Protein AF-A0A7X5BQW2-F1 (afdb_monomer_lite)

Structure (mmCIF, N/CA/C/O backbone):
data_AF-A0A7X5BQW2-F1
#
_entry.id   AF-A0A7X5BQW2-F1
#
loop_
_atom_site.group_PDB
_atom_site.id
_atom_site.type_symbol
_atom_site.label_atom_id
_atom_site.label_alt_id
_atom_site.label_comp_id
_atom_site.label_asym_id
_atom_site.label_entity_id
_atom_site.label_seq_id
_atom_site.pdbx_PDB_ins_code
_atom_site.Cartn_x
_atom_site.Cartn_y
_atom_site.Cartn_z
_atom_site.occupancy
_atom_site.B_iso_or_equiv
_atom_site.auth_seq_id
_atom_site.auth_comp_id
_atom_site.auth_asym_id
_atom_site.auth_atom_id
_atom_site.pdbx_PDB_model_num
ATOM 1 N N . MET A 1 1 ? 29.901 5.608 -27.277 1.00 31.20 1 MET A N 1
ATOM 2 C CA . MET A 1 1 ? 29.516 4.295 -27.845 1.00 31.20 1 MET A CA 1
ATOM 3 C C . MET A 1 1 ? 28.310 3.690 -27.131 1.00 31.20 1 MET A C 1
ATOM 5 O O . MET A 1 1 ? 27.365 3.371 -27.832 1.00 31.20 1 MET A O 1
ATOM 9 N N . ALA A 1 2 ? 28.262 3.626 -25.789 1.00 36.12 2 ALA A N 1
ATOM 10 C CA . ALA A 1 2 ? 27.102 3.096 -25.046 1.00 36.12 2 ALA A CA 1
ATOM 11 C C . ALA A 1 2 ? 25.751 3.760 -25.411 1.00 36.12 2 ALA A C 1
ATOM 13 O O . ALA A 1 2 ? 24.772 3.069 -25.658 1.00 36.12 2 ALA A O 1
ATOM 14 N N . THR A 1 3 ? 25.708 5.087 -25.570 1.00 50.44 3 THR A N 1
ATOM 15 C CA . THR A 1 3 ? 24.470 5.843 -25.860 1.00 50.44 3 THR A CA 1
ATOM 16 C C . THR A 1 3 ? 23.838 5.515 -27.221 1.00 50.44 3 THR A C 1
ATOM 18 O O . THR A 1 3 ? 22.622 5.545 -27.357 1.00 50.44 3 THR A O 1
ATOM 21 N N . LEU A 1 4 ? 24.644 5.158 -28.233 1.00 55.06 4 LEU A N 1
ATOM 22 C CA . LEU A 1 4 ? 24.138 4.881 -29.584 1.00 55.06 4 LEU A CA 1
ATOM 23 C C . LEU A 1 4 ? 23.421 3.529 -29.663 1.00 55.06 4 LEU A C 1
ATOM 25 O O . LEU A 1 4 ? 22.428 3.426 -30.378 1.00 55.06 4 LEU A O 1
ATOM 29 N N . VAL A 1 5 ? 23.904 2.527 -28.921 1.00 64.31 5 VAL A N 1
ATOM 30 C CA . VAL A 1 5 ? 23.312 1.181 -28.849 1.00 64.31 5 VAL A CA 1
ATOM 31 C C . VAL A 1 5 ? 21.980 1.220 -28.093 1.00 64.31 5 VAL A C 1
ATOM 33 O O . VAL A 1 5 ? 21.012 0.612 -28.542 1.00 64.31 5 VAL A O 1
ATOM 36 N N . VAL A 1 6 ? 21.900 1.990 -27.001 1.00 65.62 6 VAL A N 1
ATOM 37 C CA . VAL A 1 6 ? 20.692 2.130 -26.162 1.00 65.62 6 VAL A CA 1
ATOM 38 C C . VAL A 1 6 ? 19.488 2.640 -26.957 1.00 65.62 6 VAL A C 1
ATOM 40 O O . VAL A 1 6 ? 18.402 2.082 -26.833 1.00 65.62 6 VAL A O 1
ATOM 43 N N . GLU A 1 7 ? 19.672 3.648 -27.814 1.00 68.38 7 GLU A N 1
ATOM 44 C CA . GLU A 1 7 ? 18.583 4.177 -28.649 1.00 68.38 7 GLU A CA 1
ATOM 45 C C . GLU A 1 7 ? 17.988 3.100 -29.570 1.00 68.38 7 GLU A C 1
ATOM 47 O O . GLU A 1 7 ? 16.771 2.947 -29.632 1.00 68.38 7 GLU A O 1
ATOM 52 N N . VAL A 1 8 ? 18.833 2.293 -30.224 1.00 81.81 8 VAL A N 1
ATOM 53 C CA . VAL A 1 8 ? 18.359 1.230 -31.129 1.00 81.81 8 VAL A CA 1
ATOM 54 C C . VAL A 1 8 ? 17.732 0.071 -30.359 1.00 81.81 8 VAL A C 1
ATOM 56 O O . VAL A 1 8 ? 16.783 -0.546 -30.835 1.00 81.81 8 VAL A O 1
ATOM 59 N N . LEU A 1 9 ? 18.226 -0.234 -29.157 1.00 83.94 9 LEU A N 1
ATOM 60 C CA . LEU A 1 9 ? 17.633 -1.263 -28.303 1.00 83.94 9 LEU A CA 1
ATOM 61 C C . LEU A 1 9 ? 16.197 -0.907 -27.881 1.00 83.94 9 LEU A C 1
ATOM 63 O O . LEU A 1 9 ? 15.371 -1.810 -27.742 1.00 83.94 9 LEU A O 1
ATOM 67 N N . GLY A 1 10 ? 15.873 0.384 -27.737 1.00 85.56 10 GLY A N 1
ATOM 68 C CA . GLY A 1 10 ? 14.506 0.840 -27.469 1.00 85.56 10 GLY A CA 1
ATOM 69 C C . GLY A 1 10 ? 13.563 0.468 -28.612 1.00 85.56 10 GLY A C 1
ATOM 70 O O . GLY A 1 10 ? 12.545 -0.187 -28.385 1.00 85.56 10 GLY A O 1
ATOM 71 N N . ASP A 1 11 ? 13.975 0.772 -29.846 1.00 89.50 11 ASP A N 1
ATOM 72 C CA . ASP A 1 11 ? 13.243 0.393 -31.060 1.00 89.50 11 ASP A CA 1
ATOM 73 C C . ASP A 1 11 ? 13.106 -1.130 -31.206 1.00 89.50 11 ASP A C 1
ATOM 75 O O . ASP A 1 11 ? 12.068 -1.629 -31.641 1.00 89.50 11 ASP A O 1
ATOM 79 N N . VAL A 1 12 ? 14.151 -1.889 -30.849 1.00 93.19 12 VAL A N 1
ATOM 80 C CA . VAL A 1 12 ? 14.125 -3.361 -30.880 1.00 93.19 12 VAL A CA 1
ATOM 81 C C . VAL A 1 12 ? 13.052 -3.902 -29.946 1.00 93.19 12 VAL A C 1
ATOM 83 O O . VAL A 1 12 ? 12.297 -4.788 -30.348 1.00 93.19 12 VAL A O 1
ATOM 86 N N . PHE A 1 13 ? 12.982 -3.392 -28.715 1.00 93.38 13 PHE A N 1
ATOM 87 C CA . PHE A 1 13 ? 11.980 -3.822 -27.747 1.00 93.38 13 PHE A CA 1
ATOM 88 C C . PHE A 1 13 ? 10.562 -3.478 -28.214 1.00 93.38 13 PHE A C 1
ATOM 90 O O . PHE A 1 13 ? 9.708 -4.366 -28.250 1.00 93.38 13 PHE A O 1
ATOM 97 N N . GLU A 1 14 ? 10.329 -2.231 -28.638 1.00 94.50 14 GLU A N 1
ATOM 98 C CA . GLU A 1 14 ? 9.043 -1.775 -29.178 1.00 94.50 14 GLU A CA 1
ATOM 99 C C . GLU A 1 14 ? 8.598 -2.646 -30.363 1.00 94.50 14 GLU A C 1
ATOM 101 O O . GLU A 1 14 ? 7.477 -3.167 -30.388 1.00 94.50 14 GLU A O 1
ATOM 106 N N . PHE A 1 15 ? 9.488 -2.855 -31.339 1.00 95.94 15 PHE A N 1
ATOM 107 C CA . PHE A 1 15 ? 9.199 -3.677 -32.508 1.00 95.94 15 PHE A CA 1
ATOM 108 C C . PHE A 1 15 ? 8.916 -5.127 -32.130 1.00 95.94 15 PHE A C 1
ATOM 110 O O . PHE A 1 15 ? 7.934 -5.691 -32.611 1.00 95.94 15 PHE A O 1
ATOM 117 N N . ALA A 1 16 ? 9.726 -5.734 -31.261 1.00 96.69 16 ALA A N 1
ATOM 118 C CA . ALA A 1 16 ? 9.530 -7.114 -30.834 1.00 96.69 16 ALA A CA 1
ATOM 119 C C . ALA A 1 16 ? 8.197 -7.294 -30.094 1.00 96.69 16 ALA A C 1
ATOM 121 O O . ALA A 1 16 ? 7.454 -8.236 -30.388 1.00 96.69 16 ALA A O 1
ATOM 122 N N . PHE A 1 17 ? 7.858 -6.360 -29.200 1.00 96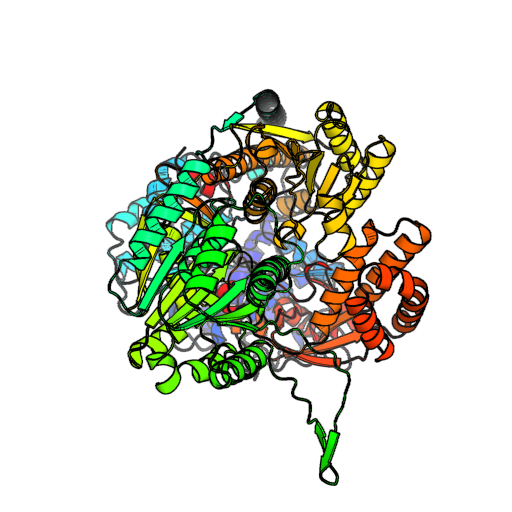.75 17 PHE A N 1
ATOM 123 C CA . PHE A 1 17 ? 6.571 -6.328 -28.512 1.00 96.75 17 PHE A CA 1
ATOM 124 C C . PHE A 1 17 ? 5.416 -6.263 -29.505 1.00 96.75 17 PHE A C 1
ATOM 126 O O . PHE A 1 17 ? 4.533 -7.124 -29.504 1.00 96.75 17 PHE A O 1
ATOM 133 N N . LYS A 1 18 ? 5.438 -5.294 -30.421 1.00 96.25 18 LYS A N 1
ATOM 134 C CA . LYS A 1 18 ? 4.404 -5.165 -31.453 1.00 96.25 18 LYS A CA 1
ATOM 135 C C . LYS A 1 18 ? 4.332 -6.400 -32.347 1.00 96.25 18 LYS A C 1
ATOM 137 O O . LYS A 1 18 ? 3.240 -6.863 -32.653 1.00 96.25 18 LYS A O 1
ATOM 142 N N . LEU A 1 19 ? 5.465 -6.992 -32.717 1.00 96.12 19 LEU A N 1
ATOM 143 C CA . LEU A 1 19 ? 5.515 -8.197 -33.544 1.00 96.12 19 LEU A CA 1
ATOM 144 C C . LEU A 1 19 ? 4.839 -9.400 -32.865 1.00 96.12 19 LEU A C 1
ATOM 146 O O . LEU A 1 19 ? 4.156 -10.176 -33.539 1.00 96.12 19 LEU A O 1
ATOM 150 N N . GLY A 1 20 ? 5.010 -9.557 -31.549 1.00 94.88 20 GLY A N 1
ATOM 151 C CA . GLY A 1 20 ? 4.298 -10.562 -30.755 1.00 94.88 20 GLY A CA 1
ATOM 152 C C . GLY A 1 20 ? 2.805 -10.248 -30.621 1.00 94.88 20 GLY A C 1
ATOM 153 O O . GLY A 1 20 ? 1.956 -11.108 -30.858 1.00 94.88 20 GLY A O 1
ATOM 154 N N . PHE A 1 21 ? 2.477 -8.990 -30.318 1.00 95.38 21 PHE A N 1
ATOM 155 C CA . PHE A 1 21 ? 1.105 -8.514 -30.128 1.00 95.38 21 PHE A CA 1
ATOM 156 C C . PHE A 1 21 ? 0.255 -8.616 -31.401 1.00 95.38 21 PHE A C 1
ATOM 158 O O . PHE A 1 21 ? -0.879 -9.082 -31.352 1.00 95.38 21 PHE A O 1
ATOM 165 N N . LEU A 1 22 ? 0.793 -8.240 -32.560 1.00 94.19 22 LEU A N 1
ATOM 166 C CA . LEU A 1 22 ? 0.054 -8.163 -33.826 1.00 94.19 22 LEU A CA 1
ATOM 167 C C . LEU A 1 22 ? -0.123 -9.517 -34.525 1.00 94.19 22 LEU A C 1
ATOM 169 O O . LEU A 1 22 ? -0.900 -9.619 -35.477 1.00 94.19 22 LEU A O 1
ATOM 173 N N . LYS A 1 23 ? 0.575 -10.567 -34.074 1.00 90.06 23 LYS A N 1
ATOM 174 C CA . LYS A 1 23 ? 0.546 -11.891 -34.707 1.00 90.06 23 LYS A CA 1
ATOM 175 C C . LYS A 1 23 ? -0.887 -12.430 -34.784 1.00 90.06 23 LYS A C 1
ATOM 177 O O . LYS A 1 23 ? -1.517 -12.689 -33.761 1.00 90.06 23 LYS A O 1
ATOM 182 N N . GLY A 1 24 ? -1.382 -12.608 -36.011 1.00 85.81 24 GLY A N 1
ATOM 183 C CA . GLY A 1 24 ? -2.742 -13.085 -36.288 1.00 85.81 24 GLY A CA 1
ATOM 184 C C . GLY A 1 24 ? -3.856 -12.053 -36.063 1.00 85.81 24 GLY A C 1
ATOM 185 O O . GLY A 1 24 ? -5.019 -12.444 -36.053 1.00 85.81 24 GLY A O 1
ATOM 186 N N . ARG A 1 25 ? -3.523 -10.766 -35.872 1.00 87.50 25 ARG A N 1
ATOM 187 C CA . ARG A 1 25 ? -4.486 -9.674 -35.609 1.00 87.50 25 ARG A CA 1
ATOM 188 C C . ARG A 1 25 ? -4.578 -8.630 -36.721 1.00 87.50 25 ARG A C 1
ATOM 190 O O . ARG A 1 25 ? -5.535 -7.865 -36.740 1.00 87.50 25 ARG A O 1
ATOM 197 N N . VAL A 1 26 ? -3.606 -8.590 -37.629 1.00 89.12 26 VAL A N 1
ATOM 198 C CA . VAL A 1 26 ? -3.573 -7.650 -38.758 1.00 89.12 26 VAL A CA 1
ATOM 199 C C . VAL A 1 26 ? -3.352 -8.374 -40.077 1.00 89.12 26 VAL A C 1
ATOM 201 O O . VAL A 1 26 ? -2.652 -9.386 -40.129 1.00 89.12 26 VAL A O 1
ATOM 204 N N . GLU A 1 27 ? -3.945 -7.845 -41.147 1.00 89.31 27 GLU A N 1
ATOM 205 C CA . GLU A 1 27 ? -3.797 -8.389 -42.502 1.00 89.31 27 GLU A CA 1
ATOM 206 C C . GLU A 1 27 ? -2.405 -8.110 -43.089 1.00 89.31 27 GLU A C 1
ATOM 208 O O . GLU A 1 27 ? -1.874 -8.920 -43.845 1.00 89.31 27 GLU A O 1
ATOM 213 N N . ASP A 1 28 ? -1.781 -6.997 -42.705 1.00 91.94 28 ASP A N 1
ATOM 214 C CA . ASP A 1 28 ? -0.477 -6.536 -43.185 1.00 91.94 28 ASP A CA 1
ATOM 215 C C . ASP A 1 28 ? 0.697 -6.999 -42.300 1.00 91.94 28 ASP A C 1
ATOM 217 O O . ASP A 1 28 ? 1.783 -6.423 -42.351 1.00 91.94 28 ASP A O 1
ATOM 221 N N . TYR A 1 29 ? 0.515 -8.072 -41.519 1.00 93.62 29 TYR A N 1
ATOM 222 C CA . TYR A 1 29 ? 1.506 -8.563 -40.549 1.00 93.62 29 TYR A CA 1
ATOM 223 C C . TYR A 1 29 ? 2.894 -8.795 -41.158 1.00 93.62 29 TYR A C 1
ATOM 225 O O . TYR A 1 29 ? 3.899 -8.358 -40.601 1.00 93.62 29 TYR A O 1
ATOM 233 N N . GLU A 1 30 ? 2.961 -9.458 -42.316 1.00 93.75 30 GLU A N 1
ATOM 234 C CA . GLU A 1 30 ? 4.237 -9.717 -42.994 1.00 93.75 30 GLU A CA 1
ATOM 235 C C . GLU A 1 30 ? 4.882 -8.420 -43.495 1.00 93.75 30 GLU A C 1
ATOM 237 O O . GLU A 1 30 ? 6.095 -8.258 -43.394 1.00 93.75 30 GLU A O 1
ATOM 242 N N . SER A 1 31 ? 4.090 -7.456 -43.975 1.00 92.88 31 SER A N 1
ATOM 243 C CA . SER A 1 31 ? 4.605 -6.143 -44.378 1.00 92.88 31 SER A CA 1
ATOM 244 C C . SER A 1 31 ? 5.139 -5.351 -43.182 1.00 92.88 31 SER A C 1
ATOM 246 O O . SER A 1 31 ? 6.215 -4.764 -43.283 1.00 92.88 31 SER A O 1
ATOM 248 N N . PHE A 1 32 ? 4.443 -5.382 -42.040 1.00 94.06 32 PHE A N 1
ATOM 249 C CA . PHE A 1 32 ? 4.912 -4.792 -40.784 1.00 94.06 32 PHE A CA 1
ATOM 250 C C . PHE A 1 32 ? 6.217 -5.442 -40.307 1.00 94.06 32 PHE A C 1
ATOM 252 O O . PHE A 1 32 ? 7.173 -4.739 -39.976 1.00 94.06 32 PHE A O 1
ATOM 259 N N . LYS A 1 33 ? 6.278 -6.780 -40.309 1.00 95.31 33 LYS A N 1
ATOM 260 C CA . LYS A 1 33 ? 7.470 -7.549 -39.937 1.00 95.31 33 LYS A CA 1
ATOM 261 C C . LYS A 1 33 ? 8.658 -7.157 -40.813 1.00 95.31 33 LYS A C 1
ATOM 263 O O . LYS A 1 33 ? 9.681 -6.730 -40.286 1.00 95.31 33 LYS A O 1
ATOM 268 N N . GLU A 1 34 ? 8.528 -7.281 -42.131 1.00 94.00 34 GLU A N 1
ATOM 269 C CA . GLU A 1 34 ? 9.611 -6.977 -43.071 1.00 94.00 34 GLU A CA 1
ATOM 270 C C . GLU A 1 34 ? 10.072 -5.519 -42.946 1.00 94.00 34 GLU A C 1
ATOM 272 O O . GLU A 1 34 ? 11.270 -5.261 -42.831 1.00 94.00 34 GLU A O 1
ATOM 277 N N . GLY A 1 35 ? 9.128 -4.573 -42.880 1.00 92.81 35 GLY A N 1
ATOM 278 C CA . GLY A 1 35 ? 9.427 -3.151 -42.719 1.00 92.81 35 GLY A CA 1
ATOM 279 C C . GLY A 1 35 ? 10.158 -2.826 -41.414 1.00 92.81 35 GLY A C 1
ATOM 280 O O . GLY A 1 35 ? 11.116 -2.055 -41.427 1.00 92.81 35 GLY A O 1
ATOM 281 N N . GLY A 1 36 ? 9.757 -3.435 -40.294 1.00 92.62 36 GLY A N 1
ATOM 282 C CA . GLY A 1 36 ? 10.415 -3.225 -39.003 1.00 92.62 36 GLY A CA 1
ATOM 283 C C . GLY A 1 36 ? 11.823 -3.815 -38.936 1.00 92.62 36 GLY A C 1
ATOM 284 O O . GLY A 1 36 ? 12.740 -3.142 -38.457 1.00 92.62 36 GLY A O 1
ATOM 285 N N . PHE A 1 37 ? 12.030 -5.017 -39.492 1.00 95.50 37 PHE A N 1
ATOM 286 C CA . PHE A 1 37 ? 13.367 -5.610 -39.600 1.00 95.50 37 PHE A CA 1
ATOM 287 C C . PHE A 1 37 ? 14.308 -4.735 -40.432 1.00 95.50 37 PHE A C 1
ATOM 289 O O . PHE A 1 37 ? 15.415 -4.454 -39.972 1.00 95.50 37 PHE A O 1
ATOM 296 N N . GLU A 1 38 ? 13.869 -4.258 -41.602 1.00 94.00 38 GLU A N 1
ATOM 297 C CA . GLU A 1 38 ? 14.681 -3.362 -42.434 1.00 94.00 38 GLU A CA 1
ATOM 298 C C . GLU A 1 38 ? 14.945 -2.020 -41.739 1.00 94.00 38 GLU A C 1
ATOM 300 O O . GLU A 1 38 ? 16.085 -1.563 -41.707 1.00 94.00 38 GLU A O 1
ATOM 305 N N . SER A 1 39 ? 13.930 -1.406 -41.122 1.00 91.94 39 SER A N 1
ATOM 306 C CA . SER A 1 39 ? 14.072 -0.122 -40.420 1.00 91.94 39 SER A CA 1
ATOM 307 C C . SER A 1 39 ? 15.134 -0.179 -39.317 1.00 91.94 39 SER A C 1
ATOM 309 O O . SER A 1 39 ? 16.018 0.676 -39.254 1.00 91.94 39 SER A O 1
ATOM 311 N N . ILE A 1 40 ? 15.091 -1.204 -38.462 1.00 92.31 40 ILE A N 1
ATOM 312 C CA . ILE A 1 40 ? 16.075 -1.376 -37.382 1.00 92.31 40 ILE A CA 1
ATOM 313 C C . ILE A 1 40 ? 17.450 -1.754 -37.945 1.00 92.31 40 ILE A C 1
ATOM 315 O O . ILE A 1 40 ? 18.469 -1.253 -37.469 1.00 92.31 40 ILE A O 1
ATOM 319 N N . ARG A 1 41 ? 17.502 -2.564 -39.010 1.00 93.50 41 ARG A N 1
ATOM 320 C CA . ARG A 1 41 ? 18.751 -2.867 -39.718 1.00 93.50 41 ARG A CA 1
ATOM 321 C C . ARG A 1 41 ? 19.436 -1.602 -40.234 1.00 93.50 41 ARG A C 1
ATOM 323 O O . ARG A 1 41 ? 20.647 -1.470 -40.064 1.00 93.50 41 ARG A O 1
ATOM 330 N N . PHE A 1 42 ? 18.690 -0.668 -40.825 1.00 90.50 42 PHE A N 1
ATOM 331 C CA . PHE A 1 42 ? 19.243 0.622 -41.241 1.00 90.50 42 PHE A CA 1
ATOM 332 C C . PHE A 1 42 ? 19.788 1.417 -40.053 1.00 90.50 42 PHE A C 1
ATOM 334 O O . PHE A 1 42 ? 20.880 1.963 -40.168 1.00 90.50 42 PHE A O 1
ATOM 341 N N . LYS A 1 43 ? 19.102 1.417 -38.902 1.00 90.25 43 LYS A N 1
ATOM 342 C CA . LYS A 1 43 ? 19.597 2.065 -37.673 1.00 90.25 43 LYS A CA 1
ATOM 343 C C . LYS A 1 43 ? 20.893 1.433 -37.148 1.00 90.25 43 LYS A C 1
ATOM 345 O O . LYS A 1 43 ? 21.775 2.161 -36.703 1.00 90.25 43 LYS A O 1
ATOM 350 N N . PHE A 1 44 ? 21.046 0.107 -37.225 1.00 90.38 44 PHE A N 1
ATOM 351 C CA . PHE A 1 44 ? 22.316 -0.549 -36.884 1.00 90.38 44 PHE A CA 1
ATOM 352 C C . PHE A 1 44 ? 23.450 -0.119 -37.817 1.00 90.38 44 PHE A C 1
ATOM 354 O O . PHE A 1 44 ? 24.538 0.186 -37.339 1.00 90.38 44 PHE A O 1
ATOM 361 N N . LEU A 1 45 ? 23.198 -0.069 -39.128 1.00 89.44 45 LEU A N 1
ATOM 362 C CA . LEU A 1 45 ? 24.198 0.351 -40.114 1.00 89.44 45 LEU A CA 1
ATOM 363 C C . LEU A 1 45 ? 24.587 1.826 -39.951 1.00 89.44 45 LEU A C 1
ATOM 365 O O . LEU A 1 45 ? 25.772 2.141 -39.980 1.00 89.44 45 LEU A O 1
ATOM 369 N N . ASP A 1 46 ? 23.608 2.708 -39.735 1.00 87.75 46 ASP A N 1
ATOM 370 C CA . ASP A 1 46 ? 23.814 4.147 -39.512 1.00 87.75 46 ASP A CA 1
ATOM 371 C C . ASP A 1 46 ? 24.685 4.429 -38.276 1.00 87.75 46 ASP A C 1
ATOM 373 O O . ASP A 1 46 ? 25.455 5.385 -38.247 1.00 87.75 46 ASP A O 1
ATOM 377 N N . LYS A 1 47 ? 24.619 3.547 -37.273 1.00 84.19 47 LYS A N 1
ATOM 378 C CA . LYS A 1 47 ? 25.400 3.630 -36.031 1.00 84.19 47 LYS A CA 1
ATOM 379 C C . LYS A 1 47 ? 26.642 2.727 -36.013 1.00 84.19 47 LYS A C 1
ATOM 381 O O . LYS A 1 47 ? 27.215 2.532 -34.945 1.00 84.19 47 LYS A O 1
ATOM 386 N N . GLU A 1 48 ? 27.052 2.186 -37.163 1.00 85.62 48 GLU A N 1
ATOM 387 C CA . GLU A 1 48 ? 28.248 1.337 -37.332 1.00 85.62 48 GLU A CA 1
ATOM 388 C C . GLU A 1 48 ? 28.236 0.027 -36.500 1.00 85.62 48 GLU A C 1
ATOM 390 O O . GLU A 1 48 ? 29.277 -0.504 -36.118 1.00 85.62 48 GLU A O 1
ATOM 395 N N . LEU A 1 49 ? 27.054 -0.545 -36.237 1.00 84.75 49 LEU A N 1
ATOM 396 C CA . LEU A 1 49 ? 26.851 -1.778 -35.454 1.00 84.75 49 LEU A CA 1
ATOM 397 C C . LEU A 1 49 ? 26.726 -3.028 -36.351 1.00 84.75 49 LEU A C 1
ATOM 399 O O . LEU A 1 49 ? 25.761 -3.792 -36.252 1.00 84.75 49 LEU A O 1
ATOM 403 N N . GLU A 1 50 ? 27.695 -3.249 -37.246 1.00 85.00 50 GLU A N 1
ATOM 404 C CA . GLU A 1 50 ? 27.653 -4.317 -38.268 1.00 85.00 50 GLU A CA 1
ATOM 405 C C . GLU A 1 50 ? 27.491 -5.731 -37.682 1.00 85.00 50 GLU A C 1
ATOM 407 O O . GLU A 1 50 ? 26.788 -6.570 -38.251 1.00 85.00 50 GLU A O 1
ATOM 412 N N . GLU A 1 51 ? 28.088 -5.999 -36.517 1.00 84.25 51 GLU A N 1
ATOM 413 C CA . GLU A 1 51 ? 27.997 -7.304 -35.849 1.00 84.25 51 GLU A CA 1
ATOM 414 C C . GLU A 1 51 ? 26.555 -7.660 -35.444 1.00 84.25 51 GLU A C 1
ATOM 416 O O . GLU A 1 51 ? 26.161 -8.830 -35.489 1.00 84.25 51 GLU A O 1
ATOM 421 N N . LEU A 1 52 ? 25.737 -6.656 -35.105 1.00 89.00 52 LEU A N 1
ATOM 422 C CA . LEU A 1 52 ? 24.333 -6.848 -34.734 1.00 89.00 52 LEU A CA 1
ATOM 423 C C . LEU A 1 52 ? 23.437 -7.082 -35.950 1.00 89.00 52 LEU A C 1
ATOM 425 O O . LEU A 1 52 ? 22.462 -7.825 -35.841 1.00 89.00 52 LEU A O 1
ATOM 429 N N . VAL A 1 53 ? 23.791 -6.539 -37.121 1.00 91.06 53 VAL A N 1
ATOM 430 C CA . VAL A 1 53 ? 23.042 -6.749 -38.375 1.00 91.06 53 VAL A CA 1
ATOM 431 C C . VAL A 1 53 ? 22.961 -8.234 -38.716 1.00 91.06 53 VAL A C 1
ATOM 433 O O . VAL A 1 53 ? 21.896 -8.734 -39.068 1.00 91.06 53 VAL A O 1
ATOM 436 N N . PHE A 1 54 ? 24.068 -8.966 -38.568 1.00 88.25 54 PHE A N 1
ATOM 437 C CA . PHE A 1 54 ? 24.083 -10.401 -38.841 1.00 88.25 54 PHE A CA 1
ATOM 438 C C . PHE A 1 54 ? 23.145 -11.180 -37.908 1.00 88.25 54 PHE A C 1
ATOM 440 O O . PHE A 1 54 ? 22.387 -12.039 -38.359 1.00 88.25 54 PHE A O 1
ATOM 447 N N . VAL A 1 55 ? 23.170 -10.866 -36.608 1.00 90.00 55 VAL A N 1
ATOM 448 C CA . VAL A 1 55 ? 22.292 -11.491 -35.604 1.00 90.00 55 VAL A CA 1
ATOM 449 C C . VAL A 1 55 ? 20.824 -11.167 -35.893 1.00 90.00 55 VAL A C 1
ATOM 451 O O . VAL A 1 55 ? 19.969 -12.049 -35.817 1.00 90.00 55 VAL A O 1
ATOM 454 N N . TRP A 1 56 ? 20.542 -9.920 -36.267 1.00 93.94 56 TRP A N 1
ATOM 455 C CA . TRP A 1 56 ? 19.209 -9.425 -36.598 1.00 93.94 56 TRP A CA 1
ATOM 456 C C . TRP A 1 56 ? 18.595 -10.139 -37.809 1.00 93.94 56 TRP A C 1
ATOM 458 O O . TRP A 1 56 ? 17.454 -10.598 -37.749 1.00 93.94 56 TRP A O 1
ATOM 468 N N . GLU A 1 57 ? 19.374 -10.330 -38.876 1.00 90.69 57 GLU A N 1
ATOM 469 C CA . GLU A 1 57 ? 18.945 -11.058 -40.078 1.00 90.69 57 GLU A CA 1
ATOM 470 C C . GLU A 1 57 ? 18.686 -12.546 -39.811 1.00 90.69 57 GLU A C 1
ATOM 472 O O . GLU A 1 57 ? 17.727 -13.123 -40.325 1.00 90.69 57 GLU A O 1
ATOM 477 N N . GLN A 1 58 ? 19.500 -13.187 -38.966 1.00 90.19 58 GLN A N 1
ATOM 478 C CA . GLN A 1 58 ? 19.221 -14.566 -38.549 1.00 90.19 58 GLN A CA 1
ATOM 479 C C . GLN A 1 58 ? 17.892 -14.663 -37.804 1.00 90.19 58 GLN A C 1
ATOM 481 O O . GLN A 1 58 ? 17.111 -15.589 -38.027 1.00 90.19 58 GLN A O 1
ATOM 486 N N . LEU A 1 59 ? 17.629 -13.695 -36.932 1.00 93.38 59 LEU A N 1
ATOM 487 C CA . LEU A 1 59 ? 16.431 -13.654 -36.116 1.00 93.38 59 LEU A CA 1
ATOM 488 C C . LEU A 1 59 ? 15.166 -13.404 -36.959 1.00 93.38 59 LEU A C 1
ATOM 490 O O . LEU A 1 59 ? 14.150 -14.053 -36.708 1.00 93.38 59 LEU A O 1
ATOM 494 N N . LYS A 1 60 ? 15.249 -12.592 -38.023 1.00 93.88 60 LYS A N 1
ATOM 495 C CA . LYS A 1 60 ? 14.180 -12.388 -39.024 1.00 93.88 60 LYS A CA 1
ATOM 496 C C . LYS A 1 60 ? 13.631 -13.701 -39.592 1.00 93.88 60 LYS A C 1
ATOM 498 O O . LYS A 1 60 ? 12.418 -13.856 -39.741 1.00 93.88 60 LYS A O 1
ATOM 503 N N . GLY A 1 61 ? 14.516 -14.661 -39.871 1.00 90.44 61 GLY A N 1
ATOM 504 C CA . GLY A 1 61 ? 14.159 -15.983 -40.400 1.00 90.44 61 GLY A CA 1
ATOM 505 C C . GLY A 1 61 ? 13.568 -16.954 -39.369 1.00 90.44 61 GLY A C 1
ATOM 506 O O . GLY A 1 61 ? 13.063 -18.009 -39.748 1.00 90.44 61 GLY A O 1
ATOM 507 N N . LEU A 1 62 ? 13.631 -16.621 -38.077 1.00 91.94 62 LEU A N 1
ATOM 508 C CA . LEU A 1 62 ? 13.166 -17.468 -36.974 1.00 91.94 62 LEU A CA 1
ATOM 509 C C . LEU A 1 62 ? 11.816 -17.015 -36.399 1.00 91.94 62 LEU A C 1
ATOM 511 O O . LEU A 1 62 ? 11.245 -17.732 -35.578 1.00 91.94 62 LEU A O 1
ATOM 515 N N . VAL A 1 63 ? 11.301 -15.858 -36.826 1.00 90.81 63 VAL A N 1
ATOM 516 C CA . VAL A 1 63 ? 10.029 -15.278 -36.367 1.00 90.81 63 VAL A CA 1
ATOM 517 C C . VAL A 1 63 ? 8.998 -15.182 -37.507 1.00 90.81 63 VAL A C 1
ATOM 519 O O . VAL A 1 63 ? 9.378 -14.961 -38.658 1.00 90.81 63 VAL A O 1
ATOM 522 N N . PRO A 1 64 ? 7.686 -15.297 -37.228 1.00 89.88 64 PRO A N 1
ATOM 523 C CA . PRO A 1 64 ? 7.097 -15.586 -35.921 1.00 89.88 64 PRO A CA 1
ATOM 524 C C . PRO A 1 64 ? 7.238 -17.062 -35.518 1.00 89.88 64 PRO A C 1
ATOM 526 O O . PRO A 1 64 ? 7.332 -17.945 -36.365 1.00 89.88 64 PRO A O 1
ATOM 529 N N . PHE A 1 65 ? 7.182 -17.337 -34.214 1.00 91.25 65 PHE A N 1
ATOM 530 C CA . PHE A 1 65 ? 7.117 -18.697 -33.671 1.00 91.25 65 PHE A CA 1
ATOM 531 C C . PHE A 1 65 ? 6.049 -18.805 -32.576 1.00 91.25 65 PHE A C 1
ATOM 533 O O . PHE A 1 65 ? 5.509 -17.794 -32.126 1.00 91.25 65 PHE A O 1
ATOM 540 N N . GLU A 1 66 ? 5.679 -20.026 -32.186 1.00 87.62 66 GLU A N 1
ATOM 541 C CA . GLU A 1 66 ? 4.802 -20.259 -31.027 1.00 87.62 66 GLU A CA 1
ATOM 542 C C . GLU A 1 66 ? 5.634 -20.352 -29.749 1.00 87.62 66 GLU A C 1
ATOM 544 O O . GLU A 1 66 ? 6.628 -21.082 -29.719 1.00 87.62 66 GLU A O 1
ATOM 549 N N . LEU A 1 67 ? 5.221 -19.647 -28.691 1.00 87.69 67 LEU A N 1
ATOM 550 C CA . LEU A 1 67 ? 5.969 -19.571 -27.427 1.00 87.69 67 LEU A CA 1
ATOM 551 C C . LEU A 1 67 ? 6.183 -20.953 -26.793 1.00 87.69 67 LEU A C 1
ATOM 553 O O . LEU A 1 67 ? 7.196 -21.194 -26.149 1.00 87.69 67 LEU A O 1
ATOM 557 N N . GLU A 1 68 ? 5.251 -21.885 -27.000 1.00 82.38 68 GLU A N 1
ATOM 558 C CA . GLU A 1 68 ? 5.320 -23.250 -26.475 1.00 82.38 68 GLU A CA 1
ATOM 559 C C . GLU A 1 68 ? 6.306 -24.142 -27.254 1.00 82.38 68 GLU A C 1
ATOM 561 O O . GLU A 1 68 ? 6.652 -25.235 -26.799 1.00 82.38 68 GLU A O 1
ATOM 566 N N . ASN A 1 69 ? 6.751 -23.710 -28.438 1.00 85.38 69 ASN A N 1
ATOM 567 C CA . ASN A 1 69 ? 7.682 -24.459 -29.275 1.00 85.38 69 ASN A CA 1
ATOM 568 C C . ASN A 1 69 ? 8.685 -23.537 -29.992 1.00 85.38 69 ASN A C 1
ATOM 570 O O . ASN A 1 69 ? 8.639 -23.407 -31.222 1.00 85.38 69 ASN A O 1
ATOM 574 N N . PRO A 1 70 ? 9.613 -22.907 -29.248 1.00 88.38 70 PRO A N 1
ATOM 575 C CA . PRO A 1 70 ? 10.573 -22.001 -29.849 1.00 88.38 70 PRO A CA 1
ATOM 576 C C . PRO A 1 70 ? 11.564 -22.748 -30.766 1.00 88.38 70 PRO A C 1
ATOM 578 O O . PRO A 1 70 ? 11.932 -23.897 -30.474 1.00 88.38 70 PRO A O 1
ATOM 581 N N . PRO A 1 71 ? 12.035 -22.109 -31.857 1.00 91.88 71 PRO A N 1
ATOM 582 C CA . PRO A 1 71 ? 13.022 -22.669 -32.775 1.00 91.88 71 PRO A CA 1
ATOM 583 C C . PRO A 1 71 ? 14.294 -23.138 -32.064 1.00 91.88 71 PRO A C 1
ATOM 585 O O . PRO A 1 71 ? 14.780 -22.488 -31.141 1.00 91.88 71 PRO A O 1
ATOM 588 N N . GLN A 1 72 ? 14.897 -24.231 -32.544 1.00 88.00 72 GLN A N 1
ATOM 589 C CA . GLN A 1 72 ? 16.112 -24.792 -31.938 1.00 88.00 72 GLN A CA 1
ATOM 590 C C . GLN A 1 72 ? 17.286 -23.797 -31.915 1.00 88.00 72 GLN A C 1
ATOM 592 O O . GLN A 1 72 ? 18.079 -23.820 -30.980 1.00 88.00 72 GLN A O 1
ATOM 597 N N . GLY A 1 73 ? 17.373 -22.906 -32.912 1.00 87.50 73 GLY A N 1
ATOM 598 C CA . GLY A 1 73 ? 18.395 -21.855 -32.983 1.00 87.50 73 GLY A CA 1
ATOM 599 C C . GLY A 1 73 ? 18.264 -20.759 -31.919 1.00 87.50 73 GLY A C 1
ATOM 600 O O . GLY A 1 73 ? 19.193 -19.979 -31.752 1.00 87.50 73 GLY A O 1
ATOM 601 N N . LEU A 1 74 ? 17.141 -20.711 -31.193 1.00 91.12 74 LEU A N 1
ATOM 602 C CA . LEU A 1 74 ? 16.899 -19.772 -30.094 1.00 91.12 74 LEU A CA 1
ATOM 603 C C . LEU A 1 74 ? 16.978 -20.449 -28.718 1.00 91.12 74 LEU A C 1
ATOM 605 O O . LEU A 1 74 ? 16.660 -19.808 -27.727 1.00 91.12 74 LEU A O 1
ATOM 609 N N . LYS A 1 75 ? 17.364 -21.727 -28.631 1.00 89.88 75 LYS A N 1
ATOM 610 C CA . LYS A 1 75 ? 17.501 -22.458 -27.361 1.00 89.88 75 LYS A CA 1
ATOM 611 C C . LYS A 1 75 ? 18.963 -22.541 -26.933 1.00 89.88 75 LYS A C 1
ATOM 613 O O . LYS A 1 75 ? 19.847 -22.656 -27.780 1.00 89.88 75 LYS A O 1
ATOM 618 N N . ASN A 1 76 ? 19.202 -22.608 -25.623 1.00 87.69 76 ASN A N 1
ATOM 619 C CA . ASN A 1 76 ? 20.524 -22.820 -25.019 1.00 87.69 76 ASN A CA 1
ATOM 620 C C . ASN A 1 76 ? 21.585 -21.782 -25.445 1.00 87.69 76 ASN A C 1
ATOM 622 O O . ASN A 1 76 ? 22.761 -22.129 -25.613 1.00 87.69 76 ASN A O 1
ATOM 626 N N . LEU A 1 77 ? 21.184 -20.518 -25.625 1.00 90.31 77 LEU A N 1
ATOM 627 C CA . LEU A 1 77 ? 22.060 -19.418 -26.048 1.00 90.31 77 LEU A CA 1
ATOM 628 C C . LEU A 1 77 ? 23.256 -19.230 -25.093 1.00 90.31 77 LEU A C 1
ATOM 630 O O . LEU A 1 77 ? 24.353 -18.888 -25.538 1.00 90.31 77 LEU A O 1
ATOM 634 N N . GLY A 1 78 ? 23.089 -19.595 -23.818 1.00 88.38 78 GLY A N 1
ATOM 635 C CA . GLY A 1 78 ? 24.092 -19.494 -22.765 1.00 88.38 78 GLY A CA 1
ATOM 636 C C . GLY A 1 78 ? 24.125 -18.109 -22.124 1.00 88.38 78 GLY A C 1
ATOM 637 O O . GLY A 1 78 ? 23.831 -17.101 -22.768 1.00 88.38 78 GLY A O 1
ATOM 638 N N . LEU A 1 79 ? 24.503 -18.077 -20.848 1.00 87.69 79 LEU A N 1
ATOM 639 C CA . LEU A 1 79 ? 24.763 -16.839 -20.113 1.00 87.69 79 LEU A CA 1
ATOM 640 C C . LEU A 1 79 ? 26.057 -16.154 -20.604 1.00 87.69 79 LEU A C 1
ATOM 642 O O . LEU A 1 79 ? 26.937 -16.792 -21.189 1.00 87.69 79 LEU A O 1
ATOM 646 N N . GLY A 1 80 ? 26.149 -14.844 -20.377 1.00 86.75 80 GLY A N 1
ATOM 647 C CA . GLY A 1 80 ? 27.267 -13.965 -20.731 1.00 86.75 80 GLY A CA 1
ATOM 648 C C . GLY A 1 80 ? 26.795 -12.674 -21.404 1.00 86.75 80 GLY A C 1
ATOM 649 O O . GLY A 1 80 ? 26.047 -12.718 -22.389 1.00 86.75 80 GLY A O 1
ATOM 650 N N . GLN A 1 81 ? 27.231 -11.516 -20.910 1.00 80.31 81 GLN A N 1
ATOM 651 C CA . GLN A 1 81 ? 26.884 -10.222 -21.483 1.00 80.31 81 GLN A CA 1
ATOM 652 C C . GLN A 1 81 ? 27.744 -9.932 -22.711 1.00 80.31 81 GLN A C 1
ATOM 654 O O . GLN A 1 81 ? 28.944 -9.683 -22.661 1.00 80.31 81 GLN A O 1
ATOM 659 N N . THR A 1 82 ? 27.072 -9.974 -23.853 1.00 86.62 82 THR A N 1
ATOM 660 C CA . THR A 1 82 ? 27.565 -9.503 -25.147 1.00 86.62 82 THR A CA 1
ATOM 661 C C . THR A 1 82 ? 26.465 -8.659 -25.777 1.00 86.62 82 THR A C 1
ATOM 663 O O . THR A 1 82 ? 25.288 -8.849 -25.449 1.00 86.62 82 THR A O 1
ATOM 666 N N . ASP A 1 83 ? 26.800 -7.761 -26.703 1.00 84.31 83 ASP A N 1
ATOM 667 C CA . ASP A 1 83 ? 25.785 -6.962 -27.408 1.00 84.31 83 ASP A CA 1
ATOM 668 C C . ASP A 1 83 ? 24.794 -7.869 -28.155 1.00 84.31 83 ASP A C 1
ATOM 670 O O . ASP A 1 83 ? 23.586 -7.642 -28.127 1.00 84.31 83 ASP A O 1
ATOM 674 N N . LYS A 1 84 ? 25.285 -8.992 -28.702 1.00 89.44 84 LYS A N 1
ATOM 675 C CA . LYS A 1 84 ? 24.463 -10.064 -29.278 1.00 89.44 84 LYS A CA 1
ATOM 676 C C . LYS A 1 84 ? 23.461 -10.638 -28.274 1.00 89.44 84 LYS A C 1
ATOM 678 O O . LYS A 1 84 ? 22.277 -10.730 -28.586 1.00 89.44 84 LYS A O 1
ATOM 683 N N . ASN A 1 85 ? 23.920 -11.075 -27.101 1.00 89.94 85 ASN A N 1
ATOM 684 C CA . ASN A 1 85 ? 23.033 -11.681 -26.107 1.00 89.94 85 ASN A CA 1
ATOM 685 C C . ASN A 1 85 ? 22.054 -10.657 -25.530 1.00 89.94 85 ASN A C 1
ATOM 687 O O . ASN A 1 85 ? 20.903 -11.005 -25.296 1.00 89.94 85 ASN A O 1
ATOM 691 N N . THR A 1 86 ? 22.478 -9.402 -25.375 1.00 89.06 86 THR A N 1
ATOM 692 C CA . THR A 1 86 ? 21.617 -8.291 -24.943 1.00 89.06 86 THR A CA 1
ATOM 693 C C . THR A 1 86 ? 20.508 -8.038 -25.966 1.00 89.06 86 THR A C 1
ATOM 695 O O . THR A 1 86 ? 19.335 -8.009 -25.598 1.00 89.06 86 THR A O 1
ATOM 698 N N . LEU A 1 87 ? 20.856 -7.957 -27.257 1.00 92.00 87 LEU A N 1
ATOM 699 C CA . LEU A 1 87 ? 19.904 -7.825 -28.362 1.00 92.00 87 LEU A CA 1
ATOM 700 C C . LEU A 1 87 ? 18.903 -8.989 -28.391 1.00 92.00 87 LEU A C 1
ATOM 702 O O . LEU A 1 87 ? 17.695 -8.766 -28.443 1.00 92.00 87 LEU A O 1
ATOM 706 N N . LEU A 1 88 ? 19.399 -10.232 -28.347 1.00 93.94 88 LEU A N 1
ATOM 707 C CA . LEU A 1 88 ? 18.561 -11.435 -28.382 1.00 93.94 88 LEU A CA 1
ATOM 708 C C . LEU A 1 88 ? 17.644 -11.522 -27.162 1.00 93.94 88 LEU A C 1
ATOM 710 O O . LEU A 1 88 ? 16.471 -11.856 -27.308 1.00 93.94 88 LEU A O 1
ATOM 714 N N . PHE A 1 89 ? 18.163 -11.215 -25.972 1.00 94.44 89 PHE A N 1
ATOM 715 C CA . PHE A 1 89 ? 17.393 -11.230 -24.735 1.00 94.44 89 PHE A CA 1
ATOM 716 C C . PHE A 1 89 ? 16.258 -10.212 -24.796 1.00 94.44 89 PHE A C 1
ATOM 718 O O . PHE A 1 89 ? 15.107 -10.571 -24.560 1.00 94.44 89 PHE A O 1
ATOM 725 N N . LEU A 1 90 ? 16.568 -8.971 -25.178 1.00 93.31 90 LEU A N 1
ATOM 726 C CA . LEU A 1 90 ? 15.592 -7.890 -25.253 1.00 93.31 90 LEU A CA 1
ATOM 727 C C . LEU A 1 90 ? 14.532 -8.142 -26.333 1.00 93.31 90 LEU A C 1
ATOM 729 O O . LEU A 1 90 ? 13.346 -7.928 -26.083 1.00 93.31 90 LEU A O 1
ATOM 733 N N . PHE A 1 91 ? 14.935 -8.657 -27.500 1.00 95.81 91 PHE A N 1
ATOM 734 C CA . PHE A 1 91 ? 13.991 -9.053 -28.543 1.00 95.81 91 PHE A CA 1
ATOM 735 C C . PHE A 1 91 ? 13.057 -10.167 -28.054 1.00 95.81 91 PHE A C 1
ATOM 737 O O . PHE A 1 91 ? 11.842 -10.064 -28.199 1.00 95.81 91 PHE A O 1
ATOM 744 N N . LEU A 1 92 ? 13.599 -11.245 -27.476 1.00 96.81 92 LEU A N 1
ATOM 745 C CA . LEU A 1 92 ? 12.789 -12.370 -27.000 1.00 96.81 92 LEU A CA 1
ATOM 746 C C . LEU A 1 92 ? 11.844 -11.941 -25.879 1.00 96.81 92 LEU A C 1
ATOM 748 O O . LEU A 1 92 ? 10.684 -12.342 -25.882 1.00 96.81 92 LEU A O 1
ATOM 752 N N . LEU A 1 93 ? 12.316 -11.093 -24.969 1.00 95.81 93 LEU A N 1
ATOM 753 C CA . LEU A 1 93 ? 11.507 -10.500 -23.912 1.00 95.81 93 LEU A CA 1
ATOM 754 C C . LEU A 1 93 ? 10.340 -9.699 -24.486 1.00 95.81 93 LEU A C 1
ATOM 756 O O . LEU A 1 93 ? 9.196 -10.052 -24.207 1.00 95.81 93 LEU A O 1
ATOM 760 N N . GLY A 1 94 ? 10.607 -8.729 -25.365 1.00 96.12 94 GLY A N 1
ATOM 761 C CA . GLY A 1 94 ? 9.556 -7.964 -26.037 1.00 96.12 94 GLY A CA 1
ATOM 762 C C . GLY A 1 94 ? 8.577 -8.872 -26.784 1.00 96.12 94 GLY A C 1
ATOM 763 O O . GLY A 1 94 ? 7.369 -8.768 -26.592 1.00 96.12 94 GLY A O 1
ATOM 764 N N . TYR A 1 95 ? 9.070 -9.840 -27.561 1.00 96.81 95 TYR A N 1
ATOM 765 C CA . TYR A 1 95 ? 8.223 -10.766 -28.318 1.00 96.81 95 TYR A CA 1
ATOM 766 C C . TYR A 1 95 ? 7.301 -11.610 -27.428 1.00 96.81 95 TYR A C 1
ATOM 768 O O . TYR A 1 95 ? 6.115 -11.762 -27.741 1.00 96.81 95 TYR A O 1
ATOM 776 N N . TYR A 1 96 ? 7.814 -12.147 -26.315 1.00 95.56 96 TYR A N 1
ATOM 777 C CA . TYR A 1 96 ? 7.008 -12.888 -25.341 1.00 95.56 96 TYR A CA 1
ATOM 778 C C . TYR A 1 96 ? 5.980 -11.978 -24.671 1.00 95.56 96 TYR A C 1
ATOM 780 O O . TYR A 1 96 ? 4.803 -12.332 -24.608 1.00 95.56 96 TYR A O 1
ATOM 788 N N . GLU A 1 97 ? 6.399 -10.803 -24.206 1.00 95.38 97 GLU A N 1
ATOM 789 C CA . GLU A 1 97 ? 5.528 -9.828 -23.552 1.00 95.38 97 GLU A CA 1
ATOM 790 C C . GLU A 1 97 ? 4.384 -9.382 -24.452 1.00 95.38 97 GLU A C 1
ATOM 792 O O . GLU A 1 97 ? 3.226 -9.479 -24.055 1.00 95.38 97 GLU A O 1
ATOM 797 N N . GLY A 1 98 ? 4.684 -8.999 -25.692 1.00 95.12 98 GLY A N 1
ATOM 798 C CA . GLY A 1 98 ? 3.675 -8.626 -26.674 1.00 95.12 98 GLY A CA 1
ATOM 799 C C . GLY A 1 98 ? 2.730 -9.775 -27.017 1.00 95.12 98 GLY A C 1
ATOM 800 O O . GLY A 1 98 ? 1.518 -9.582 -27.115 1.00 95.12 98 GLY A O 1
ATOM 801 N N . SER A 1 99 ? 3.260 -10.995 -27.138 1.00 93.69 99 SER A N 1
ATOM 802 C CA . SER A 1 99 ? 2.452 -12.193 -27.397 1.00 93.69 99 SER A CA 1
ATOM 803 C C . SER A 1 99 ? 1.489 -12.500 -26.244 1.00 93.69 99 SER A C 1
ATOM 805 O O . SER A 1 99 ? 0.316 -12.793 -26.487 1.00 93.69 99 SER A O 1
ATOM 807 N N . PHE A 1 100 ? 1.947 -12.419 -24.990 1.00 92.38 100 PHE A N 1
ATOM 808 C CA . PHE A 1 100 ? 1.091 -12.614 -23.816 1.00 92.38 100 PHE A CA 1
ATOM 809 C C . PHE A 1 100 ? 0.087 -11.478 -23.636 1.00 92.38 100 PHE A C 1
ATOM 811 O O . PHE A 1 100 ? -1.085 -11.756 -23.381 1.00 92.38 100 PHE A O 1
ATOM 818 N N . TYR A 1 101 ? 0.511 -10.231 -23.842 1.00 91.44 101 TYR A N 1
ATOM 819 C CA . TYR A 1 101 ? -0.371 -9.069 -23.823 1.00 91.44 101 TYR A CA 1
ATOM 820 C C . TYR A 1 101 ? -1.500 -9.237 -24.841 1.00 91.44 101 TYR A C 1
ATOM 822 O O . TYR A 1 101 ? -2.672 -9.126 -24.497 1.00 91.44 101 TYR A O 1
ATOM 830 N N . GLY A 1 102 ? -1.167 -9.641 -26.070 1.00 89.00 102 GLY A N 1
ATOM 831 C CA . GLY A 1 102 ? -2.148 -9.915 -27.115 1.00 89.00 102 GLY A CA 1
ATOM 832 C C . GLY A 1 102 ? -3.129 -11.031 -26.749 1.00 89.00 102 GLY A C 1
ATOM 833 O O . GLY A 1 102 ? -4.321 -10.902 -27.033 1.00 89.00 102 GLY A O 1
ATOM 834 N N . LYS A 1 103 ? -2.661 -12.129 -26.131 1.00 86.44 103 LYS A N 1
ATOM 835 C CA . LYS A 1 103 ? -3.523 -13.251 -25.693 1.00 86.44 103 LYS A CA 1
ATOM 836 C C . LYS A 1 103 ? -4.603 -12.813 -24.689 1.00 86.44 103 LYS A C 1
ATOM 838 O O . LYS A 1 103 ? -5.632 -13.478 -24.609 1.00 86.44 103 LYS A O 1
ATOM 843 N N . GLY A 1 104 ? -4.387 -11.713 -23.962 1.00 80.94 104 GLY A N 1
ATOM 844 C CA . GLY A 1 104 ? -5.347 -11.157 -23.005 1.00 80.94 104 GLY A CA 1
ATOM 845 C C . GLY A 1 104 ? -6.586 -10.512 -23.632 1.00 80.94 104 GLY A C 1
ATOM 846 O O . GLY A 1 104 ? -7.562 -10.290 -22.922 1.00 80.94 104 GLY A O 1
ATOM 847 N N . PHE A 1 105 ? -6.582 -10.248 -24.942 1.00 86.12 105 PHE A N 1
ATOM 848 C CA . PHE A 1 105 ? -7.660 -9.531 -25.623 1.00 86.12 105 PHE A CA 1
ATOM 849 C C . PHE A 1 105 ? -8.363 -10.402 -26.663 1.00 86.12 105 PHE A C 1
ATOM 851 O O . PHE A 1 105 ? -7.719 -11.163 -27.393 1.00 86.12 105 PHE A O 1
ATOM 858 N N . ARG A 1 106 ? -9.691 -10.262 -26.761 1.00 75.56 106 ARG A N 1
ATOM 859 C CA . ARG A 1 106 ? -10.508 -10.952 -27.775 1.00 75.56 106 ARG A CA 1
ATOM 860 C C . ARG A 1 106 ? -10.783 -10.054 -28.975 1.00 75.56 106 ARG A C 1
ATOM 862 O O . ARG A 1 106 ? -10.320 -10.353 -30.072 1.00 75.56 106 ARG A O 1
ATOM 869 N N . ASP A 1 107 ? -11.472 -8.940 -28.742 1.00 81.56 107 ASP A N 1
ATOM 870 C CA . ASP A 1 107 ? -11.914 -8.016 -29.787 1.00 81.56 107 ASP A CA 1
ATOM 871 C C . ASP A 1 107 ? -11.051 -6.749 -29.767 1.00 81.56 107 ASP A C 1
ATOM 873 O O . ASP A 1 107 ? -11.326 -5.803 -29.029 1.00 81.56 107 ASP A O 1
ATOM 877 N N . VAL A 1 108 ? -9.979 -6.740 -30.567 1.00 90.44 108 VAL A N 1
ATOM 878 C CA . VAL A 1 108 ? -9.026 -5.621 -30.643 1.00 90.44 108 VAL A CA 1
ATOM 879 C C . VAL A 1 108 ? -9.282 -4.786 -31.895 1.00 90.44 108 VAL A C 1
ATOM 881 O O . VAL A 1 108 ? -9.116 -5.265 -33.016 1.00 90.44 108 VAL A O 1
ATOM 884 N N . ARG A 1 109 ? -9.600 -3.502 -31.713 1.00 93.12 109 ARG A N 1
ATOM 885 C CA . ARG A 1 109 ? -9.552 -2.484 -32.768 1.00 93.12 109 ARG A CA 1
ATOM 886 C C . ARG A 1 109 ? -8.244 -1.712 -32.664 1.00 93.12 109 ARG A C 1
ATOM 888 O O . ARG A 1 109 ? -8.093 -0.845 -31.805 1.00 93.12 109 ARG A O 1
ATOM 895 N N . LEU A 1 110 ? -7.310 -2.010 -33.555 1.00 93.25 110 LEU A N 1
ATOM 896 C CA . LEU A 1 110 ? -6.031 -1.309 -33.637 1.00 93.25 110 LEU A CA 1
ATOM 897 C C . LEU A 1 110 ? -6.221 0.085 -34.243 1.00 93.25 110 LEU A C 1
ATOM 899 O O . LEU A 1 110 ? -6.892 0.222 -35.263 1.00 93.25 110 LEU A O 1
ATOM 903 N N . ILE A 1 111 ? -5.629 1.102 -33.614 1.00 93.50 111 ILE A N 1
ATOM 904 C CA . ILE A 1 111 ? -5.686 2.500 -34.068 1.00 93.50 111 ILE A CA 1
ATOM 905 C C . ILE A 1 111 ? -4.309 2.940 -34.573 1.00 93.50 111 ILE A C 1
ATOM 907 O O . ILE A 1 111 ? -4.184 3.396 -35.704 1.00 93.50 111 ILE A O 1
ATOM 911 N N . LYS A 1 112 ? -3.261 2.745 -33.763 1.00 93.00 112 LYS A N 1
ATOM 912 C CA . LYS A 1 112 ? -1.865 3.026 -34.120 1.00 93.00 112 LYS A CA 1
ATOM 913 C C . LYS A 1 112 ? -0.980 1.880 -33.649 1.00 93.00 112 LYS A C 1
ATOM 915 O O . LYS A 1 112 ? -1.007 1.524 -32.478 1.00 93.00 112 LYS A O 1
ATOM 920 N N . TYR A 1 113 ? -0.205 1.303 -34.563 1.00 92.75 113 TYR A N 1
ATOM 921 C CA . TYR A 1 113 ? 0.769 0.248 -34.247 1.00 92.75 113 TYR A CA 1
ATOM 922 C C . TYR A 1 113 ? 2.025 0.287 -35.126 1.00 92.75 113 TYR A C 1
ATOM 924 O O . TYR A 1 113 ? 3.005 -0.384 -34.813 1.00 92.75 113 TYR A O 1
ATOM 932 N N . GLN A 1 114 ? 2.034 1.067 -36.209 1.00 90.12 114 GLN A N 1
ATOM 933 C CA . GLN A 1 114 ? 3.202 1.235 -37.075 1.00 90.12 114 GLN A CA 1
ATOM 934 C C . GLN A 1 114 ? 4.392 1.787 -36.273 1.00 90.12 114 GLN A C 1
ATOM 936 O O . GLN A 1 114 ? 4.197 2.451 -35.251 1.00 90.12 114 GLN A O 1
ATOM 941 N N . LEU A 1 115 ? 5.617 1.499 -36.711 1.00 86.12 115 LEU A N 1
ATOM 942 C CA . LEU A 1 115 ? 6.823 2.081 -36.117 1.00 86.12 115 LEU A CA 1
ATOM 943 C C . LEU A 1 115 ? 7.001 3.530 -36.586 1.00 86.12 115 LEU A C 1
ATOM 945 O O . LEU A 1 115 ? 6.741 3.835 -37.752 1.00 86.12 115 LEU A O 1
ATOM 949 N N . GLY A 1 116 ? 7.473 4.393 -35.688 1.00 74.25 116 GLY A N 1
ATOM 950 C CA . GLY A 1 116 ? 7.728 5.806 -35.968 1.00 74.25 116 GLY A CA 1
ATOM 951 C C . GLY A 1 116 ? 6.515 6.732 -35.810 1.00 74.25 116 GLY A C 1
ATOM 952 O O . GLY A 1 116 ? 5.375 6.297 -35.596 1.00 74.25 116 GLY A O 1
ATOM 953 N N . GLU A 1 117 ? 6.800 8.032 -35.905 1.00 71.56 117 GLU A N 1
ATOM 954 C CA . GLU A 1 117 ? 5.851 9.137 -35.733 1.00 71.56 117 GLU A CA 1
ATOM 955 C C . GLU A 1 117 ? 5.167 9.499 -37.066 1.00 71.56 117 GLU A C 1
ATOM 957 O O . GLU A 1 117 ? 5.817 9.601 -38.108 1.00 71.56 117 GLU A O 1
ATOM 962 N N . GLY A 1 118 ? 3.847 9.709 -37.044 1.00 58.22 118 GLY A N 1
ATOM 963 C CA . GLY A 1 118 ? 3.070 10.161 -38.206 1.00 58.22 118 GLY A CA 1
ATOM 964 C C . GLY A 1 118 ? 3.148 11.674 -38.468 1.00 58.22 118 GLY A C 1
ATOM 965 O O . GLY A 1 118 ? 2.760 12.137 -39.539 1.00 58.22 118 GLY A O 1
ATOM 966 N N . SER A 1 119 ? 3.636 12.450 -37.499 1.00 71.31 119 SER A N 1
ATOM 967 C CA . SER A 1 119 ? 3.789 13.909 -37.521 1.00 71.31 119 SER A CA 1
ATOM 968 C C . SER A 1 119 ? 4.933 14.329 -36.594 1.00 71.31 119 SER A C 1
ATOM 970 O O . SER A 1 119 ? 5.207 13.644 -35.621 1.00 71.31 119 SER A O 1
ATOM 972 N N . GLN A 1 120 ? 5.546 15.492 -36.820 1.00 71.44 120 GLN A N 1
ATOM 973 C CA . GLN A 1 120 ? 6.538 16.062 -35.888 1.00 71.44 120 GLN A CA 1
ATOM 974 C C . GLN A 1 120 ? 5.909 16.823 -34.705 1.00 71.44 120 GLN A C 1
ATOM 976 O O . GLN A 1 120 ? 6.622 17.302 -33.828 1.00 71.44 120 GLN A O 1
ATOM 981 N N . ILE A 1 121 ? 4.584 16.995 -34.695 1.00 77.38 121 ILE A N 1
ATOM 982 C CA . ILE A 1 121 ? 3.871 17.767 -33.669 1.00 77.38 121 ILE A CA 1
ATOM 983 C C . ILE A 1 121 ? 3.565 16.856 -32.478 1.00 77.38 121 ILE A C 1
ATOM 985 O O . ILE A 1 121 ? 2.935 15.810 -32.653 1.00 77.38 121 ILE A O 1
ATOM 989 N N . ALA A 1 122 ? 3.962 17.244 -31.267 1.00 78.06 122 ALA A N 1
ATOM 990 C CA . ALA A 1 122 ? 3.729 16.418 -30.094 1.00 78.06 122 ALA A CA 1
ATOM 991 C C . ALA A 1 122 ? 2.264 16.510 -29.619 1.00 78.06 122 ALA A C 1
ATOM 993 O O . ALA A 1 122 ? 1.521 17.448 -29.919 1.00 78.06 122 ALA A O 1
ATOM 994 N N . GLY A 1 123 ? 1.821 15.471 -28.910 1.00 77.88 123 GLY A N 1
ATOM 995 C CA . GLY A 1 123 ? 0.446 15.348 -28.420 1.00 77.88 123 GLY A CA 1
ATOM 996 C C . GLY A 1 123 ? -0.625 15.102 -29.484 1.00 77.88 123 GLY A C 1
ATOM 997 O O . GLY A 1 123 ? -1.801 15.318 -29.216 1.00 77.88 123 GLY A O 1
ATOM 998 N N . ILE A 1 124 ? -0.224 14.631 -30.668 1.00 87.81 124 ILE A N 1
ATOM 999 C CA . ILE A 1 124 ? -1.111 14.133 -31.726 1.00 87.81 124 ILE A CA 1
ATOM 1000 C C . ILE A 1 124 ? -1.146 12.600 -31.663 1.00 87.81 124 ILE A C 1
ATOM 1002 O O . ILE A 1 124 ? -0.096 11.965 -31.750 1.00 87.81 124 ILE A O 1
ATOM 1006 N N . TYR A 1 125 ? -2.328 11.993 -31.510 1.00 90.38 125 TYR A N 1
ATOM 1007 C CA . TYR A 1 125 ? -2.453 10.551 -31.243 1.00 90.38 125 TYR A CA 1
ATOM 1008 C C . TYR A 1 125 ? -1.844 9.627 -32.326 1.00 90.38 125 TYR A C 1
ATOM 1010 O O . TYR A 1 125 ? -1.341 8.564 -31.953 1.00 90.38 125 TYR A O 1
ATOM 1018 N N . PRO A 1 126 ? -1.788 9.991 -33.631 1.00 90.12 126 PRO A N 1
ATOM 1019 C CA . PRO A 1 126 ? -0.979 9.281 -34.624 1.00 90.12 126 PRO A CA 1
ATOM 1020 C C . PRO A 1 126 ? 0.506 9.101 -34.288 1.00 90.12 126 PRO A C 1
ATOM 1022 O O . PRO A 1 126 ? 1.169 8.329 -34.969 1.00 90.12 126 PRO A O 1
ATOM 1025 N N . ASN A 1 127 ? 1.046 9.797 -33.286 1.00 89.44 127 ASN A N 1
ATOM 1026 C CA . ASN A 1 127 ? 2.429 9.652 -32.825 1.00 89.44 127 ASN A CA 1
ATOM 1027 C C . ASN A 1 127 ? 2.575 8.732 -31.611 1.00 89.44 127 ASN A C 1
ATOM 1029 O O . ASN A 1 127 ? 3.680 8.572 -31.107 1.00 89.44 127 ASN A O 1
ATOM 1033 N N . ALA A 1 128 ? 1.487 8.134 -31.124 1.00 91.19 128 ALA A N 1
ATOM 1034 C CA . ALA A 1 128 ? 1.579 7.113 -30.093 1.00 91.19 128 ALA A CA 1
ATOM 1035 C C . ALA A 1 128 ? 2.367 5.893 -30.601 1.00 91.19 128 ALA A C 1
ATOM 1037 O O . ALA A 1 128 ? 2.284 5.526 -31.783 1.00 91.19 128 ALA A O 1
ATOM 1038 N N . ASP A 1 129 ? 3.084 5.220 -29.700 1.00 92.00 129 ASP A N 1
ATOM 1039 C CA . ASP A 1 129 ? 3.753 3.969 -30.049 1.00 92.00 129 ASP A CA 1
ATOM 1040 C C . ASP A 1 129 ? 2.697 2.904 -30.336 1.00 92.00 129 ASP A C 1
ATOM 1042 O O . ASP A 1 129 ? 2.679 2.311 -31.418 1.00 92.00 129 ASP A O 1
ATOM 1046 N N . LEU A 1 130 ? 1.771 2.694 -29.400 1.00 94.88 130 LEU A N 1
ATOM 1047 C CA . LEU A 1 130 ? 0.681 1.741 -29.544 1.00 94.88 130 LEU A CA 1
ATOM 1048 C C . LEU A 1 130 ? -0.627 2.328 -28.993 1.00 94.88 130 LEU A C 1
ATOM 1050 O O . LEU A 1 130 ? -0.717 2.722 -27.833 1.00 94.88 130 LEU A O 1
ATOM 1054 N N . LEU A 1 131 ? -1.656 2.352 -29.838 1.00 95.88 131 LEU A N 1
ATOM 1055 C CA . LEU A 1 131 ? -3.002 2.806 -29.505 1.00 95.88 131 LEU A CA 1
ATOM 1056 C C . LEU A 1 131 ? -4.024 1.806 -30.043 1.00 95.88 131 LEU A C 1
ATOM 1058 O O . LEU A 1 131 ? -4.023 1.487 -31.237 1.00 95.88 131 LEU A O 1
ATOM 1062 N N . PHE A 1 132 ? -4.910 1.310 -29.188 1.00 95.25 132 PHE A N 1
ATOM 1063 C CA . PHE A 1 132 ? -5.966 0.384 -29.597 1.00 95.25 132 PHE A CA 1
ATOM 1064 C C . PHE A 1 132 ? -7.147 0.413 -28.631 1.00 95.25 132 PHE A C 1
ATOM 1066 O O . PHE A 1 132 ? -7.031 0.876 -27.501 1.00 95.25 132 PHE A O 1
ATOM 1073 N N . VAL A 1 133 ? -8.293 -0.099 -29.075 1.00 94.75 133 VAL A N 1
ATOM 1074 C CA . VAL A 1 133 ? -9.453 -0.349 -28.217 1.00 94.75 133 VAL A CA 1
ATOM 1075 C C . VAL A 1 133 ? -9.656 -1.849 -28.084 1.00 94.75 133 VAL A C 1
ATOM 1077 O O . VAL A 1 133 ? -9.674 -2.552 -29.091 1.00 94.75 133 VAL A O 1
ATOM 1080 N N . ALA A 1 134 ? -9.821 -2.334 -26.858 1.00 92.12 134 ALA A N 1
ATOM 1081 C CA . ALA A 1 134 ? -10.200 -3.716 -26.587 1.00 92.12 134 ALA A CA 1
ATOM 1082 C C . ALA A 1 134 ? -11.187 -3.768 -25.421 1.00 92.12 134 ALA A C 1
ATOM 1084 O O . ALA A 1 134 ? -11.006 -3.059 -24.435 1.00 92.12 134 ALA A O 1
ATOM 1085 N N . ASP A 1 135 ? -12.250 -4.563 -25.558 1.00 88.62 135 ASP A N 1
ATOM 1086 C CA . ASP A 1 135 ? -13.270 -4.772 -24.516 1.00 88.62 135 ASP A CA 1
ATOM 1087 C C . ASP A 1 135 ? -13.856 -3.463 -23.931 1.00 88.62 135 ASP A C 1
ATOM 1089 O O . ASP A 1 135 ? -14.213 -3.371 -22.758 1.00 88.62 135 ASP A O 1
ATOM 1093 N N . GLY A 1 136 ? -13.964 -2.426 -24.771 1.00 89.31 136 GLY A N 1
ATOM 1094 C CA . GLY A 1 136 ? -14.454 -1.098 -24.387 1.00 89.31 136 GLY A CA 1
ATOM 1095 C C . GLY A 1 136 ? -13.437 -0.212 -23.660 1.00 89.31 136 GLY A C 1
ATOM 1096 O O . GLY A 1 136 ? -13.812 0.823 -23.119 1.00 89.31 136 GLY A O 1
ATOM 1097 N N . VAL A 1 137 ? -12.156 -0.572 -23.658 1.00 91.06 137 VAL A N 1
ATOM 1098 C CA . VAL A 1 137 ? -11.067 0.197 -23.043 1.00 91.06 137 VAL A CA 1
ATOM 1099 C C . VAL A 1 137 ? -10.152 0.743 -24.138 1.00 91.06 137 VAL A C 1
ATOM 1101 O O . VAL A 1 137 ? -9.715 -0.013 -25.004 1.00 91.06 137 VAL A O 1
ATOM 1104 N N . LEU A 1 138 ? -9.851 2.041 -24.109 1.00 95.62 138 LEU A N 1
ATOM 1105 C CA . LEU A 1 138 ? -8.826 2.669 -24.946 1.00 95.62 138 LEU A CA 1
ATOM 1106 C C . LEU A 1 138 ? -7.456 2.520 -24.283 1.00 95.62 138 LEU A C 1
ATOM 1108 O O . LEU A 1 138 ? -7.222 3.109 -23.235 1.00 95.62 138 LEU A O 1
ATOM 1112 N N . TYR A 1 139 ? -6.543 1.783 -24.902 1.00 94.44 139 TYR A N 1
ATOM 1113 C CA . TYR A 1 139 ? -5.171 1.606 -24.436 1.00 94.44 139 TYR A CA 1
ATOM 1114 C C . TYR A 1 139 ? -4.231 2.545 -25.181 1.00 94.44 139 TYR A C 1
ATOM 1116 O O . TYR A 1 139 ? -4.069 2.401 -26.390 1.00 94.44 139 TYR A O 1
ATOM 1124 N N . VAL A 1 140 ? -3.605 3.467 -24.448 1.00 95.69 140 VAL A N 1
ATOM 1125 C CA . VAL A 1 140 ? -2.537 4.360 -24.909 1.00 95.69 140 VAL A CA 1
ATOM 1126 C C . VAL A 1 140 ? -1.233 3.899 -24.262 1.00 95.69 140 VAL A C 1
ATOM 1128 O O . VAL A 1 140 ? -1.052 4.053 -23.053 1.00 95.69 140 VAL A O 1
ATOM 1131 N N . VAL A 1 141 ? -0.341 3.309 -25.053 1.00 94.00 141 VAL A N 1
ATOM 1132 C CA . VAL A 1 141 ? 0.900 2.700 -24.566 1.00 94.00 141 VAL A CA 1
ATOM 1133 C C . VAL A 1 141 ? 2.101 3.376 -25.212 1.00 94.00 141 VAL A C 1
ATOM 1135 O O . VAL A 1 141 ? 2.135 3.576 -26.427 1.00 94.00 141 VAL A O 1
ATOM 1138 N N . ASP A 1 142 ? 3.084 3.689 -24.379 1.00 91.75 142 ASP A N 1
ATOM 1139 C CA . ASP A 1 142 ? 4.396 4.202 -24.758 1.00 91.75 142 ASP A CA 1
ATOM 1140 C C . ASP A 1 142 ? 5.489 3.309 -24.137 1.00 91.75 142 ASP A C 1
ATOM 1142 O O . ASP A 1 142 ? 5.347 2.824 -23.008 1.00 91.75 142 ASP A O 1
ATOM 1146 N N . PHE A 1 143 ? 6.546 3.010 -24.896 1.00 90.31 143 PHE A N 1
ATOM 1147 C CA . PHE A 1 143 ? 7.594 2.072 -24.483 1.00 90.31 143 PHE A CA 1
ATOM 1148 C C . PHE A 1 143 ? 8.848 2.811 -24.011 1.00 90.31 143 PHE A C 1
ATOM 1150 O O . PHE A 1 143 ? 9.377 3.695 -24.682 1.00 90.31 143 PHE A O 1
ATOM 1157 N N . LYS A 1 144 ? 9.382 2.409 -22.855 1.00 85.88 144 LYS A N 1
ATOM 1158 C CA . LYS A 1 144 ? 10.569 3.001 -22.232 1.00 85.88 144 LYS A CA 1
ATOM 1159 C C . LYS A 1 144 ? 11.623 1.927 -21.948 1.00 85.88 144 LYS A C 1
ATOM 1161 O O . LYS A 1 144 ? 11.346 0.909 -21.327 1.00 85.88 144 LYS A O 1
ATOM 1166 N N . LEU A 1 145 ? 12.876 2.182 -22.331 1.00 79.50 145 LEU A N 1
ATOM 1167 C CA . LEU A 1 145 ? 14.009 1.279 -22.051 1.00 79.50 145 LEU A CA 1
ATOM 1168 C C . LEU A 1 145 ? 14.689 1.550 -20.691 1.00 79.50 145 LEU A C 1
ATOM 1170 O O . LEU A 1 145 ? 15.562 0.797 -20.265 1.00 79.50 145 LEU A O 1
ATOM 1174 N N . GLY A 1 146 ? 14.312 2.638 -20.012 1.00 68.38 146 GLY A N 1
ATOM 1175 C CA . GLY A 1 146 ? 15.032 3.197 -18.864 1.00 68.38 146 GLY A CA 1
ATOM 1176 C C . GLY A 1 146 ? 15.485 2.170 -17.816 1.00 68.38 146 GLY A C 1
ATOM 1177 O O . GLY A 1 146 ? 14.659 1.489 -17.212 1.00 68.38 146 GLY A O 1
ATOM 1178 N N . GLY A 1 147 ? 16.800 2.086 -17.577 1.00 66.69 147 GLY A N 1
ATOM 1179 C CA . GLY A 1 147 ? 17.429 1.209 -16.573 1.00 66.69 147 GLY A CA 1
ATOM 1180 C C . GLY A 1 147 ? 17.584 -0.269 -16.967 1.00 66.69 147 GLY A C 1
ATOM 1181 O O . GLY A 1 147 ? 18.339 -0.991 -16.322 1.00 66.69 147 GLY A O 1
ATOM 1182 N N . ALA A 1 148 ? 16.946 -0.728 -18.051 1.00 79.00 148 ALA A N 1
ATOM 1183 C CA . ALA A 1 148 ? 16.923 -2.149 -18.402 1.00 79.00 148 ALA A CA 1
ATOM 1184 C C . ALA A 1 148 ? 18.309 -2.719 -18.756 1.00 79.00 148 ALA A C 1
ATOM 1186 O O . ALA A 1 148 ? 18.588 -3.865 -18.426 1.00 79.00 148 ALA A O 1
ATOM 1187 N N . GLU A 1 149 ? 19.200 -1.949 -19.391 1.00 75.81 149 GLU A N 1
ATOM 1188 C CA . GLU A 1 149 ? 20.513 -2.454 -19.833 1.00 75.81 149 GLU A CA 1
ATOM 1189 C C . GLU A 1 149 ? 21.370 -2.964 -18.664 1.00 75.81 149 GLU A C 1
ATOM 1191 O O . GLU A 1 149 ? 21.938 -4.056 -18.732 1.00 75.81 149 GLU A O 1
ATOM 1196 N N . GLY A 1 150 ? 21.454 -2.194 -17.575 1.00 73.75 150 GLY A N 1
ATOM 1197 C CA . GLY A 1 150 ? 22.263 -2.572 -16.417 1.00 73.75 150 GLY A CA 1
ATOM 1198 C C . GLY A 1 150 ? 21.706 -3.794 -15.689 1.00 73.75 150 GLY A C 1
ATOM 1199 O O . GLY A 1 150 ? 22.467 -4.669 -15.272 1.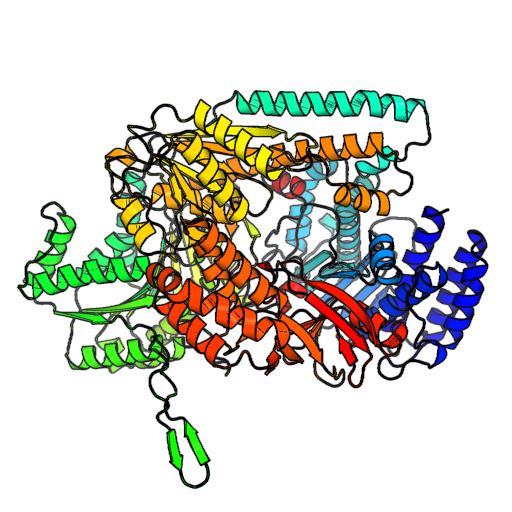00 73.75 150 GLY A O 1
ATOM 1200 N N . ASP A 1 151 ? 20.381 -3.891 -15.610 1.00 80.75 151 ASP A N 1
ATOM 1201 C CA . ASP A 1 151 ? 19.685 -5.035 -15.030 1.00 80.75 151 ASP A CA 1
ATOM 1202 C C . ASP A 1 151 ? 19.847 -6.301 -15.894 1.00 80.75 151 ASP A C 1
ATOM 1204 O O . ASP A 1 151 ? 20.149 -7.374 -15.367 1.00 80.75 151 ASP A O 1
ATOM 1208 N N . ILE A 1 152 ? 19.754 -6.177 -17.225 1.00 86.88 152 ILE A N 1
ATOM 1209 C CA . ILE A 1 152 ? 20.038 -7.264 -18.178 1.00 86.88 152 ILE A CA 1
ATOM 1210 C C . ILE A 1 152 ? 21.495 -7.721 -18.049 1.00 86.88 152 ILE A C 1
ATOM 1212 O O . ILE A 1 152 ? 21.757 -8.924 -18.024 1.00 86.88 152 ILE A O 1
ATOM 1216 N N . ARG A 1 153 ? 22.450 -6.788 -17.923 1.00 79.56 153 ARG A N 1
ATOM 1217 C CA . ARG A 1 153 ? 23.867 -7.122 -17.712 1.00 79.56 153 ARG A CA 1
ATOM 1218 C C . ARG A 1 153 ? 24.057 -7.937 -16.436 1.00 79.56 153 ARG A C 1
ATOM 1220 O O . ARG A 1 153 ? 24.727 -8.963 -16.480 1.00 79.56 153 ARG A O 1
ATOM 1227 N N . ALA A 1 154 ? 23.444 -7.536 -15.322 1.00 80.94 154 ALA A N 1
ATOM 1228 C CA . ALA A 1 154 ? 23.521 -8.297 -14.074 1.00 80.94 154 ALA A CA 1
ATOM 1229 C C . ALA A 1 154 ? 22.972 -9.729 -14.230 1.00 80.94 154 ALA A C 1
ATOM 1231 O O . ALA A 1 154 ? 23.637 -10.682 -13.818 1.00 80.94 154 ALA A O 1
ATOM 1232 N N . LEU A 1 155 ? 21.826 -9.885 -14.901 1.00 87.88 155 LEU A N 1
ATOM 1233 C CA . LEU A 1 155 ? 21.220 -11.194 -15.164 1.00 87.88 155 LEU A CA 1
ATOM 1234 C C . LEU A 1 155 ? 22.100 -12.090 -16.035 1.00 87.88 155 LEU A C 1
ATOM 1236 O O . LEU A 1 155 ? 22.295 -13.262 -15.711 1.00 87.88 155 LEU A O 1
ATOM 1240 N N . LEU A 1 156 ? 22.616 -11.551 -17.142 1.00 87.94 156 LEU A N 1
ATOM 1241 C CA . LEU A 1 156 ? 23.365 -12.331 -18.122 1.00 87.94 156 LEU A CA 1
ATOM 1242 C C . LEU A 1 156 ? 24.801 -12.626 -17.676 1.00 87.94 156 LEU A C 1
ATOM 1244 O O . LEU A 1 156 ? 25.292 -13.699 -18.006 1.00 87.94 156 LEU A O 1
ATOM 1248 N N . ASP A 1 157 ? 25.470 -11.730 -16.942 1.00 85.69 157 ASP A N 1
ATOM 1249 C CA . ASP A 1 157 ? 26.854 -11.945 -16.487 1.00 85.69 157 ASP A CA 1
ATOM 1250 C C . ASP A 1 157 ? 26.951 -12.651 -15.142 1.00 85.69 157 ASP A C 1
ATOM 1252 O O . ASP A 1 157 ? 27.711 -13.608 -14.992 1.00 85.69 157 ASP A O 1
ATOM 1256 N N . LYS A 1 158 ? 26.238 -12.136 -14.136 1.00 81.75 158 LYS A N 1
ATOM 1257 C CA . LYS A 1 158 ? 26.399 -12.578 -12.745 1.00 81.75 158 LYS A CA 1
ATOM 1258 C C . LYS A 1 158 ? 25.469 -13.733 -12.400 1.00 81.75 158 LYS A C 1
ATOM 1260 O O . LYS A 1 158 ? 25.718 -14.425 -11.422 1.00 81.75 158 LYS A O 1
ATOM 1265 N N . GLY A 1 159 ? 24.415 -13.945 -13.191 1.00 84.56 159 GLY A N 1
ATOM 1266 C CA . GLY A 1 159 ? 23.380 -14.926 -12.881 1.00 84.56 159 GLY A CA 1
ATOM 1267 C C . GLY A 1 159 ? 22.562 -14.547 -11.646 1.00 84.56 159 GLY A C 1
ATOM 1268 O O . GLY A 1 159 ? 22.034 -15.428 -10.973 1.00 84.56 159 GLY A O 1
ATOM 1269 N N . GLU A 1 160 ? 22.463 -13.250 -11.346 1.00 84.00 160 GLU A N 1
ATOM 1270 C CA . GLU A 1 160 ? 21.797 -12.719 -10.157 1.00 84.00 160 GLU A CA 1
ATOM 1271 C C . GLU A 1 160 ? 20.861 -11.560 -10.528 1.00 84.00 160 GLU A C 1
ATOM 1273 O O . GLU A 1 160 ? 21.199 -10.708 -11.355 1.00 84.00 160 GLU A O 1
ATOM 1278 N N . GLY A 1 161 ? 19.688 -11.500 -9.893 1.00 85.00 161 GLY A N 1
ATOM 1279 C CA . GLY A 1 161 ? 18.698 -10.448 -10.120 1.00 85.00 161 GLY A CA 1
ATOM 1280 C C . GLY A 1 161 ? 17.785 -10.164 -8.927 1.00 85.00 161 GLY A C 1
ATOM 1281 O O . GLY A 1 161 ? 17.885 -10.762 -7.852 1.00 85.00 161 GLY A O 1
ATOM 1282 N N . SER A 1 162 ? 16.855 -9.229 -9.122 1.00 83.19 162 SER A N 1
ATOM 1283 C CA . SER A 1 162 ? 15.842 -8.871 -8.124 1.00 83.19 162 SER A CA 1
ATOM 1284 C C . SER A 1 162 ? 14.461 -8.728 -8.746 1.00 83.19 162 SER A C 1
ATOM 1286 O O . SER A 1 162 ? 14.340 -8.206 -9.849 1.00 83.19 162 SER A O 1
ATOM 1288 N N . ILE A 1 163 ? 13.421 -9.129 -8.016 1.00 82.44 163 ILE A N 1
ATOM 1289 C CA . ILE A 1 163 ? 12.022 -9.018 -8.447 1.00 82.44 163 ILE A CA 1
ATOM 1290 C C . ILE A 1 163 ? 11.252 -8.213 -7.388 1.00 82.44 163 ILE A C 1
ATOM 1292 O O . ILE A 1 163 ? 11.188 -8.682 -6.256 1.00 82.44 163 ILE A O 1
ATOM 1296 N N . PRO A 1 164 ? 10.646 -7.050 -7.682 1.00 75.06 164 PRO A N 1
ATOM 1297 C CA . PRO A 1 164 ? 10.588 -6.376 -8.974 1.00 75.06 164 PRO A CA 1
ATOM 1298 C C . PRO A 1 164 ? 11.829 -5.511 -9.256 1.00 75.06 164 PRO A C 1
ATOM 1300 O O . PRO A 1 164 ? 12.468 -4.995 -8.332 1.00 75.06 164 PRO A O 1
ATOM 1303 N N . TYR A 1 165 ? 12.111 -5.272 -10.539 1.00 77.81 165 TYR A N 1
ATOM 1304 C CA . TYR A 1 165 ? 12.970 -4.164 -10.960 1.00 77.81 165 TYR A CA 1
ATOM 1305 C C . TYR A 1 165 ? 12.213 -2.842 -10.800 1.00 77.81 165 TYR A C 1
ATOM 1307 O O . TYR A 1 165 ? 11.013 -2.763 -11.069 1.00 77.81 165 TYR A O 1
ATOM 1315 N N . ARG A 1 166 ? 12.899 -1.801 -10.314 1.00 70.19 166 ARG A N 1
ATOM 1316 C CA . ARG A 1 166 ? 12.280 -0.510 -9.971 1.00 70.19 166 ARG A CA 1
ATOM 1317 C C . ARG A 1 166 ? 12.858 0.616 -10.814 1.00 70.19 166 ARG A C 1
ATOM 1319 O O . ARG A 1 166 ? 14.076 0.770 -10.859 1.00 70.19 166 ARG A O 1
ATOM 1326 N N . ILE A 1 167 ? 11.974 1.440 -11.363 1.00 64.62 167 ILE A N 1
ATOM 1327 C CA . ILE A 1 167 ? 12.309 2.693 -12.047 1.00 64.62 167 ILE A CA 1
ATOM 1328 C C . ILE A 1 167 ? 12.640 3.780 -11.015 1.00 64.62 167 ILE A C 1
ATOM 1330 O O . ILE A 1 167 ? 12.267 3.687 -9.843 1.00 64.62 167 ILE A O 1
ATOM 1334 N N . TYR A 1 168 ? 13.410 4.776 -11.444 1.00 54.78 168 TYR A N 1
ATOM 1335 C CA . TYR A 1 168 ? 13.832 5.903 -10.621 1.00 54.78 168 TYR A CA 1
ATOM 1336 C C . TYR A 1 168 ? 12.663 6.852 -10.288 1.00 54.78 168 TYR A C 1
ATOM 1338 O O . TYR A 1 168 ? 11.874 7.197 -11.161 1.00 54.78 168 TYR A O 1
ATOM 1346 N N . GLY A 1 169 ? 12.616 7.328 -9.039 1.00 51.00 169 GLY A N 1
ATOM 1347 C CA . GLY A 1 169 ? 11.626 8.275 -8.512 1.00 51.00 169 GLY A CA 1
ATOM 1348 C C . GLY A 1 169 ? 10.983 7.740 -7.231 1.00 51.00 169 GLY A C 1
ATOM 1349 O O . GLY A 1 169 ? 10.716 6.546 -7.146 1.00 51.00 169 GLY A O 1
ATOM 1350 N N . LEU A 1 170 ? 10.776 8.591 -6.216 1.00 45.78 170 LEU A N 1
ATOM 1351 C CA . LEU A 1 170 ? 9.972 8.256 -5.032 1.00 45.78 170 LEU A CA 1
ATOM 1352 C C . LEU A 1 170 ? 8.495 8.391 -5.418 1.00 45.78 170 LEU A C 1
ATOM 1354 O O . LEU A 1 170 ? 8.002 9.515 -5.523 1.00 45.78 170 LEU A O 1
ATOM 1358 N N . PRO A 1 171 ? 7.784 7.284 -5.675 1.00 54.97 171 PRO A N 1
ATOM 1359 C CA . PRO A 1 171 ? 6.473 7.356 -6.279 1.00 54.97 171 PRO A CA 1
ATOM 1360 C C . PRO A 1 171 ? 5.446 7.165 -5.148 1.00 54.97 171 PRO A C 1
ATOM 1362 O O . PRO A 1 171 ? 5.372 6.105 -4.521 1.00 54.97 171 PRO A O 1
ATOM 1365 N N . VAL A 1 172 ? 4.686 8.213 -4.836 1.00 50.72 172 VAL A N 1
ATOM 1366 C CA . VAL A 1 172 ? 3.673 8.209 -3.773 1.00 50.72 172 VAL A CA 1
ATOM 1367 C C . VAL A 1 172 ? 2.342 7.746 -4.351 1.00 50.72 172 VAL A C 1
ATOM 1369 O O . VAL A 1 172 ? 1.889 8.253 -5.372 1.00 50.72 172 VAL A O 1
ATOM 1372 N N . ASN A 1 173 ? 1.701 6.774 -3.706 1.00 57.69 173 ASN A N 1
ATOM 1373 C CA . ASN A 1 173 ? 0.392 6.289 -4.133 1.00 57.69 173 ASN A CA 1
ATOM 1374 C C . ASN A 1 173 ? -0.672 7.378 -3.943 1.00 57.69 173 ASN A C 1
ATOM 1376 O O .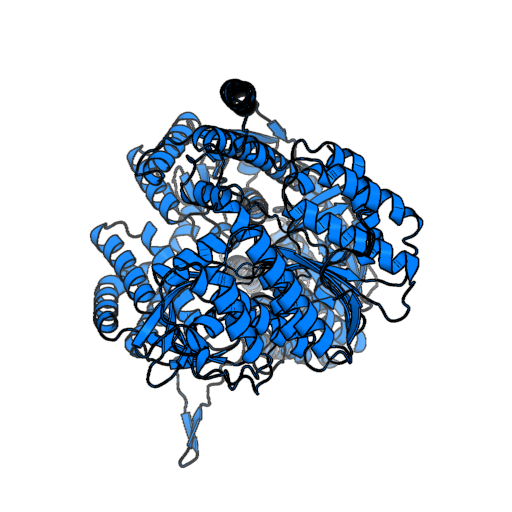 ASN A 1 173 ? -0.898 7.832 -2.819 1.00 57.69 173 ASN A O 1
ATOM 1380 N N . VAL A 1 174 ? -1.378 7.725 -5.016 1.00 55.91 174 VAL A N 1
ATOM 1381 C CA . VAL A 1 174 ? -2.599 8.537 -4.946 1.00 55.91 174 VAL A CA 1
ATOM 1382 C C . VAL A 1 174 ? -3.746 7.648 -5.403 1.00 55.91 174 VAL A C 1
ATOM 1384 O O . VAL A 1 174 ? -3.656 7.034 -6.467 1.00 55.91 174 VAL A O 1
ATOM 1387 N N . SER A 1 175 ? -4.819 7.551 -4.612 1.00 54.16 175 SER A N 1
ATOM 1388 C CA . SER A 1 175 ? -6.030 6.906 -5.125 1.00 54.16 175 SER A CA 1
ATOM 1389 C C . SER A 1 175 ? -6.633 7.815 -6.196 1.00 54.16 175 SER A C 1
ATOM 1391 O O . SER A 1 175 ? -7.120 8.911 -5.912 1.00 54.16 175 SER A O 1
ATOM 1393 N N . LEU A 1 176 ? -6.567 7.352 -7.444 1.00 52.91 176 LEU A N 1
ATOM 1394 C CA . LEU A 1 176 ? -7.231 7.959 -8.596 1.00 52.91 176 LEU A CA 1
ATOM 1395 C C . LEU A 1 176 ? -8.677 7.464 -8.759 1.00 52.91 176 LEU A C 1
ATOM 1397 O O . LEU A 1 176 ? -9.350 7.880 -9.700 1.00 52.91 176 LEU A O 1
ATOM 1401 N N . GLY A 1 177 ? -9.147 6.590 -7.858 1.00 47.06 177 GLY A N 1
ATOM 1402 C CA . GLY A 1 177 ? -10.263 5.655 -8.047 1.00 47.06 177 GLY A CA 1
ATOM 1403 C C . GLY A 1 177 ? -11.662 6.240 -8.257 1.00 47.06 177 GLY A C 1
ATOM 1404 O O . GLY A 1 177 ? -12.615 5.479 -8.328 1.00 47.06 177 GLY A O 1
ATOM 1405 N N . GLU A 1 178 ? -11.805 7.555 -8.406 1.00 49.56 178 GLU A N 1
ATOM 1406 C CA . GLU A 1 178 ? -13.096 8.220 -8.646 1.00 49.56 178 GLU A CA 1
ATOM 1407 C C . GLU A 1 178 ? -13.103 9.171 -9.842 1.00 49.56 178 GLU A C 1
ATOM 1409 O O . GLU A 1 178 ? -14.100 9.847 -10.113 1.00 49.56 178 GLU A O 1
ATOM 1414 N N . VAL A 1 179 ? -11.974 9.324 -10.524 1.00 58.00 179 VAL A N 1
ATOM 1415 C CA . VAL A 1 179 ? -11.851 10.409 -11.481 1.00 58.00 179 VAL A CA 1
ATOM 1416 C C . VAL A 1 179 ? -12.171 9.873 -12.871 1.00 58.00 179 VAL A C 1
ATOM 1418 O O . VAL A 1 179 ? -11.349 9.213 -13.502 1.00 58.00 179 VAL A O 1
ATOM 1421 N N . GLY A 1 180 ? -13.385 10.156 -13.357 1.00 73.62 180 GLY A N 1
ATOM 1422 C CA . GLY A 1 180 ? -13.667 10.078 -14.792 1.00 73.62 180 GLY A CA 1
ATOM 1423 C C . GLY A 1 180 ? -12.570 10.823 -15.555 1.00 73.62 180 GLY A C 1
ATOM 1424 O O . GLY A 1 180 ? -12.062 11.837 -15.075 1.00 73.62 180 GLY A O 1
ATOM 1425 N N . PHE A 1 181 ? -12.157 10.308 -16.710 1.00 85.31 181 PHE A N 1
ATOM 1426 C CA . PHE A 1 181 ? -10.971 10.787 -17.416 1.00 85.31 181 PHE A CA 1
ATOM 1427 C C . PHE A 1 181 ? -11.017 12.304 -17.666 1.00 85.31 181 PHE A C 1
ATOM 1429 O O . PHE A 1 181 ? -10.004 12.983 -17.522 1.00 85.31 181 PHE A O 1
ATOM 1436 N N . GLU A 1 182 ? -12.206 12.858 -17.924 1.00 86.38 182 GLU A N 1
ATOM 1437 C CA . GLU A 1 182 ? -12.437 14.304 -18.024 1.00 86.38 182 GLU A CA 1
ATOM 1438 C C . GLU A 1 182 ? -12.086 15.066 -16.745 1.00 86.38 182 GLU A C 1
ATOM 1440 O O . GLU A 1 182 ? -11.282 15.997 -16.791 1.00 86.38 182 GLU A O 1
ATOM 1445 N N . ARG A 1 183 ? -12.596 14.630 -15.593 1.00 75.62 183 ARG A N 1
ATOM 1446 C CA . ARG A 1 183 ? -12.303 15.267 -14.308 1.00 75.62 183 ARG A CA 1
ATOM 1447 C C . ARG A 1 183 ? -10.815 15.181 -13.966 1.00 75.62 183 ARG A C 1
ATOM 1449 O O . ARG A 1 183 ? -10.283 16.089 -13.334 1.00 75.62 183 ARG A O 1
ATOM 1456 N N . PHE A 1 184 ? -10.129 14.127 -14.411 1.00 79.56 184 PHE A N 1
ATOM 1457 C CA . PHE A 1 184 ? -8.694 13.956 -14.190 1.00 79.56 184 PHE A CA 1
ATOM 1458 C C . PHE A 1 184 ? -7.921 14.968 -15.022 1.00 79.56 184 PHE A C 1
ATOM 1460 O O . PHE A 1 184 ? -7.065 15.673 -14.492 1.00 79.56 184 PHE A O 1
ATOM 1467 N N . VAL A 1 185 ? -8.273 15.089 -16.302 1.00 85.00 185 VAL A N 1
ATOM 1468 C CA . VAL A 1 185 ? -7.704 16.093 -17.203 1.00 85.00 185 VAL A CA 1
ATOM 1469 C C . VAL A 1 185 ? -7.967 17.505 -16.678 1.00 85.00 185 VAL A C 1
ATOM 1471 O O . VAL A 1 185 ? -7.059 18.333 -16.680 1.00 85.00 185 VAL A O 1
ATOM 1474 N N . PHE A 1 186 ? -9.171 17.777 -16.174 1.00 80.50 186 PHE A N 1
ATOM 1475 C CA . PHE A 1 186 ? -9.498 19.055 -15.553 1.00 80.50 186 PHE A CA 1
ATOM 1476 C C . PHE A 1 186 ? -8.601 19.343 -14.342 1.00 80.50 186 PHE A C 1
ATOM 1478 O O . PHE A 1 186 ? -7.947 20.382 -14.317 1.00 80.50 186 PHE A O 1
ATOM 1485 N N . SER A 1 187 ? -8.497 18.417 -13.382 1.00 73.81 187 SER A N 1
ATOM 1486 C CA . SER A 1 187 ? -7.630 18.587 -12.208 1.00 73.81 187 SER A CA 1
ATOM 1487 C C . SER A 1 187 ? -6.148 18.704 -12.570 1.00 73.81 187 SER A C 1
ATOM 1489 O O . SER A 1 187 ? -5.431 19.478 -11.947 1.00 73.81 187 SER A O 1
ATOM 1491 N N . LEU A 1 188 ? -5.684 17.993 -13.602 1.00 77.75 188 LEU A N 1
ATOM 1492 C CA . LEU A 1 188 ? -4.328 18.145 -14.129 1.00 77.75 188 LEU A CA 1
ATOM 1493 C C . LEU A 1 188 ? -4.090 19.566 -14.667 1.00 77.75 188 LEU A C 1
ATOM 1495 O O . LEU A 1 188 ? -3.026 20.138 -14.449 1.00 77.75 188 LEU A O 1
ATOM 1499 N N . LEU A 1 189 ? -5.078 20.142 -15.356 1.00 83.31 189 LEU A N 1
ATOM 1500 C CA . LEU A 1 189 ? -5.012 21.498 -15.904 1.00 83.31 189 LEU A CA 1
ATOM 1501 C C . LEU A 1 189 ? -5.229 22.603 -14.864 1.00 83.31 189 LEU A C 1
ATOM 1503 O O . LEU A 1 189 ? -4.805 23.733 -15.104 1.00 83.31 189 LEU A O 1
ATOM 1507 N N . GLU A 1 190 ? -5.881 22.316 -13.735 1.00 74.44 190 GLU A N 1
ATOM 1508 C CA . GLU A 1 190 ? -5.883 23.220 -12.575 1.00 74.44 190 GLU A CA 1
ATOM 1509 C C . GLU A 1 190 ? -4.472 23.398 -12.004 1.00 74.44 190 GLU A C 1
ATOM 1511 O O . GLU A 1 190 ? -4.194 24.441 -11.431 1.00 74.44 190 GLU A O 1
ATOM 1516 N N . MET A 1 191 ? -3.582 22.422 -12.218 1.00 69.62 191 MET A N 1
ATOM 1517 C CA . MET A 1 191 ? -2.181 22.460 -11.788 1.00 69.62 191 MET A CA 1
ATOM 1518 C C . MET A 1 191 ? -1.213 22.953 -12.876 1.00 69.62 191 MET A C 1
ATOM 1520 O O . MET A 1 191 ? -0.006 22.712 -12.792 1.00 69.62 191 MET A O 1
ATOM 1524 N N . GLU A 1 192 ? -1.716 23.548 -13.963 1.00 80.69 192 GLU A N 1
ATOM 1525 C CA . GLU A 1 192 ? -0.883 23.922 -15.112 1.00 80.69 192 GLU A CA 1
ATOM 1526 C C . GLU A 1 192 ? 0.255 24.869 -14.697 1.00 80.69 192 GLU A C 1
ATOM 1528 O O . GLU A 1 192 ? 1.409 24.635 -15.054 1.00 80.69 192 GLU A O 1
ATOM 1533 N N . GLU A 1 193 ? -0.042 25.911 -13.918 1.00 75.12 193 GLU A N 1
ATOM 1534 C CA . GLU A 1 193 ? 0.960 26.895 -13.489 1.00 75.12 193 GLU A CA 1
ATOM 1535 C C . GLU A 1 193 ? 2.032 26.251 -12.599 1.00 75.12 193 GLU A C 1
ATOM 1537 O O . GLU A 1 193 ? 3.229 26.507 -12.750 1.00 75.12 193 GLU A O 1
ATOM 1542 N N . GLU A 1 194 ? 1.619 25.352 -11.714 1.00 69.38 194 GLU A N 1
ATOM 1543 C CA . GLU A 1 194 ? 2.483 24.622 -10.803 1.00 69.38 194 GLU A CA 1
ATOM 1544 C C . GLU A 1 194 ? 3.395 23.641 -11.536 1.00 69.38 194 GLU A C 1
ATOM 1546 O O . GLU A 1 194 ? 4.586 23.570 -11.221 1.00 69.38 194 GLU A O 1
ATOM 1551 N N . LEU A 1 195 ? 2.867 22.909 -12.518 1.00 73.12 195 LEU A N 1
ATOM 1552 C CA . LEU A 1 195 ? 3.643 21.993 -13.353 1.00 73.12 195 LEU A CA 1
ATOM 1553 C C . LEU A 1 195 ? 4.656 22.754 -14.209 1.00 73.12 195 LEU A C 1
ATOM 1555 O O . LEU A 1 195 ? 5.810 22.346 -14.309 1.00 73.12 195 LEU A O 1
ATOM 1559 N N . LEU A 1 196 ? 4.260 23.892 -14.777 1.00 80.94 196 LEU A N 1
ATOM 1560 C CA . LEU A 1 196 ? 5.163 24.744 -15.550 1.00 80.94 196 LEU A CA 1
ATOM 1561 C C . LEU A 1 196 ? 6.201 25.465 -14.678 1.00 80.94 196 LEU A C 1
ATOM 1563 O O . LEU A 1 196 ? 7.218 25.918 -15.199 1.00 80.94 196 LEU A O 1
ATOM 1567 N N . SER A 1 197 ? 5.982 25.543 -13.360 1.00 71.12 197 SER A N 1
ATOM 1568 C CA . SER A 1 197 ? 6.967 26.056 -12.398 1.00 71.12 197 SER A CA 1
ATOM 1569 C C . SER A 1 197 ? 8.061 25.045 -12.024 1.00 71.12 197 SER A C 1
ATOM 1571 O O . SER A 1 197 ? 8.972 25.387 -11.267 1.00 71.12 197 SER A O 1
ATOM 1573 N N . LEU A 1 198 ? 7.983 23.800 -12.514 1.00 69.31 198 LEU A N 1
ATOM 1574 C CA . LEU A 1 198 ? 8.997 22.783 -12.246 1.00 69.31 198 LEU A CA 1
ATOM 1575 C C . LEU A 1 198 ? 10.342 23.184 -12.863 1.00 69.31 198 LEU A C 1
ATOM 1577 O O . LEU A 1 198 ? 10.460 23.403 -14.062 1.00 69.31 198 LEU A O 1
ATOM 1581 N N . GLU A 1 199 ? 11.388 23.215 -12.039 1.00 68.19 199 GLU A N 1
ATOM 1582 C CA . GLU A 1 199 ? 12.758 23.475 -12.507 1.00 68.19 199 GLU A CA 1
ATOM 1583 C C . GLU A 1 199 ? 13.308 22.321 -13.358 1.00 68.19 199 GLU A C 1
ATOM 1585 O O . GLU A 1 199 ? 14.187 22.526 -14.192 1.00 68.19 199 GLU A O 1
ATOM 1590 N N . THR A 1 200 ? 12.822 21.100 -13.117 1.00 71.56 200 THR A N 1
ATOM 1591 C CA . THR A 1 200 ? 13.280 19.862 -13.760 1.00 71.56 200 THR A CA 1
ATOM 1592 C C . THR A 1 200 ? 12.121 18.875 -13.872 1.00 71.56 200 THR A C 1
ATOM 1594 O O . THR A 1 200 ? 11.316 18.791 -12.941 1.00 71.56 200 THR A O 1
ATOM 1597 N N . ALA A 1 201 ? 12.068 18.069 -14.934 1.00 72.56 201 ALA A N 1
ATOM 1598 C CA . ALA A 1 201 ? 11.024 17.059 -15.129 1.00 72.56 201 ALA A CA 1
ATOM 1599 C C . ALA A 1 201 ? 11.635 15.672 -15.367 1.00 72.56 201 ALA A C 1
ATOM 1601 O O . ALA A 1 201 ? 12.494 15.499 -16.231 1.00 72.56 201 ALA A O 1
ATOM 1602 N N . ASN A 1 202 ? 11.198 14.670 -14.598 1.00 73.56 202 ASN A N 1
ATOM 1603 C CA . ASN A 1 202 ? 11.684 13.302 -14.775 1.00 73.56 202 ASN A CA 1
ATOM 1604 C C . ASN A 1 202 ? 11.088 12.648 -16.048 1.00 73.56 202 ASN A C 1
ATOM 1606 O O . ASN A 1 202 ? 10.015 13.055 -16.509 1.00 73.56 202 ASN A O 1
ATOM 1610 N N . PRO A 1 203 ? 11.757 11.634 -16.635 1.00 76.56 203 PRO A N 1
ATOM 1611 C CA . PRO A 1 203 ? 11.285 10.989 -17.866 1.00 76.56 203 PRO A CA 1
ATOM 1612 C C . PRO A 1 203 ? 9.892 10.354 -17.749 1.00 76.56 203 PRO A C 1
ATOM 1614 O O . PRO A 1 203 ? 9.152 10.291 -18.729 1.00 76.56 203 PRO A O 1
ATOM 1617 N N . GLU A 1 204 ? 9.523 9.901 -16.552 1.00 77.50 204 GLU A N 1
ATOM 1618 C CA . GLU A 1 204 ? 8.233 9.269 -16.278 1.00 77.50 204 GLU A CA 1
ATOM 1619 C C . GLU A 1 204 ? 7.064 10.265 -16.330 1.00 77.50 204 GLU A C 1
ATOM 1621 O O . GLU A 1 204 ? 6.061 9.984 -16.976 1.00 77.50 204 GLU A O 1
ATOM 1626 N N . LEU A 1 205 ? 7.203 11.457 -15.738 1.00 79.00 205 LEU A N 1
ATOM 1627 C CA . LEU A 1 205 ? 6.216 12.538 -15.821 1.00 79.00 205 LEU A CA 1
ATOM 1628 C C . LEU A 1 205 ? 6.014 12.975 -17.273 1.00 79.00 205 LEU A C 1
ATOM 1630 O O . LEU A 1 205 ? 4.877 13.141 -17.711 1.00 79.00 205 LEU A O 1
ATOM 1634 N N . LYS A 1 206 ? 7.110 13.120 -18.031 1.00 83.38 206 LYS A N 1
ATOM 1635 C CA . LYS A 1 206 ? 7.053 13.457 -19.461 1.00 83.38 206 LYS A CA 1
ATOM 1636 C C . LYS A 1 206 ? 6.296 12.395 -20.252 1.00 83.38 206 LYS A C 1
ATOM 1638 O O . LYS A 1 206 ? 5.383 12.739 -20.997 1.00 83.38 206 LYS A O 1
ATOM 1643 N N . GLY A 1 207 ? 6.648 11.121 -20.062 1.00 84.75 207 GLY A N 1
ATOM 1644 C CA . GLY A 1 207 ? 5.962 10.000 -20.703 1.00 84.75 207 GLY A CA 1
ATOM 1645 C C . GLY A 1 207 ? 4.485 9.938 -20.318 1.00 84.75 207 GLY A C 1
ATOM 1646 O O . GLY A 1 207 ? 3.630 9.743 -21.175 1.00 84.75 207 GLY A O 1
ATOM 1647 N N . PHE A 1 208 ? 4.153 10.175 -19.048 1.00 85.56 208 PHE A N 1
ATOM 1648 C CA . PHE A 1 208 ? 2.767 10.153 -18.595 1.00 85.56 208 PHE A CA 1
ATOM 1649 C C . PHE A 1 208 ? 1.936 11.281 -19.225 1.00 85.56 208 PHE A C 1
ATOM 1651 O O . PHE A 1 208 ? 0.865 11.023 -19.769 1.00 85.56 208 PHE A O 1
ATOM 1658 N N . LEU A 1 209 ? 2.441 12.519 -19.236 1.00 87.62 209 LEU A N 1
ATOM 1659 C CA . LEU A 1 209 ? 1.772 13.638 -19.913 1.00 87.62 209 LEU A CA 1
ATOM 1660 C C . LEU A 1 209 ? 1.633 13.405 -21.423 1.00 87.62 209 LEU A C 1
ATOM 1662 O O . LEU A 1 209 ? 0.621 13.789 -22.010 1.00 87.62 209 LEU A O 1
ATOM 1666 N N . GLN A 1 210 ? 2.609 12.736 -22.039 1.00 90.69 210 GLN A N 1
ATOM 1667 C CA . GLN A 1 210 ? 2.556 12.340 -23.443 1.00 90.69 210 GLN A CA 1
ATOM 1668 C C . GLN A 1 210 ? 1.369 11.404 -23.708 1.00 90.69 210 GLN A C 1
ATOM 1670 O O . GLN A 1 210 ? 0.524 11.721 -24.548 1.00 90.69 210 GLN A O 1
ATOM 1675 N N . VAL A 1 211 ? 1.231 10.306 -22.956 1.00 92.56 211 VAL A N 1
ATOM 1676 C CA . VAL A 1 211 ? 0.098 9.381 -23.140 1.00 92.56 211 VAL A CA 1
ATOM 1677 C C . VAL A 1 211 ? -1.248 10.016 -22.767 1.00 92.56 211 VAL A C 1
ATOM 1679 O O . VAL A 1 211 ? -2.241 9.755 -23.446 1.00 92.56 211 VAL A O 1
ATOM 1682 N N . VAL A 1 212 ? -1.298 10.917 -21.773 1.00 92.62 212 VAL A N 1
ATOM 1683 C CA . VAL A 1 212 ? -2.502 11.728 -21.491 1.00 92.62 212 VAL A CA 1
ATOM 1684 C C . VAL A 1 212 ? -2.880 12.555 -22.720 1.00 92.62 212 VAL A C 1
ATOM 1686 O O . VAL A 1 212 ? -4.040 12.536 -23.132 1.00 92.62 212 VAL A O 1
ATOM 1689 N N . SER A 1 213 ? -1.913 13.248 -23.331 1.00 94.56 213 SER A N 1
ATOM 1690 C CA . SER A 1 213 ? -2.167 14.093 -24.501 1.00 94.56 213 SER A CA 1
ATOM 1691 C C . SER A 1 213 ? -2.710 13.292 -25.687 1.00 94.56 213 SER A C 1
ATOM 1693 O O . SER A 1 213 ? -3.712 13.694 -26.271 1.00 94.56 213 SER A O 1
ATOM 1695 N N . TYR A 1 214 ? -2.150 12.110 -25.969 1.00 95.38 214 TYR A N 1
ATOM 1696 C CA . TYR A 1 214 ? -2.638 11.225 -27.030 1.00 95.38 214 TYR A CA 1
ATOM 1697 C C . TYR A 1 214 ? -4.048 10.691 -26.754 1.00 95.38 214 TYR A C 1
ATOM 1699 O O . TYR A 1 214 ? -4.881 10.657 -27.660 1.00 95.38 214 TYR A O 1
ATOM 1707 N N . GLY A 1 215 ? -4.341 10.306 -25.506 1.00 94.94 215 GLY A N 1
ATOM 1708 C CA . GLY A 1 215 ? -5.676 9.852 -25.112 1.00 94.94 215 GLY A CA 1
ATOM 1709 C C . GLY A 1 215 ? -6.736 10.943 -25.281 1.00 94.94 215 GLY A C 1
ATOM 1710 O O . GLY A 1 215 ? -7.792 10.694 -25.862 1.00 94.94 215 GLY A O 1
ATOM 1711 N N . VAL A 1 216 ? -6.438 12.166 -24.829 1.00 95.69 216 VAL A N 1
ATOM 1712 C CA . VAL A 1 216 ? -7.326 13.330 -24.990 1.00 95.69 216 VAL A CA 1
ATOM 1713 C C . VAL A 1 216 ? -7.547 13.657 -26.468 1.00 95.69 216 VAL A C 1
ATOM 1715 O O . VAL A 1 216 ? -8.686 13.874 -26.882 1.00 95.69 216 VAL A O 1
ATOM 1718 N N . ASP A 1 217 ? -6.476 13.671 -27.261 1.00 95.56 217 ASP A N 1
ATOM 1719 C CA . ASP A 1 217 ? -6.504 13.986 -28.689 1.00 95.56 217 ASP A CA 1
ATOM 1720 C C . ASP A 1 217 ? -7.412 13.020 -29.470 1.00 95.56 217 ASP A C 1
ATOM 1722 O O . ASP A 1 217 ? -8.352 13.460 -30.139 1.00 95.56 217 ASP A O 1
ATOM 1726 N N . TYR A 1 218 ? -7.217 11.710 -29.283 1.00 95.12 218 TYR A N 1
ATOM 1727 C CA . TYR A 1 218 ? -8.029 10.667 -29.915 1.00 95.12 218 TYR A CA 1
ATOM 1728 C C . TYR A 1 218 ? -9.511 10.748 -29.521 1.00 95.12 218 TYR A C 1
ATOM 1730 O O . TYR A 1 218 ? -10.390 10.700 -30.384 1.00 95.12 218 TYR A O 1
ATOM 1738 N N . LEU A 1 219 ? -9.818 10.896 -28.225 1.00 95.25 219 LEU A N 1
ATOM 1739 C CA . LEU A 1 219 ? -11.208 10.963 -27.756 1.00 95.25 219 LEU A CA 1
ATOM 1740 C C . LEU A 1 219 ? -11.948 12.197 -28.290 1.00 95.25 219 LEU A C 1
ATOM 1742 O O . LEU A 1 219 ? -13.144 12.112 -28.576 1.00 95.25 219 LEU A O 1
ATOM 1746 N N . CYS A 1 220 ? -11.247 13.321 -28.466 1.00 93.38 220 CYS A N 1
ATOM 1747 C CA . CYS A 1 220 ? -11.817 14.528 -29.065 1.00 93.38 220 CYS A CA 1
ATOM 1748 C C . CYS A 1 220 ? -12.096 14.370 -30.564 1.00 93.38 220 CYS A C 1
ATOM 1750 O O . CYS A 1 220 ? -13.116 14.864 -31.052 1.00 93.38 220 CYS A O 1
ATOM 1752 N N . GLU A 1 221 ? -11.169 13.746 -31.293 1.00 91.88 221 GLU A N 1
ATOM 1753 C CA . GLU A 1 221 ? -11.217 13.633 -32.752 1.00 91.88 221 GLU A CA 1
ATOM 1754 C C . GLU A 1 221 ? -12.196 12.556 -33.217 1.00 91.88 221 GLU A C 1
ATOM 1756 O O . GLU A 1 221 ? -13.100 12.839 -34.004 1.00 91.88 221 GLU A O 1
ATOM 1761 N N . GLU A 1 222 ? -12.072 11.348 -32.669 1.00 92.69 222 GLU A N 1
ATOM 1762 C CA . GLU A 1 222 ? -12.819 10.179 -33.137 1.00 92.69 222 GLU A CA 1
ATOM 1763 C C . GLU A 1 222 ? -14.173 10.014 -32.434 1.00 92.69 222 GLU A C 1
ATOM 1765 O O . GLU A 1 222 ? -15.081 9.373 -32.968 1.00 92.69 222 GLU A O 1
ATOM 1770 N N . LYS A 1 223 ? -14.332 10.590 -31.231 1.00 89.62 223 LYS A N 1
ATOM 1771 C CA . LYS A 1 223 ? -15.549 10.505 -30.395 1.00 89.62 223 LYS A CA 1
ATOM 1772 C C . LYS A 1 223 ? -16.131 9.081 -30.336 1.00 89.62 223 LYS A C 1
ATOM 1774 O O . LYS A 1 223 ? -17.301 8.864 -30.683 1.00 89.62 223 LYS A O 1
ATOM 1779 N N . PRO A 1 224 ? -15.322 8.090 -29.924 1.00 88.69 224 PRO A N 1
ATOM 1780 C CA . PRO A 1 224 ? -15.720 6.691 -29.961 1.00 88.69 224 PRO A CA 1
ATOM 1781 C C . PRO A 1 224 ? -16.888 6.427 -29.002 1.00 88.69 224 PRO A C 1
ATOM 1783 O O . PRO A 1 224 ? -16.875 6.855 -27.851 1.00 88.69 224 PRO A O 1
ATOM 1786 N N . LYS A 1 225 ? -17.902 5.692 -29.472 1.00 85.81 225 LYS A N 1
ATOM 1787 C CA . LYS A 1 225 ? -19.095 5.336 -28.672 1.00 85.81 225 LYS A CA 1
ATOM 1788 C C . LYS A 1 225 ? -18.938 4.040 -27.879 1.00 85.81 225 LYS A C 1
ATOM 1790 O O . LYS A 1 225 ? -19.770 3.728 -27.034 1.00 85.81 225 LYS A O 1
ATOM 1795 N N . ASP A 1 226 ? -17.931 3.250 -28.226 1.00 87.81 226 ASP A N 1
ATOM 1796 C CA . ASP A 1 226 ? -17.660 1.927 -27.674 1.00 87.81 226 ASP A CA 1
ATOM 1797 C C . ASP A 1 226 ? -16.651 1.951 -26.521 1.00 87.81 226 ASP A C 1
ATOM 1799 O O . ASP A 1 226 ? -16.502 0.947 -25.832 1.00 87.81 226 ASP A O 1
ATOM 1803 N N . VAL A 1 227 ? -16.002 3.092 -26.281 1.00 92.19 227 VAL A N 1
ATOM 1804 C CA . VAL A 1 227 ? -15.049 3.280 -25.184 1.00 92.19 227 VAL A CA 1
ATOM 1805 C C . VAL A 1 227 ? -15.794 3.665 -23.905 1.00 92.19 227 VAL A C 1
ATOM 1807 O O . VAL A 1 227 ? -16.642 4.552 -23.917 1.00 92.19 227 VAL A O 1
ATOM 1810 N N . ARG A 1 228 ? -15.459 2.988 -22.807 1.00 89.38 228 ARG A N 1
ATOM 1811 C CA . ARG A 1 228 ? -15.963 3.194 -21.440 1.00 89.38 228 ARG A CA 1
ATOM 1812 C C . ARG A 1 228 ? -14.845 3.418 -20.424 1.00 89.38 228 ARG A C 1
ATOM 1814 O O . ARG A 1 228 ? -15.106 3.868 -19.315 1.00 89.38 228 ARG A O 1
ATOM 1821 N N . GLU A 1 229 ? -13.611 3.090 -20.791 1.00 88.94 229 GLU A N 1
ATOM 1822 C CA . GLU A 1 229 ? -12.424 3.303 -19.969 1.00 88.94 229 GLU A CA 1
ATOM 1823 C C . GLU A 1 229 ? -11.235 3.748 -20.831 1.00 88.94 229 GLU A C 1
ATOM 1825 O O . GLU A 1 229 ? -11.152 3.424 -22.016 1.00 88.94 229 GLU A O 1
ATOM 1830 N N . VAL A 1 230 ? -10.278 4.439 -20.218 1.00 91.25 230 VAL A N 1
ATOM 1831 C CA . VAL A 1 230 ? -8.998 4.849 -20.805 1.00 91.25 230 VAL A CA 1
ATOM 1832 C C . VAL A 1 230 ? -7.872 4.288 -19.944 1.00 91.25 230 VAL A C 1
ATOM 1834 O O . VAL A 1 230 ? -7.856 4.507 -18.739 1.00 91.25 230 VAL A O 1
ATOM 1837 N N . SER A 1 231 ? -6.929 3.575 -20.551 1.00 89.88 231 SER A N 1
ATOM 1838 C CA . SER A 1 231 ? -5.724 3.030 -19.928 1.00 89.88 231 SER A CA 1
ATOM 1839 C C . SER A 1 231 ? -4.504 3.729 -20.511 1.00 89.88 231 SER A C 1
ATOM 1841 O O . SER A 1 231 ? -4.206 3.575 -21.692 1.00 89.88 231 SER A O 1
ATOM 1843 N N . LEU A 1 232 ? -3.793 4.477 -19.678 1.00 90.44 232 LEU A N 1
ATOM 1844 C CA . LEU A 1 232 ? -2.570 5.192 -20.025 1.00 90.44 232 LEU A CA 1
ATOM 1845 C C . LEU A 1 232 ? -1.376 4.453 -19.432 1.00 90.44 232 LEU A C 1
ATOM 1847 O O . LEU A 1 232 ? -1.346 4.251 -18.216 1.00 90.44 232 LEU A O 1
ATOM 1851 N N . SER A 1 233 ? -0.403 4.042 -20.246 1.00 88.56 233 SER A N 1
ATOM 1852 C CA . SER A 1 233 ? 0.676 3.175 -19.763 1.00 88.56 233 SER A CA 1
ATOM 1853 C C . SER A 1 233 ? 2.054 3.478 -20.356 1.00 88.56 233 SER A C 1
ATOM 1855 O O . SER A 1 233 ? 2.184 3.710 -21.553 1.00 88.56 233 SER A O 1
ATOM 1857 N N . LEU A 1 234 ? 3.084 3.400 -19.507 1.00 88.62 234 LEU A N 1
ATOM 1858 C CA . LEU A 1 234 ? 4.504 3.374 -19.866 1.00 88.62 234 LEU A CA 1
ATOM 1859 C C . LEU A 1 234 ? 5.053 1.977 -19.574 1.00 88.62 234 LEU A C 1
ATOM 1861 O O . LEU A 1 234 ? 5.061 1.554 -18.413 1.00 88.62 234 LEU A O 1
ATOM 1865 N N . PHE A 1 235 ? 5.469 1.252 -20.607 1.00 90.06 235 PHE A N 1
ATOM 1866 C CA . PHE A 1 235 ? 5.949 -0.130 -20.504 1.00 90.06 235 PHE A CA 1
ATOM 1867 C C . PHE A 1 235 ? 7.476 -0.187 -20.467 1.00 90.06 235 PHE A C 1
ATOM 1869 O O . PHE A 1 235 ? 8.138 0.541 -21.201 1.00 90.06 235 PHE A O 1
ATOM 1876 N N . TYR A 1 236 ? 8.027 -1.065 -19.625 1.00 88.00 236 TYR A N 1
ATOM 1877 C CA . TYR A 1 236 ? 9.464 -1.230 -19.408 1.00 88.00 236 TYR A CA 1
ATOM 1878 C C . TYR A 1 236 ? 9.830 -2.719 -19.453 1.00 88.00 236 TYR A C 1
ATOM 1880 O O . TYR A 1 236 ? 9.165 -3.507 -18.794 1.00 88.00 236 TYR A O 1
ATOM 1888 N N . PRO A 1 237 ? 10.928 -3.138 -20.107 1.00 89.50 237 PRO A N 1
ATOM 1889 C CA . PRO A 1 237 ? 11.195 -4.565 -20.328 1.00 89.50 237 PRO A CA 1
ATOM 1890 C C . PRO A 1 237 ? 11.268 -5.424 -19.054 1.00 89.50 237 PRO A C 1
ATOM 1892 O O . PRO A 1 237 ? 10.820 -6.562 -19.027 1.00 89.50 237 PRO A O 1
ATOM 1895 N N . LEU A 1 238 ? 11.887 -4.908 -17.990 1.00 87.75 238 LEU A N 1
ATOM 1896 C CA . LEU A 1 238 ? 12.104 -5.662 -16.747 1.00 87.75 238 LEU A CA 1
ATOM 1897 C C . LEU A 1 238 ? 11.318 -5.108 -15.556 1.00 87.75 238 LEU A C 1
ATOM 1899 O O . LEU A 1 238 ? 11.073 -5.830 -14.583 1.00 87.75 238 LEU A O 1
ATOM 1903 N N . ALA A 1 239 ? 10.968 -3.825 -15.614 1.00 84.50 239 ALA A N 1
ATOM 1904 C CA . ALA A 1 239 ? 10.400 -3.076 -14.507 1.00 84.50 239 ALA A CA 1
ATOM 1905 C C . ALA A 1 239 ? 8.882 -2.951 -14.625 1.00 84.50 239 ALA A C 1
ATOM 1907 O O . ALA A 1 239 ? 8.291 -3.089 -15.690 1.00 84.50 239 ALA A O 1
ATOM 1908 N N . GLU A 1 240 ? 8.244 -2.670 -13.498 1.00 81.56 240 GLU A N 1
ATOM 1909 C CA . GLU A 1 240 ? 6.795 -2.501 -13.445 1.00 81.56 240 GLU A CA 1
ATOM 1910 C C . GLU A 1 240 ? 6.348 -1.268 -14.251 1.00 81.56 240 GLU A C 1
ATOM 1912 O O . GLU A 1 240 ? 6.923 -0.183 -14.076 1.00 81.56 240 GLU A O 1
ATOM 1917 N N . PRO A 1 241 ? 5.292 -1.378 -15.077 1.00 80.88 241 PRO A N 1
ATOM 1918 C CA . PRO A 1 241 ? 4.807 -0.264 -15.869 1.00 80.88 241 PRO A CA 1
ATOM 1919 C C . PRO A 1 241 ? 4.302 0.855 -14.974 1.00 80.88 241 PRO A C 1
ATOM 1921 O O . PRO A 1 241 ? 3.742 0.613 -13.900 1.00 80.88 241 PRO A O 1
ATOM 1924 N N . PHE A 1 242 ? 4.437 2.090 -15.447 1.00 80.00 242 PHE A N 1
ATOM 1925 C CA . PHE A 1 242 ? 3.510 3.128 -15.015 1.00 80.00 242 PHE A CA 1
ATOM 1926 C C . PHE A 1 242 ? 2.198 2.849 -15.739 1.00 80.00 242 PHE A C 1
ATOM 1928 O O . PHE A 1 242 ? 2.189 2.804 -16.961 1.00 80.00 242 PHE A O 1
ATOM 1935 N N . SER A 1 243 ? 1.097 2.641 -15.028 1.00 78.94 243 SER A N 1
ATOM 1936 C CA . SER A 1 243 ? -0.213 2.501 -15.660 1.00 78.94 243 SER A CA 1
ATOM 1937 C C . SER A 1 243 ? -1.260 3.213 -14.816 1.00 78.94 243 SER A C 1
ATOM 1939 O O . SER A 1 243 ? -1.196 3.149 -13.587 1.00 78.94 243 SER A O 1
ATOM 1941 N N . ALA A 1 244 ? -2.163 3.926 -15.483 1.00 79.69 244 ALA A N 1
ATOM 1942 C CA . ALA A 1 244 ? -3.294 4.624 -14.892 1.00 79.69 244 ALA A CA 1
ATOM 1943 C C . ALA A 1 244 ? -4.544 4.350 -15.735 1.00 79.69 244 ALA A C 1
ATOM 1945 O O . ALA A 1 244 ? -4.531 4.551 -16.952 1.00 79.69 244 ALA A O 1
ATOM 1946 N N . ARG A 1 245 ? -5.623 3.889 -15.096 1.00 81.75 245 ARG A N 1
ATOM 1947 C CA . ARG A 1 245 ? -6.903 3.588 -15.755 1.00 81.75 245 ARG A CA 1
ATOM 1948 C C . ARG A 1 245 ? -8.011 4.504 -15.240 1.00 81.75 245 ARG A C 1
ATOM 1950 O O . ARG A 1 245 ? -8.101 4.727 -14.038 1.00 81.75 245 ARG A O 1
ATOM 1957 N N . PHE A 1 246 ? -8.856 4.996 -16.144 1.00 81.44 246 PHE A N 1
ATOM 1958 C CA . PHE A 1 246 ? -9.912 5.977 -15.872 1.00 81.44 246 PHE A CA 1
ATOM 1959 C C . PHE A 1 246 ? -11.222 5.583 -16.554 1.00 81.44 246 PHE A C 1
ATOM 1961 O O . PHE A 1 246 ? -11.193 5.031 -17.652 1.00 81.44 246 PHE A O 1
ATOM 1968 N N . TYR A 1 247 ? -12.367 5.926 -15.961 1.00 81.69 247 TYR A N 1
ATOM 1969 C CA . TYR A 1 247 ? -13.664 5.795 -16.632 1.00 81.69 247 TYR A CA 1
ATOM 1970 C C . TYR A 1 247 ? -13.889 6.870 -17.685 1.00 81.69 247 TYR A C 1
ATOM 1972 O O . TYR A 1 247 ? -13.352 7.971 -17.599 1.00 81.69 247 TYR A O 1
ATOM 1980 N N . TRP A 1 248 ? -14.727 6.557 -18.663 1.00 86.00 248 TRP A N 1
ATOM 1981 C CA . TRP A 1 248 ? -15.104 7.455 -19.740 1.00 86.00 248 TRP A CA 1
ATOM 1982 C C . TRP A 1 248 ? -16.588 7.294 -20.062 1.00 86.00 248 TRP A C 1
ATOM 1984 O O . TRP A 1 248 ? -17.017 6.228 -20.500 1.00 86.00 248 TRP A O 1
ATOM 1994 N N . ASN A 1 249 ? -17.376 8.353 -19.871 1.00 82.94 249 ASN A N 1
ATOM 1995 C CA . ASN A 1 249 ? -18.814 8.354 -20.155 1.00 82.94 249 ASN A CA 1
ATOM 1996 C C . ASN A 1 249 ? -19.162 9.129 -21.435 1.00 82.94 249 ASN A C 1
ATOM 1998 O O . ASN A 1 249 ? -20.340 9.375 -21.707 1.00 82.94 249 ASN A O 1
ATOM 2002 N N . GLY A 1 250 ? -18.160 9.504 -22.235 1.00 84.38 250 GLY A N 1
ATOM 2003 C CA . GLY A 1 250 ? -18.354 10.298 -23.448 1.00 84.38 250 GLY A CA 1
ATOM 2004 C C . GLY A 1 250 ? -18.469 11.797 -23.177 1.00 84.38 250 GLY A C 1
ATOM 2005 O O . GLY A 1 250 ? -19.160 12.496 -23.921 1.00 84.38 250 GLY A O 1
ATOM 2006 N N . GLU A 1 251 ? -17.836 12.280 -22.108 1.00 88.50 251 GLU A N 1
ATOM 2007 C CA . GLU A 1 251 ? -17.720 13.700 -21.788 1.00 88.50 251 GLU A CA 1
ATOM 2008 C C . GLU A 1 251 ? -17.050 14.491 -22.940 1.00 88.50 251 GLU A C 1
ATOM 2010 O O . GLU A 1 251 ? -16.377 13.930 -23.803 1.00 88.50 251 GLU A O 1
ATOM 2015 N N . ASP A 1 252 ? -17.235 15.813 -23.007 1.00 88.69 252 ASP A N 1
ATOM 2016 C CA . ASP A 1 252 ? -16.588 16.628 -24.048 1.00 88.69 252 ASP A CA 1
ATOM 2017 C C . ASP A 1 252 ? -15.218 17.136 -23.579 1.00 88.69 252 ASP A C 1
ATOM 2019 O O . ASP A 1 252 ? -15.130 18.082 -22.800 1.00 88.69 252 ASP A O 1
ATOM 2023 N N . LEU A 1 253 ? -14.143 16.530 -24.089 1.00 92.44 253 LEU A N 1
ATOM 2024 C CA . LEU A 1 253 ? -12.759 16.934 -23.805 1.00 92.44 253 LEU A CA 1
ATOM 2025 C C . LEU A 1 253 ? -12.245 18.074 -24.700 1.00 92.44 253 LEU A C 1
ATOM 2027 O O . LEU A 1 253 ? -11.134 18.570 -24.483 1.00 92.44 253 LEU A O 1
ATOM 2031 N N . SER A 1 254 ? -13.029 18.521 -25.689 1.00 90.75 254 SER A N 1
ATOM 2032 C CA . SER A 1 254 ? -12.624 19.581 -26.627 1.00 90.75 254 SER A CA 1
ATOM 2033 C C . SER A 1 254 ? -12.111 20.861 -25.939 1.00 90.75 254 SER A C 1
ATOM 2035 O O . SER A 1 254 ? -11.138 21.431 -26.441 1.00 90.75 254 SER A O 1
ATOM 2037 N N . PRO A 1 255 ? -12.672 21.313 -24.791 1.00 92.88 255 PRO A N 1
ATOM 2038 C CA . PRO A 1 255 ? -12.154 22.474 -24.058 1.00 92.88 255 PRO A CA 1
ATOM 2039 C C . PRO A 1 255 ? -10.722 22.307 -23.526 1.00 92.88 255 PRO A C 1
ATOM 2041 O O . PRO A 1 255 ? -10.040 23.302 -23.274 1.00 92.88 255 PRO A O 1
ATOM 2044 N N . TYR A 1 256 ? -10.262 21.067 -23.345 1.00 91.69 256 TYR A N 1
ATOM 2045 C CA . TYR A 1 256 ? -8.986 20.741 -22.707 1.00 91.69 256 TYR A CA 1
ATOM 2046 C C . TYR A 1 256 ? -7.889 20.357 -23.705 1.00 91.69 256 TYR A C 1
ATOM 2048 O O . TYR A 1 256 ? -6.715 20.569 -23.405 1.00 91.69 256 TYR A O 1
ATOM 2056 N N . ARG A 1 257 ? -8.252 19.844 -24.895 1.00 92.88 257 ARG A N 1
ATOM 2057 C CA . ARG A 1 257 ? -7.330 19.284 -25.909 1.00 92.88 257 ARG A CA 1
ATOM 2058 C C . ARG A 1 257 ? -6.082 20.137 -26.139 1.00 92.88 257 ARG A C 1
ATOM 2060 O O . ARG A 1 257 ? -4.963 19.662 -25.969 1.00 92.88 257 ARG A O 1
ATOM 2067 N N . GLU A 1 258 ? -6.272 21.410 -26.480 1.00 93.00 258 GLU A N 1
ATOM 2068 C CA . GLU A 1 258 ? -5.156 22.305 -26.800 1.00 93.00 258 GLU A CA 1
ATOM 2069 C C . GLU A 1 258 ? -4.296 22.631 -25.574 1.00 93.00 258 GLU A C 1
ATOM 2071 O O . GLU A 1 258 ? -3.071 22.679 -25.672 1.00 93.00 258 GLU A O 1
ATOM 2076 N N . ARG A 1 259 ? -4.923 22.819 -24.407 1.00 93.38 259 ARG A N 1
ATOM 2077 C CA . ARG A 1 259 ? -4.211 23.132 -23.161 1.00 93.38 259 ARG A CA 1
ATOM 2078 C C . ARG A 1 259 ? -3.338 21.965 -22.708 1.00 93.38 259 ARG A C 1
ATOM 2080 O O . ARG A 1 259 ? -2.180 22.180 -22.371 1.00 93.38 259 ARG A O 1
ATOM 2087 N N . VAL A 1 260 ? -3.852 20.733 -22.767 1.00 91.81 260 VAL A N 1
ATOM 2088 C CA . VAL A 1 260 ? -3.081 19.518 -22.440 1.00 91.81 260 VAL A CA 1
ATOM 2089 C C . VAL A 1 260 ? -1.891 19.362 -23.384 1.00 91.81 260 VAL A C 1
ATOM 2091 O O . VAL A 1 260 ? -0.779 19.094 -22.932 1.00 91.81 260 VAL A O 1
ATOM 2094 N N . ARG A 1 261 ? -2.100 19.583 -24.688 1.00 91.44 261 ARG A N 1
ATOM 2095 C CA . ARG A 1 261 ? -1.023 19.539 -25.683 1.00 91.44 261 ARG A CA 1
ATOM 2096 C C . ARG A 1 261 ? 0.069 20.567 -25.386 1.00 91.44 261 ARG A C 1
ATOM 2098 O O . ARG A 1 261 ? 1.244 20.219 -25.363 1.00 91.44 261 ARG A O 1
ATOM 2105 N N . GLN A 1 262 ? -0.312 21.816 -25.117 1.00 91.19 262 GLN A N 1
ATOM 2106 C CA . GLN A 1 262 ? 0.635 22.883 -24.778 1.00 91.19 262 GLN A CA 1
ATOM 2107 C C . GLN A 1 262 ? 1.376 22.613 -23.469 1.00 91.19 262 GLN A C 1
ATOM 2109 O O . GLN A 1 262 ? 2.566 22.908 -23.377 1.00 91.19 262 GLN A O 1
ATOM 2114 N N . LEU A 1 263 ? 0.694 22.055 -22.467 1.00 89.25 263 LEU A N 1
ATOM 2115 C CA . LEU A 1 263 ? 1.322 21.635 -21.220 1.00 89.25 263 LEU A CA 1
ATOM 2116 C C . LEU A 1 263 ? 2.387 20.565 -21.490 1.00 89.25 263 LEU A C 1
ATOM 2118 O O . LEU A 1 263 ? 3.521 20.726 -21.050 1.00 89.25 263 LEU A O 1
ATOM 2122 N N . TYR A 1 264 ? 2.063 19.519 -22.256 1.00 91.06 264 TYR A N 1
ATOM 2123 C CA . TYR A 1 264 ? 3.032 18.480 -22.611 1.00 91.06 264 TYR A CA 1
ATOM 2124 C C . TYR A 1 264 ? 4.241 19.042 -23.373 1.00 91.06 264 TYR A C 1
ATOM 2126 O O . TYR A 1 264 ? 5.368 18.781 -22.962 1.00 91.06 264 TYR A O 1
ATOM 2134 N N . GLU A 1 265 ? 4.030 19.854 -24.414 1.00 89.81 265 GLU A N 1
ATOM 2135 C CA . GLU A 1 265 ? 5.125 20.474 -25.181 1.00 89.81 265 GLU A CA 1
ATOM 2136 C C . GLU A 1 265 ? 6.053 21.303 -24.285 1.00 89.81 265 GLU A C 1
ATOM 2138 O O . GLU A 1 265 ? 7.271 21.182 -24.360 1.00 89.81 265 GLU A O 1
ATOM 2143 N N . LYS A 1 266 ? 5.494 22.096 -23.364 1.00 89.81 266 LYS A N 1
ATOM 2144 C CA . LYS A 1 266 ? 6.303 22.886 -22.427 1.00 89.81 266 LYS A CA 1
ATOM 2145 C C . LYS A 1 266 ? 7.080 22.006 -21.444 1.00 89.81 266 LYS A C 1
ATOM 2147 O O . LYS A 1 266 ? 8.250 22.275 -21.204 1.00 89.81 266 LYS A O 1
ATOM 2152 N N . ILE A 1 267 ? 6.460 20.964 -20.879 1.00 84.50 267 ILE A N 1
ATOM 2153 C CA . ILE A 1 267 ? 7.122 20.058 -19.920 1.00 84.50 267 ILE A CA 1
ATOM 2154 C C . ILE A 1 267 ? 8.180 19.180 -20.606 1.00 84.50 267 ILE A C 1
ATOM 2156 O O . ILE A 1 267 ? 9.203 18.855 -19.999 1.00 84.50 267 ILE A O 1
ATOM 2160 N N . LYS A 1 268 ? 7.970 18.803 -21.872 1.00 86.06 268 LYS A N 1
ATOM 2161 C CA . LYS A 1 268 ? 8.919 18.020 -22.675 1.00 86.06 268 LYS A CA 1
ATOM 2162 C C . LYS A 1 268 ? 10.290 18.700 -22.754 1.00 86.06 268 LYS A C 1
ATOM 2164 O O . LYS A 1 268 ? 11.299 18.009 -22.598 1.00 86.06 268 LYS A O 1
ATOM 2169 N N . GLU A 1 269 ? 10.308 20.025 -22.896 1.00 85.12 269 GLU A N 1
ATOM 2170 C CA . GLU A 1 269 ? 11.515 20.866 -22.964 1.00 85.12 269 GLU A CA 1
ATOM 2171 C C . GLU A 1 269 ? 12.219 21.065 -21.608 1.00 85.12 269 GLU A C 1
ATOM 2173 O O . GLU A 1 269 ? 13.361 21.517 -21.562 1.00 85.12 269 GLU A O 1
ATOM 2178 N N . ILE A 1 270 ? 11.574 20.732 -20.483 1.00 82.19 270 ILE A N 1
ATOM 2179 C CA . ILE A 1 270 ? 12.191 20.859 -19.157 1.00 82.19 270 ILE A CA 1
ATOM 2180 C C . ILE A 1 270 ? 13.149 19.690 -18.950 1.00 82.19 270 ILE A C 1
ATOM 2182 O O . ILE A 1 270 ? 12.711 18.557 -18.758 1.00 82.19 270 ILE A O 1
ATOM 2186 N N . ASP A 1 271 ? 14.455 19.936 -18.968 1.00 76.06 271 ASP A N 1
ATOM 2187 C CA . ASP A 1 271 ? 15.462 18.892 -18.763 1.00 76.06 271 ASP A CA 1
ATOM 2188 C C . ASP A 1 271 ? 15.253 18.117 -17.455 1.00 76.06 271 ASP A C 1
ATOM 2190 O O . ASP A 1 271 ? 14.794 18.640 -16.430 1.00 76.06 271 ASP A O 1
ATOM 2194 N N . TRP A 1 272 ? 15.628 16.838 -17.481 1.00 75.19 272 TRP A N 1
ATOM 2195 C CA . TRP A 1 272 ? 15.757 16.100 -16.239 1.00 75.19 272 TRP A CA 1
ATOM 2196 C C . TRP A 1 272 ? 16.942 16.657 -15.456 1.00 75.19 272 TRP A C 1
ATOM 2198 O O . TRP A 1 272 ? 17.965 17.033 -16.029 1.00 75.19 272 TRP A O 1
ATOM 2208 N N . GLU A 1 273 ? 16.804 16.709 -14.132 1.00 72.12 273 GLU A N 1
ATOM 2209 C CA . GLU A 1 273 ? 17.810 17.291 -13.251 1.00 72.12 273 GLU A CA 1
ATOM 2210 C C . GLU A 1 273 ? 19.205 16.732 -13.554 1.00 72.12 273 GLU A C 1
ATOM 2212 O O . GLU A 1 273 ? 20.138 17.494 -13.783 1.00 72.12 273 GLU A O 1
ATOM 2217 N N . TYR A 1 274 ? 19.343 15.413 -13.672 1.00 75.06 274 TYR A N 1
ATOM 2218 C CA . TYR A 1 274 ? 20.647 14.775 -13.859 1.00 75.06 274 TYR A CA 1
ATOM 2219 C C . TYR A 1 274 ? 21.230 14.886 -15.264 1.00 75.06 274 TYR A C 1
ATOM 2221 O O . TYR A 1 274 ? 22.443 14.740 -15.407 1.00 75.06 274 TYR A O 1
ATOM 2229 N N . SER A 1 275 ? 20.437 15.233 -16.280 1.00 72.56 275 SER A N 1
ATOM 2230 C CA . SER A 1 275 ? 20.957 15.474 -17.632 1.00 72.56 275 SER A CA 1
ATOM 2231 C C . SER A 1 275 ? 21.957 16.641 -17.650 1.00 72.56 275 SER A C 1
ATOM 2233 O O . SER A 1 275 ? 22.851 16.704 -18.494 1.00 72.56 275 SER A O 1
ATOM 2235 N N . GLN A 1 276 ? 21.901 17.541 -16.659 1.00 70.50 276 GLN A N 1
ATOM 2236 C CA . GLN A 1 276 ? 22.901 18.601 -16.497 1.00 70.50 276 GLN A CA 1
ATOM 2237 C C . GLN A 1 276 ? 24.312 18.053 -16.210 1.00 70.50 276 GLN A C 1
ATOM 2239 O O . GLN A 1 276 ? 25.295 18.708 -16.564 1.00 70.50 276 GLN A O 1
ATOM 2244 N N . ALA A 1 277 ? 24.433 16.854 -15.630 1.00 72.38 277 ALA A N 1
ATOM 2245 C CA . ALA A 1 277 ? 25.719 16.218 -15.351 1.00 72.38 277 ALA A CA 1
ATOM 2246 C C . ALA A 1 277 ? 26.450 15.742 -16.623 1.00 72.38 277 ALA A C 1
ATOM 2248 O O . ALA A 1 277 ? 27.653 15.500 -16.576 1.00 72.38 277 ALA A O 1
ATOM 2249 N N . VAL A 1 278 ? 25.768 15.671 -17.773 1.00 70.94 278 VAL A N 1
ATOM 2250 C CA . VAL A 1 278 ? 26.330 15.237 -19.069 1.00 70.94 278 VAL A CA 1
ATOM 2251 C C . VAL A 1 278 ? 27.072 16.368 -19.810 1.00 70.94 278 VAL A C 1
ATOM 2253 O O . VAL A 1 278 ? 27.659 16.158 -20.868 1.00 70.94 278 VAL A O 1
ATOM 2256 N N . ALA A 1 279 ? 27.106 17.587 -19.257 1.00 61.84 279 ALA A N 1
ATOM 2257 C CA . ALA A 1 279 ? 27.596 18.795 -19.929 1.00 61.84 279 ALA A CA 1
ATOM 2258 C C . ALA A 1 279 ? 28.951 18.638 -20.668 1.00 61.84 279 ALA A C 1
ATOM 2260 O O . ALA A 1 279 ? 29.986 18.366 -20.060 1.00 61.84 279 ALA A O 1
ATOM 2261 N N . GLU A 1 280 ? 28.971 18.916 -21.978 1.00 57.72 280 GLU A N 1
ATOM 2262 C CA . GLU A 1 280 ? 30.176 18.823 -22.829 1.00 57.72 280 GLU A CA 1
ATOM 2263 C C . GLU A 1 280 ? 31.141 20.021 -22.681 1.00 57.72 280 GLU A C 1
ATOM 2265 O O . GLU A 1 280 ? 32.334 19.919 -22.961 1.00 57.72 280 GLU A O 1
ATOM 2270 N N . GLY A 1 281 ? 30.655 21.178 -22.215 1.00 64.69 281 GLY A N 1
ATOM 2271 C CA . GLY A 1 281 ? 31.440 22.414 -22.123 1.00 64.69 281 GLY A CA 1
ATOM 2272 C C . GLY A 1 281 ? 32.121 22.626 -20.766 1.00 64.69 281 GLY A C 1
ATOM 2273 O O . GLY A 1 281 ? 31.448 22.669 -19.734 1.00 64.69 281 GLY A O 1
ATOM 2274 N N . ARG A 1 282 ? 33.440 22.887 -20.767 1.00 66.31 282 ARG A N 1
ATOM 2275 C CA . ARG A 1 282 ? 34.249 23.174 -19.559 1.00 66.31 282 ARG A CA 1
ATOM 2276 C C . ARG A 1 282 ? 33.635 24.254 -18.656 1.00 66.31 282 ARG A C 1
ATOM 2278 O O . ARG A 1 282 ? 33.528 24.046 -17.456 1.00 66.31 282 ARG A O 1
ATOM 2285 N N . ALA A 1 283 ? 33.149 25.354 -19.235 1.00 69.56 283 ALA A N 1
ATOM 2286 C CA . ALA A 1 283 ? 32.532 26.451 -18.483 1.00 69.56 283 ALA A CA 1
ATOM 2287 C C . ALA A 1 283 ? 31.198 26.069 -17.805 1.00 69.56 283 ALA A C 1
ATOM 2289 O O . ALA A 1 283 ? 30.864 26.614 -16.756 1.00 69.56 283 ALA A O 1
ATOM 2290 N N . ARG A 1 284 ? 30.423 25.134 -18.381 1.00 69.62 284 ARG A N 1
ATOM 2291 C CA . ARG A 1 284 ? 29.168 24.638 -17.782 1.00 69.62 284 ARG A CA 1
ATOM 2292 C C . ARG A 1 284 ? 29.460 23.669 -16.636 1.00 69.62 284 ARG A C 1
ATOM 2294 O O . ARG A 1 284 ? 28.801 23.755 -15.608 1.00 69.62 284 ARG A O 1
ATOM 2301 N N . ARG A 1 285 ? 30.480 22.813 -16.782 1.00 72.44 285 ARG A N 1
ATOM 2302 C CA . ARG A 1 285 ? 30.967 21.954 -15.689 1.00 72.44 285 ARG A CA 1
ATOM 2303 C C . ARG A 1 285 ? 31.507 22.771 -14.523 1.00 72.44 285 ARG A C 1
ATOM 2305 O O . ARG A 1 285 ? 31.097 22.539 -13.396 1.00 72.44 285 ARG A O 1
ATOM 2312 N N . GLU A 1 286 ? 32.368 23.752 -14.799 1.00 77.31 286 GLU A N 1
ATOM 2313 C CA . GLU A 1 286 ? 32.909 24.658 -13.775 1.00 77.31 286 GLU A CA 1
ATOM 2314 C C . GLU A 1 286 ? 31.780 25.404 -13.046 1.00 77.31 286 GLU A C 1
ATOM 2316 O O . GLU A 1 286 ? 31.792 25.469 -11.821 1.00 77.31 286 GLU A O 1
ATOM 2321 N N . ARG A 1 287 ? 30.749 25.860 -13.774 1.00 79.94 287 ARG A N 1
ATOM 2322 C CA . ARG A 1 287 ? 29.558 26.474 -13.174 1.00 79.94 287 ARG A CA 1
ATOM 2323 C C . ARG A 1 287 ? 28.769 25.507 -12.291 1.00 79.94 287 ARG A C 1
ATOM 2325 O O . ARG A 1 287 ? 28.437 25.877 -11.178 1.00 79.94 287 ARG A O 1
ATOM 2332 N N . LEU A 1 288 ? 28.479 24.284 -12.739 1.00 81.19 288 LEU A N 1
ATOM 2333 C CA . LEU A 1 288 ? 27.733 23.301 -11.935 1.00 81.19 288 LEU A CA 1
ATOM 2334 C C . LEU A 1 288 ? 28.510 22.866 -10.687 1.00 81.19 288 LEU A C 1
ATOM 2336 O O . LEU A 1 288 ? 27.921 22.720 -9.619 1.00 81.19 288 LEU A O 1
ATOM 2340 N N . LEU A 1 289 ? 29.831 22.719 -10.805 1.00 83.81 289 LEU A N 1
ATOM 2341 C CA . LEU A 1 289 ? 30.728 22.463 -9.676 1.00 83.81 289 LEU A CA 1
ATOM 2342 C C . LEU A 1 289 ? 30.793 23.643 -8.693 1.00 83.81 289 LEU A C 1
ATOM 2344 O O . LEU A 1 289 ? 31.190 23.445 -7.550 1.00 83.81 289 LEU A O 1
ATOM 2348 N N . GLU A 1 290 ? 30.396 24.849 -9.105 1.00 85.06 290 GLU A N 1
ATOM 2349 C CA . GLU A 1 290 ? 30.290 26.024 -8.239 1.00 85.06 290 GLU A CA 1
ATOM 2350 C C . GLU A 1 290 ? 28.867 26.217 -7.675 1.00 85.06 290 GLU A C 1
ATOM 2352 O O . GLU A 1 290 ? 28.701 26.489 -6.487 1.00 85.06 290 GLU A O 1
ATOM 2357 N N . GLU A 1 291 ? 27.832 26.077 -8.504 1.00 86.81 291 GLU A N 1
ATOM 2358 C CA . GLU A 1 291 ? 26.427 26.328 -8.164 1.00 86.81 291 GLU A CA 1
ATOM 2359 C C . GLU A 1 291 ? 25.803 25.188 -7.360 1.00 86.81 291 GLU A C 1
ATOM 2361 O O . GLU A 1 291 ? 25.113 25.456 -6.378 1.00 86.81 291 GLU A O 1
ATOM 2366 N N . ALA A 1 292 ? 26.052 23.922 -7.720 1.00 85.31 292 ALA A N 1
ATOM 2367 C CA . ALA A 1 292 ? 25.439 22.795 -7.018 1.00 85.31 292 ALA A CA 1
ATOM 2368 C C . ALA A 1 292 ? 25.865 22.734 -5.540 1.00 85.31 292 ALA A C 1
ATOM 2370 O O . ALA A 1 292 ? 24.981 22.583 -4.698 1.00 85.31 292 ALA A O 1
ATOM 2371 N N . PRO A 1 293 ? 27.150 22.933 -5.171 1.00 90.12 293 PRO A N 1
ATOM 2372 C CA . PRO A 1 293 ? 27.531 23.055 -3.766 1.00 90.12 293 PRO A CA 1
ATOM 2373 C C . PRO A 1 293 ? 26.898 24.261 -3.067 1.00 90.12 293 PRO A C 1
ATOM 2375 O O . PRO A 1 293 ? 26.463 24.118 -1.931 1.00 90.12 293 PRO A O 1
ATOM 2378 N N . LYS A 1 294 ? 26.792 25.426 -3.727 1.00 91.12 294 LYS A N 1
ATOM 2379 C CA . LYS A 1 294 ? 26.126 26.606 -3.141 1.00 91.12 294 LYS A CA 1
ATOM 2380 C C . LYS A 1 294 ? 24.656 26.334 -2.836 1.00 91.12 294 LYS A C 1
ATOM 2382 O O . LYS A 1 294 ? 24.188 26.703 -1.767 1.00 91.12 294 LYS A O 1
ATOM 2387 N N . GLU A 1 295 ? 23.945 25.671 -3.743 1.00 88.31 295 GLU A N 1
ATOM 2388 C CA . GLU A 1 295 ? 22.543 25.315 -3.521 1.00 88.31 295 GLU A CA 1
ATOM 2389 C C . GLU A 1 295 ? 22.401 24.218 -2.458 1.00 88.31 295 GLU A C 1
ATOM 2391 O O . GLU A 1 295 ? 21.501 24.288 -1.631 1.00 88.31 295 GLU A O 1
ATOM 2396 N N . ILE A 1 296 ? 23.315 23.241 -2.406 1.00 90.75 296 ILE A N 1
ATOM 2397 C CA . ILE A 1 296 ? 23.377 22.266 -1.305 1.00 90.75 296 ILE A CA 1
ATOM 2398 C C . ILE A 1 296 ? 23.553 22.982 0.036 1.00 90.75 296 ILE A C 1
ATOM 2400 O O . ILE A 1 296 ? 22.837 22.664 0.982 1.00 90.75 296 ILE A O 1
ATOM 2404 N N . GLU A 1 297 ? 24.468 23.948 0.129 1.00 93.00 297 GLU A N 1
ATOM 2405 C CA . GLU A 1 297 ? 24.657 24.731 1.351 1.00 93.00 297 GLU A CA 1
ATOM 2406 C C . GLU A 1 297 ? 23.424 25.581 1.673 1.00 93.00 297 GLU A C 1
ATOM 2408 O O . GLU A 1 297 ? 22.977 25.568 2.813 1.00 93.00 297 GLU A O 1
ATOM 2413 N N . ARG A 1 298 ? 22.777 26.206 0.682 1.00 95.00 298 ARG A N 1
ATOM 2414 C CA . ARG A 1 298 ? 21.500 26.911 0.878 1.00 95.00 298 ARG A CA 1
ATOM 2415 C C . ARG A 1 298 ? 20.398 25.985 1.410 1.00 95.00 298 ARG A C 1
ATOM 2417 O O . ARG A 1 298 ? 19.663 26.369 2.315 1.00 95.00 298 ARG A O 1
ATOM 2424 N N . LEU A 1 299 ? 20.275 24.768 0.877 1.00 92.81 299 LEU A N 1
ATOM 2425 C CA . LEU A 1 299 ? 19.309 23.772 1.358 1.00 92.81 299 LEU A CA 1
ATOM 2426 C C . LEU A 1 299 ? 19.646 23.320 2.785 1.00 92.81 299 LEU A C 1
ATOM 2428 O O . LEU A 1 299 ? 18.745 23.159 3.605 1.00 92.81 299 LEU A O 1
ATOM 2432 N N . LYS A 1 300 ? 20.935 23.158 3.115 1.00 93.19 300 LYS A N 1
ATOM 2433 C CA . LYS A 1 300 ? 21.383 22.889 4.490 1.00 93.19 300 LYS A CA 1
ATOM 2434 C C . LYS A 1 300 ? 21.078 24.057 5.428 1.00 93.19 300 LYS A C 1
ATOM 2436 O O . LYS A 1 300 ? 20.656 23.814 6.554 1.00 93.19 300 LYS A O 1
ATOM 2441 N N . GLU A 1 301 ? 21.252 25.299 4.987 1.00 93.94 301 GLU A N 1
ATOM 2442 C CA . GLU A 1 301 ? 20.869 26.498 5.739 1.00 93.94 301 GLU A CA 1
ATOM 2443 C C . GLU A 1 301 ? 19.351 26.556 5.958 1.00 93.94 301 GLU A C 1
ATOM 2445 O O . GLU A 1 301 ? 18.906 26.865 7.062 1.00 93.94 301 GLU A O 1
ATOM 2450 N N . GLU A 1 302 ? 18.539 26.206 4.952 1.00 93.56 302 GLU A N 1
ATOM 2451 C CA . GLU A 1 302 ? 17.083 26.090 5.108 1.00 93.56 302 GLU A CA 1
ATOM 2452 C C . GLU A 1 302 ? 16.722 25.009 6.132 1.00 93.56 302 GLU A C 1
ATOM 2454 O O . GLU A 1 302 ? 15.924 25.264 7.035 1.00 93.56 302 GLU A O 1
ATOM 2459 N N . MET A 1 303 ? 17.346 23.832 6.043 1.00 94.19 303 MET A N 1
ATOM 2460 C CA . MET A 1 303 ? 17.185 22.767 7.032 1.00 94.19 303 MET A CA 1
ATOM 2461 C C . MET A 1 303 ? 17.545 23.263 8.433 1.00 94.19 303 MET A C 1
ATOM 2463 O O . MET A 1 303 ? 16.730 23.133 9.337 1.00 94.19 303 MET A O 1
ATOM 2467 N N . GLN A 1 304 ? 18.700 23.910 8.618 1.00 92.38 304 GLN A N 1
ATOM 2468 C CA . GLN A 1 304 ? 19.106 24.492 9.905 1.00 92.38 304 GLN A CA 1
ATOM 2469 C C . GLN A 1 304 ? 18.120 25.552 10.403 1.00 92.38 304 GLN A C 1
ATOM 2471 O O . GLN A 1 304 ? 17.823 25.616 11.595 1.00 92.38 304 GLN A O 1
ATOM 2476 N N . LYS A 1 305 ? 17.581 26.391 9.514 1.00 91.81 305 LYS A N 1
ATOM 2477 C CA . LYS A 1 305 ? 16.547 27.365 9.871 1.00 91.81 305 LYS A CA 1
ATOM 2478 C C . LYS A 1 305 ? 15.293 26.661 10.390 1.00 91.81 305 LYS A C 1
ATOM 2480 O O . LYS A 1 305 ? 14.750 27.096 11.404 1.00 91.81 305 LYS A O 1
ATOM 2485 N N . ARG A 1 306 ? 14.867 25.570 9.744 1.00 88.19 306 ARG A N 1
ATOM 2486 C CA . ARG A 1 306 ? 13.754 24.737 10.223 1.00 88.19 306 ARG A CA 1
ATOM 2487 C C . ARG A 1 306 ? 14.066 24.063 11.555 1.00 88.19 306 ARG A C 1
ATOM 2489 O O . ARG A 1 306 ? 13.214 24.079 12.428 1.00 88.19 306 ARG A O 1
ATOM 2496 N N . GLU A 1 307 ? 15.283 23.558 11.764 1.00 90.94 307 GLU A N 1
ATOM 2497 C CA . GLU A 1 307 ? 15.687 22.983 13.061 1.00 90.94 307 GLU A CA 1
ATOM 2498 C C . GLU A 1 307 ? 15.616 23.994 14.214 1.00 90.94 307 GLU A C 1
ATOM 2500 O O . GLU A 1 307 ? 15.350 23.622 15.355 1.00 90.94 307 GLU A O 1
ATOM 2505 N N . ASN A 1 308 ? 15.862 25.272 13.916 1.00 87.38 308 ASN A N 1
ATOM 2506 C CA . ASN A 1 308 ? 15.811 26.366 14.885 1.00 87.38 308 ASN A CA 1
ATOM 2507 C C . ASN A 1 308 ? 14.410 26.983 15.037 1.00 87.38 308 ASN A C 1
ATOM 2509 O O . ASN A 1 308 ? 14.235 27.892 15.850 1.00 87.38 308 ASN A O 1
ATOM 2513 N N . THR A 1 309 ? 13.430 26.533 14.250 1.00 87.31 309 THR A N 1
ATOM 2514 C CA . THR A 1 309 ? 12.051 27.026 14.297 1.00 87.31 309 THR A CA 1
ATOM 2515 C C . THR A 1 309 ? 11.182 26.000 15.015 1.00 87.31 309 THR A C 1
ATOM 2517 O O . THR A 1 309 ? 11.173 24.823 14.666 1.00 87.31 309 THR A O 1
ATOM 2520 N N . GLU A 1 310 ? 10.454 26.442 16.039 1.00 87.69 310 GLU A N 1
ATOM 2521 C CA . GLU A 1 310 ? 9.422 25.626 16.675 1.00 87.69 310 GLU A CA 1
ATOM 2522 C C . GLU A 1 310 ? 8.078 25.959 16.031 1.00 87.69 310 GLU A C 1
ATOM 2524 O O . GLU A 1 310 ? 7.617 27.098 16.117 1.00 87.69 310 GLU A O 1
ATOM 2529 N N . GLU A 1 311 ? 7.447 24.969 15.406 1.00 89.31 311 GLU A N 1
ATOM 2530 C CA . GLU A 1 311 ? 6.087 25.113 14.890 1.00 89.31 311 GLU A CA 1
ATOM 2531 C C . GLU A 1 311 ? 5.096 24.747 15.997 1.00 89.31 311 GLU A C 1
ATOM 2533 O O . GLU A 1 311 ? 5.234 23.713 16.655 1.00 89.31 311 GLU A O 1
ATOM 2538 N N . ILE A 1 312 ? 4.101 25.598 16.243 1.00 89.50 312 ILE A N 1
ATOM 2539 C CA . ILE A 1 312 ? 3.126 25.399 17.323 1.00 89.50 312 ILE A CA 1
ATOM 2540 C C . ILE A 1 312 ? 1.744 25.214 16.712 1.00 89.50 312 ILE A C 1
ATOM 2542 O O . ILE A 1 312 ? 1.200 26.129 16.101 1.00 89.50 312 ILE A O 1
ATOM 2546 N N . ILE A 1 313 ? 1.158 24.043 16.947 1.00 88.12 313 ILE A N 1
ATOM 2547 C CA . ILE A 1 313 ? -0.207 23.716 16.546 1.00 88.12 313 ILE A CA 1
ATOM 2548 C C . ILE A 1 313 ? -1.115 23.829 17.773 1.00 88.12 313 ILE A C 1
ATOM 2550 O O . ILE A 1 313 ? -0.853 23.220 18.816 1.00 88.12 313 ILE A O 1
ATOM 2554 N N . GLU A 1 314 ? -2.202 24.585 17.638 1.00 87.94 314 GLU A N 1
ATOM 2555 C CA . GLU A 1 314 ? -3.240 24.754 18.660 1.00 87.94 314 GLU A CA 1
ATOM 2556 C C . GLU A 1 314 ? -4.429 23.832 18.324 1.00 87.94 314 GLU A C 1
ATOM 2558 O O . GLU A 1 314 ? -5.278 24.182 17.497 1.00 87.94 314 GLU A O 1
ATOM 2563 N N . PRO A 1 315 ? -4.505 22.623 18.910 1.00 84.38 315 PRO A N 1
ATOM 2564 C CA . PRO A 1 315 ? -5.498 21.638 18.516 1.00 84.38 315 PRO A CA 1
ATOM 2565 C C . PRO A 1 315 ? -6.913 22.008 18.972 1.00 84.38 315 PRO A C 1
ATOM 2567 O O . PRO A 1 315 ? -7.138 22.758 19.927 1.00 84.38 315 PRO A O 1
ATOM 2570 N N . GLY A 1 316 ? -7.906 21.380 18.338 1.00 82.12 316 GLY A N 1
ATOM 2571 C CA . GLY A 1 316 ? -9.291 21.468 18.798 1.00 82.12 316 GLY A CA 1
ATOM 2572 C C . GLY A 1 316 ? -9.465 20.921 20.225 1.00 82.12 316 GLY A C 1
ATOM 2573 O O . GLY A 1 316 ? -8.778 19.992 20.657 1.00 82.12 316 GLY A O 1
ATOM 2574 N N . LYS A 1 317 ? -10.436 21.448 20.980 1.00 84.06 317 LYS A N 1
ATOM 2575 C CA . LYS A 1 317 ? -10.690 20.996 22.359 1.00 84.06 317 LYS A CA 1
ATOM 2576 C C . LYS A 1 317 ? -11.341 19.612 22.383 1.00 84.06 317 LYS A C 1
ATOM 2578 O O . LYS A 1 317 ? -12.490 19.445 21.960 1.00 84.06 317 LYS A O 1
ATOM 2583 N N . ILE A 1 318 ? -10.681 18.628 23.002 1.00 83.25 318 ILE A N 1
ATOM 2584 C CA . ILE A 1 318 ? -11.227 17.263 23.140 1.00 83.25 318 ILE A CA 1
ATOM 2585 C C . ILE A 1 318 ? -12.581 17.229 23.874 1.00 83.25 318 ILE A C 1
ATOM 2587 O O . ILE A 1 318 ? -13.462 16.440 23.533 1.00 83.25 318 ILE A O 1
ATOM 2591 N N . ALA A 1 319 ? -12.802 18.128 24.838 1.00 84.19 319 ALA A N 1
ATOM 2592 C CA . ALA A 1 319 ? -14.069 18.233 25.563 1.00 84.19 319 ALA A CA 1
ATOM 2593 C C . ALA A 1 319 ? -15.248 18.628 24.655 1.00 84.19 319 ALA A C 1
ATOM 2595 O O . ALA A 1 319 ? -16.362 18.135 24.837 1.00 84.19 319 ALA A O 1
ATOM 2596 N N . GLU A 1 320 ? -15.020 19.489 23.662 1.00 88.38 320 GLU A N 1
ATOM 2597 C CA . GLU A 1 320 ? -16.052 19.839 22.683 1.00 88.38 320 GLU A CA 1
ATOM 2598 C C . GLU A 1 320 ? -16.349 18.677 21.743 1.00 88.38 320 GLU A C 1
ATOM 2600 O O . GLU A 1 320 ? -17.507 18.432 21.417 1.00 88.38 320 GLU A O 1
ATOM 2605 N N . THR A 1 321 ? -15.315 17.926 21.369 1.00 88.19 321 THR A N 1
ATOM 2606 C CA . THR A 1 321 ? -15.449 16.699 20.581 1.00 88.19 321 THR A CA 1
ATOM 2607 C C . THR A 1 321 ? -16.286 15.653 21.325 1.00 88.19 321 THR A C 1
ATOM 2609 O O . THR A 1 321 ? -17.215 15.086 20.754 1.00 88.19 321 THR A O 1
ATOM 2612 N N . ARG A 1 322 ? -16.042 15.451 22.631 1.00 89.56 322 ARG A N 1
ATOM 2613 C CA . ARG A 1 322 ? -16.844 14.558 23.494 1.00 89.56 322 ARG A CA 1
ATOM 2614 C C . ARG A 1 322 ? -18.318 14.978 23.552 1.00 89.56 322 ARG A C 1
ATOM 2616 O O . ARG A 1 322 ? -19.195 14.121 23.444 1.00 89.56 322 ARG A O 1
ATOM 2623 N N . LYS A 1 323 ? -18.593 16.283 23.689 1.00 92.00 323 LYS A N 1
ATOM 2624 C CA . LYS A 1 323 ? -19.962 16.836 23.668 1.00 92.00 323 LYS A CA 1
ATOM 2625 C C . LYS A 1 323 ? -20.642 16.625 22.318 1.00 92.00 323 LYS A C 1
ATOM 2627 O O . LYS A 1 323 ? -21.809 16.252 22.286 1.00 92.00 323 LYS A O 1
ATOM 2632 N N . HIS A 1 324 ? -19.909 16.835 21.228 1.00 93.38 324 HIS A N 1
ATOM 2633 C CA . HIS A 1 324 ? -20.415 16.634 19.876 1.00 93.38 324 HIS A CA 1
ATOM 2634 C C . HIS A 1 324 ? -20.800 15.175 19.631 1.00 93.38 324 HIS A C 1
ATOM 2636 O O . HIS A 1 324 ? -21.907 14.917 19.186 1.00 93.38 324 HIS A O 1
ATOM 2642 N N . VAL A 1 325 ? -19.953 14.208 20.010 1.00 92.88 325 VAL A N 1
ATOM 2643 C CA . VAL A 1 325 ? -20.308 12.775 19.949 1.00 92.88 325 VAL A CA 1
ATOM 2644 C C . VAL A 1 325 ? -21.620 12.495 20.682 1.00 92.88 325 VAL A C 1
ATOM 2646 O O . VAL A 1 325 ? -22.462 11.764 20.169 1.00 92.88 325 VAL A O 1
ATOM 2649 N N . GLY A 1 326 ? -21.814 13.098 21.859 1.00 93.19 326 GLY A N 1
ATOM 2650 C CA . GLY A 1 326 ? -23.058 12.956 22.606 1.00 93.19 326 GLY A CA 1
ATOM 2651 C C . GLY A 1 326 ? -24.274 13.497 21.849 1.00 93.19 326 GLY A C 1
ATOM 2652 O O . GLY A 1 326 ? -25.252 12.771 21.691 1.00 93.19 326 GLY A O 1
ATOM 2653 N N . LYS A 1 327 ? -24.175 14.726 21.328 1.00 95.25 327 LYS A N 1
ATOM 2654 C CA . LYS A 1 327 ? -25.214 15.371 20.509 1.00 95.25 327 LYS A CA 1
ATOM 2655 C C . LYS A 1 327 ? -25.598 14.510 19.301 1.00 95.25 327 LYS A C 1
ATOM 2657 O O . LYS A 1 327 ? -26.772 14.210 19.121 1.00 95.25 327 LYS A O 1
ATOM 2662 N N . GLU A 1 328 ? -24.615 14.062 18.524 1.00 95.56 328 GLU A N 1
ATOM 2663 C CA . GLU A 1 328 ? -24.861 13.283 17.303 1.00 95.56 328 GLU A CA 1
ATOM 2664 C C . GLU A 1 328 ? -25.465 11.908 17.597 1.00 95.56 328 GLU A C 1
ATOM 2666 O O . GLU A 1 328 ? -26.308 11.423 16.845 1.00 95.56 328 GLU A O 1
ATOM 2671 N N . LEU A 1 329 ? -25.078 11.272 18.708 1.00 95.50 329 LEU A N 1
ATOM 2672 C CA . LEU A 1 329 ? -25.716 10.032 19.140 1.00 95.50 329 LEU A CA 1
ATOM 2673 C C . LEU A 1 329 ? -27.181 10.270 19.526 1.00 95.50 329 LEU A C 1
ATOM 2675 O O . LEU A 1 329 ? -28.036 9.480 19.133 1.00 95.50 329 LEU A O 1
ATOM 2679 N N . ASP A 1 330 ? -27.484 11.342 20.258 1.00 93.81 330 ASP A N 1
ATOM 2680 C CA . ASP A 1 330 ? -28.857 11.665 20.661 1.00 93.81 330 ASP A CA 1
ATOM 2681 C C . ASP A 1 330 ? -29.738 11.961 19.433 1.00 93.81 330 ASP A C 1
ATOM 2683 O O . ASP A 1 330 ? -30.837 11.412 19.308 1.00 93.81 330 ASP A O 1
ATOM 2687 N N . GLU A 1 331 ? -29.221 12.733 18.472 1.00 94.62 331 GLU A N 1
ATOM 2688 C CA . GLU A 1 331 ? -29.868 12.964 17.176 1.00 94.62 331 GLU A CA 1
ATOM 2689 C C . GLU A 1 331 ? -30.081 11.646 16.418 1.00 94.62 331 GLU A C 1
ATOM 2691 O O . GLU A 1 331 ? -31.202 11.346 15.996 1.00 94.62 331 GLU A O 1
ATOM 2696 N N . PHE A 1 332 ? -29.051 10.802 16.313 1.00 95.25 332 PHE A N 1
ATOM 2697 C CA . PHE A 1 332 ? -29.143 9.507 15.643 1.00 95.25 332 PHE A CA 1
ATOM 2698 C C . PHE A 1 332 ? -30.195 8.592 16.276 1.00 95.25 332 PHE A C 1
ATOM 2700 O O . PHE A 1 332 ? -30.993 7.992 15.554 1.00 95.25 332 PHE A O 1
ATOM 2707 N N . PHE A 1 333 ? -30.249 8.488 17.605 1.00 91.50 333 PHE A N 1
ATOM 2708 C CA . PHE A 1 333 ? -31.241 7.658 18.292 1.00 91.50 333 PHE A CA 1
ATOM 2709 C C . PHE A 1 333 ? -32.667 8.216 18.182 1.00 91.50 333 PHE A C 1
ATOM 2711 O O . PHE A 1 333 ? -33.608 7.425 18.198 1.00 91.50 333 PHE A O 1
ATOM 2718 N N . SER A 1 334 ? -32.833 9.530 17.989 1.00 91.25 334 SER A N 1
ATOM 2719 C CA . SER A 1 334 ? -34.144 10.164 17.777 1.00 91.25 334 SER A CA 1
ATOM 2720 C C . SER A 1 334 ? -34.747 9.926 16.382 1.00 91.25 334 SER A C 1
ATOM 2722 O O . SER A 1 334 ? -35.962 10.030 16.212 1.00 91.25 334 SER A O 1
ATOM 2724 N N . LYS A 1 335 ? -33.922 9.573 15.382 1.00 90.56 335 LYS A N 1
ATOM 2725 C CA . LYS A 1 335 ? -34.368 9.282 14.006 1.00 90.56 335 LYS A CA 1
ATOM 2726 C C . LYS A 1 335 ? -35.365 8.108 13.970 1.00 90.56 335 LYS A C 1
ATOM 2728 O O . LYS A 1 335 ? -35.078 7.044 14.519 1.00 90.56 335 LYS A O 1
ATOM 2733 N N . ALA A 1 336 ? -36.490 8.269 13.269 1.00 88.19 336 ALA A N 1
ATOM 2734 C CA . ALA A 1 336 ? -37.578 7.281 13.193 1.00 88.19 336 ALA A CA 1
ATOM 2735 C C . ALA A 1 336 ? -37.266 6.042 12.325 1.00 88.19 336 ALA A C 1
ATOM 2737 O O . ALA A 1 336 ? -38.011 5.067 12.349 1.00 88.19 336 ALA A O 1
ATOM 2738 N N . GLN A 1 337 ? -36.189 6.083 11.545 1.00 91.25 337 GLN A N 1
ATOM 2739 C CA . GLN A 1 337 ? -35.754 5.019 10.648 1.00 91.25 337 GLN A CA 1
ATOM 2740 C C . GLN A 1 337 ? -35.388 3.756 11.446 1.00 91.25 337 GLN A C 1
ATOM 2742 O O . GLN A 1 337 ? -34.536 3.807 12.335 1.00 91.25 337 GLN A O 1
ATOM 2747 N N . ASP A 1 338 ? -35.995 2.622 11.082 1.00 92.69 338 ASP A N 1
ATOM 2748 C CA . ASP A 1 338 ? -35.757 1.322 11.727 1.00 92.69 338 ASP A CA 1
ATOM 2749 C C . ASP A 1 338 ? -34.372 0.737 11.406 1.00 92.69 338 ASP A C 1
ATOM 2751 O O . ASP A 1 338 ? -33.798 0.020 12.227 1.00 92.69 338 ASP A O 1
ATOM 2755 N N . VAL A 1 339 ? -33.827 1.048 10.222 1.00 96.75 339 VAL A N 1
ATOM 2756 C CA . VAL A 1 339 ? -32.489 0.620 9.789 1.00 96.75 339 VAL A CA 1
ATOM 2757 C C . VAL A 1 339 ? -31.683 1.815 9.292 1.00 96.75 339 VAL A C 1
ATOM 2759 O O . VAL A 1 339 ? -32.085 2.480 8.336 1.00 96.75 339 VAL A O 1
ATOM 2762 N N . LYS A 1 340 ? -30.555 2.092 9.953 1.00 96.69 340 LYS A N 1
ATOM 2763 C CA . LYS A 1 340 ? -29.726 3.293 9.740 1.00 96.69 340 LYS A CA 1
ATOM 2764 C C . LYS A 1 340 ? -28.278 3.073 10.190 1.00 96.69 340 LYS A C 1
ATOM 2766 O O . LYS A 1 340 ? -28.003 2.183 11.000 1.00 96.69 340 LYS A O 1
ATOM 2771 N N . ALA A 1 341 ? -27.362 3.897 9.685 1.00 97.88 341 ALA A N 1
ATOM 2772 C CA . ALA A 1 341 ? -25.945 3.854 10.032 1.00 97.88 341 ALA A CA 1
ATOM 2773 C C . ALA A 1 341 ? -25.419 5.220 10.506 1.00 97.88 341 ALA A C 1
ATOM 2775 O O . ALA A 1 341 ? -25.786 6.263 9.964 1.00 97.88 341 ALA A O 1
ATOM 2776 N N . LEU A 1 342 ? -24.540 5.201 11.509 1.00 97.62 342 LEU A N 1
ATOM 2777 C CA . LEU A 1 342 ? -23.812 6.363 12.015 1.00 97.62 342 LEU A CA 1
ATOM 2778 C C . LEU A 1 342 ? -22.313 6.093 11.937 1.00 97.62 342 LEU A C 1
ATOM 2780 O O . LEU A 1 342 ? -21.815 5.153 12.558 1.00 97.62 342 LEU A O 1
ATOM 2784 N N . CYS A 1 343 ? -21.587 6.948 11.230 1.00 97.12 343 CYS A N 1
ATOM 2785 C CA . CYS A 1 343 ? -20.136 6.955 11.227 1.00 97.12 343 CYS A CA 1
ATOM 2786 C C . CYS A 1 343 ? -19.613 8.156 12.014 1.00 97.12 343 CYS A C 1
ATOM 2788 O O . CYS A 1 343 ? -19.930 9.304 11.709 1.00 97.12 343 CYS A O 1
ATOM 2790 N N . LEU A 1 344 ? -18.790 7.884 13.024 1.00 94.75 344 LEU A N 1
ATOM 2791 C CA . LEU A 1 344 ? -18.151 8.895 13.860 1.00 94.75 344 LEU A CA 1
ATOM 2792 C C . LEU A 1 344 ? -16.642 8.867 13.603 1.00 94.75 344 LEU A C 1
ATOM 2794 O O . LEU A 1 344 ? -15.934 7.999 14.122 1.00 94.75 344 LEU A O 1
ATOM 2798 N N . LEU A 1 345 ? -16.169 9.841 12.823 1.00 90.56 345 LEU A N 1
ATOM 2799 C CA . LEU A 1 345 ? -14.763 10.034 12.435 1.00 90.56 345 LEU A CA 1
ATOM 2800 C C . LEU A 1 345 ? -14.029 10.994 13.389 1.00 90.56 345 LEU A C 1
ATOM 2802 O O . LEU A 1 345 ? -12.998 11.569 13.057 1.00 90.56 345 LEU A O 1
ATOM 2806 N N . HIS A 1 346 ? -14.588 11.204 14.585 1.00 88.06 346 HIS A N 1
ATOM 2807 C CA . HIS A 1 346 ? -14.026 12.056 15.634 1.00 88.06 346 HIS A CA 1
ATOM 2808 C C . HIS A 1 346 ? -12.654 11.576 16.093 1.00 88.06 346 HIS A C 1
ATOM 2810 O O . HIS A 1 346 ? -12.398 10.374 16.146 1.00 88.06 346 HIS A O 1
ATOM 2816 N N . SER A 1 347 ? -11.819 12.489 16.576 1.00 78.56 347 SER A N 1
ATOM 2817 C CA . SER A 1 347 ? -10.491 12.158 17.102 1.00 78.56 347 SER A CA 1
ATOM 2818 C C . SER A 1 347 ? -10.516 11.081 18.201 1.00 78.56 347 SER A C 1
ATOM 2820 O O . SER A 1 347 ? -11.529 10.836 18.878 1.00 78.56 347 SER A O 1
ATOM 2822 N N . ALA A 1 348 ? -9.386 10.405 18.400 1.00 73.75 348 ALA A N 1
ATOM 2823 C CA . ALA A 1 348 ? -9.216 9.457 19.497 1.00 73.75 348 ALA A CA 1
ATOM 2824 C C . ALA A 1 348 ? -9.428 10.142 20.868 1.00 73.75 348 ALA A C 1
ATOM 2826 O O . ALA A 1 348 ? -9.168 11.327 21.044 1.00 73.75 348 ALA A O 1
ATOM 2827 N N . GLY A 1 349 ? -9.992 9.413 21.840 1.00 74.44 349 GLY A N 1
ATOM 2828 C CA . GLY A 1 349 ? -10.348 9.976 23.157 1.00 74.44 349 GLY A CA 1
ATOM 2829 C C . GLY A 1 349 ? -11.690 10.733 23.222 1.00 74.44 349 GLY A C 1
ATOM 2830 O O . GLY A 1 349 ? -12.089 11.190 24.296 1.00 74.44 349 GLY A O 1
ATOM 2831 N N . SER A 1 350 ? -12.434 10.802 22.113 1.00 80.38 350 SER A N 1
ATOM 2832 C CA . SER A 1 350 ? -13.774 11.418 22.008 1.00 80.38 350 SER A CA 1
ATOM 2833 C C . SER A 1 350 ? -14.904 10.647 22.709 1.00 80.38 350 SER A C 1
ATOM 2835 O O . SER A 1 350 ? -16.000 11.171 22.906 1.00 80.38 350 SER A O 1
ATOM 2837 N N . GLY A 1 351 ? -14.651 9.403 23.125 1.00 83.69 351 GLY A N 1
ATOM 2838 C CA . GLY A 1 351 ? -15.602 8.600 23.897 1.00 83.69 351 GLY A CA 1
ATOM 2839 C C . GLY A 1 351 ? -16.642 7.830 23.074 1.00 83.69 351 GLY A C 1
ATOM 2840 O O . GLY A 1 351 ? -17.557 7.289 23.687 1.00 83.69 351 GLY A O 1
ATOM 2841 N N . LYS A 1 352 ? -16.490 7.721 21.741 1.00 89.94 352 LYS A N 1
ATOM 2842 C CA . LYS A 1 352 ? -17.416 7.023 20.814 1.00 89.94 352 LYS A CA 1
ATOM 2843 C C . LYS A 1 352 ? -17.943 5.687 21.358 1.00 89.94 352 LYS A C 1
ATOM 2845 O O . LYS A 1 352 ? -19.148 5.535 21.554 1.00 89.94 352 LYS A O 1
ATOM 2850 N N . THR A 1 353 ? -17.042 4.757 21.689 1.00 89.31 353 THR A N 1
ATOM 2851 C CA . THR A 1 353 ? -17.389 3.409 22.173 1.00 89.31 353 THR A CA 1
ATOM 2852 C C . THR A 1 353 ? -18.139 3.445 23.508 1.00 89.31 353 THR A C 1
ATOM 2854 O O . THR A 1 353 ? -19.195 2.833 23.642 1.00 89.31 353 THR A O 1
ATOM 2857 N N . THR A 1 354 ? -17.642 4.207 24.492 1.00 88.06 354 THR A N 1
ATOM 2858 C CA . THR A 1 354 ? -18.268 4.321 25.824 1.00 88.06 354 THR A CA 1
ATOM 2859 C C . THR A 1 354 ? -19.655 4.954 25.744 1.00 88.06 354 THR A C 1
ATOM 2861 O O . THR A 1 3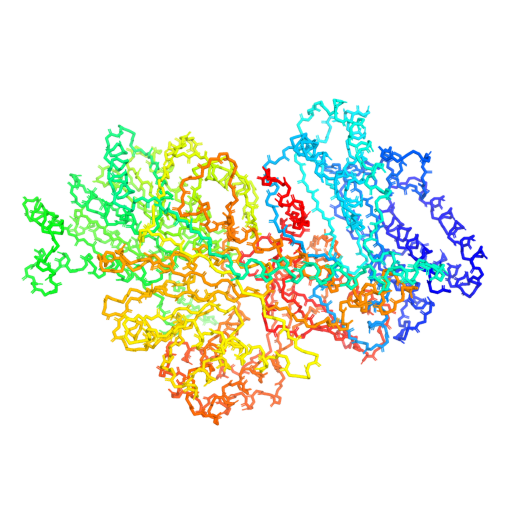54 ? -20.616 4.388 26.259 1.00 88.06 354 THR A O 1
ATOM 2864 N N . GLN A 1 355 ? -19.763 6.098 25.069 1.00 92.00 355 GLN A N 1
ATOM 2865 C CA . GLN A 1 355 ? -21.005 6.852 24.934 1.00 92.00 355 GLN A CA 1
ATOM 2866 C C . GLN A 1 355 ? -22.076 6.072 24.161 1.00 92.00 355 GLN A C 1
ATOM 2868 O O . GLN A 1 355 ? -23.257 6.160 24.498 1.00 92.00 355 GLN A O 1
ATOM 2873 N N . THR A 1 356 ? -21.671 5.283 23.161 1.00 94.44 356 THR A N 1
ATOM 2874 C CA . THR A 1 356 ? -22.578 4.403 22.411 1.00 94.44 356 THR A CA 1
ATOM 2875 C C . THR A 1 356 ? -23.033 3.222 23.262 1.00 94.44 356 THR A C 1
ATOM 2877 O O . THR A 1 356 ? -24.235 2.971 23.340 1.00 94.44 356 THR A O 1
ATOM 2880 N N . ARG A 1 357 ? -22.113 2.535 23.964 1.00 93.88 357 ARG A N 1
ATOM 2881 C CA . ARG A 1 357 ? -22.473 1.440 24.882 1.00 93.88 357 ARG A CA 1
ATOM 2882 C C . ARG A 1 357 ? -23.507 1.898 25.899 1.00 93.88 357 ARG A C 1
ATOM 2884 O O . ARG A 1 357 ? -24.525 1.234 26.068 1.00 93.88 357 ARG A O 1
ATOM 2891 N N . ASN A 1 358 ? -23.237 3.009 26.580 1.00 92.06 358 ASN A N 1
ATOM 2892 C CA . ASN A 1 358 ? -24.091 3.486 27.662 1.00 92.06 358 ASN A CA 1
ATOM 2893 C C . ASN A 1 358 ? -25.505 3.800 27.149 1.00 92.06 358 ASN A C 1
ATOM 2895 O O . ASN A 1 358 ? -26.479 3.387 27.774 1.00 92.06 358 ASN A O 1
ATOM 2899 N N . ARG A 1 359 ? -25.621 4.425 25.968 1.00 93.44 359 ARG A N 1
ATOM 2900 C CA . ARG A 1 359 ? -26.915 4.678 25.318 1.00 93.44 359 ARG A CA 1
ATOM 2901 C C . ARG A 1 359 ? -27.659 3.389 24.983 1.00 93.44 359 ARG A C 1
ATOM 2903 O O . ARG A 1 359 ? -28.826 3.292 25.338 1.00 93.44 359 ARG A O 1
ATOM 2910 N N . ILE A 1 360 ? -26.996 2.391 24.386 1.00 94.12 360 ILE A N 1
ATOM 2911 C CA . ILE A 1 360 ? -27.612 1.086 24.068 1.00 94.12 360 ILE A CA 1
ATOM 2912 C C . ILE A 1 360 ? -28.118 0.392 25.340 1.00 94.12 360 ILE A C 1
ATOM 2914 O O . ILE A 1 360 ? -29.259 -0.058 25.386 1.00 94.12 360 ILE A O 1
ATOM 2918 N N . LEU A 1 361 ? -27.306 0.342 26.401 1.00 92.56 361 LEU A N 1
ATOM 2919 C CA . LEU A 1 361 ? -27.691 -0.294 27.669 1.00 92.56 361 LEU A CA 1
ATOM 2920 C C . LEU A 1 361 ? -28.889 0.396 28.346 1.00 92.56 361 LEU A C 1
ATOM 2922 O O . LEU A 1 361 ? -29.663 -0.256 29.048 1.00 92.56 361 LEU A O 1
ATOM 2926 N N . MET A 1 362 ? -29.057 1.700 28.120 1.00 90.44 362 MET A N 1
ATOM 2927 C CA . MET A 1 362 ? -30.181 2.491 28.626 1.00 90.44 362 MET A CA 1
ATOM 2928 C C . MET A 1 362 ? -31.434 2.436 27.731 1.00 90.44 362 MET A C 1
ATOM 2930 O O . MET A 1 362 ? -32.487 2.914 28.147 1.00 90.44 362 MET A O 1
ATOM 2934 N N . GLN A 1 363 ? -31.375 1.849 26.529 1.00 90.06 363 GLN A N 1
ATOM 2935 C CA . GLN A 1 363 ? -32.544 1.754 25.647 1.00 90.06 363 GLN A CA 1
ATOM 2936 C C . GLN A 1 363 ? -33.550 0.705 26.119 1.00 90.06 363 GLN A C 1
ATOM 2938 O O . GLN A 1 363 ? -33.179 -0.394 26.535 1.00 90.06 363 GLN A O 1
ATOM 2943 N N . GLU A 1 364 ? -34.842 1.001 25.996 1.00 88.62 364 GLU A N 1
ATOM 2944 C CA . GLU A 1 364 ? -35.921 0.031 26.216 1.00 88.62 364 GLU A CA 1
ATOM 2945 C C . GLU A 1 364 ? -35.926 -1.099 25.174 1.00 88.62 364 GLU A C 1
ATOM 2947 O O . GLU A 1 364 ? -35.335 -0.981 24.102 1.00 88.62 364 GLU A O 1
ATOM 2952 N N . GLY A 1 365 ? -36.602 -2.206 25.493 1.00 90.44 365 GLY A N 1
ATOM 2953 C CA . GLY A 1 365 ? -36.671 -3.390 24.633 1.00 90.44 365 GLY A CA 1
ATOM 2954 C C . GLY A 1 365 ? -35.497 -4.355 24.813 1.00 90.44 365 GLY A C 1
ATOM 2955 O O . GLY A 1 365 ? -34.724 -4.248 25.769 1.00 90.44 365 GLY A O 1
ATOM 2956 N N . LYS A 1 366 ? -35.412 -5.335 23.905 1.00 95.50 366 LYS A N 1
ATOM 2957 C CA . LYS A 1 366 ? -34.342 -6.334 23.880 1.00 95.50 366 LYS A CA 1
ATOM 2958 C C . LYS A 1 366 ? -33.345 -6.039 22.768 1.00 95.50 366 LYS A C 1
ATOM 2960 O O . LYS A 1 366 ? -33.736 -5.609 21.684 1.00 95.50 366 LYS A O 1
ATOM 2965 N N . HIS A 1 367 ? -32.072 -6.323 23.024 1.00 96.88 367 HIS A N 1
ATOM 2966 C CA . HIS A 1 367 ? -30.962 -5.882 22.179 1.00 96.88 367 HIS A CA 1
ATOM 2967 C C . HIS A 1 367 ? -29.956 -7.001 21.924 1.00 96.88 367 HIS A C 1
ATOM 2969 O O . HIS A 1 367 ? -29.574 -7.724 22.845 1.00 96.88 367 HIS A O 1
ATOM 2975 N N . ILE A 1 368 ? -29.496 -7.120 20.679 1.00 97.69 368 ILE A N 1
ATOM 2976 C CA . ILE A 1 368 ? -28.338 -7.942 20.304 1.00 97.69 368 ILE A CA 1
ATOM 2977 C C . ILE A 1 368 ? -27.253 -6.997 19.807 1.00 97.69 368 ILE A C 1
ATOM 2979 O O . ILE A 1 368 ? -27.436 -6.314 18.801 1.00 97.69 368 ILE A O 1
ATOM 2983 N N . VAL A 1 369 ? -26.122 -6.975 20.503 1.00 97.75 369 VAL A N 1
ATOM 2984 C CA . VAL A 1 369 ? -24.975 -6.134 20.173 1.00 97.75 369 VAL A CA 1
ATOM 2985 C C . VAL A 1 369 ? -23.844 -6.999 19.636 1.00 97.75 369 VAL A C 1
ATOM 2987 O O . VAL A 1 369 ? -23.357 -7.889 20.331 1.00 97.75 369 VAL A O 1
ATOM 2990 N N . LEU A 1 370 ? -23.420 -6.730 18.405 1.00 96.69 370 LEU A N 1
ATOM 2991 C CA . LEU A 1 370 ? -22.234 -7.308 17.783 1.00 96.69 370 LEU A CA 1
ATOM 2992 C C . LEU A 1 370 ? -21.117 -6.261 17.830 1.00 96.69 370 LEU A C 1
ATOM 2994 O O . LEU A 1 370 ? -21.106 -5.327 17.032 1.00 96.69 370 LEU A O 1
ATOM 2998 N N . TYR A 1 371 ? -20.197 -6.395 18.784 1.00 96.12 371 TYR A N 1
ATOM 2999 C CA . TYR A 1 371 ? -19.022 -5.531 18.886 1.00 96.12 371 TYR A CA 1
ATOM 3000 C C . TYR A 1 371 ? -17.828 -6.186 18.194 1.00 96.12 371 TYR A C 1
ATOM 3002 O O . TYR A 1 371 ? -17.363 -7.254 18.606 1.00 96.12 371 TYR A O 1
ATOM 3010 N N . MET A 1 372 ? -17.328 -5.531 17.150 1.00 91.62 372 MET A N 1
ATOM 3011 C CA . MET A 1 372 ? -16.200 -5.991 16.356 1.00 91.62 372 MET A CA 1
ATOM 3012 C C . MET A 1 372 ? -15.117 -4.923 16.297 1.00 91.62 372 MET A C 1
ATOM 3014 O O . MET A 1 372 ? -15.317 -3.839 15.758 1.00 91.62 372 MET A O 1
ATOM 3018 N N . ALA A 1 373 ? -13.936 -5.254 16.801 1.00 86.75 373 ALA A N 1
ATOM 3019 C CA . ALA A 1 373 ? -12.765 -4.393 16.694 1.00 86.75 373 ALA A CA 1
ATOM 3020 C C . ALA A 1 373 ? -11.653 -5.105 15.927 1.00 86.75 373 ALA A C 1
ATOM 3022 O O . ALA A 1 373 ? -11.541 -6.333 15.966 1.00 86.75 373 ALA A O 1
ATOM 3023 N N . THR A 1 374 ? -10.801 -4.344 15.254 1.00 76.00 374 THR A N 1
ATOM 3024 C CA . THR A 1 374 ? -9.616 -4.881 14.566 1.00 76.00 374 THR A CA 1
ATOM 3025 C C . THR A 1 374 ? -8.604 -5.486 15.539 1.00 76.00 374 THR A C 1
ATOM 3027 O O . THR A 1 374 ? -7.857 -6.397 15.196 1.00 76.00 374 THR A O 1
ATOM 3030 N N . ARG A 1 375 ? -8.599 -5.037 16.799 1.00 71.44 375 ARG A N 1
ATOM 3031 C CA . ARG A 1 375 ? -7.580 -5.401 17.793 1.00 71.44 375 ARG A CA 1
ATOM 3032 C C . ARG A 1 375 ? -8.178 -6.208 18.942 1.00 71.44 375 ARG A C 1
ATOM 3034 O O . ARG A 1 375 ? -9.139 -5.789 19.588 1.00 71.44 375 ARG A O 1
ATOM 3041 N N . LYS A 1 376 ? -7.541 -7.335 19.280 1.00 73.38 376 LYS A N 1
ATOM 3042 C CA . LYS A 1 376 ? -7.959 -8.215 20.390 1.00 73.38 376 LYS A CA 1
ATOM 3043 C C . LYS A 1 376 ? -7.975 -7.506 21.749 1.00 73.38 376 LYS A C 1
ATOM 3045 O O . LYS A 1 376 ? -8.866 -7.760 22.549 1.00 73.38 376 LYS A O 1
ATOM 3050 N N . VAL A 1 377 ? -7.043 -6.583 21.994 1.00 69.88 377 VAL A N 1
ATOM 3051 C CA . VAL A 1 377 ? -6.971 -5.816 23.252 1.00 69.88 377 VAL A CA 1
ATOM 3052 C C . VAL A 1 377 ? -8.226 -4.959 23.470 1.00 69.88 377 VAL A C 1
ATOM 3054 O O . VAL A 1 377 ? -8.715 -4.862 24.594 1.00 69.88 377 VAL A O 1
ATOM 3057 N N . LEU A 1 378 ? -8.791 -4.377 22.405 1.00 75.69 378 LEU A N 1
ATOM 3058 C CA . LEU A 1 378 ? -10.038 -3.606 22.486 1.00 75.69 378 LEU A CA 1
ATOM 3059 C C . LEU A 1 378 ? -11.220 -4.510 22.844 1.00 75.69 378 LEU A C 1
ATOM 3061 O O . LEU A 1 378 ? -12.000 -4.177 23.735 1.00 75.69 378 LEU A O 1
ATOM 3065 N N . VAL A 1 379 ? -11.286 -5.686 22.215 1.00 82.06 379 VAL A N 1
ATOM 3066 C CA . VAL A 1 379 ? -12.280 -6.725 22.516 1.00 82.06 379 VAL A CA 1
ATOM 3067 C C . VAL A 1 379 ? -12.174 -7.197 23.970 1.00 82.06 379 VAL A C 1
ATOM 3069 O O . VAL A 1 379 ? -13.176 -7.218 24.681 1.00 82.06 379 VAL A O 1
ATOM 3072 N N . ASP A 1 380 ? -10.968 -7.527 24.439 1.00 78.50 380 ASP A N 1
ATOM 3073 C CA . ASP A 1 380 ? -10.720 -7.980 25.813 1.00 78.50 380 ASP A CA 1
ATOM 3074 C C . ASP A 1 380 ? -11.099 -6.898 26.843 1.00 78.50 380 ASP A C 1
ATOM 3076 O O . ASP A 1 380 ? -11.709 -7.198 27.874 1.00 78.50 380 ASP A O 1
ATOM 3080 N N . ARG A 1 381 ? -10.781 -5.627 26.560 1.00 77.75 381 ARG A N 1
ATOM 3081 C CA . ARG A 1 381 ? -11.121 -4.483 27.420 1.00 77.75 381 ARG A CA 1
ATOM 3082 C C . ARG A 1 381 ? -12.626 -4.271 27.519 1.00 77.75 381 ARG A C 1
ATOM 3084 O O . ARG A 1 381 ? -13.135 -4.058 28.620 1.00 77.75 381 ARG A O 1
ATOM 3091 N N . GLU A 1 382 ? -13.325 -4.304 26.391 1.00 86.00 382 GLU A N 1
ATOM 3092 C CA . GLU A 1 382 ? -14.775 -4.119 26.365 1.00 86.00 382 GLU A CA 1
ATOM 3093 C C . GLU A 1 382 ? -15.492 -5.295 27.039 1.00 86.00 382 GLU A C 1
ATOM 3095 O O . GLU A 1 382 ? -16.386 -5.084 27.860 1.00 86.00 382 GLU A O 1
ATOM 3100 N N . TYR A 1 383 ? -15.018 -6.526 26.806 1.00 88.81 383 TYR A N 1
ATOM 3101 C CA . TYR A 1 383 ? -15.495 -7.715 27.511 1.00 88.81 383 TYR A CA 1
ATOM 3102 C C . TYR A 1 383 ? -15.335 -7.574 29.027 1.00 88.81 383 TYR A C 1
ATOM 3104 O O . TYR A 1 383 ? -16.278 -7.857 29.762 1.00 88.81 383 TYR A O 1
ATOM 3112 N N . LYS A 1 384 ? -14.171 -7.108 29.504 1.00 84.81 384 LYS A N 1
ATOM 3113 C CA . LYS A 1 384 ? -13.922 -6.899 30.937 1.00 84.81 384 LYS A CA 1
ATOM 3114 C C . LYS A 1 384 ? -14.913 -5.902 31.540 1.00 84.81 384 LYS A C 1
ATOM 3116 O O . LYS A 1 384 ? -15.560 -6.235 32.522 1.00 84.81 384 LYS A O 1
ATOM 3121 N N . LYS A 1 385 ? -15.107 -4.736 30.913 1.00 84.69 385 LYS A N 1
ATOM 3122 C CA . LYS A 1 385 ? -16.061 -3.719 31.395 1.00 84.69 385 LYS A CA 1
ATOM 3123 C C . LYS A 1 385 ? -17.493 -4.248 31.497 1.00 84.69 385 LYS A C 1
ATOM 3125 O O . LYS A 1 385 ? -18.183 -3.990 32.478 1.00 84.69 385 LYS A O 1
ATOM 3130 N N . LEU A 1 386 ? -17.947 -4.981 30.482 1.00 89.56 386 LEU A N 1
ATOM 3131 C CA . LEU A 1 386 ? -19.288 -5.567 30.467 1.00 89.56 386 LEU A CA 1
ATOM 3132 C C . LEU A 1 386 ? -19.428 -6.720 31.460 1.00 89.56 386 LEU A C 1
ATOM 3134 O O . LEU A 1 386 ? -20.501 -6.910 32.030 1.00 89.56 386 LEU A O 1
ATOM 3138 N N . LYS A 1 387 ? -18.353 -7.482 31.677 1.00 89.19 387 LYS A N 1
ATOM 3139 C CA . LYS A 1 387 ? -18.304 -8.528 32.694 1.00 89.19 387 LYS A CA 1
ATOM 3140 C C . LYS A 1 387 ? -18.407 -7.933 34.095 1.00 89.19 387 LYS A C 1
ATOM 3142 O O . LYS A 1 387 ? -19.247 -8.395 34.852 1.00 89.19 387 LYS A O 1
ATOM 3147 N N . ASP A 1 388 ? -17.646 -6.884 34.397 1.00 85.38 388 ASP A N 1
ATOM 3148 C CA . ASP A 1 388 ? -17.715 -6.186 35.686 1.00 85.38 388 ASP A CA 1
ATOM 3149 C C . ASP A 1 388 ? -19.140 -5.641 35.939 1.00 85.38 388 ASP A C 1
ATOM 3151 O O . ASP A 1 388 ? -19.671 -5.749 37.047 1.00 85.38 388 ASP A O 1
ATOM 3155 N N . LEU A 1 389 ? -19.812 -5.135 34.893 1.00 85.62 389 LEU A N 1
ATOM 3156 C CA . LEU A 1 389 ? -21.208 -4.678 34.964 1.00 85.62 389 LEU A CA 1
ATOM 3157 C C . LEU A 1 389 ? -22.189 -5.822 35.210 1.00 85.62 389 LEU A C 1
ATOM 3159 O O . LEU A 1 389 ? -23.084 -5.703 36.047 1.00 85.62 389 LEU A O 1
ATOM 3163 N N . LYS A 1 390 ? -22.020 -6.936 34.496 1.00 88.00 390 LYS A N 1
ATOM 3164 C CA . LYS A 1 390 ? -22.836 -8.136 34.669 1.00 88.00 390 LYS A CA 1
ATOM 3165 C C . LYS A 1 390 ? -22.672 -8.717 36.077 1.00 88.00 390 LYS A C 1
ATOM 3167 O O . LYS A 1 390 ? -23.672 -8.991 36.734 1.00 88.00 390 LYS A O 1
ATOM 3172 N N . ASP A 1 391 ? -21.439 -8.854 36.552 1.00 85.88 391 ASP A N 1
ATOM 3173 C CA . ASP A 1 391 ? -21.130 -9.394 37.877 1.00 85.88 391 ASP A CA 1
ATOM 3174 C C . ASP A 1 391 ? -21.732 -8.491 38.979 1.00 85.88 391 ASP A C 1
ATOM 3176 O O . ASP A 1 391 ? -22.320 -8.994 39.939 1.00 85.88 391 ASP A O 1
ATOM 3180 N N . ALA A 1 392 ? -21.703 -7.162 38.799 1.00 83.69 392 ALA A N 1
ATOM 3181 C CA . ALA A 1 392 ? -22.350 -6.200 39.699 1.00 83.69 392 ALA A CA 1
ATOM 3182 C C . ALA A 1 392 ? -23.893 -6.259 39.681 1.00 83.69 392 ALA A C 1
ATOM 3184 O O . ALA A 1 392 ? -24.530 -6.013 40.710 1.00 83.69 392 ALA A O 1
ATOM 3185 N N . LEU A 1 393 ? -24.513 -6.580 38.539 1.00 83.75 393 LEU A N 1
ATOM 3186 C CA . LEU A 1 393 ? -25.960 -6.831 38.443 1.00 83.75 393 LEU A CA 1
ATOM 3187 C C . LEU A 1 393 ? -26.364 -8.134 39.142 1.00 83.75 393 LEU A C 1
ATOM 3189 O O . LEU A 1 393 ? -27.432 -8.198 39.744 1.00 83.75 393 LEU A O 1
ATOM 3193 N N . GLU A 1 394 ? -25.499 -9.147 39.098 1.00 84.38 394 GLU A N 1
ATOM 3194 C CA . GLU A 1 394 ? -25.713 -10.464 39.711 1.00 84.38 394 GLU A CA 1
ATOM 3195 C C . GLU A 1 394 ? -25.324 -10.513 41.208 1.00 84.38 394 GLU A C 1
ATOM 3197 O O . GLU A 1 394 ? -25.428 -11.564 41.837 1.00 84.38 394 GLU A O 1
ATOM 3202 N N . GLY A 1 395 ? -24.917 -9.383 41.803 1.00 76.25 395 GLY A N 1
ATOM 3203 C CA . GLY A 1 395 ? -24.619 -9.260 43.238 1.00 76.25 395 GLY A CA 1
ATOM 3204 C C . GLY A 1 395 ? -23.194 -9.654 43.650 1.00 76.25 395 GLY A C 1
ATOM 3205 O O . GLY A 1 395 ? -22.914 -9.783 44.840 1.00 76.25 395 GLY A O 1
ATOM 3206 N N . ASN A 1 396 ? -22.280 -9.821 42.691 1.00 71.38 396 ASN A N 1
ATOM 3207 C CA . ASN A 1 396 ? -20.876 -10.166 42.916 1.00 71.38 396 ASN A CA 1
ATOM 3208 C C . ASN A 1 396 ? -19.987 -8.912 42.791 1.00 71.38 396 ASN A C 1
ATOM 3210 O O . ASN A 1 396 ? -19.275 -8.732 41.806 1.00 71.38 396 ASN A O 1
ATOM 3214 N N . GLU A 1 397 ? -20.030 -8.017 43.783 1.00 59.66 397 GLU A N 1
ATOM 3215 C CA . GLU A 1 397 ? -19.334 -6.716 43.756 1.00 59.66 397 GLU A CA 1
ATOM 3216 C C . GLU A 1 397 ? -17.800 -6.838 43.903 1.00 59.66 397 GLU A C 1
ATOM 3218 O O . GLU A 1 397 ? -17.232 -6.618 44.974 1.00 59.66 397 GLU A O 1
ATOM 3223 N N . LYS A 1 398 ? -17.086 -7.163 42.819 1.00 56.12 398 LYS A N 1
ATOM 3224 C CA . LYS A 1 398 ? -15.621 -7.020 42.742 1.00 56.12 398 LYS A CA 1
ATOM 3225 C C . LYS A 1 398 ? -15.231 -6.148 41.550 1.00 56.12 398 LYS A C 1
ATOM 3227 O O . LYS A 1 398 ? -15.563 -6.476 40.423 1.00 56.12 398 LYS A O 1
ATOM 3232 N N . GLY A 1 399 ? -14.468 -5.079 41.802 1.00 56.88 399 GLY A N 1
ATOM 3233 C CA . GLY A 1 399 ? -13.777 -4.315 40.750 1.00 56.88 399 GLY A CA 1
ATOM 3234 C C . GLY A 1 399 ? -14.442 -3.019 40.268 1.00 56.88 399 GLY A C 1
ATOM 3235 O O . GLY A 1 399 ? -13.975 -2.455 39.284 1.00 56.88 399 GLY A O 1
ATOM 3236 N N . ILE A 1 400 ? -15.484 -2.520 40.941 1.00 57.56 400 ILE A N 1
ATOM 3237 C CA . ILE A 1 400 ? -16.133 -1.248 40.579 1.00 57.56 400 ILE A CA 1
ATOM 3238 C C . ILE A 1 400 ? -15.228 -0.069 40.973 1.00 57.56 400 ILE A C 1
ATOM 3240 O O . ILE A 1 400 ? -14.867 0.050 42.144 1.00 57.56 400 ILE A O 1
ATOM 3244 N N . ASP A 1 401 ? -14.898 0.820 40.028 1.00 56.34 401 ASP A N 1
ATOM 3245 C CA . ASP A 1 401 ? -14.274 2.112 40.347 1.00 56.34 401 ASP A CA 1
ATOM 3246 C C . ASP A 1 401 ? -15.336 3.050 40.960 1.00 56.34 401 ASP A C 1
ATOM 3248 O O . ASP A 1 401 ? -16.301 3.410 40.278 1.00 56.34 401 ASP A O 1
ATOM 3252 N N . PRO A 1 402 ? -15.195 3.478 42.230 1.00 51.69 402 PRO A N 1
ATOM 3253 C CA . PRO A 1 402 ? -16.175 4.331 42.902 1.00 51.69 402 PRO A CA 1
ATOM 3254 C C . PRO A 1 402 ? -16.366 5.713 42.262 1.00 51.69 402 PRO A C 1
ATOM 3256 O O . PRO A 1 402 ? -17.294 6.424 42.655 1.00 51.69 402 PRO A O 1
ATOM 3259 N N . ARG A 1 403 ? -15.494 6.123 41.332 1.00 52.97 403 ARG A N 1
ATOM 3260 C CA . ARG A 1 403 ? -15.482 7.464 40.724 1.00 52.97 403 ARG A CA 1
ATOM 3261 C C . ARG A 1 403 ? -16.180 7.553 39.360 1.00 52.97 403 ARG A C 1
ATOM 3263 O O . ARG A 1 403 ? -16.356 8.661 38.862 1.00 52.97 403 ARG A O 1
ATOM 3270 N N . ASP A 1 404 ? -16.611 6.438 38.769 1.00 68.88 404 ASP A N 1
ATOM 3271 C CA . ASP A 1 404 ? -17.291 6.441 37.464 1.00 68.88 404 ASP A CA 1
ATOM 3272 C C . ASP A 1 404 ? -18.808 6.693 37.618 1.00 68.88 404 ASP A C 1
ATOM 3274 O O . ASP A 1 404 ? -19.622 5.776 37.755 1.00 68.88 404 ASP A O 1
ATOM 3278 N N . GLU A 1 405 ? -19.195 7.972 37.638 1.00 72.00 405 GLU A N 1
ATOM 3279 C CA . GLU A 1 405 ? -20.593 8.414 37.784 1.00 72.00 405 GLU A CA 1
ATOM 3280 C C . GLU A 1 405 ? -21.500 7.986 36.618 1.00 72.00 405 GLU A C 1
ATOM 3282 O O . GLU A 1 405 ? -22.705 7.803 36.797 1.00 72.00 405 GLU A O 1
ATOM 3287 N N . GLU A 1 406 ? -20.950 7.804 35.417 1.00 72.62 406 GLU A N 1
ATOM 3288 C CA . GLU A 1 406 ? -21.730 7.376 34.253 1.00 72.62 406 GLU A CA 1
ATOM 3289 C C . GLU A 1 406 ? -22.045 5.877 34.338 1.00 72.62 406 GLU A C 1
ATOM 3291 O O . GLU A 1 406 ? -23.184 5.459 34.113 1.00 72.62 406 GLU A O 1
ATOM 3296 N N . TYR A 1 407 ? -21.069 5.073 34.767 1.00 76.44 407 TYR A N 1
ATOM 3297 C CA . TYR A 1 407 ? -21.255 3.651 35.044 1.00 76.44 407 TYR A CA 1
ATOM 3298 C C . TYR A 1 407 ? -22.306 3.398 36.133 1.00 76.44 407 TYR A C 1
ATOM 3300 O O . TYR A 1 407 ? -23.160 2.523 35.971 1.00 76.44 407 TYR A O 1
ATOM 3308 N N . LYS A 1 408 ? -22.305 4.194 37.214 1.00 80.00 408 LYS A N 1
ATOM 3309 C CA . LYS A 1 408 ? -23.327 4.104 38.275 1.00 80.00 408 LYS A CA 1
ATOM 3310 C C . LYS A 1 408 ? -24.737 4.311 37.729 1.00 80.00 408 LYS A C 1
ATOM 3312 O O . LYS A 1 408 ? -25.620 3.512 38.032 1.00 80.00 408 LYS A O 1
ATOM 3317 N N . LYS A 1 409 ? -24.934 5.327 36.881 1.00 85.38 409 LYS A N 1
ATOM 3318 C CA . LYS A 1 409 ? -26.235 5.605 36.250 1.00 85.38 409 LYS A CA 1
ATOM 3319 C C . LYS A 1 409 ? -26.711 4.444 35.377 1.00 85.38 409 LYS A C 1
ATOM 3321 O O . LYS A 1 409 ? -27.885 4.085 35.435 1.00 85.38 409 LYS A O 1
ATOM 3326 N N . VAL A 1 410 ? -25.815 3.843 34.588 1.00 86.88 410 VAL A N 1
ATOM 3327 C CA . VAL A 1 410 ? -26.135 2.657 33.770 1.00 86.88 410 VAL A CA 1
ATOM 3328 C C . VAL A 1 410 ? -26.537 1.482 34.664 1.00 86.88 410 VAL A C 1
ATOM 3330 O O . VAL A 1 410 ? -27.575 0.864 34.433 1.00 86.88 410 VAL A O 1
ATOM 3333 N N . LEU A 1 411 ? -25.747 1.185 35.701 1.00 85.62 411 LEU A N 1
ATOM 3334 C CA . LEU A 1 411 ? -26.013 0.079 36.622 1.00 85.62 411 LEU A CA 1
ATOM 3335 C C . LEU A 1 411 ? -27.349 0.257 37.356 1.00 85.62 411 LEU A C 1
ATOM 3337 O O . LEU A 1 411 ? -28.130 -0.688 37.439 1.00 85.62 411 LEU A O 1
ATOM 3341 N N . GLU A 1 412 ? -27.628 1.457 37.863 1.00 86.31 412 GLU A N 1
ATOM 3342 C CA . GLU A 1 412 ? -28.886 1.783 38.539 1.00 86.31 412 GLU A CA 1
ATOM 3343 C C . GLU A 1 412 ? -30.084 1.635 37.594 1.00 86.31 412 GLU A C 1
ATOM 3345 O O . GLU A 1 412 ? -31.072 0.991 37.945 1.00 86.31 412 GLU A O 1
ATOM 3350 N N . HIS A 1 413 ? -29.976 2.136 36.359 1.00 87.75 413 HIS A N 1
ATOM 3351 C CA . HIS A 1 413 ? -31.011 1.950 35.344 1.00 87.75 413 HIS A CA 1
ATOM 3352 C C . HIS A 1 413 ? -31.270 0.464 35.048 1.00 87.75 413 HIS A C 1
ATOM 3354 O O . HIS A 1 413 ? -32.424 0.039 34.975 1.00 87.75 413 HIS A O 1
ATOM 3360 N N . LEU A 1 414 ? -30.219 -0.346 34.898 1.00 87.25 414 LEU A N 1
ATOM 3361 C CA . LEU A 1 414 ? -30.342 -1.780 34.621 1.00 87.25 414 LEU A CA 1
ATOM 3362 C C . LEU A 1 414 ? -30.950 -2.553 35.802 1.00 87.25 414 LEU A C 1
ATOM 3364 O O . LEU A 1 414 ? -31.812 -3.403 35.582 1.00 87.25 414 LEU A O 1
ATOM 3368 N N . LYS A 1 415 ? -30.578 -2.208 37.045 1.00 85.75 415 LYS A N 1
ATOM 3369 C CA . LYS A 1 415 ? -31.202 -2.753 38.265 1.00 85.75 415 LYS A CA 1
ATOM 3370 C C . LYS A 1 415 ? -32.689 -2.399 38.331 1.00 85.75 415 LYS A C 1
ATOM 3372 O O . LYS A 1 415 ? -33.517 -3.278 38.547 1.00 85.75 415 LYS A O 1
ATOM 3377 N N . ASN A 1 416 ? -33.034 -1.137 38.076 1.00 86.62 416 ASN A N 1
ATOM 3378 C CA . ASN A 1 416 ? -34.416 -0.653 38.122 1.00 86.62 416 ASN A CA 1
ATOM 3379 C C . ASN A 1 416 ? -35.288 -1.227 36.994 1.00 86.62 416 ASN A C 1
ATOM 3381 O O . ASN A 1 416 ? -36.483 -1.433 37.186 1.00 86.62 416 ASN A O 1
ATOM 3385 N N . SER A 1 417 ? -34.699 -1.503 35.829 1.00 84.00 417 SER A N 1
ATOM 3386 C CA . SER A 1 417 ? -35.392 -2.101 34.678 1.00 84.00 417 SER A CA 1
ATOM 3387 C C . SER A 1 417 ? -35.390 -3.635 34.676 1.00 84.00 417 SER A C 1
ATOM 3389 O O . SER A 1 417 ? -36.005 -4.232 33.795 1.00 84.00 417 SER A O 1
ATOM 3391 N N . ASN A 1 418 ? -34.738 -4.272 35.658 1.00 83.44 418 ASN A N 1
ATOM 3392 C CA . ASN A 1 418 ? -34.627 -5.726 35.816 1.00 83.44 418 ASN A CA 1
ATOM 3393 C C . ASN A 1 418 ? -34.144 -6.457 34.542 1.00 83.44 418 ASN A C 1
ATOM 3395 O O . ASN A 1 418 ? -34.584 -7.569 34.247 1.00 83.44 418 ASN A O 1
ATOM 3399 N N . LYS A 1 419 ? -33.263 -5.814 33.762 1.00 85.62 419 LYS A N 1
ATOM 3400 C CA . LYS A 1 419 ? -32.737 -6.364 32.504 1.00 85.62 419 LYS A CA 1
ATOM 3401 C C . LYS A 1 419 ? -31.586 -7.326 32.758 1.00 85.62 419 LYS A C 1
ATOM 3403 O O . LYS A 1 419 ? -30.667 -7.043 33.524 1.00 85.62 419 LYS A O 1
ATOM 3408 N N . SER A 1 420 ? -31.593 -8.438 32.033 1.00 88.56 420 SER A N 1
ATOM 3409 C CA . SER A 1 420 ? -30.538 -9.449 32.079 1.00 88.56 420 SER A CA 1
ATOM 3410 C C . SER A 1 420 ? -29.530 -9.302 30.930 1.00 88.56 420 SER A C 1
ATOM 3412 O O . SER A 1 420 ? -29.912 -9.072 29.782 1.00 88.56 420 SER A O 1
ATOM 3414 N N . ILE A 1 421 ? -28.235 -9.482 31.229 1.00 91.56 421 ILE A N 1
ATOM 3415 C CA . ILE A 1 421 ? -27.141 -9.410 30.243 1.00 91.56 421 ILE A CA 1
ATOM 3416 C C . ILE A 1 421 ? -26.549 -10.804 29.978 1.00 91.56 421 ILE A C 1
ATOM 3418 O O . ILE A 1 421 ? -26.138 -11.516 30.898 1.00 91.56 421 ILE A O 1
ATOM 3422 N N . GLY A 1 422 ? -26.471 -11.191 28.705 1.00 94.19 422 GLY A N 1
ATOM 3423 C CA . GLY A 1 422 ? -25.690 -12.324 28.208 1.00 94.19 422 GLY A CA 1
ATOM 3424 C C . GLY A 1 422 ? -24.418 -11.848 27.502 1.00 94.19 422 GLY A C 1
ATOM 3425 O O . GLY A 1 422 ? -24.475 -10.906 26.720 1.00 94.19 422 GLY A O 1
ATOM 3426 N N . LEU A 1 423 ? -23.275 -12.494 27.757 1.00 94.50 423 LEU A N 1
ATOM 3427 C CA . LEU A 1 423 ? -21.989 -12.156 27.129 1.00 94.50 423 LEU A CA 1
ATOM 3428 C C . LEU A 1 423 ? -21.455 -13.337 26.313 1.00 94.50 423 LEU A C 1
ATOM 3430 O O . LEU A 1 423 ? -21.414 -14.463 26.814 1.00 94.50 423 LEU A O 1
ATOM 3434 N N . VAL A 1 424 ? -20.997 -13.069 25.089 1.00 92.75 424 VAL A N 1
ATOM 3435 C CA . VAL A 1 424 ? -20.377 -14.052 24.187 1.00 92.75 424 VAL A CA 1
ATOM 3436 C C . VAL A 1 424 ? -18.995 -13.561 23.771 1.00 92.75 424 VAL A C 1
ATOM 3438 O O . VAL A 1 424 ? -18.864 -12.464 23.238 1.00 92.75 424 VAL A O 1
ATOM 3441 N N . TYR A 1 425 ? -17.966 -14.382 23.984 1.00 88.62 425 TYR A N 1
ATOM 3442 C CA . TYR A 1 425 ? -16.615 -14.122 23.488 1.00 88.62 425 TYR A CA 1
ATOM 3443 C C . TYR A 1 425 ? -15.897 -15.444 23.183 1.00 88.62 425 TYR A C 1
ATOM 3445 O O . TYR A 1 425 ? -15.454 -16.154 24.087 1.00 88.62 425 TYR A O 1
ATOM 3453 N N . GLU A 1 426 ? -15.821 -15.792 21.898 1.00 80.81 426 GLU A N 1
ATOM 3454 C CA . GLU A 1 426 ? -15.239 -17.045 21.403 1.00 80.81 426 GLU A CA 1
ATOM 3455 C C . GLU A 1 426 ? -13.792 -16.845 20.924 1.00 80.81 426 GLU A C 1
ATOM 3457 O O . GLU A 1 426 ? -13.468 -15.851 20.275 1.00 80.81 426 GLU A O 1
ATOM 3462 N N . LYS A 1 427 ? -12.914 -17.817 21.210 1.00 66.69 427 LYS A N 1
ATOM 3463 C CA . LYS A 1 427 ? -11.489 -17.806 20.817 1.00 66.69 427 LYS A CA 1
ATOM 3464 C C . LYS A 1 427 ? -11.172 -18.945 19.839 1.00 66.69 427 LYS A C 1
ATOM 3466 O O . LYS A 1 427 ? -11.993 -19.846 19.637 1.00 66.69 427 LYS A O 1
ATOM 3471 N N . ARG A 1 428 ? -10.004 -18.895 19.185 1.00 59.06 428 ARG A N 1
ATOM 3472 C CA . ARG A 1 428 ? -9.508 -19.978 18.312 1.00 59.06 428 ARG A CA 1
ATOM 3473 C C . ARG A 1 428 ? -9.281 -21.237 19.163 1.00 59.06 428 ARG A C 1
ATOM 3475 O O . ARG A 1 428 ? -8.787 -21.129 20.278 1.00 59.06 428 ARG A O 1
ATOM 3482 N N . GLN A 1 429 ? -9.699 -22.402 18.668 1.00 55.25 429 GLN A N 1
ATOM 3483 C CA . GLN A 1 429 ? -9.470 -23.684 19.344 1.00 55.25 429 GLN A CA 1
ATOM 3484 C C . GLN A 1 429 ? -8.196 -24.334 18.798 1.00 55.25 429 GLN A C 1
ATOM 3486 O O . GLN A 1 429 ? -8.015 -24.388 17.577 1.00 55.25 429 GLN A O 1
ATOM 3491 N N . ASP A 1 430 ? -7.350 -24.843 19.694 1.00 42.62 430 ASP A N 1
ATOM 3492 C CA . ASP A 1 430 ? -6.166 -25.623 19.333 1.00 42.62 430 ASP A CA 1
ATOM 3493 C C . ASP A 1 430 ? -6.550 -26.884 18.552 1.00 42.62 430 ASP A C 1
ATOM 3495 O O . ASP A 1 430 ? -7.596 -27.492 18.786 1.00 42.62 430 ASP A O 1
ATOM 3499 N N . ARG A 1 431 ? -5.654 -27.342 17.667 1.00 42.75 431 ARG A N 1
ATOM 3500 C CA . ARG A 1 431 ? -5.745 -28.619 16.924 1.00 42.75 431 ARG A CA 1
ATOM 3501 C C . ARG A 1 431 ? -5.671 -29.868 17.830 1.00 42.75 431 ARG A C 1
ATOM 3503 O O . ARG A 1 431 ? -5.187 -30.917 17.403 1.00 42.75 431 ARG A O 1
ATOM 3510 N N . LYS A 1 432 ? -6.113 -29.806 19.086 1.00 35.47 432 LYS A N 1
ATOM 3511 C CA . LYS A 1 432 ? -6.161 -30.981 19.960 1.00 35.47 432 LYS A CA 1
ATOM 3512 C C . LYS A 1 432 ? -7.403 -31.806 19.640 1.00 35.47 432 LYS A C 1
ATOM 3514 O O . LYS A 1 432 ? -8.450 -31.655 20.253 1.00 35.47 432 LYS A O 1
ATOM 3519 N N . GLY A 1 433 ? -7.236 -32.696 18.663 1.00 35.19 433 GLY A N 1
ATOM 3520 C CA . GLY A 1 433 ? -8.145 -33.806 18.400 1.00 35.19 433 GLY A CA 1
ATOM 3521 C C . GLY A 1 433 ? -8.337 -34.078 16.915 1.00 35.19 433 GLY A C 1
ATOM 3522 O O . GLY A 1 433 ? -9.274 -33.568 16.311 1.00 35.19 433 GLY A O 1
ATOM 3523 N N . ARG A 1 434 ? -7.512 -34.956 16.327 1.00 33.47 434 ARG A N 1
ATOM 3524 C CA . ARG A 1 434 ? -7.948 -35.734 15.156 1.00 33.47 434 ARG A CA 1
ATOM 3525 C C . ARG A 1 434 ? -8.997 -36.729 15.653 1.00 33.47 434 ARG A C 1
ATOM 3527 O O . ARG A 1 434 ? -8.667 -37.864 15.985 1.00 33.47 434 ARG A O 1
ATOM 3534 N N . HIS A 1 435 ? -10.250 -36.304 15.772 1.00 32.97 435 HIS A N 1
ATOM 3535 C CA . HIS A 1 435 ? -11.350 -37.258 15.812 1.00 32.97 435 HIS A CA 1
ATOM 3536 C C . HIS A 1 435 ? -11.627 -37.669 14.374 1.00 32.97 435 HIS A C 1
ATOM 3538 O O . HIS A 1 435 ? -12.209 -36.937 13.575 1.00 32.97 435 HIS A O 1
ATOM 3544 N N . VAL A 1 436 ? -11.070 -38.823 14.036 1.00 31.00 436 VAL A N 1
ATOM 3545 C CA . VAL A 1 436 ? -11.259 -39.485 12.758 1.00 31.00 436 VAL A CA 1
ATOM 3546 C C . VAL A 1 436 ? -12.339 -40.526 12.995 1.00 31.00 436 VAL A C 1
ATOM 3548 O O . VAL A 1 436 ? -12.128 -41.435 13.798 1.00 31.00 436 VAL A O 1
ATOM 3551 N N . GLU A 1 437 ? -13.495 -40.392 12.351 1.00 30.31 437 GLU A N 1
ATOM 3552 C CA . GLU A 1 437 ? -14.406 -41.533 12.268 1.00 30.31 437 GLU A CA 1
ATOM 3553 C C . GLU A 1 437 ? -13.871 -42.463 11.187 1.00 30.31 437 GLU A C 1
ATOM 3555 O O . GLU A 1 437 ? -13.600 -42.050 10.054 1.00 30.31 437 GLU A O 1
ATOM 3560 N N . ASN A 1 438 ? -13.691 -43.723 11.560 1.00 28.58 438 ASN A N 1
ATOM 3561 C CA . ASN A 1 438 ? -13.443 -44.785 10.609 1.00 28.58 438 ASN A CA 1
ATOM 3562 C C . ASN A 1 438 ? -14.785 -45.126 9.939 1.00 28.58 438 ASN A C 1
ATOM 3564 O O . ASN A 1 438 ? -15.696 -45.617 10.604 1.00 28.58 438 ASN A O 1
ATOM 3568 N N . ILE A 1 439 ? -14.904 -44.842 8.640 1.00 33.69 439 ILE A N 1
ATOM 3569 C CA . ILE A 1 439 ? -16.031 -45.278 7.810 1.00 33.69 439 ILE A CA 1
ATOM 3570 C C . ILE A 1 439 ? -15.466 -46.282 6.796 1.00 33.69 439 ILE A C 1
ATOM 3572 O O . ILE A 1 439 ? -15.271 -45.973 5.620 1.00 33.69 439 ILE A O 1
ATOM 3576 N N . GLY A 1 440 ? -15.125 -47.478 7.280 1.00 41.75 440 GLY A N 1
ATOM 3577 C CA . GLY A 1 440 ? -14.507 -48.532 6.470 1.00 41.75 440 GLY A CA 1
ATOM 3578 C C . GLY A 1 440 ? -13.072 -48.189 6.057 1.00 41.75 440 GLY A C 1
ATOM 3579 O O . GLY A 1 440 ? -12.284 -47.695 6.858 1.00 41.75 440 GLY A O 1
ATOM 3580 N N . ASP A 1 441 ? -12.721 -48.402 4.788 1.00 26.42 441 ASP A N 1
ATOM 3581 C CA . ASP A 1 441 ? -11.354 -48.182 4.274 1.00 26.42 441 ASP A CA 1
ATOM 3582 C C . ASP A 1 441 ? -10.975 -46.694 4.125 1.00 26.42 441 ASP A C 1
ATOM 3584 O O . ASP A 1 441 ? -9.919 -46.354 3.589 1.00 26.42 441 ASP A O 1
ATOM 3588 N N . THR A 1 442 ? -11.832 -45.782 4.597 1.00 23.84 442 THR A N 1
ATOM 3589 C CA . THR A 1 442 ? -11.588 -44.341 4.558 1.00 23.84 442 THR A CA 1
ATOM 3590 C C . THR A 1 442 ? -11.738 -43.692 5.927 1.00 23.84 442 THR A C 1
ATOM 3592 O O . THR A 1 442 ? -12.686 -43.913 6.682 1.00 23.84 442 THR A O 1
ATOM 3595 N N . TYR A 1 443 ? -10.767 -42.837 6.227 1.00 27.78 443 TYR A N 1
ATOM 3596 C CA . TYR A 1 443 ? -10.720 -42.003 7.415 1.00 27.78 443 TYR A CA 1
ATOM 3597 C C . TYR A 1 443 ? -11.414 -40.670 7.123 1.00 27.78 443 TYR A C 1
ATOM 3599 O O . TYR A 1 443 ? -10.896 -39.859 6.350 1.00 27.78 443 TYR A O 1
ATOM 3607 N N . ARG A 1 444 ? -12.577 -40.415 7.738 1.00 27.05 444 ARG A N 1
ATOM 3608 C CA . ARG A 1 444 ? -13.257 -39.117 7.626 1.00 27.05 444 ARG A CA 1
ATOM 3609 C C . ARG A 1 444 ? -12.843 -38.237 8.800 1.00 27.05 444 ARG A C 1
ATOM 3611 O O . ARG A 1 444 ? -13.112 -38.540 9.960 1.00 27.05 444 ARG A O 1
ATOM 3618 N N . ASN A 1 445 ? -12.157 -37.143 8.493 1.00 27.38 445 ASN A N 1
ATOM 3619 C CA . ASN A 1 445 ? -11.768 -36.141 9.479 1.00 27.38 445 ASN A CA 1
ATOM 3620 C C . ASN A 1 445 ? -13.038 -35.392 9.933 1.00 27.38 445 ASN A C 1
ATOM 3622 O O . ASN A 1 445 ? -13.614 -34.645 9.142 1.00 27.38 445 ASN A O 1
ATOM 3626 N N . LEU A 1 446 ? -13.518 -35.626 11.160 1.00 27.28 446 LEU A N 1
ATOM 3627 C CA . LEU A 1 446 ? -14.751 -35.007 11.676 1.00 27.28 446 LEU A CA 1
ATOM 3628 C C . LEU A 1 446 ? -14.522 -33.616 12.284 1.00 27.28 446 LEU A C 1
ATOM 3630 O O . LEU A 1 446 ? -15.479 -32.887 12.534 1.00 27.28 446 LEU A O 1
ATOM 3634 N N . SER A 1 447 ? -13.273 -33.203 12.504 1.00 30.97 447 SER A N 1
ATOM 3635 C CA . SER A 1 447 ? -12.960 -31.901 13.095 1.00 30.97 447 SER A CA 1
ATOM 3636 C C . SER A 1 447 ? -12.862 -30.800 12.031 1.00 30.97 447 SER A C 1
ATOM 3638 O O . SER A 1 447 ? -11.797 -30.221 11.807 1.00 30.97 447 SER A O 1
ATOM 3640 N N . ALA A 1 448 ? -13.970 -30.481 11.362 1.00 36.84 448 ALA A N 1
ATOM 3641 C CA . ALA A 1 448 ? -14.106 -29.160 10.755 1.00 36.84 448 ALA A CA 1
ATOM 3642 C C . ALA A 1 448 ? -14.388 -28.172 11.898 1.00 36.84 448 ALA A C 1
ATOM 3644 O O . ALA A 1 448 ? -15.547 -27.927 12.231 1.00 36.84 448 ALA A O 1
ATOM 3645 N N . ASN A 1 449 ? -13.335 -27.670 12.558 1.00 48.19 449 ASN A N 1
ATOM 3646 C CA . ASN A 1 449 ? -13.462 -26.621 13.573 1.00 48.19 449 ASN A CA 1
ATOM 3647 C C . ASN A 1 449 ? -14.349 -25.507 12.995 1.00 48.19 449 ASN A C 1
ATOM 3649 O O . ASN A 1 449 ? -13.997 -24.904 11.982 1.00 48.19 449 ASN A O 1
ATOM 3653 N N . SER A 1 450 ? -15.516 -25.260 13.595 1.00 54.22 450 SER A N 1
ATOM 3654 C CA . SER A 1 450 ? -16.410 -24.188 13.148 1.00 54.22 450 SER A CA 1
ATOM 3655 C C . SER A 1 450 ? -15.668 -22.842 13.153 1.00 54.22 450 SER A C 1
ATOM 3657 O O . SER A 1 450 ? -14.752 -22.631 13.947 1.00 54.22 450 SER A O 1
ATOM 3659 N N . GLY A 1 451 ? -16.014 -21.909 12.263 1.00 71.00 451 GLY A N 1
ATOM 3660 C CA . GLY A 1 451 ? -15.446 -20.554 12.311 1.00 71.00 451 GLY A CA 1
ATOM 3661 C C . GLY A 1 451 ? -15.807 -19.834 13.621 1.00 71.00 451 GLY A C 1
ATOM 3662 O O . GLY A 1 451 ? -16.830 -20.156 14.229 1.00 71.00 451 GLY A O 1
ATOM 3663 N N . ILE A 1 452 ? -14.996 -18.855 14.057 1.00 80.81 452 ILE A N 1
ATOM 3664 C CA . ILE A 1 452 ? -15.271 -18.050 15.273 1.00 80.81 452 ILE A CA 1
ATOM 3665 C C . ILE A 1 452 ? -16.674 -17.439 15.191 1.00 80.81 452 ILE A C 1
ATOM 3667 O O . ILE A 1 452 ? -17.469 -17.616 16.108 1.00 80.81 452 ILE A O 1
ATOM 3671 N N . LEU A 1 453 ? -17.009 -16.815 14.057 1.00 85.19 453 LEU A N 1
ATOM 3672 C CA . LEU A 1 453 ? -18.303 -16.160 13.867 1.00 85.19 453 LEU A CA 1
ATOM 3673 C C . LEU A 1 453 ? -19.487 -17.137 13.934 1.00 85.19 453 LEU A C 1
ATOM 3675 O O . LEU A 1 453 ? -20.508 -16.814 14.532 1.00 85.19 453 LEU A O 1
ATOM 3679 N N . LYS A 1 454 ? -19.332 -18.361 13.406 1.00 87.62 454 LYS A N 1
ATOM 3680 C CA . LYS A 1 454 ? -20.354 -19.413 13.521 1.00 87.62 454 LYS A CA 1
ATOM 3681 C C . LYS A 1 454 ? -20.626 -19.762 14.985 1.00 87.62 454 LYS A C 1
ATOM 3683 O O . LYS A 1 454 ? -21.776 -19.743 15.403 1.00 87.62 454 LYS A O 1
ATOM 3688 N N . ARG A 1 455 ? -19.574 -20.017 15.776 1.00 88.00 455 ARG A N 1
ATOM 3689 C CA . ARG A 1 455 ? -19.726 -20.307 17.215 1.00 88.00 455 ARG A CA 1
ATOM 3690 C C . ARG A 1 455 ? -20.349 -19.144 17.974 1.00 88.00 455 ARG A C 1
ATOM 3692 O O . ARG A 1 455 ? -21.186 -19.369 18.842 1.00 88.00 455 ARG A O 1
ATOM 3699 N N . THR A 1 456 ? -19.957 -17.914 17.643 1.00 89.75 456 THR A N 1
ATOM 3700 C CA . THR A 1 456 ? -20.546 -16.710 18.233 1.00 89.75 456 THR A CA 1
ATOM 3701 C C . THR A 1 456 ? -22.054 -16.671 17.984 1.00 89.75 456 THR A C 1
ATOM 3703 O O . THR A 1 456 ? -22.814 -16.488 18.931 1.00 89.75 456 THR A O 1
ATOM 3706 N N . VAL A 1 457 ? -22.498 -16.917 16.747 1.00 91.62 457 VAL A N 1
ATOM 3707 C CA . VAL A 1 457 ? -23.926 -16.985 16.391 1.00 91.62 457 VAL A CA 1
ATOM 3708 C C . VAL A 1 457 ? -24.647 -18.103 17.142 1.00 91.62 457 VAL A C 1
ATOM 3710 O O . VAL A 1 457 ? -25.691 -17.845 17.737 1.00 91.62 457 VAL A O 1
ATOM 3713 N N . ASP A 1 458 ? -24.083 -19.312 17.178 1.00 92.25 458 ASP A N 1
ATOM 3714 C CA . ASP A 1 458 ? -24.682 -20.451 17.888 1.00 92.25 458 ASP A CA 1
ATOM 3715 C C . ASP A 1 458 ? -24.888 -20.126 19.382 1.00 92.25 458 ASP A C 1
ATOM 3717 O O . ASP A 1 458 ? -25.919 -20.441 19.975 1.00 92.25 458 ASP A O 1
ATOM 3721 N N . ARG A 1 459 ? -23.938 -19.412 19.998 1.00 93.19 459 ARG A N 1
ATOM 3722 C CA . ARG A 1 459 ? -24.023 -19.016 21.409 1.00 93.19 459 ARG A CA 1
ATOM 3723 C C . ARG A 1 459 ? -25.003 -17.871 21.660 1.00 93.19 459 ARG A C 1
ATOM 3725 O O . ARG A 1 459 ? -25.641 -17.855 22.710 1.00 93.19 459 ARG A O 1
ATOM 3732 N N . ILE A 1 460 ? -25.158 -16.948 20.708 1.00 95.31 460 ILE A N 1
ATOM 3733 C CA . ILE A 1 460 ? -26.224 -15.935 20.743 1.00 95.31 460 ILE A CA 1
ATOM 3734 C C . ILE A 1 460 ? -27.592 -16.624 20.718 1.00 95.31 460 ILE A C 1
ATOM 3736 O O . ILE A 1 460 ? -28.442 -16.289 21.537 1.00 95.31 460 ILE A O 1
ATOM 3740 N N . LEU A 1 461 ? -27.795 -17.608 19.834 1.00 94.31 461 LEU A N 1
ATOM 3741 C CA . LEU A 1 461 ? -29.059 -18.347 19.741 1.00 94.31 461 LEU A CA 1
ATOM 3742 C C . LEU A 1 461 ? -29.423 -19.024 21.072 1.00 94.31 461 LEU A C 1
ATOM 3744 O O . LEU A 1 461 ? -30.553 -18.873 21.530 1.00 94.31 461 LEU A O 1
ATOM 3748 N N . ASN A 1 462 ? -28.457 -19.651 21.750 1.00 94.44 462 ASN A N 1
ATOM 3749 C CA . ASN A 1 462 ? -28.677 -20.229 23.083 1.00 94.44 462 ASN A CA 1
ATOM 3750 C C . ASN A 1 462 ? -29.102 -19.169 24.121 1.00 94.44 462 ASN A C 1
ATOM 3752 O O . ASN A 1 462 ? -30.016 -19.394 24.907 1.00 94.44 462 ASN A O 1
ATOM 3756 N N . LEU A 1 463 ? -28.491 -17.979 24.109 1.00 94.88 463 LEU A N 1
ATOM 3757 C CA . LEU A 1 463 ? -28.854 -16.899 25.040 1.00 94.88 463 LEU A CA 1
ATOM 3758 C C . LEU A 1 463 ? -30.236 -16.286 24.747 1.00 94.88 463 LEU A C 1
ATOM 3760 O O . LEU A 1 463 ? -30.895 -15.786 25.663 1.00 94.88 463 LEU A O 1
ATOM 3764 N N . ILE A 1 464 ? -30.686 -16.330 23.489 1.00 93.69 464 ILE A N 1
ATOM 3765 C CA . ILE A 1 464 ? -32.059 -15.968 23.109 1.00 93.69 464 ILE A CA 1
ATOM 3766 C C . ILE A 1 464 ? -33.048 -16.991 23.687 1.00 93.69 464 ILE A C 1
ATOM 3768 O O . ILE A 1 464 ? -34.111 -16.605 24.180 1.00 93.69 464 ILE A O 1
ATOM 3772 N N . GLU A 1 465 ? -32.710 -18.284 23.671 1.00 91.56 465 GLU A N 1
ATOM 3773 C CA . GLU A 1 465 ? -33.517 -19.336 24.308 1.00 91.56 465 GLU A CA 1
ATOM 3774 C C . GLU A 1 465 ? -33.585 -19.169 25.833 1.00 91.56 465 GLU A C 1
ATOM 3776 O O . GLU A 1 465 ? -34.672 -19.282 26.406 1.00 91.56 465 GLU A O 1
ATOM 3781 N N . ASP A 1 466 ? -32.480 -18.750 26.459 1.00 90.31 466 ASP A N 1
ATOM 3782 C CA . ASP A 1 466 ? -32.405 -18.343 27.873 1.00 90.31 466 ASP A CA 1
ATOM 3783 C C . ASP A 1 466 ? -33.120 -17.007 28.171 1.00 90.31 466 ASP A C 1
ATOM 3785 O O . ASP A 1 466 ? -33.090 -16.512 29.302 1.00 90.31 466 ASP A O 1
ATOM 3789 N N . LYS A 1 467 ? -33.773 -16.408 27.165 1.00 90.06 467 LYS A N 1
ATOM 3790 C CA . LYS A 1 467 ? -34.567 -15.172 27.241 1.00 90.06 467 LYS A CA 1
ATOM 3791 C C . LYS A 1 467 ? -33.800 -13.956 27.765 1.00 90.06 467 LYS A C 1
ATOM 3793 O O . LYS A 1 467 ? -34.419 -13.083 28.372 1.00 90.06 467 LYS A O 1
ATOM 3798 N N . LYS A 1 468 ? -32.494 -13.857 27.501 1.00 92.06 468 LYS A N 1
ATOM 3799 C CA . LYS A 1 468 ? -31.707 -12.671 27.874 1.00 92.06 468 LYS A CA 1
ATOM 3800 C C . LYS A 1 468 ? -32.228 -11.412 27.182 1.00 92.06 468 LYS A C 1
ATOM 3802 O O . LYS A 1 468 ? -32.575 -11.456 26.001 1.00 92.06 468 LYS A O 1
ATOM 3807 N N . ASP A 1 469 ? -32.275 -10.298 27.906 1.00 93.19 469 ASP A N 1
ATOM 3808 C CA . ASP A 1 469 ? -32.789 -9.027 27.378 1.00 93.19 469 ASP A CA 1
ATOM 3809 C C . ASP A 1 469 ? -31.742 -8.318 26.526 1.00 93.19 469 ASP A C 1
ATOM 3811 O O . ASP A 1 469 ? -32.054 -7.809 25.455 1.00 93.19 469 ASP A O 1
ATOM 3815 N N . ILE A 1 470 ? -30.487 -8.331 26.973 1.00 95.56 470 ILE A N 1
ATOM 3816 C CA . ILE A 1 470 ? -29.357 -7.742 26.257 1.00 95.56 470 ILE A CA 1
ATOM 3817 C C . ILE A 1 470 ? -28.315 -8.832 26.034 1.00 95.56 470 ILE A C 1
ATOM 3819 O O . ILE A 1 470 ? -27.817 -9.432 26.985 1.00 95.56 470 ILE A O 1
ATOM 3823 N N . ILE A 1 471 ? -27.958 -9.087 24.780 1.00 97.38 471 ILE A N 1
ATOM 3824 C CA . ILE A 1 471 ? -26.901 -10.032 24.415 1.00 97.38 471 ILE A CA 1
ATOM 3825 C C . ILE A 1 471 ? -25.764 -9.245 23.784 1.00 97.38 471 ILE A C 1
ATOM 3827 O O . ILE A 1 471 ? -25.949 -8.624 22.743 1.00 97.38 471 ILE A O 1
ATOM 3831 N N . TRP A 1 472 ? -24.586 -9.288 24.397 1.00 97.06 472 TRP A N 1
ATOM 3832 C CA . TRP A 1 472 ? -23.386 -8.645 23.879 1.00 97.06 472 TRP A CA 1
ATOM 3833 C C . TRP A 1 472 ? -22.399 -9.698 23.394 1.00 97.06 472 TRP A C 1
ATOM 3835 O O . TRP A 1 472 ? -21.854 -10.475 24.182 1.00 97.06 472 TRP A O 1
ATOM 3845 N N . ALA A 1 473 ? -22.167 -9.731 22.090 1.00 95.81 473 ALA A N 1
ATOM 3846 C CA . ALA A 1 473 ? -21.218 -10.625 21.460 1.00 95.81 473 ALA A CA 1
ATOM 3847 C C . ALA A 1 473 ? -20.006 -9.844 20.972 1.00 95.81 473 ALA A C 1
ATOM 3849 O O . ALA A 1 473 ? -20.143 -8.824 20.300 1.00 95.81 473 ALA A O 1
ATOM 3850 N N . LEU A 1 474 ? -18.821 -10.335 21.323 1.00 93.19 474 LEU A N 1
ATOM 3851 C CA . LEU A 1 474 ? -17.566 -9.712 20.954 1.00 93.19 474 LEU A CA 1
ATOM 3852 C C . LEU A 1 474 ? -16.723 -10.667 20.120 1.00 93.19 474 LEU A C 1
ATOM 3854 O O . LEU A 1 474 ? -16.516 -11.830 20.479 1.00 93.19 474 LEU A O 1
ATOM 3858 N N . CYS A 1 475 ? -16.207 -10.159 19.011 1.00 88.38 475 CYS A N 1
ATOM 3859 C CA . CYS A 1 475 ? -15.235 -10.852 18.180 1.00 88.38 475 CYS A CA 1
ATOM 3860 C C . CYS A 1 475 ? -14.311 -9.842 17.506 1.00 88.38 475 CYS A C 1
ATOM 3862 O O . CYS A 1 475 ? -14.548 -8.638 17.544 1.00 88.38 475 CYS A O 1
ATOM 3864 N N . THR A 1 476 ? -13.229 -10.321 16.909 1.00 84.00 476 THR A N 1
ATOM 3865 C CA . THR A 1 476 ? -12.362 -9.451 16.119 1.00 84.00 476 THR A CA 1
ATOM 3866 C C . THR A 1 476 ? -12.890 -9.335 14.686 1.00 84.00 476 THR A C 1
ATOM 3868 O O . THR A 1 476 ? -13.569 -10.247 14.204 1.00 84.00 476 THR A O 1
ATOM 3871 N N . GLN A 1 477 ? -12.594 -8.231 13.992 1.00 82.19 477 GLN A N 1
ATOM 3872 C CA . GLN A 1 477 ? -13.024 -8.034 12.598 1.00 82.19 477 GLN A CA 1
ATOM 3873 C C . GLN A 1 477 ? -12.433 -9.088 11.646 1.00 82.19 477 GLN A C 1
ATOM 3875 O O . GLN A 1 477 ? -13.077 -9.447 10.668 1.00 82.19 477 GLN A O 1
ATOM 3880 N N . GLN A 1 478 ? -11.293 -9.704 11.978 1.00 78.12 478 GLN A N 1
ATOM 3881 C CA . GLN A 1 478 ? -10.704 -10.819 11.214 1.00 78.12 478 GLN A CA 1
ATOM 3882 C C . GLN A 1 478 ? -11.545 -12.106 11.246 1.00 78.12 478 GLN A C 1
ATOM 3884 O O . GLN A 1 478 ? -11.216 -13.086 10.582 1.00 78.12 478 GLN A O 1
ATOM 3889 N N . ALA A 1 479 ? -12.632 -12.152 12.023 1.00 80.81 479 ALA A N 1
ATOM 3890 C CA . ALA A 1 479 ? -13.619 -13.221 11.904 1.00 80.81 479 ALA A CA 1
ATOM 3891 C C . ALA A 1 479 ? -14.478 -13.091 10.627 1.00 80.81 479 ALA A C 1
ATOM 3893 O O . ALA A 1 479 ? -15.133 -14.068 10.246 1.00 80.81 479 ALA A O 1
ATOM 3894 N N . LEU A 1 480 ? -14.485 -11.914 9.987 1.00 80.44 480 LEU A N 1
ATOM 3895 C CA . LEU A 1 480 ? -15.139 -11.620 8.712 1.00 80.44 480 LEU A CA 1
ATOM 3896 C C . LEU A 1 480 ? -14.147 -11.833 7.566 1.00 80.44 480 LEU A C 1
ATOM 3898 O O . LEU A 1 480 ? -13.295 -10.988 7.299 1.00 80.44 480 LEU A O 1
ATOM 3902 N N . VAL A 1 481 ? -14.265 -12.977 6.896 1.00 77.75 481 VAL A N 1
ATOM 3903 C CA . VAL A 1 481 ? -13.414 -13.365 5.762 1.00 77.75 481 VAL A CA 1
ATOM 3904 C C . VAL A 1 481 ? -14.244 -14.076 4.705 1.00 77.75 481 VAL A C 1
ATOM 3906 O O . VAL A 1 481 ? -15.314 -14.622 4.996 1.00 77.75 481 VAL A O 1
ATOM 3909 N N . GLU A 1 482 ? -13.747 -14.103 3.478 1.00 72.94 482 GLU A N 1
ATOM 3910 C CA . GLU A 1 482 ? -14.212 -15.035 2.460 1.00 72.94 482 GLU A CA 1
ATOM 3911 C C . GLU A 1 482 ? -13.512 -16.385 2.669 1.00 72.94 482 GLU A C 1
ATOM 3913 O O . GLU A 1 482 ? -12.298 -16.472 2.853 1.00 72.94 482 GLU A O 1
ATOM 3918 N N . SER A 1 483 ? -14.276 -17.472 2.694 1.00 70.69 483 SER A N 1
ATOM 3919 C CA . SER A 1 483 ? -13.704 -18.818 2.750 1.00 70.69 483 SER A CA 1
ATOM 3920 C C . SER A 1 483 ? -13.092 -19.218 1.405 1.00 70.69 483 SER A C 1
ATOM 3922 O O . SER A 1 483 ? -13.510 -18.740 0.352 1.00 70.69 483 SER A O 1
ATOM 3924 N N . GLN A 1 484 ? -12.197 -20.210 1.410 1.00 59.91 484 GLN A N 1
ATOM 3925 C CA . GLN A 1 484 ? -11.664 -20.840 0.188 1.00 59.91 484 GLN A CA 1
ATOM 3926 C C . GLN A 1 484 ? -12.737 -21.324 -0.817 1.00 59.91 484 GLN A C 1
ATOM 3928 O O . GLN A 1 484 ? -12.426 -21.584 -1.975 1.00 59.91 484 GLN A O 1
ATOM 3933 N N . PHE A 1 485 ? -13.995 -21.474 -0.382 1.00 66.31 485 PHE A N 1
ATOM 3934 C CA . PHE A 1 485 ? -15.128 -21.895 -1.213 1.00 66.31 485 PHE A CA 1
ATOM 3935 C C . PHE A 1 485 ? -15.954 -20.726 -1.771 1.00 66.31 485 PHE A C 1
ATOM 3937 O O . PHE A 1 485 ? -17.017 -20.961 -2.339 1.00 66.31 485 PHE A O 1
ATOM 3944 N N . GLY A 1 486 ? -15.511 -19.483 -1.578 1.00 66.81 486 GLY A N 1
ATOM 3945 C CA . GLY A 1 486 ? -16.189 -18.295 -2.096 1.00 66.81 486 GLY A CA 1
ATOM 3946 C C . GLY A 1 486 ? -17.342 -17.772 -1.238 1.00 66.81 486 GLY A C 1
ATOM 3947 O O . GLY A 1 486 ? -18.110 -16.934 -1.693 1.00 66.81 486 GLY A O 1
ATOM 3948 N N . LYS A 1 487 ? -17.513 -18.291 -0.014 1.00 78.44 487 LYS A N 1
ATOM 3949 C CA . LYS A 1 487 ? -18.588 -17.867 0.901 1.00 78.44 487 LYS A CA 1
ATOM 3950 C C . LYS A 1 487 ? -18.058 -16.997 2.023 1.00 78.44 487 LYS A C 1
ATOM 3952 O O . LYS A 1 487 ? -17.098 -17.404 2.685 1.00 78.44 487 LYS A O 1
ATOM 3957 N N . ALA A 1 488 ? -18.723 -15.875 2.277 1.00 83.56 488 ALA A N 1
ATOM 3958 C CA . ALA A 1 488 ? -18.410 -14.984 3.384 1.00 83.56 488 ALA A CA 1
ATOM 3959 C C . ALA A 1 488 ? -18.824 -15.605 4.729 1.00 83.56 488 ALA A C 1
ATOM 3961 O O . ALA A 1 488 ? -19.913 -16.163 4.874 1.00 83.56 488 ALA A O 1
ATOM 3962 N N . THR A 1 489 ? -17.970 -15.508 5.750 1.00 83.94 489 THR A N 1
ATOM 3963 C CA . THR A 1 489 ? -18.293 -16.012 7.100 1.00 83.94 489 THR A CA 1
ATOM 3964 C C . THR A 1 489 ? -19.455 -15.258 7.747 1.00 83.94 489 THR A C 1
ATOM 3966 O O . THR A 1 489 ? -20.172 -15.827 8.576 1.00 83.94 489 THR A O 1
ATOM 3969 N N . SER A 1 490 ? -19.671 -14.003 7.346 1.00 86.94 490 SER A N 1
ATOM 3970 C CA . SER A 1 490 ? -20.829 -13.164 7.681 1.00 86.94 490 SER A CA 1
ATOM 3971 C C . SER A 1 490 ? -22.169 -13.843 7.373 1.00 86.94 490 SER A C 1
ATOM 3973 O O . SER A 1 490 ? -23.152 -13.564 8.055 1.00 86.94 490 SER A O 1
ATOM 3975 N N . GLU A 1 491 ? -22.228 -14.790 6.424 1.00 89.12 491 GLU A N 1
ATOM 3976 C CA . GLU A 1 491 ? -23.451 -15.533 6.107 1.00 89.12 491 GLU A CA 1
ATOM 3977 C C . GLU A 1 491 ? -24.031 -16.254 7.329 1.00 89.12 491 GLU A C 1
ATOM 3979 O O . GLU A 1 491 ? -25.244 -16.453 7.408 1.00 89.12 491 GLU A O 1
ATOM 3984 N N . HIS A 1 492 ? -23.202 -16.607 8.316 1.00 90.19 492 HIS A N 1
ATOM 3985 C CA . HIS A 1 492 ? -23.678 -17.185 9.570 1.00 90.19 492 HIS A CA 1
ATOM 3986 C C . HIS A 1 492 ? -24.598 -16.236 10.351 1.00 90.19 492 HIS A C 1
ATOM 3988 O O . HIS A 1 492 ? -25.531 -16.707 11.002 1.00 90.19 492 HIS A O 1
ATOM 3994 N N . LEU A 1 493 ? -24.411 -14.915 10.241 1.00 91.00 493 LEU A N 1
ATOM 3995 C CA . LEU A 1 493 ? -25.283 -13.916 10.869 1.00 91.00 493 LEU A CA 1
ATOM 3996 C C . LEU A 1 493 ? -26.722 -13.999 10.347 1.00 91.00 493 LEU A C 1
ATOM 3998 O O . LEU A 1 493 ? -27.651 -13.656 11.073 1.00 91.00 493 LEU A O 1
ATOM 4002 N N . ASN A 1 494 ? -26.946 -14.533 9.139 1.00 90.00 494 ASN A N 1
ATOM 4003 C CA . ASN A 1 494 ? -28.289 -14.689 8.568 1.00 90.00 494 ASN A CA 1
ATOM 4004 C C . ASN A 1 494 ? -29.219 -15.537 9.451 1.00 90.00 494 ASN A C 1
ATOM 4006 O O . ASN A 1 494 ? -30.438 -15.356 9.404 1.00 90.00 494 ASN A O 1
ATOM 4010 N N . ASN A 1 495 ? -28.661 -16.428 10.279 1.00 90.31 495 ASN A N 1
ATOM 4011 C CA . ASN A 1 495 ? -29.429 -17.214 11.246 1.00 90.31 495 ASN A CA 1
ATOM 4012 C C . ASN A 1 495 ? -30.085 -16.327 12.318 1.00 90.31 495 ASN A C 1
ATOM 4014 O O . ASN A 1 495 ? -31.166 -16.650 12.808 1.00 90.31 495 ASN A O 1
ATOM 4018 N N . LEU A 1 496 ? -29.472 -15.185 12.643 1.00 92.06 496 LEU A N 1
ATOM 4019 C CA . LEU A 1 496 ? -30.016 -14.209 13.587 1.00 92.06 496 LEU A CA 1
ATOM 4020 C C . LEU A 1 496 ? -31.128 -13.360 12.968 1.00 92.06 496 LEU A C 1
ATOM 4022 O O . LEU A 1 496 ? -32.001 -12.892 13.685 1.00 92.06 496 LEU A O 1
ATOM 4026 N N . ALA A 1 497 ? -31.167 -13.211 11.644 1.00 89.62 497 ALA A N 1
ATOM 4027 C CA . ALA A 1 497 ? -32.164 -12.377 10.976 1.00 89.62 497 ALA A CA 1
ATOM 4028 C C . ALA A 1 497 ? -33.574 -13.005 10.931 1.00 89.62 497 ALA A C 1
ATOM 4030 O O . ALA A 1 497 ? -34.439 -12.491 10.231 1.00 89.62 497 ALA A O 1
ATOM 4031 N N . SER A 1 498 ? -33.845 -14.157 11.559 1.00 89.81 498 SER A N 1
ATOM 4032 C CA . SER A 1 498 ? -35.177 -14.801 11.506 1.00 89.81 498 SER A CA 1
ATOM 4033 C C . SER A 1 498 ? -36.290 -13.889 12.053 1.00 89.81 498 SER A C 1
ATOM 4035 O O . SER A 1 498 ? -36.044 -13.160 13.009 1.00 89.81 498 SER A O 1
ATOM 4037 N N . ARG A 1 499 ? -37.523 -13.975 11.510 1.00 87.06 499 ARG A N 1
ATOM 4038 C CA . ARG A 1 499 ? -38.668 -13.146 11.965 1.00 87.06 499 ARG A CA 1
ATOM 4039 C C . ARG A 1 499 ? -38.859 -13.184 13.482 1.00 87.06 499 ARG A C 1
ATOM 4041 O O . ARG A 1 499 ? -38.962 -12.153 14.126 1.00 87.06 499 ARG A O 1
ATOM 4048 N N . ARG A 1 500 ? -38.783 -14.385 14.071 1.00 89.25 500 ARG A N 1
ATOM 4049 C CA . ARG A 1 500 ? -38.881 -14.585 15.527 1.00 89.25 500 ARG A CA 1
ATOM 4050 C C . ARG A 1 500 ? -37.905 -13.705 16.316 1.00 89.25 500 ARG A C 1
ATOM 4052 O O . ARG A 1 500 ? -38.246 -13.277 17.412 1.00 89.25 500 ARG A O 1
ATOM 4059 N N . ILE A 1 501 ? -36.697 -13.496 15.796 1.00 92.50 501 ILE A N 1
ATOM 4060 C CA . ILE A 1 501 ? -35.658 -12.707 16.460 1.00 92.50 501 ILE A CA 1
ATOM 4061 C C . ILE A 1 501 ? -35.822 -11.226 16.108 1.00 92.50 501 ILE A C 1
ATOM 4063 O O . ILE A 1 501 ? -35.820 -10.404 17.017 1.00 92.50 501 ILE A O 1
ATOM 4067 N N . THR A 1 502 ? -36.022 -10.882 14.832 1.00 92.38 502 THR A N 1
ATOM 4068 C CA . THR A 1 502 ? -36.154 -9.484 14.376 1.00 92.38 502 THR A CA 1
ATOM 4069 C C . THR A 1 502 ? -37.383 -8.773 14.935 1.00 92.38 502 THR A C 1
ATOM 4071 O O . THR A 1 502 ? -37.345 -7.559 15.096 1.00 92.38 502 THR A O 1
ATOM 4074 N N . ASP A 1 503 ? -38.444 -9.513 15.270 1.00 91.44 503 ASP A N 1
ATOM 4075 C CA . ASP A 1 503 ? -39.648 -8.965 15.910 1.00 91.44 503 ASP A CA 1
ATOM 4076 C C . ASP A 1 503 ? -39.431 -8.671 17.407 1.00 91.44 503 ASP A C 1
ATOM 4078 O O . ASP A 1 503 ? -40.196 -7.926 18.018 1.00 91.44 503 ASP A O 1
ATOM 4082 N N . GLN A 1 504 ? -38.417 -9.290 18.025 1.00 92.31 504 GLN A N 1
ATOM 4083 C CA . GLN A 1 504 ? -38.176 -9.232 19.471 1.00 92.31 504 GLN A CA 1
ATOM 4084 C C . GLN A 1 504 ? -36.951 -8.403 19.853 1.00 92.31 504 GLN A C 1
ATOM 4086 O O . GLN A 1 504 ? -36.944 -7.824 20.938 1.00 92.31 504 GLN A O 1
ATOM 4091 N N . TYR A 1 505 ? -35.924 -8.376 19.004 1.00 96.44 505 TYR A N 1
ATOM 4092 C CA . TYR A 1 505 ? -34.628 -7.773 19.293 1.00 96.44 505 TYR A CA 1
ATOM 4093 C C . TYR A 1 505 ? -34.283 -6.672 18.291 1.00 96.44 505 TYR A C 1
ATOM 4095 O O . TYR A 1 505 ? -34.430 -6.847 17.081 1.00 96.44 505 TYR A O 1
ATOM 4103 N N . THR A 1 506 ? -33.734 -5.572 18.805 1.00 96.69 506 THR A N 1
ATOM 4104 C CA . THR A 1 506 ? -33.027 -4.570 17.999 1.00 96.69 506 THR A CA 1
ATOM 4105 C C . THR A 1 506 ? -31.567 -4.985 17.852 1.00 96.69 506 THR A C 1
ATOM 4107 O O . THR A 1 506 ? -30.912 -5.359 18.830 1.00 96.69 506 THR A O 1
ATOM 4110 N N . PHE A 1 507 ? -31.043 -4.928 16.631 1.00 97.81 507 PHE A N 1
ATOM 4111 C CA . PHE A 1 507 ? -29.637 -5.214 16.362 1.00 97.81 507 PHE A CA 1
ATOM 4112 C C . PHE A 1 507 ? -28.792 -3.944 16.460 1.00 97.81 507 PHE A C 1
ATOM 4114 O O . PHE A 1 507 ? -29.134 -2.908 15.893 1.00 97.81 507 PHE A O 1
ATOM 4121 N N . HIS A 1 508 ? -27.650 -4.036 17.129 1.00 98.00 508 HIS A N 1
ATOM 4122 C CA . HIS A 1 508 ? -26.630 -2.993 17.155 1.00 98.00 508 HIS A CA 1
ATOM 4123 C C . HIS A 1 508 ? -25.306 -3.602 16.715 1.00 98.00 508 HIS A C 1
ATOM 4125 O O . HIS A 1 508 ? -24.853 -4.588 17.291 1.00 98.00 508 HIS A O 1
ATOM 4131 N N . ILE A 1 509 ? -24.678 -3.031 15.696 1.00 97.62 509 ILE A N 1
ATOM 4132 C CA . ILE A 1 509 ? -23.421 -3.536 15.144 1.00 97.62 509 ILE A CA 1
ATOM 4133 C C . ILE A 1 509 ? -22.394 -2.429 15.245 1.00 97.62 509 ILE A C 1
ATOM 4135 O O . ILE A 1 509 ? -22.611 -1.350 14.711 1.00 97.62 509 ILE A O 1
ATOM 4139 N N . ILE A 1 510 ? -21.295 -2.684 15.943 1.00 97.12 510 ILE A N 1
ATOM 4140 C CA . ILE A 1 510 ? -20.240 -1.701 16.169 1.00 97.12 510 ILE A CA 1
ATOM 4141 C C . ILE A 1 510 ? -18.971 -2.213 15.498 1.00 97.12 510 ILE A C 1
ATOM 4143 O O . ILE A 1 510 ? -18.432 -3.234 15.925 1.00 97.12 510 ILE A O 1
ATOM 4147 N N . LEU A 1 511 ? -18.499 -1.493 14.480 1.00 94.44 511 LEU A N 1
ATOM 4148 C CA . LEU A 1 511 ? -17.180 -1.683 13.883 1.00 94.44 511 LEU A CA 1
ATOM 4149 C C . LEU A 1 511 ? -16.240 -0.600 14.427 1.00 94.44 511 LEU A C 1
ATOM 4151 O O . LEU A 1 511 ? -16.344 0.569 14.055 1.00 94.44 511 LEU A O 1
ATOM 4155 N N . ASP A 1 512 ? -15.360 -0.987 15.350 1.00 90.12 512 ASP A N 1
ATOM 4156 C CA . ASP A 1 512 ? -14.413 -0.091 16.025 1.00 90.12 512 ASP A CA 1
ATOM 4157 C C . ASP A 1 512 ? -13.021 -0.175 15.377 1.00 90.12 512 ASP A C 1
ATOM 4159 O O . ASP A 1 512 ? -12.477 -1.273 15.220 1.00 90.12 512 ASP A O 1
ATOM 4163 N N . GLU A 1 513 ? -12.456 0.980 15.019 1.00 84.62 513 GLU A N 1
ATOM 4164 C CA . GLU A 1 513 ? -11.188 1.136 14.288 1.00 84.62 513 GLU A CA 1
ATOM 4165 C C . GLU A 1 513 ? -11.184 0.377 12.953 1.00 84.62 513 GLU A C 1
ATOM 4167 O O . GLU A 1 513 ? -10.296 -0.442 12.716 1.00 84.62 513 GLU A O 1
ATOM 4172 N N . PHE A 1 514 ? -12.196 0.600 12.103 1.00 86.50 514 PHE A N 1
ATOM 4173 C CA . PHE A 1 514 ? -12.365 -0.155 10.855 1.00 86.50 514 PHE A CA 1
ATOM 4174 C C . PHE A 1 514 ? -11.225 0.066 9.850 1.00 86.50 514 PHE A C 1
ATOM 4176 O O . PHE A 1 514 ? -10.819 -0.892 9.209 1.00 86.50 514 PHE A O 1
ATOM 4183 N N . LEU A 1 515 ? -10.623 1.257 9.757 1.00 83.56 515 LEU A N 1
ATOM 4184 C CA . LEU A 1 515 ? -9.419 1.468 8.935 1.00 83.56 515 LEU A CA 1
ATOM 4185 C C . LEU A 1 515 ? -8.152 0.906 9.603 1.00 83.56 515 LEU A C 1
ATOM 4187 O O . LEU A 1 515 ? -7.077 0.961 9.020 1.00 83.56 515 LEU A O 1
ATOM 4191 N N . GLY A 1 516 ? -8.246 0.380 10.827 1.00 73.94 516 GLY A N 1
ATOM 4192 C CA . GLY A 1 516 ? -7.115 -0.171 11.576 1.00 73.94 516 GLY A CA 1
ATOM 4193 C C . GLY A 1 516 ? -6.669 -1.571 11.138 1.00 73.94 516 GLY A C 1
ATOM 4194 O O . GLY A 1 516 ? -5.682 -2.076 11.668 1.00 73.94 516 GLY A O 1
ATOM 4195 N N . ASP A 1 517 ? -7.388 -2.212 10.215 1.00 74.19 517 ASP A N 1
ATOM 4196 C CA . ASP A 1 517 ? -7.003 -3.471 9.574 1.00 74.19 517 ASP A CA 1
ATOM 4197 C C . ASP A 1 517 ? -7.329 -3.410 8.081 1.00 74.19 517 ASP A C 1
ATOM 4199 O O . ASP A 1 517 ? -8.091 -2.561 7.620 1.00 74.19 517 ASP A O 1
ATOM 4203 N N . ARG A 1 518 ? -6.755 -4.330 7.312 1.00 76.12 518 ARG A N 1
ATOM 4204 C CA . ARG A 1 518 ? -6.876 -4.363 5.856 1.00 76.12 518 ARG A CA 1
ATOM 4205 C C . ARG A 1 518 ? -8.261 -4.785 5.375 1.00 76.12 518 ARG A C 1
ATOM 4207 O O . ARG A 1 518 ? -8.558 -4.610 4.205 1.00 76.12 518 ARG A O 1
ATOM 4214 N N . ASN A 1 519 ? -9.115 -5.324 6.244 1.00 80.31 519 ASN A N 1
ATOM 4215 C CA . ASN A 1 519 ? -10.448 -5.816 5.889 1.00 80.31 519 ASN A CA 1
ATOM 4216 C C . ASN A 1 519 ? -11.600 -4.908 6.356 1.00 80.31 519 ASN A C 1
ATOM 4218 O O . ASN A 1 519 ? -12.752 -5.341 6.374 1.00 80.31 519 ASN A O 1
ATOM 4222 N N . GLY A 1 520 ? -11.311 -3.659 6.727 1.00 88.12 520 GLY A N 1
ATOM 4223 C CA . GLY A 1 520 ? -12.287 -2.712 7.265 1.00 88.12 520 GLY A CA 1
ATOM 4224 C C . GLY A 1 520 ? -13.471 -2.434 6.350 1.00 88.12 520 GLY A C 1
ATOM 4225 O O . GLY A 1 520 ? -14.624 -2.630 6.736 1.00 88.12 520 GLY A O 1
ATOM 4226 N N . LEU A 1 521 ? -13.193 -2.002 5.116 1.00 90.25 521 LEU A N 1
ATOM 4227 C CA . LEU A 1 521 ? -14.243 -1.715 4.126 1.00 90.25 521 LEU A CA 1
ATOM 4228 C C . LEU A 1 521 ? -15.036 -2.976 3.750 1.00 90.25 521 LEU A C 1
ATOM 4230 O O . LEU A 1 521 ? -16.257 -2.916 3.617 1.00 90.25 521 LEU A O 1
ATOM 4234 N N . TYR A 1 522 ? -14.374 -4.138 3.693 1.00 89.19 522 TYR A N 1
ATOM 4235 C CA . TYR A 1 522 ? -15.048 -5.430 3.525 1.00 89.19 522 TYR A CA 1
ATOM 4236 C C . TYR A 1 522 ? -16.031 -5.713 4.667 1.00 89.19 522 TYR A C 1
ATOM 4238 O O . TYR A 1 522 ? -17.183 -6.078 4.432 1.00 89.19 522 TYR A O 1
ATOM 4246 N N . ALA A 1 523 ? -15.602 -5.511 5.916 1.00 90.38 523 ALA A N 1
ATOM 4247 C CA . ALA A 1 523 ? -16.459 -5.692 7.078 1.00 90.38 523 ALA A CA 1
ATOM 4248 C C . ALA A 1 523 ? -17.673 -4.752 7.035 1.00 90.38 523 ALA A C 1
ATOM 4250 O O . ALA A 1 523 ? -18.786 -5.190 7.331 1.00 90.38 523 ALA A O 1
ATOM 4251 N N . ILE A 1 524 ? -17.485 -3.492 6.625 1.00 93.94 524 ILE A N 1
ATOM 4252 C CA . ILE A 1 524 ? -18.579 -2.527 6.450 1.00 93.94 524 ILE A CA 1
ATOM 4253 C C . ILE A 1 524 ? -19.588 -3.025 5.406 1.00 93.94 524 ILE A C 1
ATOM 4255 O O . ILE A 1 524 ? -20.785 -3.082 5.701 1.00 93.94 524 ILE A O 1
ATOM 4259 N N . GLU A 1 525 ? -19.119 -3.437 4.227 1.00 93.06 525 GLU A N 1
ATOM 4260 C CA . GLU A 1 525 ? -19.963 -3.972 3.151 1.00 93.06 525 GLU A CA 1
ATOM 4261 C C . GLU A 1 525 ? -20.801 -5.175 3.605 1.00 93.06 525 GLU A C 1
ATOM 4263 O O . GLU A 1 525 ? -22.008 -5.240 3.342 1.00 93.06 525 GLU A O 1
ATOM 4268 N N . GLU A 1 526 ? -20.186 -6.102 4.344 1.00 92.00 526 GLU A N 1
ATOM 4269 C CA . GLU A 1 526 ? -20.858 -7.283 4.884 1.00 92.00 526 GLU A CA 1
ATOM 4270 C C . GLU A 1 526 ? -21.893 -6.934 5.960 1.00 92.00 526 GLU A C 1
ATOM 4272 O O . GLU A 1 526 ? -22.957 -7.560 6.033 1.00 92.00 526 GLU A O 1
ATOM 4277 N N . MET A 1 527 ? -21.637 -5.908 6.776 1.00 95.00 527 MET A N 1
ATOM 4278 C CA . MET A 1 527 ? -22.625 -5.435 7.745 1.00 95.00 527 MET A CA 1
ATOM 4279 C C . MET A 1 527 ? -23.792 -4.717 7.062 1.00 95.00 527 MET A C 1
ATOM 4281 O O . MET A 1 527 ? -24.937 -4.949 7.451 1.00 95.00 527 MET A O 1
ATOM 4285 N N . PHE A 1 528 ? -23.557 -3.934 6.002 1.00 95.69 528 PHE A N 1
ATOM 4286 C CA . PHE A 1 528 ? -24.644 -3.381 5.185 1.00 95.69 528 PHE A CA 1
ATOM 4287 C C . PHE A 1 528 ? -25.489 -4.486 4.533 1.00 95.69 528 PHE A C 1
ATOM 4289 O O . PHE A 1 528 ? -26.719 -4.404 4.559 1.00 95.69 528 PHE A O 1
ATOM 4296 N N . ASN A 1 529 ? -24.861 -5.559 4.031 1.00 93.75 529 ASN A N 1
ATOM 4297 C CA . ASN A 1 529 ? -25.571 -6.731 3.500 1.00 93.75 529 ASN A CA 1
ATOM 4298 C C . ASN A 1 529 ? -26.476 -7.382 4.565 1.00 93.75 529 ASN A C 1
ATOM 4300 O O . ASN A 1 529 ? -27.611 -7.769 4.277 1.00 93.75 529 ASN A O 1
ATOM 4304 N N . PHE A 1 530 ? -26.001 -7.493 5.809 1.00 94.81 530 PHE A N 1
ATOM 4305 C CA . PHE A 1 530 ? -26.806 -8.005 6.918 1.00 94.81 530 PHE A CA 1
ATOM 4306 C C . PHE A 1 530 ? -27.946 -7.047 7.313 1.00 94.81 530 PHE A C 1
ATOM 4308 O O . PHE A 1 530 ? -29.081 -7.499 7.482 1.00 94.81 530 PHE A O 1
ATOM 4315 N N . LEU A 1 531 ? -27.689 -5.735 7.393 1.00 95.81 531 LEU A N 1
ATOM 4316 C CA . LEU A 1 531 ? -28.714 -4.714 7.656 1.00 95.81 531 LEU A CA 1
ATOM 4317 C C . LEU A 1 531 ? -29.833 -4.746 6.607 1.00 95.81 531 LEU A C 1
ATOM 4319 O O . LEU A 1 531 ? -31.007 -4.686 6.976 1.00 95.81 531 LEU A O 1
ATOM 4323 N N . GLY A 1 532 ? -29.489 -4.899 5.324 1.00 94.75 532 GLY A N 1
ATOM 4324 C CA . GLY A 1 532 ? -30.459 -5.049 4.236 1.00 94.75 532 GLY A CA 1
ATOM 4325 C C . GLY A 1 532 ? -31.432 -6.205 4.484 1.00 94.75 532 GLY A C 1
ATOM 4326 O O . GLY A 1 532 ? -32.646 -6.023 4.409 1.00 94.75 532 GLY A O 1
ATOM 4327 N N . LYS A 1 533 ? -30.927 -7.365 4.923 1.00 93.56 533 LYS A N 1
ATOM 4328 C CA . LYS A 1 533 ? -31.765 -8.533 5.263 1.00 93.56 533 LYS A CA 1
ATOM 4329 C C . LYS A 1 533 ? -32.660 -8.305 6.479 1.00 93.56 533 LYS A C 1
ATOM 4331 O O . LYS A 1 533 ? -33.772 -8.831 6.523 1.00 93.56 533 LYS A O 1
ATOM 4336 N N . VAL A 1 534 ? -32.193 -7.555 7.479 1.00 94.56 534 VAL A N 1
ATOM 4337 C CA . VAL A 1 534 ? -33.029 -7.171 8.629 1.00 94.56 534 VAL A CA 1
ATOM 4338 C C . VAL A 1 534 ? -34.148 -6.229 8.172 1.00 94.56 534 VAL A C 1
ATOM 4340 O O . VAL A 1 534 ? -35.307 -6.448 8.530 1.00 94.56 534 VAL A O 1
ATOM 4343 N N . LYS A 1 535 ? -33.825 -5.250 7.315 1.00 93.50 535 LYS A N 1
ATOM 4344 C CA . LYS A 1 535 ? -34.780 -4.297 6.729 1.00 93.50 535 LYS A CA 1
ATOM 4345 C C . LYS A 1 535 ? -35.865 -4.999 5.909 1.00 93.50 535 LYS A C 1
ATOM 4347 O O . LYS A 1 535 ? -37.045 -4.742 6.120 1.00 93.50 535 LYS A O 1
ATOM 4352 N N . GLU A 1 536 ? -35.489 -5.937 5.037 1.00 92.19 536 GLU A N 1
ATOM 4353 C CA . GLU A 1 536 ? -36.423 -6.755 4.239 1.00 92.19 536 GLU A CA 1
ATOM 4354 C C . GLU A 1 536 ? -37.421 -7.544 5.099 1.00 92.19 536 GLU A C 1
ATOM 4356 O O . GLU A 1 536 ? -38.530 -7.857 4.664 1.00 92.19 536 GLU A O 1
ATOM 4361 N N . ARG A 1 537 ? -37.034 -7.877 6.335 1.00 91.50 537 ARG A N 1
ATOM 4362 C CA . ARG A 1 537 ? -37.864 -8.621 7.288 1.00 91.50 537 ARG A CA 1
ATOM 4363 C C . ARG A 1 537 ? -38.648 -7.720 8.242 1.00 91.50 537 ARG A C 1
ATOM 4365 O O . ARG A 1 537 ? -39.369 -8.257 9.077 1.00 91.50 537 ARG A O 1
ATOM 4372 N N . GLY A 1 538 ? -38.546 -6.396 8.099 1.00 90.50 538 GLY A N 1
ATOM 4373 C CA . GLY A 1 538 ? -39.219 -5.415 8.954 1.00 90.50 538 GLY A CA 1
ATOM 4374 C C . GLY A 1 538 ? -38.612 -5.280 10.354 1.00 90.50 538 GLY A C 1
ATOM 4375 O O . GLY A 1 538 ? -39.287 -4.808 11.264 1.00 90.50 538 GLY A O 1
ATOM 4376 N N . GLY A 1 539 ? -37.369 -5.732 10.546 1.00 93.50 539 GLY A N 1
ATOM 4377 C CA . GLY A 1 539 ? -36.654 -5.611 11.817 1.00 93.50 539 GLY A CA 1
ATOM 4378 C C . GLY A 1 539 ? -35.965 -4.258 11.998 1.00 93.50 539 GLY A C 1
ATOM 4379 O O . GLY A 1 539 ? -35.917 -3.437 11.083 1.00 93.50 539 GLY A O 1
ATOM 4380 N N . LYS A 1 540 ? -35.368 -4.063 13.181 1.00 96.06 540 LYS A N 1
ATOM 4381 C CA . LYS A 1 540 ? -34.632 -2.843 13.544 1.00 96.06 540 LYS A CA 1
ATOM 4382 C C . LYS A 1 540 ? -33.141 -3.114 13.700 1.00 96.06 540 LYS A C 1
ATOM 4384 O O . LYS A 1 540 ? -32.758 -4.055 14.400 1.00 96.06 540 LYS A O 1
ATOM 4389 N N . ALA A 1 541 ? -32.300 -2.294 13.075 1.00 97.00 541 ALA A N 1
ATOM 4390 C CA . ALA A 1 541 ? -30.850 -2.447 13.127 1.00 97.00 541 ALA A CA 1
ATOM 4391 C C . ALA A 1 541 ? -30.105 -1.111 13.020 1.00 97.00 541 ALA A C 1
ATOM 4393 O O . ALA A 1 541 ? -30.379 -0.298 12.142 1.00 97.00 541 ALA A O 1
ATOM 4394 N N . ASN A 1 542 ? -29.098 -0.922 13.868 1.00 97.81 542 ASN A N 1
ATOM 4395 C CA . ASN A 1 542 ? -28.217 0.240 13.838 1.00 97.81 542 ASN A CA 1
ATOM 4396 C C . ASN A 1 542 ? -26.770 -0.205 13.602 1.00 97.81 542 ASN A C 1
ATOM 4398 O O . ASN A 1 542 ? -26.252 -1.036 14.352 1.00 97.81 542 ASN A O 1
ATOM 4402 N N . LEU A 1 543 ? -26.118 0.366 12.589 1.00 98.06 543 LEU A N 1
ATOM 4403 C CA . LEU A 1 543 ? -24.686 0.187 12.337 1.00 98.06 543 LEU A CA 1
ATOM 4404 C C . LEU A 1 543 ? -23.913 1.413 12.833 1.00 98.06 543 LEU A C 1
ATOM 4406 O O . LEU A 1 543 ? -24.256 2.544 12.499 1.00 98.06 543 LEU A O 1
ATOM 4410 N N . TYR A 1 544 ? -22.863 1.182 13.610 1.00 97.88 544 TYR A N 1
ATOM 4411 C CA . TYR A 1 544 ? -21.973 2.207 14.137 1.00 97.88 544 TYR A CA 1
ATOM 4412 C C . TYR A 1 544 ? -20.561 1.959 13.612 1.00 97.88 544 TYR A C 1
ATOM 4414 O O . TYR A 1 544 ? -19.986 0.897 13.858 1.00 97.88 544 TYR A O 1
ATOM 4422 N N . LEU A 1 545 ? -20.011 2.936 12.898 1.00 96.19 545 LEU A N 1
ATOM 4423 C CA . LEU A 1 545 ? -18.665 2.893 12.334 1.00 96.19 545 LEU A CA 1
ATOM 4424 C C . LEU A 1 545 ? -17.794 3.904 13.071 1.00 96.19 545 LEU A C 1
ATOM 4426 O O . LEU A 1 545 ? -18.079 5.102 13.048 1.00 96.19 545 LEU A O 1
ATOM 4430 N N . PHE A 1 546 ? -16.757 3.437 13.759 1.00 92.56 546 PHE A N 1
ATOM 4431 C CA . PHE A 1 546 ? -15.876 4.299 14.539 1.00 92.56 546 PHE A CA 1
ATOM 4432 C C . PHE A 1 546 ? -14.472 4.264 13.977 1.00 92.56 546 PHE A C 1
ATOM 4434 O O . PHE A 1 546 ? -13.839 3.214 13.930 1.00 92.56 546 PHE A O 1
ATOM 4441 N N . ASP A 1 547 ? -13.964 5.438 13.627 1.00 88.12 547 ASP A N 1
ATOM 4442 C CA . ASP A 1 547 ? -12.564 5.603 13.270 1.00 88.12 547 ASP A CA 1
ATOM 4443 C C . ASP A 1 547 ? -12.102 7.023 13.612 1.00 88.12 547 ASP A C 1
ATOM 4445 O O . ASP A 1 547 ? -12.890 7.858 14.060 1.00 88.12 547 ASP A O 1
ATOM 4449 N N . ALA A 1 548 ? -10.809 7.275 13.503 1.00 78.81 548 ALA A N 1
ATOM 4450 C CA . ALA A 1 548 ? -10.233 8.611 13.592 1.00 78.81 548 ALA A CA 1
ATOM 4451 C C . ALA A 1 548 ? -9.316 8.909 12.393 1.00 78.81 548 ALA A C 1
ATOM 4453 O O . ALA A 1 548 ? -9.063 10.074 12.130 1.00 78.81 548 ALA A O 1
ATOM 4454 N N . ASN A 1 549 ? -8.862 7.895 11.641 1.00 77.88 549 ASN A N 1
ATOM 4455 C CA . ASN A 1 549 ? -7.993 8.027 10.468 1.00 77.88 549 ASN A CA 1
ATOM 4456 C C . ASN A 1 549 ? -8.691 8.733 9.304 1.00 77.88 549 ASN A C 1
ATOM 4458 O O . ASN A 1 549 ? -8.077 9.548 8.633 1.00 77.88 549 ASN A O 1
ATOM 4462 N N . GLY A 1 550 ? -9.970 8.444 9.062 1.00 76.44 550 GLY A N 1
ATOM 4463 C CA . GLY A 1 550 ? -10.730 8.995 7.937 1.00 76.44 550 GLY A CA 1
ATOM 4464 C C . GLY A 1 550 ? -11.214 10.429 8.157 1.00 76.44 550 GLY A C 1
ATOM 4465 O O . GLY A 1 550 ? -12.331 10.725 7.785 1.00 76.44 550 GLY A O 1
ATOM 4466 N N . TYR A 1 551 ? -10.448 11.292 8.818 1.00 77.12 551 TYR A N 1
ATOM 4467 C CA . TYR A 1 551 ? -10.885 12.517 9.505 1.00 77.12 551 TYR A CA 1
ATOM 4468 C C . TYR A 1 551 ? -11.698 13.565 8.688 1.00 77.12 551 TYR A C 1
ATOM 4470 O O . TYR A 1 551 ? -12.135 14.556 9.262 1.00 77.12 551 TYR A O 1
ATOM 4478 N N . SER A 1 552 ? -11.999 13.372 7.401 1.00 86.19 552 SER A N 1
ATOM 4479 C CA . SER A 1 552 ? -13.058 14.118 6.695 1.00 86.19 552 SER A CA 1
ATOM 4480 C C . SER A 1 552 ? -14.254 13.207 6.356 1.00 86.19 552 SER A C 1
ATOM 4482 O O . SER A 1 552 ? -14.059 12.193 5.690 1.00 86.19 552 SER A O 1
ATOM 4484 N N . PRO A 1 553 ? -15.506 13.565 6.711 1.00 88.88 553 PRO A N 1
ATOM 4485 C CA . PRO A 1 553 ? -16.727 12.843 6.344 1.00 88.88 553 PRO A CA 1
ATOM 4486 C C . PRO A 1 553 ? -16.871 12.521 4.858 1.00 88.88 553 PRO A C 1
ATOM 4488 O O . PRO A 1 553 ? -17.399 11.458 4.528 1.00 88.88 553 PRO A O 1
ATOM 4491 N N . ALA A 1 554 ? -16.342 13.384 3.984 1.00 85.88 554 ALA A N 1
ATOM 4492 C CA . ALA A 1 554 ? -16.372 13.195 2.535 1.00 85.88 554 ALA A CA 1
ATOM 4493 C C . ALA A 1 554 ? -15.635 11.947 2.053 1.00 85.88 554 ALA A C 1
ATOM 4495 O O . ALA A 1 554 ? -15.881 11.477 0.945 1.00 85.88 554 ALA A O 1
ATOM 4496 N N . ILE A 1 555 ? -14.767 11.368 2.883 1.00 86.06 555 ILE A N 1
ATOM 4497 C CA . ILE A 1 555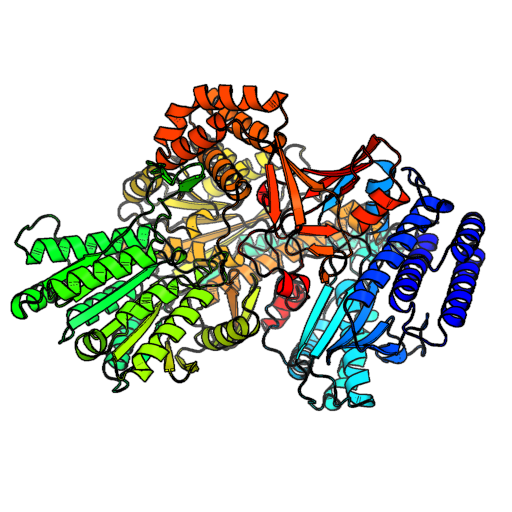 ? -13.996 10.200 2.484 1.00 86.06 555 ILE A CA 1
ATOM 4498 C C . ILE A 1 555 ? -14.799 8.899 2.510 1.00 86.06 555 ILE A C 1
ATOM 4500 O O . ILE A 1 555 ? -14.510 8.001 1.730 1.00 86.06 555 ILE A O 1
ATOM 4504 N N . LEU A 1 556 ? -15.793 8.748 3.397 1.00 89.88 556 LEU A N 1
ATOM 4505 C CA . LEU A 1 556 ? -16.421 7.434 3.584 1.00 89.88 556 LEU A CA 1
ATOM 4506 C C . LEU A 1 556 ? -17.253 7.024 2.367 1.00 89.88 556 LEU A C 1
ATOM 4508 O O . LEU A 1 556 ? -17.156 5.878 1.939 1.00 89.88 556 LEU A O 1
ATOM 4512 N N . GLY A 1 557 ? -18.063 7.942 1.829 1.00 86.25 557 GLY A N 1
ATOM 4513 C CA . GLY A 1 557 ? -18.863 7.676 0.629 1.00 86.25 557 GLY A CA 1
ATOM 4514 C C . GLY A 1 557 ? -17.970 7.246 -0.531 1.00 86.25 557 GLY A C 1
ATOM 4515 O O . GLY A 1 557 ? -18.179 6.175 -1.096 1.00 86.25 557 GLY A O 1
ATOM 4516 N N . LYS A 1 558 ? -16.897 8.016 -0.743 1.00 81.44 558 LYS A N 1
ATOM 4517 C CA . LYS A 1 558 ? -15.832 7.742 -1.705 1.00 81.44 558 LYS A CA 1
ATOM 4518 C C . LYS A 1 558 ? -15.241 6.344 -1.576 1.00 81.44 558 LYS A C 1
ATOM 4520 O O . LYS A 1 558 ? -15.201 5.575 -2.529 1.00 81.44 558 LYS A O 1
ATOM 4525 N N . LEU A 1 559 ? -14.829 5.977 -0.365 1.00 86.38 559 LEU A N 1
ATOM 4526 C CA . LEU A 1 559 ? -14.199 4.681 -0.129 1.00 86.38 559 LEU A CA 1
ATOM 4527 C C . LEU A 1 559 ? -15.150 3.504 -0.293 1.00 86.38 559 LEU A C 1
ATOM 4529 O O . LEU A 1 559 ? -14.717 2.447 -0.742 1.00 86.38 559 LEU A O 1
ATOM 4533 N N . LEU A 1 560 ? -16.422 3.655 0.078 1.00 87.88 560 LEU A N 1
ATOM 4534 C CA . LEU A 1 560 ? -17.416 2.599 -0.117 1.00 87.88 560 LEU A CA 1
ATOM 4535 C C . LEU A 1 560 ? -17.779 2.419 -1.590 1.00 87.88 560 LEU A C 1
ATOM 4537 O O . LEU A 1 560 ? -18.051 1.297 -2.005 1.00 87.88 560 LEU A O 1
ATOM 4541 N N . GLU A 1 561 ? -17.773 3.492 -2.376 1.00 82.19 561 GLU A N 1
ATOM 4542 C CA . GLU A 1 561 ? -17.964 3.424 -3.824 1.00 82.19 561 GLU A CA 1
ATOM 4543 C C . GLU A 1 561 ? -16.772 2.733 -4.500 1.00 82.19 561 GLU A C 1
ATOM 4545 O O . GLU A 1 561 ? -16.954 1.684 -5.121 1.00 82.19 561 GLU A O 1
ATOM 4550 N N . GLU A 1 562 ? -15.551 3.223 -4.255 1.00 77.25 562 GLU A N 1
ATOM 4551 C CA . GLU A 1 562 ? -14.305 2.656 -4.792 1.00 77.25 562 GLU A CA 1
ATOM 4552 C C . GLU A 1 562 ? -14.143 1.177 -4.399 1.00 77.25 562 GLU A C 1
ATOM 4554 O O . GLU A 1 562 ? -13.911 0.302 -5.236 1.00 77.25 562 GLU A O 1
ATOM 4559 N N . TYR A 1 563 ? -14.340 0.853 -3.118 1.00 83.62 563 TYR A N 1
ATOM 4560 C CA . TYR A 1 563 ? -14.297 -0.530 -2.654 1.00 83.62 563 TYR A CA 1
ATOM 4561 C C . TYR A 1 563 ? -15.461 -1.365 -3.197 1.00 83.62 563 TYR A C 1
ATOM 4563 O O . TYR A 1 563 ? -15.285 -2.541 -3.514 1.00 83.62 563 TYR A O 1
ATOM 4571 N N . GLY A 1 564 ? -16.662 -0.795 -3.296 1.00 81.44 564 GLY A N 1
ATOM 4572 C CA . GLY A 1 564 ? -17.839 -1.464 -3.839 1.00 81.44 564 GLY A CA 1
ATOM 4573 C C . GLY A 1 564 ? -17.598 -1.979 -5.255 1.00 81.44 564 GLY A C 1
ATOM 4574 O O . GLY A 1 564 ? -17.984 -3.114 -5.558 1.00 81.44 564 GLY A O 1
ATOM 4575 N N . GLU A 1 565 ? -16.895 -1.184 -6.054 1.00 75.38 565 GLU A N 1
ATOM 4576 C CA . GLU A 1 565 ? -16.543 -1.457 -7.440 1.00 75.38 565 GLU A CA 1
ATOM 4577 C C . GLU A 1 565 ? -15.342 -2.403 -7.589 1.00 75.38 565 GLU A C 1
ATOM 4579 O O . GLU A 1 565 ? -15.464 -3.449 -8.228 1.00 75.38 565 GLU A O 1
ATOM 4584 N N . TYR A 1 566 ? -14.211 -2.092 -6.948 1.00 74.81 566 TYR A N 1
ATOM 4585 C CA . TYR A 1 566 ? -12.942 -2.801 -7.175 1.00 74.81 566 TYR A CA 1
ATOM 4586 C C . TYR A 1 566 ? -12.627 -3.885 -6.149 1.00 74.81 566 TYR A C 1
ATOM 4588 O O . TYR A 1 566 ? -11.741 -4.711 -6.354 1.00 74.81 566 TYR A O 1
ATOM 4596 N N . LYS A 1 567 ? -13.316 -3.882 -5.005 1.00 79.75 567 LYS A N 1
ATOM 4597 C CA . LYS A 1 567 ? -13.003 -4.727 -3.839 1.00 79.75 567 LYS A CA 1
ATOM 4598 C C . LYS A 1 567 ? -11.604 -4.497 -3.249 1.00 79.75 567 LYS A C 1
ATOM 4600 O O . LYS A 1 567 ? -11.149 -5.313 -2.440 1.00 79.75 567 LYS A O 1
ATOM 4605 N N . VAL A 1 568 ? -10.948 -3.381 -3.590 1.00 80.31 568 VAL A N 1
ATOM 4606 C CA . VAL A 1 568 ? -9.665 -2.944 -3.020 1.00 80.31 568 VAL A CA 1
ATOM 4607 C C . VAL A 1 568 ? -9.473 -1.438 -3.077 1.00 80.31 568 VAL A C 1
ATOM 4609 O O . VAL A 1 568 ? -9.898 -0.789 -4.022 1.00 80.31 568 VAL A O 1
ATOM 4612 N N . VAL A 1 569 ? -8.771 -0.922 -2.072 1.00 78.81 569 VAL A N 1
ATOM 4613 C CA . VAL A 1 569 ? -8.174 0.412 -2.029 1.00 78.81 569 VAL A CA 1
ATOM 4614 C C . VAL A 1 569 ? -6.713 0.228 -1.590 1.00 78.81 569 VAL A C 1
ATOM 4616 O O . VAL A 1 569 ? -6.464 -0.377 -0.545 1.00 78.81 569 VAL A O 1
ATOM 4619 N N . PRO A 1 570 ? -5.703 0.661 -2.357 1.00 73.31 570 PRO A N 1
ATOM 4620 C CA . PRO A 1 570 ? -4.299 0.534 -1.982 1.00 73.31 570 PRO A CA 1
ATOM 4621 C C . PRO A 1 570 ? -3.954 1.498 -0.845 1.00 73.31 570 PRO A C 1
ATOM 4623 O O . PRO A 1 570 ? -4.677 2.452 -0.555 1.00 73.31 570 PRO A O 1
ATOM 4626 N N . GLU A 1 571 ? -2.788 1.286 -0.235 1.00 74.44 571 GLU A N 1
ATOM 4627 C CA . GLU A 1 571 ? -2.199 2.320 0.621 1.00 74.44 571 GLU A CA 1
ATOM 4628 C C . GLU A 1 571 ? -1.990 3.589 -0.206 1.00 74.44 571 GLU A C 1
ATOM 4630 O O . GLU A 1 571 ? -1.279 3.528 -1.207 1.00 74.44 571 GLU A O 1
ATOM 4635 N N . SER A 1 572 ? -2.627 4.699 0.165 1.00 71.88 572 SER A N 1
ATOM 4636 C CA . SER A 1 572 ? -2.670 5.914 -0.655 1.00 71.88 572 SER A CA 1
ATOM 4637 C C . SER A 1 572 ? -2.898 7.178 0.172 1.00 71.88 572 SER A C 1
ATOM 4639 O O . SER A 1 572 ? -3.424 7.125 1.283 1.00 71.88 572 SER A O 1
ATOM 4641 N N . LEU A 1 573 ? -2.506 8.327 -0.380 1.00 72.81 573 LEU A N 1
ATOM 4642 C CA . LEU A 1 573 ? -2.973 9.633 0.081 1.00 72.81 573 LEU A CA 1
ATOM 4643 C C . LEU A 1 573 ? -4.226 10.006 -0.711 1.00 72.81 573 LEU A C 1
ATOM 4645 O O . LEU A 1 573 ? -4.201 10.035 -1.944 1.00 72.81 573 LEU A O 1
ATOM 4649 N N . VAL A 1 574 ? -5.320 10.289 -0.006 1.00 73.38 574 VAL A N 1
ATOM 4650 C CA . VAL A 1 574 ? -6.586 10.690 -0.619 1.00 73.38 574 VAL A CA 1
ATOM 4651 C C . VAL A 1 574 ? -6.860 12.149 -0.313 1.00 73.38 574 VAL A C 1
ATOM 4653 O O . VAL A 1 574 ? -6.985 12.549 0.842 1.00 73.38 574 VAL A O 1
ATOM 4656 N N . MET A 1 575 ? -6.977 12.939 -1.374 1.00 73.69 575 MET A N 1
ATOM 4657 C CA . MET A 1 575 ? -7.358 14.338 -1.282 1.00 73.69 575 MET A CA 1
ATOM 4658 C C . MET A 1 575 ? -8.883 14.463 -1.331 1.00 73.69 575 MET A C 1
ATOM 4660 O O . MET A 1 575 ? -9.518 14.000 -2.282 1.00 73.69 575 MET A O 1
ATOM 4664 N N . VAL A 1 576 ? -9.466 15.092 -0.312 1.00 76.00 576 VAL A N 1
ATOM 4665 C CA . VAL A 1 576 ? -10.907 15.377 -0.230 1.00 76.00 576 VAL A CA 1
ATOM 4666 C C . VAL A 1 576 ? -11.147 16.757 0.360 1.00 76.00 576 VAL A C 1
ATOM 4668 O O . VAL A 1 576 ? -10.312 17.278 1.096 1.00 76.00 576 VAL A O 1
ATOM 4671 N N . ASP A 1 577 ? -12.309 17.336 0.081 1.00 78.62 577 ASP A N 1
ATOM 4672 C CA . ASP A 1 577 ? -12.742 18.535 0.789 1.00 78.62 577 ASP A CA 1
ATOM 4673 C C . ASP A 1 577 ? -12.995 18.205 2.262 1.00 78.62 577 ASP A C 1
ATOM 4675 O O . ASP A 1 577 ? -13.607 17.186 2.609 1.00 78.62 577 ASP A O 1
ATOM 4679 N N . PHE A 1 578 ? -12.525 19.075 3.148 1.00 82.62 578 PHE A N 1
ATOM 4680 C CA . PHE A 1 578 ? -12.865 18.996 4.554 1.00 82.62 578 PHE A CA 1
ATOM 4681 C C . PHE A 1 578 ? -14.337 19.359 4.752 1.00 82.62 578 PHE A C 1
ATOM 4683 O O . PHE A 1 578 ? -14.782 20.450 4.387 1.00 82.62 578 PHE A O 1
ATOM 4690 N N . LYS A 1 579 ? -15.080 18.451 5.384 1.00 85.88 579 LYS A N 1
ATOM 4691 C CA . LYS A 1 579 ? -16.440 18.691 5.873 1.00 85.88 579 LYS A CA 1
ATOM 4692 C C . LYS A 1 579 ? -16.514 18.334 7.357 1.00 85.88 579 LYS A C 1
ATOM 4694 O O . LYS A 1 579 ? -15.716 17.549 7.854 1.00 85.88 579 LYS A O 1
ATOM 4699 N N . GLU A 1 580 ? -17.483 18.885 8.077 1.00 86.44 580 GLU A N 1
ATOM 4700 C CA . GLU A 1 580 ? -17.786 18.438 9.451 1.00 86.44 580 GLU A CA 1
ATOM 4701 C C . GLU A 1 580 ? -18.892 17.371 9.461 1.00 86.44 580 GLU A C 1
ATOM 4703 O O . GLU A 1 580 ? -18.944 16.503 10.338 1.00 86.44 580 GLU A O 1
ATOM 4708 N N . GLU A 1 581 ? -19.736 17.369 8.426 1.00 92.06 581 GLU A N 1
ATOM 4709 C CA . GLU A 1 581 ? -20.891 16.489 8.304 1.00 92.06 581 GLU A CA 1
ATOM 4710 C C . GLU A 1 581 ? -21.109 16.071 6.847 1.00 92.06 581 GLU A C 1
ATOM 4712 O O . GLU A 1 581 ? -20.927 16.866 5.923 1.00 92.06 581 GLU A O 1
ATOM 4717 N N . GLU A 1 582 ? -21.529 14.825 6.647 1.00 93.81 582 GLU A N 1
ATOM 4718 C CA . GLU A 1 582 ? -21.988 14.320 5.356 1.00 93.81 582 GLU A CA 1
ATOM 4719 C C . GLU A 1 582 ? -23.088 13.280 5.559 1.00 93.81 582 GLU A C 1
ATOM 4721 O O . GLU A 1 582 ? -22.978 12.408 6.421 1.00 93.81 582 GLU A O 1
ATOM 4726 N N . ASP A 1 583 ? -24.155 13.375 4.771 1.00 94.56 583 ASP A N 1
ATOM 4727 C CA . ASP A 1 583 ? -25.246 12.406 4.753 1.00 94.56 583 ASP A CA 1
ATOM 4728 C C . ASP A 1 583 ? -25.401 11.857 3.334 1.00 94.56 583 ASP A C 1
ATOM 4730 O O . ASP A 1 583 ? -25.498 12.616 2.369 1.00 94.56 583 ASP A O 1
ATOM 4734 N N . PHE A 1 584 ? -25.454 10.534 3.204 1.00 94.56 584 PHE A N 1
ATOM 4735 C CA . PHE A 1 584 ? -25.683 9.861 1.926 1.00 94.56 584 PHE A CA 1
ATOM 4736 C C . PHE A 1 584 ? -26.479 8.566 2.116 1.00 94.56 584 PHE A C 1
ATOM 4738 O O . PHE A 1 584 ? -26.835 8.173 3.231 1.00 94.56 584 PHE A O 1
ATOM 4745 N N . ARG A 1 585 ? -26.808 7.900 1.006 1.00 93.38 585 ARG A N 1
ATOM 4746 C CA . ARG A 1 585 ? -27.440 6.576 1.015 1.00 93.38 585 ARG A CA 1
ATOM 4747 C C . ARG A 1 585 ? -26.504 5.546 0.417 1.00 93.38 585 ARG A C 1
ATOM 4749 O O . ARG A 1 585 ? -25.954 5.769 -0.653 1.00 93.38 585 ARG A O 1
ATOM 4756 N N . HIS A 1 586 ? -26.405 4.397 1.070 1.00 92.69 586 HIS A N 1
ATOM 4757 C CA . HIS A 1 586 ? -25.681 3.239 0.562 1.00 92.69 586 HIS A CA 1
ATOM 4758 C C . HIS A 1 586 ? -26.546 1.991 0.765 1.00 92.69 586 HIS A C 1
ATOM 4760 O O . HIS A 1 586 ? -27.029 1.750 1.871 1.00 92.69 586 HIS A O 1
ATOM 4766 N N . LYS A 1 587 ? -26.817 1.237 -0.312 1.00 90.38 587 LYS A N 1
ATOM 4767 C CA . LYS A 1 587 ? -27.745 0.081 -0.321 1.00 90.38 587 LYS A CA 1
ATOM 4768 C C . LYS A 1 587 ? -29.099 0.376 0.349 1.00 90.38 587 LYS A C 1
ATOM 4770 O O . LYS A 1 587 ? -29.571 -0.370 1.204 1.00 90.38 587 LYS A O 1
ATOM 4775 N N . ASP A 1 588 ? -29.701 1.514 -0.007 1.00 91.38 588 ASP A N 1
ATOM 4776 C CA . ASP A 1 588 ? -30.963 2.026 0.553 1.00 91.38 588 ASP A CA 1
ATOM 4777 C C . ASP A 1 588 ? -30.970 2.264 2.076 1.00 91.38 588 ASP A C 1
ATOM 4779 O O . ASP A 1 588 ? -32.039 2.382 2.687 1.00 91.38 588 ASP A O 1
ATOM 4783 N N . ILE A 1 589 ? -29.803 2.344 2.712 1.00 94.00 589 ILE A N 1
ATOM 4784 C CA . ILE A 1 589 ? -29.650 2.660 4.133 1.00 94.00 589 ILE A CA 1
ATOM 4785 C C . ILE A 1 589 ? -29.091 4.076 4.246 1.00 94.00 589 ILE A C 1
ATOM 4787 O O . ILE A 1 589 ? -28.160 4.450 3.536 1.00 94.00 589 ILE A O 1
ATOM 4791 N N . GLU A 1 590 ? -29.697 4.882 5.116 1.00 95.44 590 GLU A N 1
ATOM 4792 C CA . GLU A 1 590 ? -29.220 6.232 5.414 1.00 95.44 590 GLU A CA 1
ATOM 4793 C C . GLU A 1 590 ? -27.947 6.151 6.257 1.00 95.44 590 GLU A C 1
ATOM 4795 O O . GLU A 1 590 ? -27.929 5.489 7.303 1.00 95.44 590 GLU A O 1
ATOM 4800 N N . VAL A 1 591 ? -26.896 6.821 5.788 1.00 96.75 591 VAL A N 1
ATOM 4801 C CA . VAL A 1 591 ? -25.592 6.889 6.439 1.00 96.75 591 VAL A CA 1
ATOM 4802 C C . VAL A 1 591 ? -25.334 8.333 6.829 1.00 96.75 591 VAL A C 1
ATOM 4804 O O . VAL A 1 591 ? -25.239 9.201 5.964 1.00 96.75 591 VAL A O 1
ATOM 4807 N N . SER A 1 592 ? -25.206 8.573 8.133 1.00 96.81 592 SER A N 1
ATOM 4808 C CA . SER A 1 592 ? -24.781 9.864 8.665 1.00 96.81 592 SER A CA 1
ATOM 4809 C C . SER A 1 592 ? -23.336 9.798 9.108 1.00 96.81 592 SER A C 1
ATOM 4811 O O . SER A 1 592 ? -22.994 9.025 10.000 1.00 96.81 592 SER A O 1
ATOM 4813 N N . VAL A 1 593 ? -22.486 10.611 8.496 1.00 96.19 593 VAL A N 1
ATOM 4814 C CA . VAL A 1 593 ? -21.064 10.711 8.812 1.00 96.19 593 VAL A CA 1
ATOM 4815 C C . VAL A 1 593 ? -20.800 12.039 9.493 1.00 96.19 593 VAL A C 1
ATOM 4817 O O . VAL A 1 593 ? -21.219 13.092 9.013 1.00 96.19 593 VAL A O 1
ATOM 4820 N N . ARG A 1 594 ? -20.136 11.990 10.645 1.00 93.94 594 ARG A N 1
ATOM 4821 C CA . ARG A 1 594 ? -19.857 13.162 11.473 1.00 93.94 594 ARG A CA 1
ATOM 4822 C C . ARG A 1 594 ? -18.403 13.147 11.903 1.00 93.94 594 ARG A C 1
ATOM 4824 O O . ARG A 1 594 ? -17.899 12.119 12.362 1.00 93.94 594 ARG A O 1
ATOM 4831 N N . ALA A 1 595 ? -17.757 14.298 11.810 1.00 89.62 595 ALA A N 1
ATOM 4832 C CA . ALA A 1 595 ? -16.405 14.506 12.291 1.00 89.62 595 ALA A CA 1
ATOM 4833 C C . ALA A 1 595 ? -16.344 15.817 13.071 1.00 89.62 595 ALA A C 1
ATOM 4835 O O . ALA A 1 595 ? -16.844 16.850 12.643 1.00 89.62 595 ALA A O 1
ATOM 4836 N N . LYS A 1 596 ? -15.707 15.771 14.234 1.00 86.69 596 LYS A N 1
ATOM 4837 C CA . LYS A 1 596 ? -15.216 16.960 14.922 1.00 86.69 596 LYS A CA 1
ATOM 4838 C C . LYS A 1 596 ? -13.871 16.602 15.519 1.00 86.69 596 LYS A C 1
ATOM 4840 O O . LYS A 1 596 ? -13.749 15.544 16.148 1.00 86.69 596 LYS A O 1
ATOM 4845 N N . HIS A 1 597 ? -12.893 17.470 15.302 1.00 83.06 597 HIS A N 1
ATOM 4846 C CA . HIS A 1 597 ? -11.524 17.201 15.710 1.00 83.06 597 HIS A CA 1
ATOM 4847 C C . HIS A 1 597 ? -11.171 17.904 16.998 1.00 83.06 597 HIS A C 1
ATOM 4849 O O . HIS A 1 597 ? -11.522 19.060 17.241 1.00 83.06 597 HIS A O 1
ATOM 4855 N N . GLY A 1 598 ? -10.467 17.166 17.841 1.00 77.56 598 GLY A N 1
ATOM 4856 C CA . GLY A 1 598 ? -9.825 17.710 19.010 1.00 77.56 598 GLY A CA 1
ATOM 4857 C C . GLY A 1 598 ? -8.781 16.755 19.544 1.00 77.56 598 GLY A C 1
ATOM 4858 O O . GLY A 1 598 ? -8.938 15.539 19.474 1.00 77.56 598 GLY A O 1
ATOM 4859 N N . TYR A 1 599 ? -7.718 17.310 20.104 1.00 79.88 599 TYR A N 1
ATOM 4860 C CA . TYR A 1 599 ? -6.594 16.531 20.593 1.00 79.88 599 TYR A CA 1
ATOM 4861 C C . TYR A 1 599 ? -6.471 16.676 22.117 1.00 79.88 599 TYR A C 1
ATOM 4863 O O . TYR A 1 599 ? -6.733 17.757 22.653 1.00 79.88 599 TYR A O 1
ATOM 4871 N N . PRO A 1 600 ? -6.111 15.608 22.852 1.00 75.88 600 PRO A N 1
ATOM 4872 C CA . PRO A 1 600 ? -5.886 15.640 24.298 1.00 75.88 600 PRO A CA 1
ATOM 4873 C C . PRO A 1 600 ? -4.553 16.326 24.663 1.00 75.88 600 PRO A C 1
ATOM 4875 O O . PRO A 1 600 ? -3.673 15.724 25.273 1.00 75.88 600 PRO A O 1
ATOM 4878 N N . SER A 1 601 ? -4.378 17.581 24.251 1.00 80.44 601 SER A N 1
ATOM 4879 C CA . SER A 1 601 ? -3.267 18.449 24.654 1.00 80.44 601 SER A CA 1
ATOM 4880 C C . SER A 1 601 ? -3.648 19.914 24.426 1.00 80.44 601 SER A C 1
ATOM 4882 O O . SER A 1 601 ? -4.370 20.186 23.469 1.00 80.44 601 SER A O 1
ATOM 4884 N N . PRO A 1 602 ? -3.180 20.868 25.252 1.00 81.38 602 PRO A N 1
ATOM 4885 C CA . PRO A 1 602 ? -3.397 22.289 24.999 1.00 81.38 602 PRO A CA 1
ATOM 4886 C C . PRO A 1 602 ? -2.690 22.791 23.737 1.00 81.38 602 PRO A C 1
ATOM 4888 O O . PRO A 1 602 ? -3.215 23.690 23.101 1.00 81.38 602 PRO A O 1
ATOM 4891 N N . ARG A 1 603 ? -1.522 22.234 23.389 1.00 88.75 603 ARG A N 1
ATOM 4892 C CA . ARG A 1 603 ? -0.740 22.601 22.199 1.00 88.75 603 ARG A CA 1
ATOM 4893 C C . ARG A 1 603 ? 0.228 21.489 21.819 1.00 88.75 603 ARG A C 1
ATOM 4895 O O . ARG A 1 603 ? 0.697 20.748 22.689 1.00 88.75 603 ARG A O 1
ATOM 4902 N N . ILE A 1 604 ? 0.568 21.422 20.542 1.00 88.38 604 ILE A N 1
ATOM 4903 C CA . ILE A 1 604 ? 1.561 20.500 20.000 1.00 88.38 604 ILE A CA 1
ATOM 4904 C C . ILE A 1 604 ? 2.719 21.326 19.447 1.00 88.38 604 ILE A C 1
ATOM 4906 O O . ILE A 1 604 ? 2.521 22.158 18.571 1.00 88.38 604 ILE A O 1
ATOM 4910 N N . ILE A 1 605 ? 3.917 21.111 19.981 1.00 90.56 605 ILE A N 1
ATOM 4911 C CA . ILE A 1 605 ? 5.155 21.740 19.522 1.00 90.56 605 ILE A CA 1
ATOM 4912 C C . ILE A 1 605 ? 5.828 20.755 18.574 1.00 90.56 605 ILE A C 1
ATOM 4914 O O . ILE A 1 605 ? 6.121 19.631 18.973 1.00 90.56 605 ILE A O 1
ATOM 4918 N N . VAL A 1 606 ? 6.066 21.153 17.333 1.00 90.56 606 VAL A N 1
ATOM 4919 C CA . VAL A 1 606 ? 6.721 20.326 16.323 1.00 90.56 606 VAL A CA 1
ATOM 4920 C C . VAL A 1 606 ? 8.117 20.875 16.050 1.00 90.56 606 VAL A C 1
ATOM 4922 O O . VAL A 1 606 ? 8.306 22.078 15.878 1.00 90.56 606 VAL A O 1
ATOM 4925 N N . LYS A 1 607 ? 9.105 19.978 16.038 1.00 92.19 607 LYS A N 1
ATOM 4926 C CA . LYS A 1 607 ? 10.518 20.283 15.809 1.00 92.19 607 LYS A CA 1
ATOM 4927 C C . LYS A 1 607 ? 11.083 19.365 14.740 1.00 92.19 607 LYS A C 1
ATOM 4929 O O . LYS A 1 607 ? 11.041 18.144 14.892 1.00 92.19 607 LYS A O 1
ATOM 4934 N N . GLY A 1 608 ? 11.652 19.945 13.691 1.00 91.69 608 GLY A N 1
ATOM 4935 C CA . GLY A 1 608 ? 12.413 19.201 12.691 1.00 91.69 608 GLY A CA 1
ATOM 4936 C C . GLY A 1 608 ? 13.858 18.979 13.140 1.00 91.69 608 GLY A C 1
ATOM 4937 O O . GLY A 1 608 ? 14.476 19.855 13.743 1.00 91.69 608 GLY A O 1
ATOM 4938 N N . LYS A 1 609 ? 14.424 17.812 12.830 1.00 94.44 609 LYS A N 1
ATOM 4939 C CA . LYS A 1 609 ? 15.854 17.529 12.968 1.00 94.44 609 LYS A CA 1
ATOM 4940 C C . LYS A 1 609 ? 16.361 16.766 11.755 1.00 94.44 609 LYS A C 1
ATOM 4942 O O . LYS A 1 609 ? 15.872 15.683 11.461 1.00 94.44 609 LYS A O 1
ATOM 4947 N N . PHE A 1 610 ? 17.388 17.279 11.097 1.00 93.31 610 PHE A N 1
ATOM 4948 C CA . PHE A 1 610 ? 18.052 16.656 9.961 1.00 93.31 610 PHE A CA 1
ATOM 4949 C C . PHE A 1 610 ? 19.399 16.081 10.419 1.00 93.31 610 PHE A C 1
ATOM 4951 O O . PHE A 1 610 ? 20.306 16.798 10.848 1.00 93.31 610 PHE A O 1
ATOM 4958 N N . LEU A 1 611 ? 19.532 14.754 10.375 1.00 90.62 611 LEU A N 1
ATOM 4959 C CA . LEU A 1 611 ? 20.746 14.046 10.786 1.00 90.62 611 LEU A CA 1
ATOM 4960 C C . LEU A 1 611 ? 21.549 13.636 9.554 1.00 90.62 611 LEU A C 1
ATOM 4962 O O . LEU A 1 611 ? 21.310 12.581 8.972 1.00 90.62 611 LEU A O 1
ATOM 4966 N N . PHE A 1 612 ? 22.515 14.467 9.174 1.00 86.75 612 PHE A N 1
ATOM 4967 C CA . PHE A 1 612 ? 23.505 14.129 8.151 1.00 86.75 612 PHE A CA 1
ATOM 4968 C C . PHE A 1 612 ? 24.393 12.990 8.645 1.00 86.75 612 PHE A C 1
ATOM 4970 O O . PHE A 1 612 ? 24.873 13.062 9.774 1.00 86.75 612 PHE A O 1
ATOM 4977 N N . MET A 1 613 ? 24.580 11.958 7.829 1.00 83.19 613 MET A N 1
ATOM 4978 C CA . MET A 1 613 ? 25.444 10.809 8.106 1.00 83.19 613 MET A CA 1
ATOM 4979 C C . MET A 1 613 ? 26.750 10.934 7.321 1.00 83.19 613 MET A C 1
ATOM 4981 O O . MET A 1 613 ? 26.736 11.431 6.193 1.00 83.19 613 MET A O 1
ATOM 4985 N N . ASP A 1 614 ? 27.857 10.479 7.899 1.00 71.88 614 ASP A N 1
ATOM 4986 C CA . ASP A 1 614 ? 29.150 10.452 7.219 1.00 71.88 614 ASP A CA 1
ATOM 4987 C C . ASP A 1 614 ? 29.265 9.194 6.322 1.00 71.88 614 ASP A C 1
ATOM 4989 O O . ASP A 1 614 ? 28.537 8.216 6.496 1.00 71.88 614 ASP A O 1
ATOM 4993 N N . ASP A 1 615 ? 30.197 9.193 5.356 1.00 59.91 615 ASP A N 1
ATOM 4994 C CA . ASP A 1 615 ? 30.491 8.083 4.413 1.00 59.91 615 ASP A CA 1
ATOM 4995 C C . ASP A 1 615 ? 31.078 6.813 5.093 1.00 59.91 615 ASP A C 1
ATOM 4997 O O . ASP A 1 615 ? 31.868 6.059 4.515 1.00 59.91 615 ASP A O 1
ATOM 5001 N N . ALA A 1 616 ? 30.759 6.562 6.364 1.00 51.19 616 ALA A N 1
ATOM 5002 C CA . ALA A 1 616 ? 31.338 5.472 7.129 1.00 51.19 616 ALA A CA 1
ATOM 5003 C C . ALA A 1 616 ? 30.777 4.104 6.704 1.00 51.19 616 ALA A C 1
ATOM 5005 O O . ALA A 1 616 ? 29.581 3.917 6.484 1.00 51.19 616 ALA A O 1
ATOM 5006 N N . LYS A 1 617 ? 31.654 3.089 6.703 1.00 52.16 617 LYS A N 1
ATOM 5007 C CA . LYS A 1 617 ? 31.333 1.670 6.436 1.00 52.16 617 LYS A CA 1
ATOM 5008 C C . LYS A 1 617 ? 30.245 1.072 7.349 1.00 52.16 617 LYS A C 1
ATOM 5010 O O . LYS A 1 617 ? 29.809 -0.041 7.078 1.00 52.16 617 LYS A O 1
ATOM 5015 N N . ASN A 1 618 ? 29.840 1.770 8.416 1.00 58.75 618 ASN A N 1
ATOM 5016 C CA . ASN A 1 618 ? 28.879 1.304 9.419 1.00 58.75 618 ASN A CA 1
ATOM 5017 C C . ASN A 1 618 ? 27.783 2.356 9.693 1.00 58.75 618 ASN A C 1
ATOM 5019 O O . ASN A 1 618 ? 27.565 2.782 10.826 1.00 58.75 618 ASN A O 1
ATOM 5023 N N . SER A 1 619 ? 27.084 2.780 8.636 1.00 68.56 619 SER A N 1
ATOM 5024 C CA . SER A 1 619 ? 26.045 3.826 8.667 1.00 68.56 619 SER A CA 1
ATOM 5025 C C . SER A 1 619 ? 24.946 3.624 9.724 1.00 68.56 619 SER A C 1
ATOM 5027 O O . SER A 1 619 ? 24.343 4.592 10.176 1.00 68.56 619 SER A O 1
ATOM 5029 N N . ASP A 1 620 ? 24.677 2.381 10.133 1.00 75.31 620 ASP A N 1
ATOM 5030 C CA . ASP A 1 620 ? 23.672 2.059 11.155 1.00 75.31 620 ASP A CA 1
ATOM 5031 C C . ASP A 1 620 ? 24.108 2.460 12.573 1.00 75.31 620 ASP A C 1
ATOM 5033 O O . ASP A 1 620 ? 23.307 2.995 13.337 1.00 75.31 620 ASP A O 1
ATOM 5037 N N . GLU A 1 621 ? 25.364 2.187 12.943 1.00 81.31 621 GLU A N 1
ATOM 5038 C CA . GLU A 1 621 ? 25.901 2.517 14.274 1.00 81.31 621 GLU A CA 1
ATOM 5039 C C . GLU A 1 621 ? 26.023 4.026 14.451 1.00 81.31 621 GLU A C 1
ATOM 5041 O O . GLU A 1 621 ? 25.683 4.572 15.502 1.00 81.31 621 GLU A O 1
ATOM 5046 N N . GLU A 1 622 ? 26.459 4.711 13.396 1.00 85.12 622 GLU A N 1
ATOM 5047 C CA . GLU A 1 622 ? 26.532 6.163 13.388 1.00 85.12 622 GLU A CA 1
ATOM 5048 C C . GLU A 1 622 ? 25.141 6.785 13.548 1.00 85.12 622 GLU A C 1
ATOM 5050 O O . GLU A 1 622 ? 24.954 7.665 14.390 1.00 85.12 622 GLU A O 1
ATOM 5055 N N . LEU A 1 623 ? 24.145 6.291 12.803 1.00 86.00 623 LEU A N 1
ATOM 5056 C CA . LEU A 1 623 ? 22.766 6.752 12.927 1.00 86.00 623 LEU A CA 1
ATOM 5057 C C . LEU A 1 623 ? 22.241 6.584 14.352 1.00 86.00 623 LEU A C 1
ATOM 5059 O O . LEU A 1 623 ? 21.677 7.522 14.917 1.00 86.00 623 LEU A O 1
ATOM 5063 N N . VAL A 1 624 ? 22.448 5.404 14.936 1.00 88.75 624 VAL A N 1
ATOM 5064 C CA . VAL A 1 624 ? 22.075 5.111 16.324 1.00 88.75 624 VAL A CA 1
ATOM 5065 C C . VAL A 1 624 ? 22.719 6.113 17.279 1.00 88.75 624 VAL A C 1
ATOM 5067 O O . VAL A 1 624 ? 22.014 6.706 18.098 1.00 88.75 624 VAL A O 1
ATOM 5070 N N . SER A 1 625 ? 24.022 6.363 17.132 1.00 88.94 625 SER A N 1
ATOM 5071 C CA . SER A 1 625 ? 24.743 7.312 17.979 1.00 88.94 625 SER A CA 1
ATOM 5072 C C . SER A 1 625 ? 24.214 8.740 17.828 1.00 88.94 625 SER A C 1
ATOM 5074 O O . SER A 1 625 ? 23.969 9.417 18.828 1.00 88.94 625 SER A O 1
ATOM 5076 N N . ARG A 1 626 ? 23.955 9.206 16.596 1.00 90.69 626 ARG A N 1
ATOM 5077 C CA . ARG A 1 626 ? 23.431 10.562 16.362 1.00 90.69 626 ARG A CA 1
ATOM 5078 C C . ARG A 1 626 ? 22.005 10.732 16.890 1.00 90.69 626 ARG A C 1
ATOM 5080 O O . ARG A 1 626 ? 21.701 11.774 17.471 1.00 90.69 626 ARG A O 1
ATOM 5087 N N . ILE A 1 627 ? 21.142 9.721 16.739 1.00 91.88 627 ILE A N 1
ATOM 5088 C CA . ILE A 1 627 ? 19.783 9.739 17.304 1.00 91.88 627 ILE A CA 1
ATOM 5089 C C . ILE A 1 627 ? 19.850 9.793 18.832 1.00 91.88 627 ILE A C 1
ATOM 5091 O O . ILE A 1 627 ? 19.213 10.653 19.440 1.00 91.88 627 ILE A O 1
ATOM 5095 N N . ALA A 1 628 ? 20.632 8.913 19.459 1.00 91.56 628 ALA A N 1
ATOM 5096 C CA . ALA A 1 628 ? 20.771 8.888 20.911 1.00 91.56 628 ALA A CA 1
ATOM 5097 C C . ALA A 1 628 ? 21.370 10.189 21.459 1.00 91.56 628 ALA A C 1
ATOM 5099 O O . ALA A 1 628 ? 20.868 10.727 22.446 1.00 91.56 628 ALA A O 1
ATOM 5100 N N . GLY A 1 629 ? 22.376 10.747 20.779 1.00 92.06 629 GLY A N 1
ATOM 5101 C CA . GLY A 1 629 ? 22.938 12.056 21.101 1.00 92.06 629 GLY A CA 1
ATOM 5102 C C . GLY A 1 629 ? 21.890 13.169 21.041 1.00 92.06 629 GLY A C 1
ATOM 5103 O O . GLY A 1 629 ? 21.807 13.986 21.955 1.00 92.06 629 GLY A O 1
ATOM 5104 N N . TYR A 1 630 ? 21.031 13.174 20.018 1.00 93.56 630 TYR A N 1
ATOM 5105 C CA . TYR A 1 630 ? 19.939 14.143 19.917 1.00 93.56 630 TYR A CA 1
ATOM 5106 C C . TYR A 1 630 ? 18.895 13.983 21.032 1.00 93.56 630 TYR A C 1
ATOM 5108 O O . TYR A 1 630 ? 18.477 14.978 21.627 1.00 93.56 630 TYR A O 1
ATOM 5116 N N . ILE A 1 631 ? 18.506 12.749 21.366 1.00 92.56 631 ILE A N 1
ATOM 5117 C CA . ILE A 1 631 ? 17.594 12.469 22.488 1.00 92.56 631 ILE A CA 1
ATOM 5118 C C . ILE A 1 631 ? 18.211 12.965 23.793 1.00 92.56 631 ILE A C 1
ATOM 5120 O O . ILE A 1 631 ? 17.558 13.682 24.544 1.00 92.56 631 ILE A O 1
ATOM 5124 N N . LYS A 1 632 ? 19.493 12.674 24.029 1.00 90.94 632 LYS A N 1
ATOM 5125 C CA . LYS A 1 632 ? 20.218 13.132 25.218 1.00 90.94 632 LYS A CA 1
ATOM 5126 C C . LYS A 1 632 ? 20.233 14.651 25.366 1.00 90.94 632 LYS A C 1
ATOM 5128 O O . LYS A 1 632 ? 20.146 15.142 26.484 1.00 90.94 632 LYS A O 1
ATOM 5133 N N . LEU A 1 633 ? 20.315 15.380 24.256 1.00 90.06 633 LEU A N 1
ATOM 5134 C CA . LEU A 1 633 ? 20.276 16.843 24.244 1.00 90.06 633 LEU A CA 1
ATOM 5135 C C . LEU A 1 633 ? 18.869 17.426 24.440 1.00 90.06 633 LEU A C 1
ATOM 5137 O O . LEU A 1 633 ? 18.749 18.585 24.814 1.00 90.06 633 LEU A O 1
ATOM 5141 N N . THR A 1 634 ? 17.806 16.674 24.143 1.00 90.12 634 THR A N 1
ATOM 5142 C CA . THR A 1 634 ? 16.431 17.213 24.080 1.00 90.12 634 THR A CA 1
ATOM 5143 C C . THR A 1 634 ? 15.471 16.624 25.118 1.00 90.12 634 THR A C 1
ATOM 5145 O O . THR A 1 634 ? 14.364 17.150 25.296 1.00 90.12 634 THR A O 1
ATOM 5148 N N . PHE A 1 635 ? 15.889 15.570 25.826 1.00 91.31 635 PHE A N 1
ATOM 5149 C CA . PHE A 1 635 ? 15.120 14.862 26.848 1.00 91.31 635 PHE A CA 1
ATOM 5150 C C . PHE A 1 635 ? 15.758 14.973 28.244 1.00 91.31 635 PHE A C 1
ATOM 5152 O O . PHE A 1 635 ? 16.174 13.987 28.852 1.00 91.31 635 PHE A O 1
ATOM 5159 N N . GLU A 1 636 ? 15.822 16.196 28.771 1.00 80.94 636 GLU A N 1
ATOM 5160 C CA . GLU A 1 636 ? 16.451 16.486 30.070 1.00 80.94 636 GLU A CA 1
ATOM 5161 C C . GLU A 1 636 ? 15.580 16.054 31.275 1.00 80.94 636 GLU A C 1
ATOM 5163 O O . GLU A 1 636 ? 16.089 15.608 32.304 1.00 80.94 636 GLU A O 1
ATOM 5168 N N . ASP A 1 637 ? 14.252 16.089 31.131 1.00 81.12 637 ASP A N 1
ATOM 5169 C CA . ASP A 1 637 ? 13.270 15.861 32.206 1.00 81.12 637 ASP A CA 1
ATOM 5170 C C . ASP A 1 637 ? 12.847 14.386 32.383 1.00 81.12 637 ASP A C 1
ATOM 5172 O O . ASP A 1 637 ? 11.690 14.070 32.684 1.00 81.12 637 ASP A O 1
ATOM 5176 N N . ARG A 1 638 ? 13.772 13.438 32.214 1.00 80.94 638 ARG A N 1
ATOM 5177 C CA . ARG A 1 638 ? 13.465 11.989 32.220 1.00 80.94 638 ARG A CA 1
ATOM 5178 C C . ARG A 1 638 ? 12.817 11.451 33.505 1.00 80.94 638 ARG A C 1
ATOM 5180 O O . ARG A 1 638 ? 12.309 10.334 33.523 1.00 80.94 638 ARG A O 1
ATOM 5187 N N . HIS A 1 639 ? 12.838 12.217 34.596 1.00 81.94 639 HIS A N 1
ATOM 5188 C CA . HIS A 1 639 ? 12.251 11.828 35.881 1.00 81.94 639 HIS A CA 1
ATOM 5189 C C . HIS A 1 639 ? 10.753 12.140 36.001 1.00 81.94 639 HIS A C 1
ATOM 5191 O O . HIS A 1 639 ? 10.075 11.479 36.785 1.00 81.94 639 HIS A O 1
ATOM 5197 N N . SER A 1 640 ? 10.233 13.111 35.244 1.00 80.38 640 SER A N 1
ATOM 5198 C CA . SER A 1 640 ? 8.830 13.556 35.322 1.00 80.38 640 SER A CA 1
ATOM 5199 C C . SER A 1 640 ? 7.995 13.146 34.110 1.00 80.38 640 SER A C 1
ATOM 5201 O O . SER A 1 640 ? 6.770 13.123 34.188 1.00 80.38 640 SER A O 1
ATOM 5203 N N . GLN A 1 641 ? 8.639 12.796 32.999 1.00 85.25 641 GLN A N 1
ATOM 5204 C CA . GLN A 1 641 ? 7.976 12.431 31.753 1.00 85.25 641 GLN A CA 1
ATOM 5205 C C . GLN A 1 641 ? 8.685 11.271 31.060 1.00 85.25 641 GLN A C 1
ATOM 5207 O O . GLN A 1 641 ? 9.837 10.950 31.347 1.00 85.25 641 GLN A O 1
ATOM 5212 N N . THR A 1 642 ? 7.970 10.630 30.145 1.00 87.06 642 THR A N 1
ATOM 5213 C CA . THR A 1 642 ? 8.471 9.543 29.307 1.00 87.06 642 THR A CA 1
ATOM 5214 C C . THR A 1 642 ? 8.599 10.015 27.868 1.00 87.06 642 THR A C 1
ATOM 5216 O O . THR A 1 642 ? 7.707 10.687 27.344 1.00 87.06 642 THR A O 1
ATOM 5219 N N . ALA A 1 643 ? 9.697 9.636 27.217 1.00 89.12 643 ALA A N 1
ATOM 5220 C CA . ALA A 1 643 ? 9.847 9.799 25.783 1.00 89.12 643 ALA A CA 1
ATOM 5221 C C . ALA A 1 643 ? 9.266 8.589 25.048 1.00 89.12 643 ALA A C 1
ATOM 5223 O O . ALA A 1 643 ? 9.414 7.444 25.477 1.00 89.12 643 ALA A O 1
ATOM 5224 N N . PHE A 1 644 ? 8.626 8.838 23.918 1.00 87.81 644 PHE A N 1
ATOM 5225 C CA . PHE A 1 644 ? 8.195 7.814 22.986 1.00 87.81 644 PHE A CA 1
ATOM 5226 C C . PHE A 1 644 ? 9.005 7.929 21.700 1.00 87.81 644 PHE A C 1
ATOM 5228 O O . PHE A 1 644 ? 9.113 9.016 21.145 1.00 87.81 644 PHE A O 1
ATOM 5235 N N . LEU A 1 645 ? 9.571 6.827 21.219 1.00 89.00 645 LEU A N 1
ATOM 5236 C CA . LEU A 1 645 ? 10.358 6.787 19.995 1.00 89.00 645 LEU A CA 1
ATOM 5237 C C . LEU A 1 645 ? 9.735 5.823 18.994 1.00 89.00 645 LEU A C 1
ATOM 5239 O O . LEU A 1 645 ? 9.590 4.633 19.269 1.00 89.00 645 LEU A O 1
ATOM 5243 N N . PHE A 1 646 ? 9.418 6.331 17.810 1.00 87.00 646 PHE A N 1
ATOM 5244 C CA . PHE A 1 646 ? 8.961 5.548 16.677 1.00 87.00 646 PHE A CA 1
ATOM 5245 C C . PHE A 1 646 ? 10.072 5.400 15.640 1.00 87.00 646 PHE A C 1
ATOM 5247 O O . PHE A 1 646 ? 10.591 6.389 15.125 1.00 87.00 646 PHE A O 1
ATOM 5254 N N . LEU A 1 647 ? 10.403 4.156 15.303 1.00 84.06 647 LEU A N 1
ATOM 5255 C CA . LEU A 1 647 ? 11.372 3.814 14.266 1.00 84.06 647 LEU A CA 1
ATOM 5256 C C . LEU A 1 647 ? 10.900 2.551 13.544 1.00 84.06 647 LEU A C 1
ATOM 5258 O O . LEU A 1 647 ? 10.717 1.512 14.167 1.00 84.06 647 LEU A O 1
ATOM 5262 N N . GLN A 1 648 ? 10.692 2.613 12.227 1.00 75.62 648 GLN A N 1
ATOM 5263 C CA . GLN A 1 648 ? 10.132 1.480 11.475 1.00 75.62 648 GLN A CA 1
ATOM 5264 C C . GLN A 1 648 ? 11.078 0.261 11.413 1.00 75.62 648 GLN A C 1
ATOM 5266 O O . GLN A 1 648 ? 10.610 -0.879 11.362 1.00 75.62 648 GLN A O 1
ATOM 5271 N N . ASN A 1 649 ? 12.398 0.477 11.446 1.00 76.44 649 ASN A N 1
ATOM 5272 C CA . ASN A 1 649 ? 13.403 -0.583 11.349 1.00 76.44 649 ASN A CA 1
ATOM 5273 C C . ASN A 1 649 ? 13.679 -1.232 12.722 1.00 76.44 649 ASN A C 1
ATOM 5275 O O . ASN A 1 649 ? 14.259 -0.608 13.609 1.00 76.44 649 ASN A O 1
ATOM 5279 N N . LYS A 1 650 ? 13.301 -2.511 12.875 1.00 73.75 650 LYS A N 1
ATOM 5280 C CA . LYS A 1 650 ? 13.468 -3.283 14.122 1.00 73.75 650 LYS A CA 1
ATOM 5281 C C . LYS A 1 650 ? 14.931 -3.475 14.538 1.00 73.75 650 LYS A C 1
ATOM 5283 O O . LYS A 1 650 ? 15.214 -3.489 15.732 1.00 73.75 650 LYS A O 1
ATOM 5288 N N . GLU A 1 651 ? 15.838 -3.660 13.580 1.00 73.50 651 GLU A N 1
ATOM 5289 C CA . GLU A 1 651 ? 17.258 -3.893 13.863 1.00 73.50 651 GLU A CA 1
ATOM 5290 C C . GLU A 1 651 ? 17.914 -2.619 14.399 1.00 73.50 651 GLU A C 1
ATOM 5292 O O . GLU A 1 651 ? 18.555 -2.647 15.450 1.00 73.50 651 GLU A O 1
ATOM 5297 N N . LEU A 1 652 ? 17.673 -1.489 13.728 1.00 77.44 652 LEU A N 1
ATOM 5298 C CA . LEU A 1 652 ? 18.112 -0.179 14.204 1.00 77.44 652 LEU A CA 1
ATOM 5299 C C . LEU A 1 652 ? 17.491 0.161 15.564 1.00 77.44 652 LEU A C 1
ATOM 5301 O O . LEU A 1 652 ? 18.178 0.698 16.425 1.00 77.44 652 LEU A O 1
ATOM 5305 N N . LEU A 1 653 ? 16.221 -0.195 15.792 1.00 83.50 653 LEU A N 1
ATOM 5306 C CA . LEU A 1 653 ? 15.554 0.016 17.079 1.00 83.50 653 LEU A CA 1
ATOM 5307 C C . LEU A 1 653 ? 16.230 -0.762 18.212 1.00 83.50 653 LEU A C 1
ATOM 5309 O O . LEU A 1 653 ? 16.405 -0.212 19.297 1.00 83.50 653 LEU A O 1
ATOM 5313 N N . ALA A 1 654 ? 16.633 -2.012 17.969 1.00 79.62 654 ALA A N 1
ATOM 5314 C CA . ALA A 1 654 ? 17.354 -2.814 18.956 1.00 79.62 654 ALA A CA 1
ATOM 5315 C C . ALA A 1 654 ? 18.734 -2.216 19.278 1.00 79.62 654 ALA A C 1
ATOM 5317 O O . ALA A 1 654 ? 19.053 -2.035 20.449 1.00 79.62 654 ALA A O 1
ATOM 5318 N N . LYS A 1 655 ? 19.509 -1.832 18.252 1.00 84.25 655 LYS A N 1
ATOM 5319 C CA . LYS A 1 655 ? 20.807 -1.155 18.437 1.00 84.25 655 LYS A CA 1
ATOM 5320 C C . LYS A 1 655 ? 20.644 0.160 19.212 1.00 84.25 655 LYS A C 1
ATOM 5322 O O . LYS A 1 655 ? 21.421 0.448 20.116 1.00 84.25 655 LYS A O 1
ATOM 5327 N N . LEU A 1 656 ? 19.606 0.935 18.893 1.00 87.56 656 LEU A N 1
ATOM 5328 C CA . LEU A 1 656 ? 19.304 2.197 19.564 1.00 87.56 656 LEU A CA 1
ATOM 5329 C C . LEU A 1 656 ? 18.897 2.010 21.027 1.00 87.56 656 LEU A C 1
ATOM 5331 O O . LEU A 1 656 ? 19.323 2.792 21.869 1.00 87.56 656 LEU A O 1
ATOM 5335 N N . LYS A 1 657 ? 18.105 0.979 21.338 1.00 88.06 657 LYS A N 1
ATOM 5336 C CA . LYS A 1 657 ? 17.756 0.617 22.717 1.00 88.06 657 LYS A CA 1
ATOM 5337 C C . LYS A 1 657 ? 19.016 0.361 23.543 1.00 88.06 657 LYS A C 1
ATOM 5339 O O . LYS A 1 657 ? 19.164 0.979 24.591 1.00 88.06 657 LYS A O 1
ATOM 5344 N N . ASP A 1 658 ? 19.891 -0.523 23.065 1.00 85.31 658 ASP A N 1
ATOM 5345 C CA . ASP A 1 658 ? 21.108 -0.906 23.789 1.00 85.31 658 ASP A CA 1
ATOM 5346 C C . ASP A 1 658 ? 22.005 0.332 24.013 1.00 85.31 658 ASP A C 1
ATOM 5348 O O . ASP A 1 658 ? 22.427 0.603 25.132 1.00 85.31 658 ASP A O 1
ATOM 5352 N N . HIS A 1 659 ? 22.171 1.180 22.991 1.00 88.44 659 HIS A N 1
ATOM 5353 C CA . HIS A 1 659 ? 22.956 2.414 23.107 1.00 88.44 659 HIS A CA 1
ATOM 5354 C C . HIS A 1 659 ? 22.341 3.454 24.067 1.00 88.44 659 HIS A C 1
ATOM 5356 O O . HIS A 1 659 ? 23.058 4.146 24.785 1.00 88.44 659 HIS A O 1
ATOM 5362 N N . LEU A 1 660 ? 21.010 3.579 24.115 1.00 90.31 660 LEU A N 1
ATOM 5363 C CA . LEU A 1 660 ? 20.329 4.448 25.083 1.00 90.31 660 LEU A CA 1
ATOM 5364 C C . LEU A 1 660 ? 20.458 3.913 26.519 1.00 90.31 660 LEU A C 1
ATOM 5366 O O . LEU A 1 660 ? 20.574 4.702 27.456 1.00 90.31 660 LEU A O 1
ATOM 5370 N N . GLU A 1 661 ? 20.452 2.594 26.707 1.00 89.00 661 GLU A N 1
ATOM 5371 C CA . GLU A 1 661 ? 20.696 1.971 28.013 1.00 89.00 661 GLU A CA 1
ATOM 5372 C C . GLU A 1 661 ? 22.139 2.199 28.490 1.00 89.00 661 GLU A C 1
ATOM 5374 O O . GLU A 1 661 ? 22.333 2.537 29.660 1.00 89.00 661 GLU A O 1
ATOM 5379 N N . ASP A 1 662 ? 23.125 2.136 27.588 1.00 87.56 662 ASP A N 1
ATOM 5380 C CA . ASP A 1 662 ? 24.526 2.492 27.872 1.00 87.56 662 ASP A CA 1
ATOM 5381 C C . ASP A 1 662 ? 24.686 3.970 28.275 1.00 87.56 662 ASP A C 1
ATOM 5383 O O . ASP A 1 662 ? 25.466 4.308 29.168 1.00 87.56 662 ASP A O 1
ATOM 5387 N N . GLU A 1 663 ? 23.890 4.860 27.676 1.00 86.62 663 GLU A N 1
ATOM 5388 C CA . GLU A 1 663 ? 23.783 6.277 28.057 1.00 86.62 663 GLU A CA 1
ATOM 5389 C C . GLU A 1 663 ? 22.994 6.497 29.369 1.00 86.62 663 GLU A C 1
ATOM 5391 O O . GLU A 1 663 ? 22.843 7.627 29.846 1.00 86.62 663 GLU A O 1
ATOM 5396 N N . GLY A 1 664 ? 22.512 5.418 29.994 1.00 87.75 664 GLY A N 1
ATOM 5397 C CA . GLY A 1 664 ? 21.874 5.418 31.306 1.00 87.75 664 GLY A CA 1
ATOM 5398 C C . GLY A 1 664 ? 20.370 5.688 31.291 1.00 87.75 664 GLY A C 1
ATOM 5399 O O . GLY A 1 664 ? 19.842 6.124 32.319 1.00 87.75 664 GLY A O 1
ATOM 5400 N N . TYR A 1 665 ? 19.680 5.480 30.165 1.00 89.94 665 TYR A N 1
ATOM 5401 C CA . TYR A 1 665 ? 18.216 5.518 30.087 1.00 89.94 665 TYR A CA 1
ATOM 5402 C C . TYR A 1 665 ? 17.604 4.148 30.357 1.00 89.94 665 TYR A C 1
ATOM 5404 O O . TYR A 1 665 ? 18.052 3.131 29.838 1.00 89.94 665 TYR A O 1
ATOM 5412 N N . SER A 1 666 ? 16.502 4.112 31.101 1.00 88.81 666 SER A N 1
ATOM 5413 C CA . SER A 1 666 ? 15.680 2.905 31.171 1.00 88.81 666 SER A CA 1
ATOM 5414 C C . SER A 1 666 ? 14.776 2.815 29.938 1.00 88.81 666 SER A C 1
ATOM 5416 O O . SER A 1 666 ? 13.919 3.677 29.738 1.00 88.81 666 SER A O 1
ATOM 5418 N N . CYS A 1 667 ? 14.944 1.776 29.116 1.00 87.25 667 CYS A N 1
ATOM 5419 C CA . CYS A 1 667 ? 14.207 1.620 27.863 1.00 87.25 667 CYS A CA 1
ATOM 5420 C C . CYS A 1 667 ? 13.188 0.469 27.907 1.00 87.25 667 CYS A C 1
ATOM 5422 O O . CYS A 1 667 ? 13.408 -0.576 28.520 1.00 87.25 667 CYS A O 1
ATOM 5424 N N . LEU A 1 668 ? 12.070 0.638 27.198 1.00 84.88 668 LEU A N 1
ATOM 5425 C CA . LEU A 1 668 ? 11.073 -0.405 26.963 1.00 84.88 668 LEU A CA 1
ATOM 5426 C C . LEU A 1 668 ? 10.720 -0.466 25.483 1.00 84.88 668 LEU A C 1
ATOM 5428 O O . LEU A 1 668 ? 10.210 0.500 24.927 1.00 84.88 668 LEU A O 1
ATOM 5432 N N . VAL A 1 669 ? 10.909 -1.619 24.845 1.00 78.31 669 VAL A N 1
ATOM 5433 C CA . VAL A 1 669 ? 10.398 -1.823 23.485 1.00 78.31 669 VAL A CA 1
ATOM 5434 C C . VAL A 1 669 ? 8.942 -2.293 23.555 1.00 78.31 669 VAL A C 1
ATOM 5436 O O . VAL A 1 669 ? 8.614 -3.321 24.152 1.00 78.31 669 VAL A O 1
ATOM 5439 N N . ALA A 1 670 ? 8.052 -1.523 22.946 1.00 72.19 670 ALA A N 1
ATOM 5440 C CA . ALA A 1 670 ? 6.626 -1.773 22.881 1.00 72.19 670 ALA A CA 1
ATOM 5441 C C . ALA A 1 670 ? 6.300 -2.693 21.692 1.00 72.19 670 ALA A C 1
ATOM 5443 O O . ALA A 1 670 ? 6.400 -2.274 20.534 1.00 72.19 670 ALA A O 1
ATOM 5444 N N . THR A 1 671 ? 5.901 -3.944 21.965 1.00 65.81 671 THR A N 1
ATOM 5445 C CA . THR A 1 671 ? 5.469 -4.913 20.939 1.00 65.81 671 THR A CA 1
ATOM 5446 C C . THR A 1 671 ? 4.149 -5.583 21.282 1.00 65.81 671 THR A C 1
ATOM 5448 O O . THR A 1 671 ? 3.844 -5.872 22.435 1.00 65.81 671 THR A O 1
ATOM 5451 N N . ALA A 1 672 ? 3.370 -5.882 20.241 1.00 58.75 672 ALA A N 1
ATOM 5452 C CA . ALA A 1 672 ? 2.072 -6.540 20.371 1.00 58.75 672 ALA A CA 1
ATOM 5453 C C . ALA A 1 672 ? 2.167 -8.032 20.741 1.00 58.75 672 ALA A C 1
ATOM 5455 O O . ALA A 1 672 ? 1.200 -8.604 21.239 1.00 58.75 672 ALA A O 1
ATOM 5456 N N . ASP A 1 673 ? 3.318 -8.665 20.498 1.00 57.06 673 ASP A N 1
ATOM 5457 C CA . ASP A 1 673 ? 3.502 -10.110 20.676 1.00 57.06 673 ASP A CA 1
ATOM 5458 C C . ASP A 1 673 ? 3.948 -10.499 22.098 1.00 57.06 673 ASP A C 1
ATOM 5460 O O . ASP A 1 673 ? 3.971 -11.686 22.422 1.00 57.06 673 ASP A O 1
ATOM 5464 N N . SER A 1 674 ? 4.253 -9.518 22.959 1.00 59.19 674 SER A N 1
ATOM 5465 C CA . SER A 1 674 ? 4.690 -9.721 24.346 1.00 59.19 674 SER A CA 1
ATOM 5466 C C . SER A 1 674 ? 3.681 -9.133 25.336 1.00 59.19 674 SER A C 1
ATOM 5468 O O . SER A 1 674 ? 3.598 -7.917 25.510 1.00 59.19 674 SER A O 1
ATOM 5470 N N . ARG A 1 675 ? 2.942 -9.988 26.061 1.00 58.28 675 ARG A N 1
ATOM 5471 C CA . ARG A 1 675 ? 1.991 -9.534 27.105 1.00 58.28 675 ARG A CA 1
ATOM 5472 C C . ARG A 1 675 ? 2.672 -8.733 28.221 1.00 58.28 675 ARG A C 1
ATOM 5474 O O . ARG A 1 675 ? 2.086 -7.781 28.721 1.00 58.28 675 ARG A O 1
ATOM 5481 N N . LYS A 1 676 ? 3.925 -9.068 28.555 1.00 61.97 676 LYS A N 1
ATOM 5482 C CA . LYS A 1 676 ? 4.731 -8.338 29.551 1.00 61.97 676 LYS A CA 1
ATOM 5483 C C . LYS A 1 676 ? 4.994 -6.883 29.136 1.00 61.97 676 LYS A C 1
ATOM 5485 O O . LYS A 1 676 ? 5.168 -6.042 30.007 1.00 61.97 676 LYS A O 1
ATOM 5490 N N . SER A 1 677 ? 5.009 -6.580 27.834 1.00 65.56 677 SER A N 1
ATOM 5491 C CA . SER A 1 677 ? 5.250 -5.224 27.323 1.00 65.56 677 SER A CA 1
ATOM 5492 C C . SER A 1 677 ? 4.100 -4.274 27.681 1.00 65.56 677 SER A C 1
ATOM 5494 O O . SER A 1 677 ? 4.346 -3.212 28.238 1.00 65.56 677 SER A O 1
ATOM 5496 N N . GLN A 1 678 ? 2.839 -4.680 27.483 1.00 65.81 678 GLN A N 1
ATOM 5497 C CA . GLN A 1 678 ? 1.676 -3.819 27.746 1.00 65.81 678 GLN A CA 1
ATOM 5498 C C . GLN A 1 678 ? 1.478 -3.497 29.236 1.00 65.81 678 GLN A C 1
ATOM 5500 O O . GLN A 1 678 ? 1.150 -2.360 29.583 1.00 65.81 678 GLN A O 1
ATOM 5505 N N . ASP A 1 679 ? 1.695 -4.478 30.115 1.00 65.62 679 ASP A N 1
ATOM 5506 C CA . ASP A 1 679 ? 1.624 -4.261 31.563 1.00 65.62 679 ASP A CA 1
ATOM 5507 C C . ASP A 1 679 ? 2.769 -3.351 32.040 1.00 65.62 679 ASP A C 1
ATOM 5509 O O . ASP A 1 679 ? 2.539 -2.441 32.840 1.00 65.62 679 ASP A O 1
ATOM 5513 N N . ARG A 1 680 ? 3.983 -3.527 31.490 1.00 70.06 680 ARG A N 1
ATOM 5514 C CA . ARG A 1 680 ? 5.131 -2.647 31.766 1.00 70.06 680 ARG A CA 1
ATOM 5515 C C . ARG A 1 680 ? 4.927 -1.225 31.253 1.00 70.06 680 ARG A C 1
ATOM 5517 O O . ARG A 1 680 ? 5.318 -0.303 31.947 1.00 70.06 680 ARG A O 1
ATOM 5524 N N . ILE A 1 681 ? 4.270 -1.013 30.114 1.00 72.19 681 ILE A N 1
ATOM 5525 C CA . ILE A 1 681 ? 3.966 0.347 29.633 1.00 72.19 681 ILE A CA 1
ATOM 5526 C C . ILE A 1 681 ? 3.084 1.098 30.641 1.00 72.19 681 ILE A C 1
ATOM 5528 O O . ILE A 1 681 ? 3.378 2.239 30.992 1.00 72.19 681 ILE A O 1
ATOM 5532 N N . ASN A 1 682 ? 2.033 0.446 31.145 1.00 68.25 682 ASN A N 1
ATOM 5533 C CA . ASN A 1 682 ? 1.055 1.093 32.021 1.00 68.25 682 ASN A CA 1
ATOM 5534 C C . ASN A 1 682 ? 1.551 1.263 33.468 1.00 68.25 682 ASN A C 1
ATOM 5536 O O . ASN A 1 682 ? 1.115 2.185 34.152 1.00 68.25 682 ASN A O 1
ATOM 5540 N N . GLN A 1 683 ? 2.411 0.364 33.962 1.00 71.06 683 GLN A N 1
ATOM 5541 C CA . GLN A 1 683 ? 2.828 0.311 35.376 1.00 71.06 683 GLN A CA 1
ATOM 5542 C C . GLN A 1 683 ? 4.321 0.582 35.601 1.00 71.06 683 GLN A C 1
ATOM 5544 O O . GLN A 1 683 ? 4.750 0.746 36.742 1.00 71.06 683 GLN A O 1
ATOM 5549 N N . GLY A 1 684 ? 5.127 0.584 34.543 1.00 75.19 684 GLY A N 1
ATOM 5550 C CA . GLY A 1 684 ? 6.579 0.680 34.627 1.00 75.19 684 GLY A CA 1
ATOM 5551 C C . GLY A 1 684 ? 7.083 2.100 34.877 1.00 75.19 684 GLY A C 1
ATOM 5552 O O . GLY A 1 684 ? 6.310 3.061 34.893 1.00 75.19 684 GLY A O 1
ATOM 5553 N N . ASN A 1 685 ? 8.399 2.242 35.076 1.00 81.94 685 ASN A N 1
ATOM 5554 C CA . ASN A 1 685 ? 9.116 3.499 35.379 1.00 81.94 685 ASN A CA 1
ATOM 5555 C C . ASN A 1 685 ? 10.181 3.874 34.325 1.00 81.94 685 ASN A C 1
ATOM 5557 O O . ASN A 1 685 ? 10.931 4.827 34.516 1.00 81.94 685 ASN A O 1
ATOM 5561 N N . GLU A 1 686 ? 10.166 3.199 33.173 1.00 87.31 686 GLU A N 1
ATOM 5562 C CA . GLU A 1 686 ? 11.065 3.415 32.039 1.00 87.31 686 GLU A CA 1
ATOM 5563 C C . GLU A 1 686 ? 11.037 4.863 31.523 1.00 87.31 686 GLU A C 1
ATOM 5565 O O . GLU A 1 686 ? 10.002 5.543 31.547 1.00 87.31 686 GLU A O 1
ATOM 5570 N N . ASP A 1 687 ? 12.195 5.349 31.095 1.00 88.94 687 ASP A N 1
ATOM 5571 C CA . ASP A 1 687 ? 12.421 6.695 30.570 1.00 88.94 687 ASP A CA 1
ATOM 5572 C C . ASP A 1 687 ? 11.969 6.807 29.115 1.00 88.94 687 ASP A C 1
ATOM 5574 O O . ASP A 1 687 ? 11.329 7.794 28.754 1.00 88.94 687 ASP A O 1
ATOM 5578 N N . ILE A 1 688 ? 12.252 5.782 28.305 1.00 89.62 688 ILE A N 1
ATOM 5579 C CA . ILE A 1 688 ? 11.997 5.781 26.862 1.00 89.62 688 ILE A CA 1
ATOM 5580 C C . ILE A 1 688 ? 11.208 4.532 26.469 1.00 89.62 688 ILE A C 1
ATOM 5582 O O . ILE A 1 688 ? 11.601 3.407 26.777 1.00 89.62 688 ILE A O 1
ATOM 5586 N N . ILE A 1 689 ? 10.107 4.721 25.746 1.00 86.94 689 ILE A N 1
ATOM 5587 C CA . ILE A 1 689 ? 9.343 3.644 25.117 1.00 86.94 689 ILE A CA 1
ATOM 5588 C C . ILE A 1 689 ? 9.627 3.668 23.615 1.00 86.94 689 ILE A C 1
ATOM 5590 O O . ILE A 1 689 ? 9.316 4.648 22.949 1.00 86.94 689 ILE A O 1
ATOM 5594 N N . LEU A 1 690 ? 10.187 2.592 23.070 1.00 86.25 690 LEU A N 1
ATOM 5595 C CA . LEU A 1 690 ? 10.512 2.461 21.650 1.00 86.25 690 LEU A CA 1
ATOM 5596 C C . LEU A 1 690 ? 9.481 1.571 20.950 1.00 86.25 690 LEU A C 1
ATOM 5598 O O . LEU A 1 690 ? 9.151 0.501 21.453 1.00 86.25 690 LEU A O 1
ATOM 5602 N N . SER A 1 691 ? 8.994 1.943 19.770 1.00 80.62 691 SER A N 1
ATOM 5603 C CA . SER A 1 691 ? 8.119 1.081 18.970 1.00 80.62 691 SER A CA 1
ATOM 5604 C C . SER A 1 691 ? 8.362 1.205 17.467 1.00 80.62 691 SER A C 1
ATOM 5606 O O . SER A 1 691 ? 8.941 2.169 16.976 1.00 80.62 691 SER A O 1
ATOM 5608 N N . THR A 1 692 ? 7.884 0.197 16.741 1.00 75.50 692 THR A N 1
ATOM 5609 C CA . THR A 1 692 ? 7.814 0.171 15.274 1.00 75.50 692 THR A CA 1
ATOM 5610 C C . THR A 1 692 ? 6.349 0.331 14.838 1.00 75.50 692 THR A C 1
ATOM 5612 O O . THR A 1 692 ? 5.520 0.847 15.588 1.00 75.50 692 THR A O 1
ATOM 5615 N N . SER A 1 693 ? 5.967 -0.217 13.679 1.00 64.50 693 SER A N 1
ATOM 5616 C CA . SER A 1 693 ? 4.563 -0.374 13.266 1.00 64.50 693 SER A CA 1
ATOM 5617 C C . SER A 1 693 ? 3.693 -1.172 14.253 1.00 64.50 693 SER A C 1
ATOM 5619 O O . SER A 1 693 ? 2.479 -1.197 14.094 1.00 64.50 693 SER A O 1
ATOM 5621 N N . ALA A 1 694 ? 4.249 -1.800 15.297 1.00 56.34 694 ALA A N 1
ATOM 5622 C CA . ALA A 1 694 ? 3.482 -2.496 16.335 1.00 56.34 694 ALA A CA 1
ATOM 5623 C C . ALA A 1 694 ? 2.456 -1.606 17.079 1.00 56.34 694 ALA A C 1
ATOM 5625 O O . ALA A 1 694 ? 1.499 -2.145 17.637 1.00 56.34 694 ALA A O 1
ATOM 5626 N N . LEU A 1 695 ? 2.587 -0.272 17.037 1.00 58.25 695 LEU A N 1
ATOM 5627 C CA . LEU A 1 695 ? 1.563 0.676 17.515 1.00 58.25 695 LEU A CA 1
ATOM 5628 C C . LEU A 1 695 ? 0.189 0.473 16.851 1.00 58.25 695 LEU A C 1
ATOM 5630 O O . LEU A 1 695 ? -0.843 0.567 17.525 1.00 58.25 695 LEU A O 1
ATOM 5634 N N . SER A 1 696 ? 0.179 0.098 15.564 1.00 49.19 696 SER A N 1
ATOM 5635 C CA . SER A 1 696 ? -1.016 -0.264 14.775 1.00 49.19 696 SER A CA 1
ATOM 5636 C C . SER A 1 696 ? -1.801 -1.454 15.343 1.00 49.19 696 SER A C 1
ATOM 5638 O O . SER A 1 696 ? -2.889 -1.779 14.876 1.00 49.19 696 SER A O 1
ATOM 5640 N N . ARG A 1 697 ? -1.278 -2.134 16.371 1.00 51.75 697 ARG A N 1
ATOM 5641 C CA . ARG A 1 697 ? -1.887 -3.330 16.971 1.00 51.75 697 ARG A CA 1
ATOM 5642 C C . ARG A 1 697 ? -2.505 -3.088 18.350 1.00 51.75 697 ARG A C 1
ATOM 5644 O O . ARG A 1 697 ? -2.946 -4.042 18.988 1.00 51.75 697 ARG A O 1
ATOM 5651 N N . GLY A 1 698 ? -2.610 -1.834 18.800 1.00 51.69 698 GLY A N 1
ATOM 5652 C CA . GLY A 1 698 ? -3.392 -1.487 19.997 1.00 51.69 698 GLY A CA 1
ATOM 5653 C C . GLY A 1 698 ? -2.605 -1.368 21.284 1.00 51.69 698 GLY A C 1
ATOM 5654 O O . GLY A 1 698 ? -3.164 -1.653 22.341 1.00 51.69 698 GLY A O 1
ATOM 5655 N N . ILE A 1 699 ? -1.348 -0.937 21.188 1.00 60.16 699 ILE A N 1
ATOM 5656 C CA . ILE A 1 699 ? -0.552 -0.595 22.362 1.00 60.16 699 ILE A CA 1
ATOM 5657 C C . ILE A 1 699 ? -1.196 0.619 23.044 1.00 60.16 699 ILE A C 1
ATOM 5659 O O . ILE A 1 699 ? -1.351 1.674 22.427 1.00 60.16 699 ILE A O 1
ATOM 5663 N N . ASP A 1 700 ? -1.624 0.448 24.295 1.00 62.66 700 ASP A N 1
ATOM 5664 C CA . ASP A 1 700 ? -2.103 1.549 25.136 1.00 62.66 700 ASP A CA 1
ATOM 5665 C C . ASP A 1 700 ? -0.881 2.198 25.789 1.00 62.66 700 ASP A C 1
ATOM 5667 O O . ASP A 1 700 ? -0.141 1.522 26.500 1.00 62.66 700 ASP A O 1
ATOM 5671 N N . LEU A 1 701 ? -0.641 3.473 25.490 1.00 69.38 701 LEU A N 1
ATOM 5672 C CA . LEU A 1 701 ? 0.492 4.247 25.998 1.00 69.38 701 LEU A CA 1
ATOM 5673 C C . LEU A 1 701 ? 0.109 5.119 27.215 1.00 69.38 701 LEU A C 1
ATOM 5675 O O . LEU A 1 701 ? 0.848 6.030 27.588 1.00 69.38 701 LEU A O 1
ATOM 5679 N N . SER A 1 702 ? -1.057 4.874 27.824 1.00 66.62 702 SER A N 1
ATOM 5680 C CA . SER A 1 702 ? -1.541 5.615 28.990 1.00 66.62 702 SER A CA 1
ATOM 5681 C C . SER A 1 702 ? -0.632 5.438 30.205 1.00 66.62 702 SER A C 1
ATOM 5683 O O . SER A 1 702 ? -0.500 4.334 30.734 1.00 66.62 702 SER A O 1
ATOM 5685 N N . ARG A 1 703 ? -0.085 6.545 30.719 1.00 73.94 703 ARG A N 1
ATOM 5686 C CA . ARG A 1 703 ? 0.854 6.507 31.845 1.00 73.94 703 ARG A CA 1
ATOM 5687 C C . ARG A 1 703 ? 0.708 7.703 32.796 1.00 73.94 703 ARG A C 1
ATOM 5689 O O . ARG A 1 703 ? 1.526 8.619 32.751 1.00 73.94 703 ARG A O 1
ATOM 5696 N N . PRO A 1 704 ? -0.308 7.693 33.679 1.00 68.50 704 PRO A N 1
ATOM 5697 C CA . PRO A 1 704 ? -0.647 8.863 34.489 1.00 68.50 704 PRO A CA 1
ATOM 5698 C C . PRO A 1 704 ? 0.460 9.340 35.429 1.00 68.50 704 PRO A C 1
ATOM 5700 O O . PRO A 1 704 ? 0.609 10.529 35.665 1.00 68.50 704 PRO A O 1
ATOM 5703 N N . HIS A 1 705 ? 1.280 8.423 35.942 1.00 77.00 705 HIS A N 1
ATOM 5704 C CA . HIS A 1 705 ? 2.370 8.747 36.867 1.00 77.00 705 HIS A CA 1
ATOM 5705 C C . HIS A 1 705 ? 3.640 9.278 36.189 1.00 77.00 705 HIS A C 1
ATOM 5707 O O . HIS A 1 705 ? 4.519 9.782 36.883 1.00 77.00 705 HIS A O 1
ATOM 5713 N N . LYS A 1 706 ? 3.773 9.117 34.867 1.00 81.62 706 LYS A N 1
ATOM 5714 C CA . LYS A 1 706 ? 4.932 9.556 34.074 1.00 81.62 706 LYS A CA 1
ATOM 5715 C C . LYS A 1 706 ? 4.493 9.734 32.610 1.00 81.62 706 LYS A C 1
ATOM 5717 O O . LYS A 1 706 ? 4.695 8.829 31.795 1.00 81.62 706 LYS A O 1
ATOM 5722 N N . PRO A 1 707 ? 3.816 10.848 32.278 1.00 78.94 707 PRO A N 1
ATOM 5723 C CA . PRO A 1 707 ? 3.127 11.015 31.003 1.00 78.94 707 PRO A CA 1
ATOM 5724 C C . PRO A 1 707 ? 4.085 11.048 29.811 1.00 78.94 707 PRO A C 1
ATOM 5726 O O . PRO A 1 707 ? 5.223 11.515 29.907 1.00 78.94 707 PRO A O 1
ATOM 5729 N N . ILE A 1 708 ? 3.596 10.598 28.654 1.00 81.88 708 ILE A N 1
ATOM 5730 C CA . ILE A 1 708 ? 4.327 10.692 27.388 1.00 81.88 708 ILE A CA 1
ATOM 5731 C C . ILE A 1 708 ? 4.089 12.069 26.772 1.00 81.88 708 ILE A C 1
ATOM 5733 O O . ILE A 1 708 ? 3.008 12.338 26.236 1.00 81.88 708 ILE A O 1
ATOM 5737 N N . ASN A 1 709 ? 5.093 12.940 26.856 1.00 83.50 709 ASN A N 1
ATOM 5738 C CA . ASN A 1 709 ? 5.040 14.301 26.312 1.00 83.50 709 ASN A CA 1
ATOM 5739 C C . ASN A 1 709 ? 6.095 14.558 25.228 1.00 83.50 709 ASN A C 1
ATOM 5741 O O . ASN A 1 709 ? 5.902 15.466 24.428 1.00 83.50 709 ASN A O 1
ATOM 5745 N N . LYS A 1 710 ? 7.161 13.752 25.170 1.00 88.12 710 LYS A N 1
ATOM 5746 C CA . LYS A 1 710 ? 8.248 13.860 24.186 1.00 88.12 710 LYS A CA 1
ATOM 5747 C C . LYS A 1 710 ? 8.150 12.715 23.195 1.00 88.12 710 LYS A C 1
ATOM 5749 O O . LYS A 1 710 ? 8.158 11.557 23.601 1.00 88.12 710 LYS A O 1
ATOM 5754 N N . ILE A 1 711 ? 8.025 13.020 21.913 1.00 88.56 711 ILE A N 1
ATOM 5755 C CA . ILE A 1 711 ? 7.796 12.030 20.861 1.00 88.56 711 ILE A CA 1
ATOM 5756 C C . ILE A 1 711 ? 8.854 12.211 19.786 1.00 88.56 711 ILE A C 1
ATOM 5758 O O . ILE A 1 711 ? 8.956 13.283 19.215 1.00 88.56 711 ILE A O 1
ATOM 5762 N N . TYR A 1 712 ? 9.611 11.166 19.482 1.00 91.12 712 TYR A N 1
ATOM 5763 C CA . TYR A 1 712 ? 10.620 11.147 18.432 1.00 91.12 712 TYR A CA 1
ATOM 5764 C C . TYR A 1 712 ? 10.140 10.234 17.310 1.00 91.12 712 TYR A C 1
ATOM 5766 O O . TYR A 1 712 ? 10.031 9.026 17.507 1.00 91.12 712 TYR A O 1
ATOM 5774 N N . ALA A 1 713 ? 9.852 10.790 16.139 1.00 90.00 713 ALA A N 1
ATOM 5775 C CA . ALA A 1 713 ? 9.523 10.018 14.949 1.00 90.00 713 ALA A CA 1
ATOM 5776 C C . ALA A 1 713 ? 10.729 10.014 14.011 1.00 90.00 713 ALA A C 1
ATOM 5778 O O . ALA A 1 713 ? 11.102 11.057 13.476 1.00 90.00 713 ALA A O 1
ATOM 5779 N N . ILE A 1 714 ? 11.352 8.849 13.826 1.00 89.50 714 ILE A N 1
ATOM 5780 C CA . ILE A 1 714 ? 12.468 8.694 12.893 1.00 89.50 714 ILE A CA 1
ATOM 5781 C C . ILE A 1 714 ? 11.902 8.424 11.496 1.00 89.50 714 ILE A C 1
ATOM 5783 O O . ILE A 1 714 ? 11.363 7.347 11.229 1.00 89.50 714 ILE A O 1
ATOM 5787 N N . ILE A 1 715 ? 12.021 9.412 10.612 1.00 85.00 715 ILE A N 1
ATOM 5788 C CA . ILE A 1 715 ? 11.410 9.432 9.283 1.00 85.00 715 ILE A CA 1
ATOM 5789 C C . ILE A 1 715 ? 12.474 9.128 8.234 1.00 85.00 715 ILE A C 1
ATOM 5791 O O . ILE A 1 715 ? 13.199 10.012 7.775 1.00 85.00 715 ILE A O 1
ATOM 5795 N N . THR A 1 716 ? 12.586 7.853 7.862 1.00 76.38 716 THR A N 1
ATOM 5796 C CA . THR A 1 716 ? 13.595 7.427 6.891 1.00 76.38 716 THR A CA 1
ATOM 5797 C C . THR A 1 716 ? 13.207 7.755 5.465 1.00 76.38 716 THR A C 1
ATOM 5799 O O . THR A 1 716 ? 14.081 8.251 4.781 1.00 76.38 716 THR A O 1
ATOM 5802 N N . ASP A 1 717 ? 11.960 7.536 5.028 1.00 69.69 717 ASP A N 1
ATOM 5803 C CA . ASP A 1 717 ? 11.452 7.777 3.660 1.00 69.69 717 ASP A CA 1
ATOM 5804 C C . ASP A 1 717 ? 9.902 7.851 3.651 1.00 69.69 717 ASP A C 1
ATOM 5806 O O . ASP A 1 717 ? 9.276 7.720 4.705 1.00 69.69 717 ASP A O 1
ATOM 5810 N N . PHE A 1 718 ? 9.296 8.043 2.468 1.00 62.59 718 PHE A N 1
ATOM 5811 C CA . PHE A 1 718 ? 7.847 7.904 2.228 1.00 62.59 718 PHE A CA 1
ATOM 5812 C C . PHE A 1 718 ? 7.328 6.515 2.634 1.00 62.59 718 PHE A C 1
ATOM 5814 O O . PHE A 1 718 ? 8.030 5.512 2.479 1.00 62.59 718 PHE A O 1
ATOM 5821 N N . GLY A 1 719 ? 6.089 6.448 3.127 1.00 61.44 719 GLY A N 1
ATOM 5822 C CA . GLY A 1 719 ? 5.490 5.248 3.726 1.00 61.44 719 GLY A CA 1
ATOM 5823 C C . GLY A 1 719 ? 5.382 5.308 5.254 1.00 61.44 719 GLY A C 1
ATOM 5824 O O . GLY A 1 719 ? 5.093 4.296 5.894 1.00 61.44 719 GLY A O 1
ATOM 5825 N N . ILE A 1 720 ? 5.642 6.472 5.861 1.00 61.41 720 ILE A N 1
ATOM 5826 C CA . ILE A 1 720 ? 5.337 6.733 7.273 1.00 61.41 720 ILE A CA 1
ATOM 5827 C C . ILE A 1 720 ? 3.932 7.308 7.458 1.00 61.41 720 ILE A C 1
ATOM 5829 O O . ILE A 1 720 ? 3.420 7.269 8.564 1.00 61.41 720 ILE A O 1
ATOM 5833 N N . GLU A 1 721 ? 3.289 7.833 6.417 1.00 64.50 721 GLU A N 1
ATOM 5834 C CA . GLU A 1 721 ? 2.085 8.668 6.514 1.00 64.50 721 GLU A CA 1
ATOM 5835 C C . GLU A 1 721 ? 0.920 7.910 7.162 1.00 64.50 721 GLU A C 1
ATOM 5837 O O . GLU A 1 721 ? 0.246 8.434 8.051 1.00 64.50 721 GLU A O 1
ATOM 5842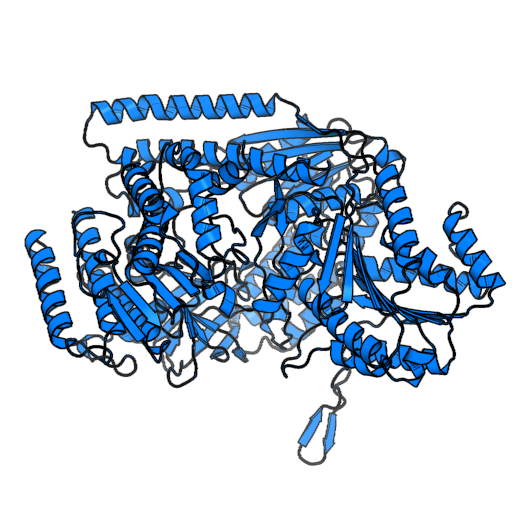 N N . SER A 1 722 ? 0.745 6.639 6.783 1.00 60.47 722 SER A N 1
ATOM 5843 C CA . SER A 1 722 ? -0.239 5.734 7.381 1.00 60.47 722 SER A CA 1
ATOM 5844 C C . SER A 1 722 ? 0.068 5.447 8.859 1.00 60.47 722 SER A C 1
ATOM 5846 O O . SER A 1 722 ? -0.843 5.407 9.684 1.00 60.47 722 SER A O 1
ATOM 5848 N N . ASN A 1 723 ? 1.347 5.333 9.235 1.00 70.12 723 ASN A N 1
ATOM 5849 C CA . ASN A 1 723 ? 1.768 5.123 10.624 1.00 70.12 723 ASN A CA 1
ATOM 5850 C C . ASN A 1 723 ? 1.862 6.411 11.452 1.00 70.12 723 ASN A C 1
ATOM 5852 O O . ASN A 1 723 ? 1.825 6.339 12.678 1.00 70.12 723 ASN A O 1
ATOM 5856 N N . LEU A 1 724 ? 1.994 7.576 10.822 1.00 71.62 724 LEU A N 1
ATOM 5857 C CA . LEU A 1 724 ? 2.123 8.870 11.485 1.00 71.62 724 LEU A CA 1
ATOM 5858 C C . LEU A 1 724 ? 0.822 9.201 12.209 1.00 71.62 724 LEU A C 1
ATOM 5860 O O . LEU A 1 724 ? 0.832 9.518 13.399 1.00 71.62 724 LEU A O 1
ATOM 5864 N N . VAL A 1 725 ? -0.306 9.024 11.517 1.00 72.50 725 VAL A N 1
ATOM 5865 C CA . VAL A 1 725 ? -1.637 9.165 12.110 1.00 72.50 725 VAL A CA 1
ATOM 5866 C C . VAL A 1 725 ? -1.839 8.151 13.235 1.00 72.50 725 VAL A C 1
ATOM 5868 O O . VAL A 1 725 ? -2.310 8.512 14.313 1.00 72.50 725 VAL A O 1
ATOM 5871 N N . GLU A 1 726 ? -1.420 6.899 13.046 1.00 72.38 726 GLU A N 1
ATOM 5872 C CA . GLU A 1 726 ? -1.498 5.887 14.104 1.00 72.38 726 GLU A CA 1
ATOM 5873 C C . GLU A 1 726 ? -0.630 6.222 15.319 1.00 72.38 726 GLU A C 1
ATOM 5875 O O . GLU A 1 726 ? -1.052 5.977 16.448 1.00 72.38 726 GLU A O 1
ATOM 5880 N N . MET A 1 727 ? 0.562 6.783 15.110 1.00 74.88 727 MET A N 1
ATOM 5881 C CA . MET A 1 727 ? 1.467 7.218 16.169 1.00 74.88 727 MET A CA 1
ATOM 5882 C C . MET A 1 727 ? 0.829 8.353 16.972 1.00 74.88 727 MET A C 1
ATOM 5884 O O . MET A 1 727 ? 0.711 8.242 18.193 1.00 74.88 727 MET A O 1
ATOM 5888 N N . ILE A 1 728 ? 0.346 9.400 16.296 1.00 73.50 728 ILE A N 1
ATOM 5889 C CA . ILE A 1 728 ? -0.357 10.534 16.917 1.00 73.50 728 ILE A CA 1
ATOM 5890 C C . ILE A 1 728 ? -1.586 10.039 17.685 1.00 73.50 728 ILE A C 1
ATOM 5892 O O . ILE A 1 728 ? -1.824 10.426 18.832 1.00 73.50 728 ILE A O 1
ATOM 5896 N N . GLN A 1 729 ? -2.338 9.103 17.106 1.00 72.19 729 GLN A N 1
ATOM 5897 C CA . GLN A 1 729 ? -3.447 8.465 17.798 1.00 72.19 729 GLN A CA 1
ATOM 5898 C C . GLN A 1 729 ? -2.995 7.663 19.013 1.00 72.19 729 GLN A C 1
ATOM 5900 O O . GLN A 1 729 ? -3.623 7.782 20.060 1.00 72.19 729 GLN A O 1
ATOM 5905 N N . ALA A 1 730 ? -1.946 6.849 18.920 1.00 68.12 730 ALA A N 1
ATOM 5906 C CA . ALA A 1 730 ? -1.441 6.058 20.040 1.00 68.12 730 ALA A CA 1
ATOM 5907 C C . ALA A 1 730 ? -1.036 6.950 21.220 1.00 68.12 730 ALA A C 1
ATOM 5909 O O . ALA A 1 730 ? -1.379 6.649 22.361 1.00 68.12 730 ALA A O 1
ATOM 5910 N N . ILE A 1 731 ? -0.414 8.095 20.937 1.00 65.25 731 ILE A N 1
ATOM 5911 C CA . ILE A 1 731 ? -0.056 9.109 21.935 1.00 65.25 731 ILE A CA 1
ATOM 5912 C C . ILE A 1 731 ? -1.315 9.745 22.546 1.00 65.25 731 ILE A C 1
ATOM 5914 O O . ILE A 1 731 ? -1.397 9.928 23.759 1.00 65.25 731 ILE A O 1
ATOM 5918 N N . SER A 1 732 ? -2.343 10.014 21.735 1.00 62.94 732 SER A N 1
ATOM 5919 C CA . SER A 1 732 ? -3.636 10.531 22.213 1.00 62.94 732 SER A CA 1
ATOM 5920 C C . SER A 1 732 ? -4.478 9.506 22.993 1.00 62.94 732 SER A C 1
ATOM 5922 O O . SER A 1 732 ? -5.420 9.869 23.699 1.00 62.94 732 SER A O 1
ATOM 5924 N N . ARG A 1 733 ? -4.173 8.204 22.875 1.00 57.97 733 ARG A N 1
ATOM 5925 C CA . ARG A 1 733 ? -4.925 7.101 23.501 1.00 57.97 733 ARG A CA 1
ATOM 5926 C C . ARG A 1 733 ? -4.633 6.925 24.993 1.00 57.97 733 ARG A C 1
ATOM 5928 O O . ARG A 1 733 ? -5.201 6.005 25.579 1.00 57.97 733 ARG A O 1
ATOM 5935 N N . ALA A 1 734 ? -3.882 7.827 25.627 1.00 53.56 734 ALA A N 1
ATOM 5936 C CA . ALA A 1 734 ? -3.882 8.014 27.079 1.00 53.56 734 ALA A CA 1
ATOM 5937 C C . ALA A 1 734 ? -5.280 8.468 27.565 1.00 53.56 734 ALA A C 1
ATOM 5939 O O . ALA A 1 734 ? -5.544 9.637 27.830 1.00 53.56 734 ALA A O 1
ATOM 5940 N N . ARG A 1 735 ? -6.245 7.541 27.554 1.00 48.62 735 ARG A N 1
ATOM 5941 C CA . ARG A 1 735 ? -7.683 7.810 27.689 1.00 48.62 735 ARG A CA 1
ATOM 5942 C C . ARG A 1 735 ? -8.016 8.378 29.069 1.00 48.62 735 ARG A C 1
ATOM 5944 O O . ARG A 1 735 ? -8.046 7.621 30.035 1.00 48.62 735 ARG A O 1
ATOM 5951 N N . GLY A 1 736 ? -8.430 9.645 29.111 1.00 48.28 736 GLY A N 1
ATOM 5952 C CA . GLY A 1 736 ? -9.062 10.244 30.290 1.00 48.28 736 GLY A CA 1
ATOM 5953 C C . GLY A 1 736 ? -8.102 10.516 31.442 1.00 48.28 736 GLY A C 1
ATOM 5954 O O . GLY A 1 736 ? -8.554 10.729 32.564 1.00 48.28 736 GLY A O 1
ATOM 5955 N N . ASP A 1 737 ? -6.799 10.509 31.170 1.00 61.03 737 ASP A N 1
ATOM 5956 C CA . ASP A 1 737 ? -5.837 11.062 32.102 1.00 61.03 737 ASP A CA 1
ATOM 5957 C C . ASP A 1 737 ? -5.830 12.587 31.959 1.00 61.03 737 ASP A C 1
ATOM 5959 O O . ASP A 1 737 ? -5.212 13.154 31.055 1.00 61.03 737 ASP A O 1
ATOM 5963 N N . GLU A 1 738 ? -6.554 13.250 32.860 1.00 63.25 738 GLU A N 1
ATOM 5964 C CA . GLU A 1 738 ? -6.606 14.707 32.916 1.00 63.25 738 GLU A CA 1
ATOM 5965 C C . GLU A 1 738 ? -5.221 15.351 33.052 1.00 63.25 738 GLU A C 1
ATOM 5967 O O . GLU A 1 738 ? -5.058 16.503 32.654 1.00 63.25 738 GLU A O 1
ATOM 5972 N N . GLU A 1 739 ? -4.243 14.661 33.642 1.00 63.81 739 GLU A N 1
ATOM 5973 C CA . GLU A 1 739 ? -2.894 15.190 33.839 1.00 63.81 739 GLU A CA 1
ATOM 5974 C C . GLU A 1 739 ? -2.111 15.176 32.522 1.00 63.81 739 GLU A C 1
ATOM 5976 O O . GLU A 1 739 ? -1.552 16.197 32.118 1.00 63.81 739 GLU A O 1
ATOM 5981 N N . THR A 1 740 ? -2.173 14.070 31.775 1.00 65.06 740 THR A N 1
ATOM 5982 C CA . THR A 1 740 ? -1.627 13.984 30.410 1.00 65.06 740 THR A CA 1
ATOM 5983 C C . THR A 1 740 ? -2.309 14.969 29.448 1.00 65.06 740 THR A C 1
ATOM 5985 O O . THR A 1 740 ? -1.620 15.552 28.609 1.00 65.06 740 THR A O 1
ATOM 5988 N N . GLU A 1 741 ? -3.625 15.191 29.580 1.00 71.56 741 GLU A N 1
ATOM 5989 C CA . GLU A 1 741 ? -4.420 16.118 28.747 1.00 71.56 741 GLU A CA 1
ATOM 5990 C C . GLU A 1 741 ? -4.079 17.604 28.978 1.00 71.56 741 GLU A C 1
ATOM 5992 O O . GLU A 1 741 ? -4.302 18.429 28.092 1.00 71.56 741 GLU A O 1
ATOM 5997 N N . LYS A 1 742 ? -3.535 17.960 30.151 1.00 73.38 742 LYS A N 1
ATOM 5998 C CA . LYS A 1 742 ? -3.168 19.343 30.521 1.00 73.38 742 LYS A CA 1
ATOM 5999 C C . LYS A 1 742 ? -1.768 19.749 30.051 1.00 73.38 742 LYS A C 1
ATOM 6001 O O . LYS A 1 742 ? -1.446 20.935 30.090 1.00 73.38 742 LYS A O 1
ATOM 6006 N N . ASN A 1 743 ? -0.952 18.797 29.597 1.00 78.62 743 ASN A N 1
ATOM 6007 C CA . ASN A 1 743 ? 0.442 19.035 29.234 1.00 78.62 743 ASN A CA 1
ATOM 6008 C C . ASN A 1 743 ? 0.634 19.180 27.711 1.00 78.62 743 ASN A C 1
ATOM 6010 O O . ASN A 1 743 ? 0.087 18.376 26.944 1.00 78.62 743 ASN A O 1
ATOM 6014 N N . PRO A 1 744 ? 1.426 20.171 27.251 1.00 85.56 744 PRO A N 1
ATOM 6015 C CA . PRO A 1 744 ? 1.870 20.251 25.862 1.00 85.56 744 PRO A CA 1
ATOM 6016 C C . PRO A 1 744 ? 2.568 18.965 25.411 1.00 85.56 744 PRO A C 1
ATOM 6018 O O . PRO A 1 744 ? 3.274 18.331 26.199 1.00 85.56 744 PRO A O 1
ATOM 6021 N N . LYS A 1 745 ? 2.395 18.602 24.140 1.00 86.62 745 LYS A N 1
ATOM 6022 C CA . LYS A 1 745 ? 3.178 17.536 23.500 1.00 86.62 745 LYS A CA 1
ATOM 6023 C C . LYS A 1 745 ? 4.256 18.143 22.621 1.00 86.62 745 LYS A C 1
ATOM 6025 O O . LYS A 1 745 ? 4.015 19.158 21.979 1.00 86.62 745 LYS A O 1
ATOM 6030 N N . GLU A 1 746 ? 5.413 17.503 22.570 1.00 89.88 746 GLU A N 1
ATOM 6031 C CA . GLU A 1 746 ? 6.528 17.877 21.708 1.00 89.88 746 GLU A CA 1
ATOM 6032 C C . GLU A 1 746 ? 6.843 16.717 20.761 1.00 89.88 746 GLU A C 1
ATOM 6034 O O . GLU A 1 746 ? 7.178 15.616 21.202 1.00 89.88 746 GLU A O 1
ATOM 6039 N N . LEU A 1 747 ? 6.679 16.956 19.462 1.00 89.94 747 LEU A N 1
ATOM 6040 C CA . LEU A 1 747 ? 6.944 16.013 18.384 1.00 89.94 747 LEU A CA 1
ATOM 6041 C C . LEU A 1 747 ? 8.236 16.429 17.692 1.00 89.94 747 LEU A C 1
ATOM 6043 O O . LEU A 1 747 ? 8.329 17.500 17.104 1.00 89.94 747 LEU A O 1
ATOM 6047 N N . HIS A 1 748 ? 9.220 15.550 17.735 1.00 92.25 748 HIS A N 1
ATOM 6048 C CA . HIS A 1 748 ? 10.484 15.672 17.042 1.00 92.25 748 HIS A CA 1
ATOM 6049 C C . HIS A 1 748 ? 10.443 14.791 15.796 1.00 92.25 748 HIS A C 1
ATOM 6051 O O . HIS A 1 748 ? 10.459 13.560 15.901 1.00 92.25 748 HIS A O 1
ATOM 6057 N N . PHE A 1 749 ? 10.405 15.405 14.619 1.00 91.88 749 PHE A N 1
ATOM 6058 C CA . PHE A 1 749 ? 10.584 14.702 13.355 1.00 91.88 749 PHE A CA 1
ATOM 6059 C C . PHE A 1 749 ? 12.067 14.650 13.030 1.00 91.88 749 PHE A C 1
ATOM 6061 O O . PHE A 1 749 ? 12.703 15.674 12.800 1.00 91.88 749 PHE A O 1
ATOM 6068 N N . VAL A 1 750 ? 12.632 13.449 13.058 1.00 92.06 750 VAL A N 1
ATOM 6069 C CA . VAL A 1 750 ? 14.058 13.223 12.841 1.00 92.06 750 VAL A CA 1
ATOM 6070 C C . VAL A 1 750 ? 14.236 12.584 11.471 1.00 92.06 750 VAL A C 1
ATOM 6072 O O . VAL A 1 750 ? 13.806 11.453 11.267 1.00 92.06 750 VAL A O 1
ATOM 6075 N N . TYR A 1 751 ? 14.887 13.288 10.552 1.00 90.31 751 TYR A N 1
ATOM 6076 C CA . TYR A 1 751 ? 15.140 12.879 9.173 1.00 90.31 751 TYR A CA 1
ATOM 6077 C C . TYR A 1 751 ? 16.611 12.482 9.004 1.00 90.31 751 TYR A C 1
ATOM 6079 O O . TYR A 1 751 ? 17.477 13.359 8.909 1.00 90.31 751 TYR A O 1
ATOM 6087 N N . PRO A 1 752 ? 16.934 11.179 8.956 1.00 87.62 752 PRO A N 1
ATOM 6088 C CA . PRO A 1 752 ? 18.259 10.724 8.566 1.00 87.62 752 PRO A CA 1
ATOM 6089 C C . PRO A 1 752 ? 18.538 11.076 7.103 1.00 87.62 752 PRO A C 1
ATOM 6091 O O . PRO A 1 752 ? 17.725 10.805 6.213 1.00 87.62 752 PRO A O 1
ATOM 6094 N N . ILE A 1 753 ? 19.706 11.657 6.851 1.00 85.19 753 ILE A N 1
ATOM 6095 C CA . ILE A 1 753 ? 20.214 11.974 5.518 1.00 85.19 753 ILE A CA 1
ATOM 6096 C C . ILE A 1 753 ? 21.455 11.118 5.310 1.00 85.19 753 ILE A C 1
ATOM 6098 O O . ILE A 1 753 ? 22.537 11.434 5.804 1.00 85.19 753 ILE A O 1
ATOM 6102 N N . TYR A 1 754 ? 21.270 10.002 4.610 1.00 77.56 754 TYR A N 1
ATOM 6103 C CA . TYR A 1 754 ? 22.354 9.079 4.307 1.00 77.56 754 TYR A CA 1
ATOM 6104 C C . TYR A 1 754 ? 23.263 9.633 3.205 1.00 77.56 754 TYR A C 1
ATOM 6106 O O . TYR A 1 754 ? 22.767 10.310 2.295 1.00 77.56 754 TYR A O 1
ATOM 6114 N N . PRO A 1 755 ? 24.561 9.291 3.227 1.00 69.38 755 PRO A N 1
ATOM 6115 C CA . PRO A 1 755 ? 25.403 9.442 2.056 1.00 69.38 755 PRO A CA 1
ATOM 6116 C C . PRO A 1 755 ? 24.834 8.660 0.869 1.00 69.38 755 PRO A C 1
ATOM 6118 O O . PRO A 1 755 ? 24.119 7.661 1.019 1.00 69.38 755 PRO A O 1
ATOM 6121 N N . GLN A 1 756 ? 25.147 9.131 -0.335 1.00 65.38 756 GLN A N 1
ATOM 6122 C CA . GLN A 1 756 ? 24.601 8.565 -1.561 1.00 65.38 756 GLN A CA 1
ATOM 6123 C C . GLN A 1 756 ? 25.109 7.138 -1.775 1.00 65.38 756 GLN A C 1
ATOM 6125 O O . GLN A 1 756 ? 26.303 6.919 -1.965 1.00 65.38 756 GLN A O 1
ATOM 6130 N N . ARG A 1 757 ? 24.192 6.161 -1.776 1.00 60.62 757 ARG A N 1
ATOM 6131 C CA . ARG A 1 757 ? 24.527 4.763 -2.087 1.00 60.62 757 ARG A CA 1
ATOM 6132 C C . ARG A 1 757 ? 24.938 4.652 -3.552 1.00 60.62 757 ARG A C 1
ATOM 6134 O O . ARG A 1 757 ? 24.176 5.085 -4.420 1.00 60.62 757 ARG A O 1
ATOM 6141 N N . ASP A 1 758 ? 26.044 3.960 -3.828 1.00 58.91 758 ASP A N 1
ATOM 6142 C CA . ASP A 1 758 ? 26.520 3.716 -5.199 1.00 58.91 758 ASP A CA 1
ATOM 6143 C C . ASP A 1 758 ? 25.430 3.105 -6.088 1.00 58.91 758 ASP A C 1
ATOM 6145 O O . ASP A 1 758 ? 25.311 3.469 -7.243 1.00 58.91 758 ASP A O 1
ATOM 6149 N N . THR A 1 759 ? 24.511 2.311 -5.534 1.00 60.06 759 THR A N 1
ATOM 6150 C CA . THR A 1 759 ? 23.374 1.746 -6.284 1.00 60.06 759 THR A CA 1
ATOM 6151 C C . THR A 1 759 ? 22.424 2.781 -6.911 1.00 60.06 759 THR A C 1
ATOM 6153 O O . THR A 1 759 ? 21.858 2.523 -7.969 1.00 60.06 759 THR A O 1
ATOM 6156 N N . LEU A 1 760 ? 22.193 3.938 -6.270 1.00 64.31 760 LEU A N 1
ATOM 6157 C CA . LEU A 1 760 ? 21.329 4.989 -6.833 1.00 64.31 760 LEU A CA 1
ATOM 6158 C C . LEU A 1 760 ? 22.066 5.737 -7.942 1.00 64.31 760 LEU A C 1
ATOM 6160 O O . LEU A 1 760 ? 21.501 6.030 -8.993 1.00 64.31 760 LEU A O 1
ATOM 6164 N N . PHE A 1 761 ? 23.342 6.002 -7.687 1.00 70.00 761 PHE A N 1
ATOM 6165 C CA . PHE A 1 761 ? 24.269 6.598 -8.628 1.00 70.00 761 PHE A CA 1
ATOM 6166 C C . PHE A 1 761 ? 24.431 5.730 -9.888 1.00 70.00 761 PHE A C 1
ATOM 6168 O O . PHE A 1 761 ? 24.213 6.217 -10.992 1.00 70.00 761 PHE A O 1
ATOM 6175 N N . GLU A 1 762 ? 24.686 4.431 -9.727 1.00 66.75 762 GLU A N 1
ATOM 6176 C CA . GLU A 1 762 ? 24.771 3.435 -10.799 1.00 66.75 762 GLU A CA 1
ATOM 6177 C C . GLU A 1 762 ? 23.482 3.376 -11.620 1.00 66.75 762 GLU A C 1
ATOM 6179 O O . GLU A 1 762 ? 23.541 3.325 -12.845 1.00 66.75 762 GLU A O 1
ATOM 6184 N N . ARG A 1 763 ? 22.311 3.438 -10.971 1.00 65.75 763 ARG A N 1
ATOM 6185 C CA . ARG A 1 763 ? 21.026 3.489 -11.679 1.00 65.75 763 ARG A CA 1
ATOM 6186 C C . ARG A 1 763 ? 20.878 4.755 -12.503 1.00 65.75 763 ARG A C 1
ATOM 6188 O O . ARG A 1 763 ? 20.478 4.654 -13.650 1.00 65.75 763 ARG A O 1
ATOM 6195 N N . ILE A 1 764 ? 21.197 5.935 -11.971 1.00 69.88 764 ILE A N 1
ATOM 6196 C CA . ILE A 1 764 ? 21.102 7.170 -12.766 1.00 69.88 764 ILE A CA 1
ATOM 6197 C C . ILE A 1 764 ? 22.127 7.164 -13.907 1.00 69.88 764 ILE A C 1
ATOM 6199 O O . ILE A 1 764 ? 21.780 7.565 -15.011 1.00 69.88 764 ILE A O 1
ATOM 6203 N N . LEU A 1 765 ? 23.333 6.628 -13.697 1.00 68.31 765 LEU A N 1
ATOM 6204 C CA . LEU A 1 765 ? 24.310 6.426 -14.773 1.00 68.31 765 LEU A CA 1
ATOM 6205 C C . LEU A 1 765 ? 23.800 5.500 -15.885 1.00 68.31 765 LEU A C 1
ATOM 6207 O O . LEU A 1 765 ? 24.215 5.652 -17.025 1.00 68.31 765 LEU A O 1
ATOM 6211 N N . GLN A 1 766 ? 22.892 4.562 -15.607 1.00 64.25 766 GLN A N 1
ATOM 6212 C CA . GLN A 1 766 ? 22.263 3.777 -16.678 1.00 64.25 766 GLN A CA 1
ATOM 6213 C C . GLN A 1 766 ? 21.358 4.638 -17.570 1.00 64.25 766 GLN A C 1
ATOM 6215 O O . GLN A 1 766 ? 21.221 4.345 -18.753 1.00 64.25 766 GLN A O 1
ATOM 6220 N N . TYR A 1 767 ? 20.736 5.684 -17.018 1.00 64.31 767 TYR A N 1
ATOM 6221 C CA . TYR A 1 767 ? 19.941 6.642 -17.792 1.00 64.31 767 TYR A CA 1
ATOM 6222 C C . TYR A 1 767 ? 20.820 7.718 -18.445 1.00 64.31 767 TYR A C 1
ATOM 6224 O O . TYR A 1 767 ? 20.517 8.154 -19.549 1.00 64.31 767 TYR A O 1
ATOM 6232 N N . GLU A 1 768 ? 21.910 8.120 -17.788 1.00 70.62 768 GLU A N 1
ATOM 6233 C CA . GLU A 1 768 ? 22.832 9.170 -18.232 1.00 70.62 768 GLU A CA 1
ATOM 6234 C C . GLU A 1 768 ? 24.289 8.659 -18.219 1.00 70.62 768 GLU A C 1
ATOM 6236 O O . GLU A 1 768 ? 25.089 9.054 -17.364 1.00 70.62 768 GLU A O 1
ATOM 6241 N N . PRO A 1 769 ? 24.680 7.779 -19.164 1.00 65.62 769 PRO A N 1
ATOM 6242 C CA . PRO A 1 769 ? 25.960 7.054 -19.122 1.00 65.62 769 PRO A CA 1
ATOM 6243 C C . PRO A 1 769 ? 27.196 7.940 -19.290 1.00 65.62 769 PRO A C 1
ATOM 6245 O O . PRO A 1 769 ? 28.310 7.517 -18.990 1.00 65.62 769 PRO A O 1
ATOM 6248 N N . ASN A 1 770 ? 27.007 9.166 -19.774 1.00 72.94 770 ASN A N 1
ATOM 6249 C CA . ASN A 1 770 ? 28.073 10.140 -19.995 1.00 72.94 770 ASN A CA 1
ATOM 6250 C C . ASN A 1 770 ? 28.137 11.208 -18.888 1.00 72.94 770 ASN A C 1
ATOM 6252 O O . ASN A 1 770 ? 28.870 12.189 -19.033 1.00 72.94 770 ASN A O 1
ATOM 6256 N N . ALA A 1 771 ? 27.353 11.063 -17.816 1.00 76.06 771 ALA A N 1
ATOM 6257 C CA . ALA A 1 771 ? 27.344 12.019 -16.719 1.00 76.06 771 ALA A CA 1
ATOM 6258 C C . ALA A 1 771 ? 28.691 12.039 -15.981 1.00 76.06 771 ALA A C 1
ATOM 6260 O O . ALA A 1 771 ? 29.281 11.002 -15.680 1.00 76.06 771 ALA A O 1
ATOM 6261 N N . ASP A 1 772 ? 29.169 13.240 -15.662 1.00 82.25 772 ASP A N 1
ATOM 6262 C CA . ASP A 1 772 ? 30.320 13.431 -14.787 1.00 82.25 772 ASP A CA 1
ATOM 6263 C C . ASP A 1 772 ? 29.967 12.955 -13.373 1.00 82.25 772 ASP A C 1
ATOM 6265 O O . ASP A 1 772 ? 29.031 13.465 -12.754 1.00 82.25 772 ASP A O 1
ATOM 6269 N N . GLU A 1 773 ? 30.707 11.967 -12.865 1.00 81.62 773 GLU A N 1
ATOM 6270 C CA . GLU A 1 773 ? 30.427 11.332 -11.574 1.00 81.62 773 GLU A CA 1
ATOM 6271 C C . GLU A 1 773 ? 30.365 12.343 -10.423 1.00 81.62 773 GLU A C 1
ATOM 6273 O O . GLU A 1 773 ? 29.472 12.272 -9.575 1.00 81.62 773 GLU A O 1
ATOM 6278 N N . GLN A 1 774 ? 31.291 13.304 -10.395 1.00 82.94 774 GLN A N 1
ATOM 6279 C CA . GLN A 1 774 ? 31.372 14.276 -9.312 1.00 82.94 774 GLN A CA 1
ATOM 6280 C C . GLN A 1 774 ? 30.162 15.211 -9.335 1.00 82.94 774 GLN A C 1
ATOM 6282 O O . GLN A 1 774 ? 29.536 15.441 -8.297 1.00 82.94 774 GLN A O 1
ATOM 6287 N N . ILE A 1 775 ? 29.808 15.727 -10.516 1.00 83.44 775 ILE A N 1
ATOM 6288 C CA . ILE A 1 775 ? 28.617 16.568 -10.681 1.00 83.44 775 ILE A CA 1
ATOM 6289 C C . ILE A 1 775 ? 27.371 15.759 -10.331 1.00 83.44 775 ILE A C 1
ATOM 6291 O O . ILE A 1 775 ? 26.548 16.222 -9.546 1.00 83.44 775 ILE A O 1
ATOM 6295 N N . LEU A 1 776 ? 27.254 14.530 -10.830 1.00 81.56 776 LEU A N 1
ATOM 6296 C CA . LEU A 1 776 ? 26.100 13.680 -10.577 1.00 81.56 776 LEU A CA 1
ATOM 6297 C C . LEU A 1 776 ? 25.903 13.419 -9.075 1.00 81.56 776 LEU A C 1
ATOM 6299 O O . LEU A 1 776 ? 24.798 13.604 -8.572 1.00 81.56 776 LEU A O 1
ATOM 6303 N N . ARG A 1 777 ? 26.961 13.097 -8.320 1.00 82.94 777 ARG A N 1
ATOM 6304 C CA . ARG A 1 777 ? 26.876 12.933 -6.854 1.00 82.94 777 ARG A CA 1
ATOM 6305 C C . ARG A 1 777 ? 26.398 14.208 -6.147 1.00 82.94 777 ARG A C 1
ATOM 6307 O O . ARG A 1 777 ? 25.578 14.119 -5.226 1.00 82.94 777 ARG A O 1
ATOM 6314 N N . LEU A 1 778 ? 26.843 15.388 -6.589 1.00 84.62 778 LEU A N 1
ATOM 6315 C CA . LEU A 1 778 ? 26.340 16.670 -6.076 1.00 84.62 778 LEU A CA 1
ATOM 6316 C C . LEU A 1 778 ? 24.853 16.854 -6.396 1.00 84.62 778 LEU A C 1
ATOM 6318 O O . LEU A 1 778 ? 24.076 17.214 -5.516 1.00 84.62 778 LEU A O 1
ATOM 6322 N N . MET A 1 779 ? 24.427 16.558 -7.623 1.00 82.38 779 MET A N 1
ATOM 6323 C CA . MET A 1 779 ? 23.027 16.692 -8.025 1.00 82.38 779 MET A CA 1
ATOM 6324 C C . MET A 1 779 ? 22.113 15.734 -7.264 1.00 82.38 779 MET A C 1
ATOM 6326 O O . MET A 1 779 ? 21.047 16.146 -6.816 1.00 82.38 779 MET A O 1
ATOM 6330 N N . ILE A 1 780 ? 22.528 14.478 -7.065 1.00 79.06 780 ILE A N 1
ATOM 6331 C CA . ILE A 1 780 ? 21.754 13.514 -6.274 1.00 79.06 780 ILE A CA 1
ATOM 6332 C C . ILE A 1 780 ? 21.662 13.998 -4.827 1.00 79.06 780 ILE A C 1
ATOM 6334 O O . ILE A 1 780 ? 20.578 13.993 -4.257 1.00 79.06 780 ILE A O 1
ATOM 6338 N N . THR A 1 781 ? 22.760 14.503 -4.257 1.00 82.19 781 THR A N 1
ATOM 6339 C CA . THR A 1 781 ? 22.758 15.097 -2.912 1.00 82.19 781 THR A CA 1
ATOM 6340 C C . THR A 1 781 ? 21.774 16.255 -2.817 1.00 82.19 781 THR A C 1
ATOM 6342 O O . THR A 1 781 ? 20.891 16.229 -1.963 1.00 82.19 781 THR A O 1
ATOM 6345 N N . LYS A 1 782 ? 21.865 17.227 -3.729 1.00 85.44 782 LYS A N 1
ATOM 6346 C CA . LYS A 1 782 ? 20.939 18.362 -3.816 1.00 85.44 782 LYS A CA 1
ATOM 6347 C C . LYS A 1 782 ? 19.482 17.887 -3.896 1.00 85.44 782 LYS A C 1
ATOM 6349 O O . LYS A 1 782 ? 18.644 18.354 -3.126 1.00 85.44 782 LYS A O 1
ATOM 6354 N N . HIS A 1 783 ? 19.200 16.912 -4.761 1.00 79.06 783 HIS A N 1
ATOM 6355 C CA . HIS A 1 783 ? 17.874 16.320 -4.912 1.00 79.06 783 HIS A CA 1
ATOM 6356 C C . HIS A 1 783 ? 17.393 15.660 -3.614 1.00 79.06 783 HIS A C 1
ATOM 6358 O O . HIS A 1 783 ? 16.306 15.968 -3.142 1.00 79.06 783 HIS A O 1
ATOM 6364 N N . THR A 1 784 ? 18.207 14.810 -2.978 1.00 79.38 784 THR A N 1
ATOM 6365 C CA . THR A 1 784 ? 17.868 14.156 -1.704 1.00 79.38 784 THR A CA 1
ATOM 6366 C C . THR A 1 784 ? 17.534 15.173 -0.615 1.00 79.38 784 THR A C 1
ATOM 6368 O O . THR A 1 784 ? 16.555 14.983 0.103 1.00 79.38 784 THR A O 1
ATOM 6371 N N . LEU A 1 785 ? 18.292 16.268 -0.503 1.00 86.25 785 LEU A N 1
ATOM 6372 C CA . LEU A 1 785 ? 17.997 17.324 0.470 1.00 86.25 785 LEU A CA 1
ATOM 6373 C C . LEU A 1 785 ? 16.652 18.000 0.180 1.00 86.25 785 LEU A C 1
ATOM 6375 O O . LEU A 1 785 ? 15.833 18.142 1.089 1.00 86.25 785 LEU A O 1
ATOM 6379 N N . LYS A 1 786 ? 16.388 18.338 -1.089 1.00 82.94 786 LYS A N 1
ATOM 6380 C CA . LYS A 1 786 ? 15.098 18.890 -1.529 1.00 82.94 786 LYS A CA 1
ATOM 6381 C C . LYS A 1 786 ? 13.949 17.934 -1.186 1.00 82.94 786 LYS A C 1
ATOM 6383 O O . LYS A 1 786 ? 12.988 18.351 -0.547 1.00 82.94 786 LYS A O 1
ATOM 6388 N N . GLN A 1 787 ? 14.088 16.641 -1.487 1.00 77.31 787 GLN A N 1
ATOM 6389 C CA . GLN A 1 787 ? 13.099 15.611 -1.141 1.00 77.31 787 GLN A CA 1
ATOM 6390 C C . GLN A 1 787 ? 12.826 15.531 0.367 1.00 77.31 787 GLN A C 1
ATOM 6392 O O . GLN A 1 787 ? 11.674 15.391 0.770 1.00 77.31 787 GLN A O 1
ATOM 6397 N N . LYS A 1 788 ? 13.853 15.642 1.222 1.00 84.12 788 LYS A N 1
ATOM 6398 C CA . LYS A 1 788 ? 13.669 15.609 2.684 1.00 84.12 788 LYS A CA 1
ATOM 6399 C C . LYS A 1 788 ? 12.945 16.847 3.215 1.00 84.12 788 LYS A C 1
ATOM 6401 O O . LYS A 1 788 ? 12.084 16.696 4.075 1.00 84.12 788 LYS A O 1
ATOM 6406 N N . LEU A 1 789 ? 13.227 18.039 2.685 1.00 85.62 789 LEU A N 1
ATOM 6407 C CA . LEU A 1 789 ? 12.486 19.265 3.029 1.00 85.62 789 LEU A CA 1
ATOM 6408 C C . LEU A 1 789 ? 11.015 19.202 2.593 1.00 85.62 789 LEU A C 1
ATOM 6410 O O . LEU A 1 789 ? 10.127 19.689 3.296 1.00 85.62 789 LEU A O 1
ATOM 6414 N N . LEU A 1 790 ? 10.761 18.600 1.430 1.00 78.81 790 LEU A N 1
ATOM 6415 C CA . LEU A 1 790 ? 9.414 18.384 0.914 1.00 78.81 790 LEU A CA 1
ATOM 6416 C C . LEU A 1 790 ? 8.646 17.350 1.753 1.00 78.81 790 LEU A C 1
ATOM 6418 O O . LEU A 1 790 ? 7.503 17.600 2.129 1.00 78.81 790 LEU A O 1
ATOM 6422 N N . LEU A 1 791 ? 9.286 16.231 2.105 1.00 79.88 791 LEU A N 1
ATOM 6423 C CA . LEU A 1 791 ? 8.726 15.230 3.016 1.00 79.88 791 LEU A CA 1
ATOM 6424 C C . LEU A 1 791 ? 8.372 15.848 4.371 1.00 79.88 791 LEU A C 1
ATOM 6426 O O . LEU A 1 791 ? 7.276 15.612 4.867 1.00 79.88 791 LEU A O 1
ATOM 6430 N N . ASP A 1 792 ? 9.253 16.680 4.929 1.00 85.81 792 ASP A N 1
ATOM 6431 C CA . ASP A 1 792 ? 8.998 17.383 6.188 1.00 85.81 792 ASP A CA 1
ATOM 6432 C C . ASP A 1 792 ? 7.740 18.256 6.136 1.00 85.81 792 ASP A C 1
ATOM 6434 O O . ASP A 1 792 ? 6.896 18.185 7.028 1.00 85.81 792 ASP A O 1
ATOM 6438 N N . ARG A 1 793 ? 7.550 18.987 5.031 1.00 82.06 793 ARG A N 1
ATOM 6439 C CA . ARG A 1 793 ? 6.348 19.804 4.804 1.00 82.06 793 ARG A CA 1
ATOM 6440 C C . ARG A 1 793 ? 5.074 18.954 4.736 1.00 82.06 793 ARG A C 1
ATOM 6442 O O . ARG A 1 793 ? 4.079 19.303 5.363 1.00 82.06 793 ARG A O 1
ATOM 6449 N N . VAL A 1 794 ? 5.097 17.834 4.008 1.00 78.25 794 VAL A N 1
ATOM 6450 C CA . VAL A 1 794 ? 3.931 16.935 3.872 1.00 78.25 794 VAL A CA 1
ATOM 6451 C C . VAL A 1 794 ? 3.584 16.267 5.202 1.00 78.25 794 VAL A C 1
ATOM 6453 O O . VAL A 1 794 ? 2.418 16.244 5.592 1.00 78.25 794 VAL A O 1
ATOM 6456 N N . VAL A 1 795 ? 4.587 15.750 5.916 1.00 81.81 795 VAL A N 1
ATOM 6457 C CA . VAL A 1 795 ? 4.419 15.132 7.239 1.00 81.81 795 VAL A CA 1
ATOM 6458 C C . VAL A 1 795 ? 3.810 16.137 8.214 1.00 81.81 795 VAL A C 1
ATOM 6460 O O . VAL A 1 795 ? 2.830 15.808 8.884 1.00 81.81 795 VAL A O 1
ATOM 6463 N N . PHE A 1 796 ? 4.343 17.362 8.261 1.00 84.62 796 PHE A N 1
ATOM 6464 C CA . PHE A 1 796 ? 3.793 18.437 9.083 1.00 84.62 796 PHE A CA 1
ATOM 6465 C C . PHE A 1 796 ? 2.329 18.734 8.734 1.00 84.62 796 PHE A C 1
ATOM 6467 O O . PHE A 1 796 ? 1.482 18.710 9.627 1.00 84.62 796 PHE A O 1
ATOM 6474 N N . GLY A 1 797 ? 2.013 18.911 7.446 1.00 81.12 797 GLY A N 1
ATOM 6475 C CA . GLY A 1 797 ? 0.648 19.179 6.986 1.00 81.12 797 GLY A CA 1
ATOM 6476 C C . GLY A 1 797 ? -0.350 18.080 7.370 1.00 81.12 797 GLY A C 1
ATOM 6477 O O . GLY A 1 797 ? -1.455 18.382 7.813 1.00 81.12 797 GLY A O 1
ATOM 6478 N N . ILE A 1 798 ? 0.041 16.801 7.294 1.00 79.69 798 ILE A N 1
ATOM 6479 C CA . ILE A 1 798 ? -0.803 15.678 7.748 1.00 79.69 798 ILE A CA 1
ATOM 6480 C C . ILE A 1 798 ? -1.066 15.764 9.258 1.00 79.69 798 ILE A C 1
ATOM 6482 O O . ILE A 1 798 ? -2.194 15.539 9.699 1.00 79.69 798 ILE A O 1
ATOM 6486 N N . VAL A 1 799 ? -0.045 16.083 10.063 1.00 82.00 799 VAL A N 1
ATOM 6487 C CA . VAL A 1 799 ? -0.197 16.226 11.522 1.00 82.00 799 VAL A CA 1
ATOM 6488 C C . VAL A 1 799 ? -1.130 17.381 11.859 1.00 82.00 799 VAL A C 1
ATOM 6490 O O . VAL A 1 799 ? -2.042 17.199 12.665 1.00 82.00 799 VAL A O 1
ATOM 6493 N N . GLU A 1 800 ? -0.931 18.537 11.230 1.00 83.25 800 GLU A N 1
ATOM 6494 C CA . GLU A 1 800 ? -1.751 19.732 11.429 1.00 83.25 800 GLU A CA 1
ATOM 6495 C C . GLU A 1 800 ? -3.224 19.461 11.088 1.00 83.25 800 GLU A C 1
ATOM 6497 O O . GLU A 1 800 ? -4.103 19.650 11.934 1.00 83.25 800 GLU A O 1
ATOM 6502 N N . GLN A 1 801 ? -3.489 18.911 9.899 1.00 79.75 801 GLN A N 1
ATOM 6503 C CA . GLN A 1 801 ? -4.841 18.578 9.433 1.00 79.75 801 GLN A CA 1
ATOM 6504 C C . GLN A 1 801 ? -5.530 17.506 10.292 1.00 79.75 801 GLN A C 1
ATOM 6506 O O . GLN A 1 801 ? -6.758 17.478 10.378 1.00 79.75 801 GLN A O 1
ATOM 6511 N N . PHE A 1 802 ? -4.765 16.624 10.943 1.00 78.75 802 PHE A N 1
ATOM 6512 C CA . PHE A 1 802 ? -5.311 15.577 11.804 1.00 78.75 802 PHE A CA 1
ATOM 6513 C C . PHE A 1 802 ? -5.771 16.096 13.178 1.00 78.75 802 PHE A C 1
ATOM 6515 O O . PHE A 1 802 ? -6.738 15.587 13.753 1.00 78.75 802 PHE A O 1
ATOM 6522 N N . VAL A 1 803 ? -5.067 17.081 13.748 1.00 79.00 803 VAL A N 1
ATOM 6523 C CA . VAL A 1 803 ? -5.307 17.561 15.127 1.00 79.00 803 VAL A CA 1
ATOM 6524 C C . VAL A 1 803 ? -6.161 18.830 15.194 1.00 79.00 803 VAL A C 1
ATOM 6526 O O . VAL A 1 803 ? -6.682 19.174 16.264 1.00 79.00 803 VAL A O 1
ATOM 6529 N N . GLN A 1 804 ? -6.338 19.506 14.060 1.00 76.00 804 GLN A N 1
ATOM 6530 C CA . GLN A 1 804 ? -7.108 20.733 13.919 1.00 76.00 804 GLN A CA 1
ATOM 6531 C C . GLN A 1 804 ? -8.140 20.589 12.793 1.00 76.00 804 GLN A C 1
ATOM 6533 O O . GLN A 1 804 ? -7.865 19.989 11.760 1.00 76.00 804 GLN A O 1
ATOM 6538 N N . SER A 1 805 ? -9.347 21.141 12.974 1.00 67.56 805 SER A N 1
ATOM 6539 C CA . SER A 1 805 ? -10.335 21.187 11.888 1.00 67.56 805 SER A CA 1
ATOM 6540 C C . SER A 1 805 ? -9.761 21.957 10.695 1.00 67.56 805 SER A C 1
ATOM 6542 O O . SER A 1 805 ? -9.452 23.146 10.819 1.00 67.56 805 SER A O 1
ATOM 6544 N N . GLY A 1 806 ? -9.622 21.276 9.557 1.00 65.38 806 GLY A N 1
ATOM 6545 C CA . GLY A 1 806 ? -9.093 21.858 8.327 1.00 65.38 806 GLY A CA 1
ATOM 6546 C C . GLY A 1 806 ? -10.037 22.883 7.688 1.00 65.38 806 GLY A C 1
ATOM 6547 O O . GLY A 1 806 ? -11.206 23.017 8.053 1.00 65.38 806 GLY A O 1
ATOM 6548 N N . LYS A 1 807 ? -9.527 23.611 6.693 1.00 65.81 807 LYS A N 1
ATOM 6549 C CA . LYS A 1 807 ? -10.320 24.405 5.743 1.00 65.81 807 LYS A CA 1
ATOM 6550 C C . LYS A 1 807 ? -9.855 24.052 4.334 1.00 65.81 807 LYS A C 1
ATOM 6552 O O . LYS A 1 807 ? -8.656 23.962 4.107 1.00 65.81 807 LYS A O 1
ATOM 6557 N N . GLY A 1 808 ? -10.782 23.894 3.392 1.00 74.44 808 GLY A N 1
ATOM 6558 C CA . GLY A 1 808 ? -10.436 23.523 2.017 1.00 74.44 808 GLY A CA 1
ATOM 6559 C C . GLY A 1 808 ? -10.131 22.031 1.873 1.00 74.44 808 GLY A C 1
ATOM 6560 O O . GLY A 1 808 ? -10.836 21.209 2.456 1.00 74.44 808 GLY A O 1
ATOM 6561 N N . LYS A 1 809 ? -9.114 21.683 1.080 1.00 75.19 809 LYS A N 1
ATOM 6562 C CA . LYS A 1 809 ? -8.730 20.293 0.790 1.00 75.19 809 LYS A CA 1
ATOM 6563 C C . LYS A 1 809 ? -7.830 19.728 1.897 1.00 75.19 809 LYS A C 1
ATOM 6565 O O . LYS A 1 809 ? -6.970 20.433 2.414 1.00 75.19 809 LYS A O 1
ATOM 6570 N N . VAL A 1 810 ? -8.009 18.454 2.240 1.00 75.81 810 VAL A N 1
ATOM 6571 C CA . VAL A 1 810 ? -7.187 17.719 3.220 1.00 75.81 810 VAL A CA 1
ATOM 6572 C C . VAL A 1 810 ? -6.626 16.428 2.626 1.00 75.81 810 VAL A C 1
ATOM 6574 O O . VAL A 1 810 ? -7.259 15.822 1.758 1.00 75.81 810 VAL A O 1
ATOM 6577 N N . LEU A 1 811 ? -5.450 16.003 3.101 1.00 75.62 811 LEU A N 1
ATOM 6578 C CA . LEU A 1 811 ? -4.760 14.779 2.680 1.00 75.62 811 LEU A CA 1
ATOM 6579 C C . LEU A 1 811 ? -4.925 13.665 3.700 1.00 75.62 811 LEU A C 1
ATOM 6581 O O . LEU A 1 811 ? -4.173 13.556 4.670 1.00 75.62 811 LEU A O 1
ATOM 6585 N N . VAL A 1 812 ? -5.872 12.776 3.451 1.00 78.81 812 VAL A N 1
ATOM 6586 C CA . VAL A 1 812 ? -6.132 11.658 4.347 1.00 78.81 812 VAL A CA 1
ATOM 6587 C C . VAL A 1 812 ? -5.250 10.468 3.953 1.00 78.81 812 VAL A C 1
ATOM 6589 O O . VAL A 1 812 ? -5.436 9.919 2.863 1.00 78.81 812 VAL A O 1
ATOM 6592 N N . PRO A 1 813 ? -4.295 10.040 4.802 1.00 78.06 813 PRO A N 1
ATOM 6593 C CA . PRO A 1 813 ? -3.546 8.822 4.556 1.00 78.06 813 PRO A CA 1
ATOM 6594 C C . PRO A 1 813 ? -4.432 7.615 4.839 1.00 78.06 813 PRO A C 1
ATOM 6596 O O . PRO A 1 813 ? -4.990 7.464 5.929 1.00 78.06 813 PRO A O 1
ATOM 6599 N N . LEU A 1 814 ? -4.544 6.739 3.849 1.00 77.88 814 LEU A N 1
ATOM 6600 C CA . LEU A 1 814 ? -5.315 5.517 3.946 1.00 77.88 814 LEU A CA 1
ATOM 6601 C C . LEU A 1 814 ? -4.407 4.295 3.920 1.00 77.88 814 LEU A C 1
ATOM 6603 O O . LEU A 1 814 ? -3.577 4.158 3.016 1.00 77.88 814 LEU A O 1
ATOM 6607 N N . PRO A 1 815 ? -4.580 3.368 4.876 1.00 76.31 815 PRO A N 1
ATOM 6608 C CA . PRO A 1 815 ? -3.980 2.057 4.762 1.00 76.31 815 PRO A CA 1
ATOM 6609 C C . PRO A 1 815 ? -4.693 1.258 3.673 1.00 76.31 815 PRO A C 1
ATOM 6611 O O . PRO A 1 815 ? -5.846 1.509 3.329 1.00 76.31 815 PRO A O 1
ATOM 6614 N N . THR A 1 816 ? -4.011 0.238 3.167 1.00 78.19 816 THR A N 1
ATOM 6615 C CA . THR A 1 816 ? -4.591 -0.708 2.215 1.00 78.19 816 THR A CA 1
ATOM 6616 C C . THR A 1 816 ? -5.869 -1.356 2.766 1.00 78.19 816 THR A C 1
ATOM 6618 O O . THR A 1 816 ? -5.865 -1.812 3.908 1.00 78.19 816 THR A O 1
ATOM 6621 N N . GLN A 1 817 ? -6.925 -1.437 1.953 1.00 81.31 817 GLN A N 1
ATOM 6622 C CA . GLN A 1 817 ? -8.214 -2.072 2.247 1.00 81.31 817 GLN A CA 1
ATOM 6623 C C . GLN A 1 817 ? -8.580 -3.093 1.159 1.00 81.31 817 GLN A C 1
ATOM 6625 O O . GLN A 1 817 ? -8.461 -2.792 -0.021 1.00 81.31 817 GLN A O 1
ATOM 6630 N N . TYR A 1 818 ? -9.044 -4.288 1.520 1.00 80.88 818 TYR A N 1
ATOM 6631 C CA . TYR A 1 818 ? -9.434 -5.359 0.594 1.00 80.88 818 TYR A CA 1
ATOM 6632 C C . TYR A 1 818 ? -10.321 -6.425 1.259 1.00 80.88 818 TYR A C 1
ATOM 6634 O O . TYR A 1 818 ? -10.421 -6.505 2.483 1.00 80.88 818 TYR A O 1
ATOM 6642 N N . ALA A 1 819 ? -10.952 -7.289 0.457 1.00 76.12 819 ALA A N 1
ATOM 6643 C CA . ALA A 1 819 ? -11.560 -8.519 0.971 1.00 76.12 819 ALA A CA 1
ATOM 6644 C C . ALA A 1 819 ? -10.483 -9.555 1.346 1.00 76.12 819 ALA A C 1
ATOM 6646 O O . ALA A 1 819 ? -9.735 -10.020 0.492 1.00 76.12 819 ALA A O 1
ATOM 6647 N N . THR A 1 820 ? -10.428 -9.947 2.618 1.00 67.75 820 THR A N 1
ATOM 6648 C CA . THR A 1 820 ? -9.542 -11.016 3.110 1.00 67.75 820 THR A CA 1
ATOM 6649 C C . THR A 1 820 ? -10.121 -12.381 2.749 1.00 67.75 820 THR A C 1
ATOM 6651 O O . THR A 1 820 ? -11.252 -12.698 3.142 1.00 67.75 820 THR A O 1
ATOM 6654 N N . LYS A 1 821 ? -9.345 -13.209 2.044 1.00 66.38 821 LYS A N 1
ATOM 6655 C CA . LYS A 1 821 ? -9.749 -14.550 1.621 1.00 66.38 821 LYS A CA 1
ATOM 6656 C C . LYS A 1 821 ? -8.864 -15.580 2.302 1.00 66.38 821 LYS A C 1
ATOM 6658 O O . LYS A 1 821 ? -7.688 -15.717 2.012 1.00 66.38 821 LYS A O 1
ATOM 6663 N N . TYR A 1 822 ? -9.455 -16.358 3.199 1.00 64.00 822 TYR A N 1
ATOM 6664 C CA . TYR A 1 822 ? -8.696 -17.328 3.976 1.00 64.00 822 TYR A CA 1
ATOM 6665 C C . TYR A 1 822 ? -8.457 -18.618 3.182 1.00 64.00 822 TYR A C 1
ATOM 6667 O O . TYR A 1 822 ? -9.405 -19.373 2.912 1.00 64.00 822 TYR A O 1
ATOM 6675 N N . ILE A 1 823 ? -7.188 -18.915 2.881 1.00 58.59 823 ILE A N 1
ATOM 6676 C CA . ILE A 1 823 ? -6.749 -20.190 2.310 1.00 58.59 823 ILE A CA 1
ATOM 6677 C C . ILE A 1 823 ? -5.829 -20.888 3.348 1.00 58.59 823 ILE A C 1
ATOM 6679 O O . ILE A 1 823 ? -5.073 -20.278 4.085 1.00 58.59 823 ILE A O 1
ATOM 6683 N N . PRO A 1 824 ? -5.929 -22.202 3.589 1.00 58.91 824 PRO A N 1
ATOM 6684 C CA . PRO A 1 824 ? -4.988 -22.847 4.512 1.00 58.91 824 PRO A CA 1
ATOM 6685 C C . PRO A 1 824 ? -3.623 -23.123 3.856 1.00 58.91 824 PRO A C 1
ATOM 6687 O O . PRO A 1 824 ? -3.405 -24.207 3.297 1.00 58.91 824 PRO A O 1
ATOM 6690 N N . ASN A 1 825 ? -2.652 -22.212 3.974 1.00 61.72 825 ASN A N 1
ATOM 6691 C CA . ASN A 1 825 ? -1.280 -22.455 3.504 1.00 61.72 825 ASN A CA 1
ATOM 6692 C C . ASN A 1 825 ? -0.233 -22.573 4.644 1.00 61.72 825 ASN A C 1
ATOM 6694 O O . ASN A 1 825 ? -0.430 -22.096 5.759 1.00 61.72 825 ASN A O 1
ATOM 6698 N N . GLU A 1 826 ? 0.847 -23.334 4.407 1.00 64.00 826 GLU A N 1
ATOM 6699 C CA . GLU A 1 826 ? 1.905 -23.547 5.418 1.00 64.00 826 GLU A CA 1
ATOM 6700 C C . GLU A 1 826 ? 2.957 -22.427 5.419 1.00 64.00 826 GLU A C 1
ATOM 6702 O O . GLU A 1 826 ? 3.598 -22.204 6.441 1.00 64.00 826 GLU A O 1
ATOM 6707 N N . VAL A 1 827 ? 3.071 -21.685 4.316 1.00 65.25 827 VAL A N 1
ATOM 6708 C CA . VAL A 1 827 ? 4.009 -20.571 4.107 1.00 65.25 827 VAL A CA 1
ATOM 6709 C C . VAL A 1 827 ? 3.654 -19.373 4.990 1.00 65.25 827 VAL A C 1
ATOM 6711 O O . VAL A 1 827 ? 4.514 -18.823 5.668 1.00 65.25 827 VAL A O 1
ATOM 6714 N N . ALA A 1 828 ? 2.369 -19.049 5.105 1.00 65.06 828 ALA A N 1
ATOM 6715 C CA . ALA A 1 828 ? 1.841 -18.030 6.002 1.00 65.06 828 ALA A CA 1
ATOM 6716 C C . ALA A 1 828 ? 2.118 -18.363 7.479 1.00 65.06 828 ALA A C 1
ATOM 6718 O O . ALA A 1 828 ? 2.355 -17.467 8.291 1.00 65.06 828 ALA A O 1
ATOM 6719 N N . ASN A 1 829 ? 2.154 -19.654 7.848 1.00 70.31 829 ASN A N 1
ATOM 6720 C CA . ASN A 1 829 ? 2.572 -20.044 9.198 1.00 70.31 829 ASN A CA 1
ATOM 6721 C C . ASN A 1 829 ? 4.065 -19.760 9.410 1.00 70.31 829 ASN A C 1
ATOM 6723 O O . ASN A 1 829 ? 4.427 -19.261 10.472 1.00 70.31 829 ASN A O 1
ATOM 6727 N N . ILE A 1 830 ? 4.913 -20.020 8.405 1.00 74.00 830 ILE A N 1
ATOM 6728 C CA . ILE A 1 830 ? 6.346 -19.699 8.453 1.00 74.00 830 ILE A CA 1
ATOM 6729 C C . ILE A 1 830 ? 6.561 -18.199 8.632 1.00 74.00 830 ILE A C 1
ATOM 6731 O O . ILE A 1 830 ? 7.335 -17.813 9.501 1.00 74.00 830 ILE A O 1
ATOM 6735 N N . GLU A 1 831 ? 5.871 -17.352 7.869 1.00 71.38 831 GLU A N 1
ATOM 6736 C CA . GLU A 1 831 ? 5.934 -15.898 8.063 1.00 71.38 831 GLU A CA 1
ATOM 6737 C C . GLU A 1 831 ? 5.527 -15.494 9.478 1.00 71.38 831 GLU A C 1
ATOM 6739 O O . GLU A 1 831 ? 6.199 -14.680 10.111 1.00 71.38 831 GLU A O 1
ATOM 6744 N N . GLY A 1 832 ? 4.464 -16.107 10.007 1.00 73.94 832 GLY A N 1
ATOM 6745 C CA . GLY A 1 832 ? 4.048 -15.923 11.393 1.00 73.94 832 GLY A CA 1
ATOM 6746 C C . GLY A 1 832 ? 5.142 -16.311 12.393 1.00 73.94 832 GLY A C 1
ATOM 6747 O O . GLY A 1 832 ? 5.347 -15.597 13.375 1.00 73.94 832 GLY A O 1
ATOM 6748 N N . PHE A 1 833 ? 5.871 -17.402 12.141 1.00 81.12 833 PHE A N 1
ATOM 6749 C CA . PHE A 1 833 ? 6.986 -17.848 12.979 1.00 81.12 833 PHE A CA 1
ATOM 6750 C C . PHE A 1 833 ? 8.227 -16.964 12.846 1.00 81.12 833 PHE A C 1
ATOM 6752 O O . PHE A 1 833 ? 8.815 -16.609 13.861 1.00 81.12 833 PHE A O 1
ATOM 6759 N N . LEU A 1 834 ? 8.610 -16.567 11.633 1.00 78.50 834 LEU A N 1
ATOM 6760 C CA . LEU A 1 834 ? 9.721 -15.644 11.394 1.00 78.50 834 LEU A CA 1
ATOM 6761 C C . LEU A 1 834 ? 9.433 -14.288 12.037 1.00 78.50 834 LEU A C 1
ATOM 6763 O O . LEU A 1 834 ? 10.252 -13.796 12.807 1.00 78.50 834 LEU A O 1
ATOM 6767 N N . SER A 1 835 ? 8.229 -13.742 11.833 1.00 75.12 835 SER A N 1
ATOM 6768 C CA . SER A 1 835 ? 7.800 -12.510 12.495 1.00 75.12 835 SER A CA 1
ATOM 6769 C C . SER A 1 835 ? 7.824 -12.664 14.013 1.00 75.12 835 SER A C 1
ATOM 6771 O O . SER A 1 835 ? 8.214 -11.728 14.703 1.00 75.12 835 SER A O 1
ATOM 6773 N N . PHE A 1 836 ? 7.408 -13.808 14.558 1.00 79.81 836 PHE A N 1
ATOM 6774 C CA . PHE A 1 836 ? 7.485 -14.081 15.993 1.00 79.81 836 PHE A CA 1
ATOM 6775 C C . PHE A 1 836 ? 8.936 -14.079 16.502 1.00 79.81 836 PHE A C 1
ATOM 6777 O O . PHE A 1 836 ? 9.238 -13.358 17.451 1.00 79.81 836 PHE A O 1
ATOM 6784 N N . LEU A 1 837 ? 9.838 -14.812 15.842 1.00 84.50 837 LEU A N 1
ATOM 6785 C CA . LEU A 1 837 ? 11.255 -14.889 16.208 1.00 84.50 837 LEU A CA 1
ATOM 6786 C C . LEU A 1 837 ? 11.939 -13.520 16.105 1.00 84.50 837 LEU A C 1
ATOM 6788 O O . LEU A 1 837 ? 12.570 -13.086 17.064 1.00 84.50 837 LEU A O 1
ATOM 6792 N N . GLU A 1 838 ? 11.759 -12.804 14.994 1.00 75.75 838 GLU A N 1
ATOM 6793 C CA . GLU A 1 838 ? 12.261 -11.435 14.809 1.00 75.75 838 GLU A CA 1
ATOM 6794 C C . GLU A 1 838 ? 11.746 -10.475 15.878 1.00 75.75 838 GLU A C 1
ATOM 6796 O O . GLU A 1 838 ? 12.493 -9.630 16.360 1.00 75.75 838 GLU A O 1
ATOM 6801 N N . ASN A 1 839 ? 10.465 -10.586 16.244 1.00 72.25 839 ASN A N 1
ATOM 6802 C CA . ASN A 1 839 ? 9.882 -9.744 17.281 1.00 72.25 839 ASN A CA 1
ATOM 6803 C C . ASN A 1 839 ? 10.406 -10.094 18.669 1.00 72.25 839 ASN A C 1
ATOM 6805 O O . ASN A 1 839 ? 10.285 -9.251 19.541 1.00 72.25 839 ASN A O 1
ATOM 6809 N N . ILE A 1 840 ? 10.966 -11.285 18.895 1.00 76.50 840 ILE A N 1
ATOM 6810 C CA . ILE A 1 840 ? 11.579 -11.657 20.176 1.00 76.50 840 ILE A CA 1
ATOM 6811 C C . ILE A 1 840 ? 13.046 -11.249 20.248 1.00 76.50 840 ILE A C 1
ATOM 6813 O O . ILE A 1 840 ? 13.495 -10.915 21.339 1.00 76.50 840 ILE A O 1
ATOM 6817 N N . VAL A 1 841 ? 13.791 -11.243 19.133 1.00 76.75 841 VAL A N 1
ATOM 6818 C CA . VAL A 1 841 ? 15.240 -10.941 19.123 1.00 76.75 841 VAL A CA 1
ATOM 6819 C C . VAL A 1 841 ? 15.611 -9.727 19.996 1.00 76.75 841 VAL A C 1
ATOM 6821 O O . VAL A 1 841 ? 16.509 -9.877 20.823 1.00 76.75 841 VAL A O 1
ATOM 6824 N N . PRO A 1 842 ? 14.926 -8.564 19.915 1.00 65.00 842 PRO A N 1
ATOM 6825 C CA . PRO A 1 842 ? 15.273 -7.393 20.730 1.00 65.00 842 PRO A CA 1
ATOM 6826 C C . PRO A 1 842 ? 15.046 -7.559 22.245 1.00 65.00 842 PRO A C 1
ATOM 6828 O O . PRO A 1 842 ? 15.461 -6.704 23.020 1.00 65.00 842 PRO A O 1
ATOM 6831 N N . PHE A 1 843 ? 14.355 -8.617 22.675 1.00 68.00 843 PHE A N 1
ATOM 6832 C CA . PHE A 1 843 ? 13.919 -8.847 24.057 1.00 68.00 843 PHE A CA 1
ATOM 6833 C C . PHE A 1 843 ? 14.707 -9.934 24.782 1.00 68.00 843 PHE A C 1
ATOM 6835 O O . PHE A 1 843 ? 14.468 -10.171 25.966 1.00 68.00 843 PHE A O 1
ATOM 6842 N N . VAL A 1 844 ? 15.627 -10.603 24.089 1.00 74.06 844 VAL A N 1
ATOM 6843 C CA . VAL A 1 844 ? 16.503 -11.594 24.708 1.00 74.06 844 VAL A CA 1
ATOM 6844 C C . VAL A 1 844 ? 17.703 -10.859 25.302 1.00 74.06 844 VAL A C 1
ATOM 6846 O O . VAL A 1 844 ? 18.545 -10.335 24.571 1.00 74.06 844 VAL A O 1
ATOM 6849 N N . GLU A 1 845 ? 17.741 -10.778 26.634 1.00 70.94 845 GLU A N 1
ATOM 6850 C CA . GLU A 1 845 ? 18.786 -10.066 27.392 1.00 70.94 845 GLU A CA 1
ATOM 6851 C C . GLU A 1 845 ? 20.164 -10.726 27.245 1.00 70.94 845 GLU A C 1
ATOM 6853 O O . GLU A 1 845 ? 21.173 -10.044 27.123 1.00 70.94 845 GLU A O 1
ATOM 6858 N N . ASP A 1 846 ? 20.201 -12.056 27.206 1.00 79.19 846 ASP A N 1
ATOM 6859 C CA . ASP A 1 846 ? 21.424 -12.842 27.046 1.00 79.19 846 ASP A CA 1
ATOM 6860 C C . ASP A 1 846 ? 21.894 -12.825 25.582 1.00 79.19 846 ASP A C 1
ATOM 6862 O O . ASP A 1 846 ? 21.179 -13.280 24.686 1.00 79.19 846 ASP A O 1
ATOM 6866 N N . GLU A 1 847 ? 23.092 -12.289 25.341 1.00 76.50 847 GLU A N 1
ATOM 6867 C CA . GLU A 1 847 ? 23.658 -12.098 24.001 1.00 76.50 847 GLU A CA 1
ATOM 6868 C C . GLU A 1 847 ? 23.845 -13.422 23.241 1.00 76.50 847 GLU A C 1
ATOM 6870 O O . GLU A 1 847 ? 23.518 -13.507 22.055 1.00 76.50 847 GLU A O 1
ATOM 6875 N N . GLU A 1 848 ? 24.281 -14.491 23.920 1.00 85.12 848 GLU A N 1
ATOM 6876 C CA . GLU A 1 848 ? 24.454 -15.811 23.302 1.00 85.12 848 GLU A CA 1
ATOM 6877 C C . GLU A 1 848 ? 23.102 -16.357 22.822 1.00 85.12 848 GLU A C 1
ATOM 6879 O O . GLU A 1 848 ? 22.962 -16.829 21.689 1.00 85.12 848 GLU A O 1
ATOM 6884 N N . LYS A 1 849 ? 22.073 -16.261 23.669 1.00 84.81 849 LYS A N 1
ATOM 6885 C CA . LYS A 1 849 ? 20.705 -16.674 23.336 1.00 84.81 849 LYS A CA 1
ATOM 6886 C C . LYS A 1 849 ? 20.099 -15.788 22.253 1.00 84.81 849 LYS A C 1
ATOM 6888 O O . LYS A 1 849 ? 19.462 -16.315 21.342 1.00 84.81 849 LYS A O 1
ATOM 6893 N N . ARG A 1 850 ? 20.317 -14.472 22.301 1.00 83.31 850 ARG A N 1
ATOM 6894 C CA . ARG A 1 850 ? 19.871 -13.513 21.277 1.00 83.31 850 ARG A CA 1
ATOM 6895 C C . ARG A 1 850 ? 20.427 -13.897 19.910 1.00 83.31 850 ARG A C 1
ATOM 6897 O O . ARG A 1 850 ? 19.676 -13.985 18.936 1.00 83.31 850 ARG A O 1
ATOM 6904 N N . GLU A 1 851 ? 21.719 -14.204 19.852 1.00 84.50 851 GLU A N 1
ATOM 6905 C CA . GLU A 1 851 ? 22.383 -14.606 18.618 1.00 84.50 851 GLU A CA 1
ATOM 6906 C C . GLU A 1 851 ? 21.900 -15.978 18.131 1.00 84.50 851 GLU A C 1
ATOM 6908 O O . GLU A 1 851 ? 21.715 -16.187 16.930 1.00 84.50 851 GLU A O 1
ATOM 6913 N N . LYS A 1 852 ? 21.565 -16.899 19.044 1.00 89.25 852 LYS A N 1
ATOM 6914 C CA . LYS A 1 852 ? 20.888 -18.158 18.691 1.00 89.25 852 LYS A CA 1
ATOM 6915 C C . LYS A 1 852 ? 19.485 -17.938 18.122 1.00 89.25 852 LYS A C 1
ATOM 6917 O O . LYS A 1 852 ? 19.144 -18.626 17.161 1.00 89.25 852 LYS A O 1
ATOM 6922 N N . VAL A 1 853 ? 18.686 -16.997 18.639 1.00 87.19 853 VAL A N 1
ATOM 6923 C CA . VAL A 1 853 ? 17.358 -16.670 18.073 1.00 87.19 853 VAL A CA 1
ATOM 6924 C C . VAL A 1 853 ? 17.504 -16.080 16.670 1.00 87.19 853 VAL A C 1
ATOM 6926 O O . VAL A 1 853 ? 16.821 -16.535 15.750 1.00 87.19 853 VAL A O 1
ATOM 6929 N N . LYS A 1 854 ? 18.437 -15.138 16.462 1.00 83.75 854 LYS A N 1
ATOM 6930 C CA . LYS A 1 854 ? 18.752 -14.619 15.118 1.00 83.75 854 LYS A CA 1
ATOM 6931 C C . LYS A 1 854 ? 19.188 -15.738 14.180 1.00 83.75 854 LYS A C 1
ATOM 6933 O O . LYS A 1 854 ? 18.700 -15.831 13.057 1.00 83.75 854 LYS A O 1
ATOM 6938 N N . LYS A 1 855 ? 20.061 -16.630 14.652 1.00 87.19 855 LYS A N 1
ATOM 6939 C CA . LYS A 1 855 ? 20.537 -17.785 13.888 1.00 87.19 855 LYS A CA 1
ATOM 6940 C C . LYS A 1 855 ? 19.413 -18.761 13.567 1.00 87.19 855 LYS A C 1
ATOM 6942 O O . LYS A 1 855 ? 19.413 -19.301 12.464 1.00 87.19 855 LYS A O 1
ATOM 6947 N N . LEU A 1 856 ? 18.465 -18.985 14.478 1.00 89.12 856 LEU A N 1
ATOM 6948 C CA . LEU A 1 856 ? 17.269 -19.789 14.224 1.00 89.12 856 LEU A CA 1
ATOM 6949 C C . LEU A 1 856 ? 16.419 -19.140 13.130 1.00 89.12 856 LEU A C 1
ATOM 6951 O O . LEU A 1 856 ? 16.099 -19.816 12.159 1.00 89.12 856 LEU A O 1
ATOM 6955 N N . SER A 1 857 ? 16.138 -17.838 13.242 1.00 85.94 857 SER A N 1
ATOM 6956 C CA . SER A 1 857 ? 15.391 -17.077 12.233 1.00 85.94 857 SER A CA 1
ATOM 6957 C C . SER A 1 857 ? 16.071 -17.131 10.858 1.00 85.94 857 SER A C 1
ATOM 6959 O O . SER A 1 857 ? 15.468 -17.567 9.882 1.00 85.94 857 SER A O 1
ATOM 6961 N N . HIS A 1 858 ? 17.367 -16.815 10.785 1.00 82.81 858 HIS A N 1
ATOM 6962 C CA . HIS A 1 858 ? 18.139 -16.840 9.540 1.00 82.81 858 HIS A CA 1
ATOM 6963 C C . HIS A 1 858 ? 18.282 -18.253 8.955 1.00 82.81 858 HIS A C 1
ATOM 6965 O O . HIS A 1 858 ? 18.205 -18.439 7.743 1.00 82.81 858 HIS A O 1
ATOM 6971 N N . THR A 1 859 ? 18.472 -19.278 9.794 1.00 83.44 859 THR A N 1
ATOM 6972 C CA . THR A 1 859 ? 18.537 -20.671 9.318 1.00 83.44 859 THR A CA 1
ATOM 6973 C C . THR A 1 859 ? 17.168 -21.134 8.818 1.00 83.44 859 THR A C 1
ATOM 6975 O O . THR A 1 859 ? 17.113 -21.849 7.825 1.00 83.44 859 THR A O 1
ATOM 6978 N N . LEU A 1 860 ? 16.072 -20.716 9.462 1.00 80.56 860 LEU A N 1
ATOM 6979 C CA . LEU A 1 860 ? 14.712 -21.001 9.006 1.00 80.56 860 LEU A CA 1
ATOM 6980 C C . LEU A 1 860 ? 14.427 -20.309 7.666 1.00 80.56 860 LEU A C 1
ATOM 6982 O O . LEU A 1 860 ? 13.927 -20.965 6.762 1.00 80.56 860 LEU A O 1
ATOM 6986 N N . LEU A 1 861 ? 14.810 -19.037 7.521 1.00 77.25 861 LEU A N 1
ATOM 6987 C CA . LEU A 1 861 ? 14.663 -18.251 6.294 1.00 77.25 861 LEU A CA 1
ATOM 6988 C C . LEU A 1 861 ? 15.478 -18.825 5.129 1.00 77.25 861 LEU A C 1
ATOM 6990 O O . LEU A 1 861 ? 14.922 -19.156 4.090 1.00 77.25 861 LEU A O 1
ATOM 6994 N N . SER A 1 862 ? 16.789 -18.992 5.321 1.00 71.88 862 SER A N 1
ATOM 6995 C CA . SER A 1 862 ? 17.710 -19.493 4.287 1.00 71.88 862 SER A CA 1
ATOM 6996 C C . SER A 1 862 ? 17.472 -20.951 3.909 1.00 71.88 862 SER A C 1
ATOM 6998 O O . SER A 1 862 ? 18.054 -21.433 2.942 1.00 71.88 862 SER A O 1
ATOM 7000 N N . ALA A 1 863 ? 16.690 -21.696 4.689 1.00 69.69 863 ALA A N 1
ATOM 7001 C CA . ALA A 1 863 ? 16.324 -23.054 4.328 1.00 69.69 863 ALA A CA 1
ATOM 7002 C C . ALA A 1 863 ? 15.206 -23.101 3.284 1.00 69.69 863 ALA A C 1
ATOM 7004 O O . ALA A 1 863 ? 15.037 -24.159 2.686 1.00 69.69 863 ALA A O 1
ATOM 7005 N N . ILE A 1 864 ? 14.458 -22.010 3.084 1.00 72.88 864 ILE A N 1
ATOM 7006 C CA . ILE A 1 864 ? 13.246 -21.985 2.266 1.00 72.88 864 ILE A CA 1
ATOM 7007 C C . ILE A 1 864 ? 13.585 -21.571 0.841 1.00 72.88 864 ILE A C 1
ATOM 7009 O O . ILE A 1 864 ? 14.106 -20.484 0.614 1.00 72.88 864 ILE A O 1
ATOM 7013 N N . PHE A 1 865 ? 13.192 -22.410 -0.114 1.00 72.06 865 PHE A N 1
ATOM 7014 C CA . PHE A 1 865 ? 13.182 -22.066 -1.534 1.00 72.06 865 PHE A CA 1
ATOM 7015 C C . PHE A 1 865 ? 11.782 -22.228 -2.100 1.00 72.06 865 PHE A C 1
ATOM 7017 O O . PHE A 1 865 ? 11.026 -23.111 -1.673 1.00 72.06 865 PHE A O 1
ATOM 7024 N N . VAL A 1 866 ? 11.466 -21.357 -3.056 1.00 74.12 866 VAL A N 1
ATOM 7025 C CA . VAL A 1 866 ? 10.132 -21.168 -3.616 1.00 74.12 866 VAL A CA 1
ATOM 7026 C C . VAL A 1 866 ? 10.226 -21.095 -5.133 1.00 74.12 866 VAL A C 1
ATOM 7028 O O . VAL A 1 866 ? 10.718 -20.097 -5.655 1.00 74.12 866 VAL A O 1
ATOM 7031 N N . ASN A 1 867 ? 9.721 -22.110 -5.840 1.00 77.44 867 ASN A N 1
ATOM 7032 C CA . ASN A 1 867 ? 9.729 -22.123 -7.308 1.00 77.44 867 ASN A CA 1
ATOM 7033 C C . ASN A 1 867 ? 8.428 -22.659 -7.899 1.00 77.44 867 ASN A C 1
ATOM 7035 O O . ASN A 1 867 ? 7.821 -23.599 -7.370 1.00 77.44 867 ASN A O 1
ATOM 7039 N N . ALA A 1 868 ? 8.052 -22.106 -9.051 1.00 80.69 868 ALA A N 1
ATOM 7040 C CA . ALA A 1 868 ? 6.998 -22.656 -9.882 1.00 80.69 868 ALA A CA 1
ATOM 7041 C C . ALA A 1 868 ? 7.564 -23.829 -10.689 1.00 80.69 868 ALA A C 1
ATOM 7043 O O . ALA A 1 868 ? 8.584 -23.700 -11.371 1.00 80.69 868 ALA A O 1
ATOM 7044 N N . VAL A 1 869 ? 6.890 -24.975 -10.617 1.00 80.25 869 VAL A N 1
ATOM 7045 C CA . VAL A 1 869 ? 7.306 -26.201 -11.306 1.00 80.25 869 VAL A CA 1
ATOM 7046 C C . VAL A 1 869 ? 6.348 -26.476 -12.459 1.00 80.25 869 VAL A C 1
ATOM 7048 O O . VAL A 1 869 ? 5.134 -26.406 -12.277 1.00 80.25 869 VAL A O 1
ATOM 7051 N N . GLN A 1 870 ? 6.893 -26.805 -13.638 1.00 71.94 870 GLN A N 1
ATOM 7052 C CA . GLN A 1 870 ? 6.116 -27.247 -14.808 1.00 71.94 870 GLN A CA 1
ATOM 7053 C C . GLN A 1 870 ? 4.918 -26.331 -15.140 1.00 71.94 870 GLN A C 1
ATOM 7055 O O . GLN A 1 870 ? 3.759 -26.747 -15.073 1.00 71.94 870 GLN A O 1
ATOM 7060 N N . ILE A 1 871 ? 5.197 -25.075 -15.505 1.00 78.38 871 ILE A N 1
ATOM 7061 C CA . ILE A 1 871 ? 4.165 -24.136 -15.967 1.00 78.38 871 ILE A CA 1
ATOM 7062 C C . ILE A 1 871 ? 3.463 -24.708 -17.204 1.00 78.38 871 ILE A C 1
ATOM 7064 O O . ILE A 1 871 ? 4.112 -25.115 -18.168 1.00 78.38 871 ILE A O 1
ATOM 7068 N N . ASP A 1 872 ? 2.131 -24.703 -17.179 1.00 71.94 872 ASP A N 1
ATOM 7069 C CA . ASP A 1 872 ? 1.293 -25.064 -18.319 1.00 71.94 872 ASP A CA 1
ATOM 7070 C C . ASP A 1 872 ? 0.534 -23.829 -18.809 1.00 71.94 872 ASP A C 1
ATOM 7072 O O . ASP A 1 872 ? -0.487 -23.441 -18.240 1.00 71.94 872 ASP A O 1
ATOM 7076 N N . PHE A 1 873 ? 1.026 -23.230 -19.893 1.00 69.19 873 PHE A N 1
ATOM 7077 C CA . PHE A 1 873 ? 0.418 -22.059 -20.531 1.00 69.19 873 PHE A CA 1
ATOM 7078 C C . PHE A 1 873 ? -0.904 -22.357 -21.254 1.00 69.19 873 PHE A C 1
ATOM 7080 O O . PHE A 1 873 ? -1.508 -21.445 -21.812 1.00 69.19 873 PHE A O 1
ATOM 7087 N N . ARG A 1 874 ? -1.381 -23.611 -21.257 1.00 66.62 874 ARG A N 1
ATOM 7088 C CA . ARG A 1 874 ? -2.747 -23.942 -21.698 1.00 66.62 874 ARG A CA 1
ATOM 7089 C C . ARG A 1 874 ? -3.791 -23.662 -20.619 1.00 66.62 874 ARG A C 1
ATOM 7091 O O . ARG A 1 874 ? -4.980 -23.650 -20.927 1.00 66.62 874 ARG A O 1
ATOM 7098 N N . LYS A 1 875 ? -3.372 -23.491 -19.361 1.00 70.56 875 LYS A N 1
ATOM 7099 C CA . LYS A 1 875 ? -4.256 -23.081 -18.263 1.00 70.56 875 LYS A CA 1
ATOM 7100 C C . LYS A 1 875 ? -4.587 -21.594 -18.382 1.00 70.56 875 LYS A C 1
ATOM 7102 O O . LYS A 1 875 ? -3.829 -20.837 -18.979 1.00 70.56 875 LYS A O 1
ATOM 7107 N N . GLU A 1 876 ? -5.706 -21.181 -17.792 1.00 77.69 876 GLU A N 1
ATOM 7108 C CA . GLU A 1 876 ? -6.061 -19.762 -17.695 1.00 77.69 876 GLU A CA 1
ATOM 7109 C C . GLU A 1 876 ? -4.999 -19.003 -16.885 1.00 77.69 876 GLU A C 1
ATOM 7111 O O . GLU A 1 876 ? -4.677 -19.377 -15.753 1.00 77.69 876 GLU A O 1
ATOM 7116 N N . PHE A 1 877 ? -4.458 -17.946 -17.488 1.00 87.56 877 PHE A N 1
ATOM 7117 C CA . PHE A 1 877 ? -3.543 -16.991 -16.875 1.00 87.56 877 PHE A CA 1
ATOM 7118 C C . PHE A 1 877 ? -3.947 -15.576 -17.289 1.00 87.56 877 PHE A C 1
ATOM 7120 O O . PHE A 1 877 ? -4.588 -15.382 -18.324 1.00 87.56 877 PHE A O 1
ATOM 7127 N N . GLU A 1 878 ? -3.538 -14.591 -16.500 1.00 88.50 878 GLU A N 1
ATOM 7128 C CA . GLU A 1 878 ? -3.723 -13.174 -16.809 1.00 88.50 878 GLU A CA 1
ATOM 7129 C C . GLU A 1 878 ? -2.358 -12.509 -16.950 1.00 88.50 878 GLU A C 1
ATOM 7131 O O . GLU A 1 878 ? -1.429 -12.790 -16.191 1.00 88.50 878 GLU A O 1
ATOM 7136 N N . TYR A 1 879 ? -2.217 -11.646 -17.950 1.00 89.69 879 TYR A N 1
ATOM 7137 C CA . TYR A 1 879 ? -0.978 -10.925 -18.194 1.00 89.69 879 TYR A CA 1
ATOM 7138 C C . TYR A 1 879 ? -1.077 -9.502 -17.646 1.00 89.69 879 TYR A C 1
ATOM 7140 O O . TYR A 1 879 ? -1.969 -8.743 -18.021 1.00 89.69 879 TYR A O 1
ATOM 7148 N N . TYR A 1 880 ? -0.115 -9.139 -16.806 1.00 88.19 880 TYR A N 1
ATOM 7149 C CA . TYR A 1 880 ? 0.075 -7.803 -16.264 1.00 88.19 880 TYR A CA 1
ATOM 7150 C C . TYR A 1 880 ? 1.535 -7.440 -16.427 1.00 88.19 880 TYR A C 1
ATOM 7152 O O . TYR A 1 880 ? 2.346 -7.857 -15.615 1.00 88.19 880 TYR A O 1
ATOM 7160 N N . HIS A 1 881 ? 1.883 -6.705 -17.475 1.00 87.38 881 HIS A N 1
ATOM 7161 C CA . HIS A 1 881 ? 3.271 -6.395 -17.813 1.00 87.38 881 HIS A CA 1
ATOM 7162 C C . HIS A 1 881 ? 4.142 -6.031 -16.580 1.00 87.38 881 HIS A C 1
ATOM 7164 O O . HIS A 1 881 ? 3.680 -5.242 -15.755 1.00 87.38 881 HIS A O 1
ATOM 7170 N N . PRO A 1 882 ? 5.361 -6.591 -16.405 1.00 89.00 882 PRO A N 1
ATOM 7171 C CA . PRO A 1 882 ? 6.004 -7.681 -17.160 1.00 89.00 882 PRO A CA 1
ATOM 7172 C C . PRO A 1 882 ? 5.734 -9.082 -16.552 1.00 89.00 882 PRO A C 1
ATOM 7174 O O . PRO A 1 882 ? 6.535 -10.012 -16.670 1.00 89.00 882 PRO A O 1
ATOM 7177 N N . TYR A 1 883 ? 4.627 -9.239 -15.834 1.00 90.75 883 TYR A N 1
ATOM 7178 C CA . TYR A 1 883 ? 4.241 -10.410 -15.053 1.00 90.75 883 TYR A CA 1
ATOM 7179 C C . TYR A 1 883 ? 3.115 -11.226 -15.686 1.00 90.75 883 TYR A C 1
ATOM 7181 O O . TYR A 1 883 ? 2.196 -10.711 -16.320 1.00 90.75 883 TYR A O 1
ATOM 7189 N N . ILE A 1 884 ? 3.150 -12.529 -15.427 1.00 90.62 884 ILE A N 1
ATOM 7190 C CA . ILE A 1 884 ? 2.044 -13.445 -15.689 1.00 90.62 884 ILE A CA 1
ATOM 7191 C C . ILE A 1 884 ? 1.506 -13.921 -14.354 1.00 90.62 884 ILE A C 1
ATOM 7193 O O . ILE A 1 884 ? 2.235 -14.509 -13.556 1.00 90.62 884 ILE A O 1
ATOM 7197 N N . LEU A 1 885 ? 0.227 -13.677 -14.125 1.00 89.12 885 LEU A N 1
ATOM 7198 C CA . LEU A 1 885 ? -0.495 -14.155 -12.969 1.00 89.12 885 LEU A CA 1
ATOM 7199 C C . LEU A 1 885 ? -1.148 -15.502 -13.285 1.00 89.12 885 LEU A C 1
ATOM 7201 O O . LEU A 1 885 ? -1.990 -15.623 -14.176 1.00 89.12 885 LEU A O 1
ATOM 7205 N N . PHE A 1 886 ? -0.831 -16.490 -12.458 1.00 86.81 886 PHE A N 1
ATOM 7206 C CA . PHE A 1 886 ? -1.544 -17.753 -12.383 1.00 86.81 886 PHE A CA 1
ATOM 7207 C C . PHE A 1 886 ? -2.323 -17.815 -11.074 1.00 86.81 886 PHE A C 1
ATOM 7209 O O . PHE A 1 886 ? -1.724 -17.896 -10.008 1.00 86.81 886 PHE A O 1
ATOM 7216 N N . GLU A 1 887 ? -3.652 -17.868 -11.146 1.00 80.00 887 GLU A N 1
ATOM 7217 C CA . GLU A 1 887 ? -4.538 -18.032 -9.978 1.00 80.00 887 GLU A CA 1
ATOM 7218 C C . GLU A 1 887 ? -4.246 -19.310 -9.176 1.00 80.00 887 GLU A C 1
ATOM 7220 O O . GLU A 1 887 ? -4.458 -19.387 -7.966 1.00 80.00 887 GLU A O 1
ATOM 7225 N N . LYS A 1 888 ? -3.794 -20.356 -9.875 1.00 80.94 888 LYS A N 1
ATOM 7226 C CA . LYS A 1 888 ? -3.556 -21.693 -9.327 1.00 80.94 888 LYS A CA 1
ATOM 7227 C C . LYS A 1 888 ? -2.328 -22.322 -9.973 1.00 80.94 888 LYS A C 1
ATOM 7229 O O . LYS A 1 888 ? -2.452 -23.233 -10.794 1.00 80.94 888 LYS A O 1
ATOM 7234 N N . GLN A 1 889 ? -1.144 -21.868 -9.579 1.00 85.44 889 GLN A N 1
ATOM 7235 C CA . GLN A 1 889 ? 0.115 -22.496 -9.975 1.00 85.44 889 GLN A CA 1
ATOM 7236 C C . GLN A 1 889 ? 0.617 -23.420 -8.874 1.00 85.44 889 GLN A C 1
ATOM 7238 O O . GLN A 1 889 ? 0.525 -23.111 -7.689 1.00 85.44 889 GLN A O 1
ATOM 7243 N N . GLU A 1 890 ? 1.128 -24.579 -9.274 1.00 83.44 890 GLU A N 1
ATOM 7244 C CA . GLU A 1 890 ? 1.839 -25.467 -8.371 1.00 83.44 890 GLU A CA 1
ATOM 7245 C C . GLU A 1 890 ? 3.200 -24.851 -8.023 1.00 83.44 890 GLU A C 1
ATOM 7247 O O . GLU A 1 890 ? 4.064 -24.690 -8.894 1.00 83.44 890 GLU A O 1
ATOM 7252 N N . VAL A 1 891 ? 3.362 -24.487 -6.751 1.00 78.81 891 VAL A N 1
ATOM 7253 C CA . VAL A 1 891 ? 4.597 -23.934 -6.204 1.00 78.81 891 VAL A CA 1
ATOM 7254 C C . VAL A 1 891 ? 5.181 -24.919 -5.207 1.00 78.81 891 VAL A C 1
ATOM 7256 O O . VAL A 1 891 ? 4.513 -25.363 -4.263 1.00 78.81 891 VAL A O 1
ATOM 7259 N N . ARG A 1 892 ? 6.451 -25.255 -5.425 1.00 76.44 892 ARG A N 1
ATOM 7260 C CA . ARG A 1 892 ? 7.217 -26.118 -4.540 1.00 76.44 892 ARG A CA 1
ATOM 7261 C C . ARG A 1 892 ? 7.858 -25.277 -3.448 1.00 76.44 892 ARG A C 1
ATOM 7263 O O . ARG A 1 892 ? 8.598 -24.339 -3.732 1.00 76.44 892 ARG A O 1
ATOM 7270 N N . TYR A 1 893 ? 7.616 -25.691 -2.211 1.00 71.88 893 TYR A N 1
ATOM 7271 C CA . TYR A 1 893 ? 8.282 -25.186 -1.019 1.00 71.88 893 TYR A CA 1
ATOM 7272 C C . TYR A 1 893 ? 9.103 -26.315 -0.439 1.00 71.88 893 TYR A C 1
ATOM 7274 O O . TYR A 1 893 ? 8.572 -27.358 -0.044 1.00 71.88 893 TYR A O 1
ATOM 7282 N N . ALA A 1 894 ? 10.413 -26.134 -0.408 1.00 68.94 894 ALA A N 1
ATOM 7283 C CA . ALA A 1 894 ? 11.308 -27.121 0.158 1.00 68.94 894 ALA A CA 1
ATOM 7284 C C . ALA A 1 894 ? 12.211 -26.485 1.201 1.00 68.94 894 ALA A C 1
ATOM 7286 O O . ALA A 1 894 ? 12.619 -25.334 1.079 1.00 68.94 894 ALA A O 1
ATOM 7287 N N . PHE A 1 895 ? 12.524 -27.296 2.209 1.00 69.62 895 PHE A N 1
ATOM 7288 C CA . PHE A 1 895 ? 13.566 -27.007 3.172 1.00 69.62 895 PHE A CA 1
ATOM 7289 C C . PHE A 1 895 ? 14.801 -27.822 2.833 1.00 69.62 895 PHE A C 1
ATOM 7291 O O . PHE A 1 895 ? 14.713 -29.058 2.772 1.00 69.62 895 PHE A O 1
ATOM 7298 N N . GLU A 1 896 ? 15.938 -27.149 2.673 1.00 67.88 896 GLU A N 1
ATOM 7299 C CA . GLU A 1 896 ? 17.242 -27.806 2.576 1.00 67.88 896 GLU A CA 1
ATOM 7300 C C . GLU A 1 896 ? 17.441 -28.789 3.738 1.00 67.88 896 GLU A C 1
ATOM 7302 O O . GLU A 1 896 ? 17.374 -28.416 4.914 1.00 67.88 896 GLU A O 1
ATOM 7307 N N . ASN A 1 897 ? 17.704 -30.058 3.415 1.00 67.88 897 ASN A N 1
ATOM 7308 C CA . ASN A 1 897 ? 17.804 -31.130 4.409 1.00 67.88 897 ASN A CA 1
ATOM 7309 C C . ASN A 1 897 ? 18.889 -30.867 5.463 1.00 67.88 897 ASN A C 1
ATOM 7311 O O . ASN A 1 897 ? 18.669 -31.139 6.643 1.00 67.88 897 ASN A O 1
ATOM 7315 N N . GLU A 1 898 ? 20.026 -30.294 5.065 1.00 69.12 898 GLU A N 1
ATOM 7316 C CA . GLU A 1 898 ? 21.145 -29.993 5.968 1.00 69.12 898 GLU A CA 1
ATOM 7317 C C . GLU A 1 898 ? 20.778 -28.946 7.031 1.00 69.12 898 GLU A C 1
ATOM 7319 O O . GLU A 1 898 ? 21.217 -29.025 8.182 1.00 69.12 898 GLU A O 1
ATOM 7324 N N . LYS A 1 899 ? 19.900 -27.996 6.686 1.00 78.81 899 LYS A N 1
ATOM 7325 C CA . LYS A 1 899 ? 19.460 -26.932 7.597 1.00 78.81 899 LYS A CA 1
ATOM 7326 C C . LYS A 1 899 ? 18.386 -27.406 8.586 1.00 78.81 899 LYS A C 1
ATOM 7328 O O . LYS A 1 899 ? 18.295 -26.847 9.680 1.00 78.81 899 LYS A O 1
ATOM 7333 N N . ARG A 1 900 ? 17.631 -28.476 8.289 1.00 79.00 900 ARG A N 1
ATOM 7334 C CA . ARG A 1 900 ? 16.534 -28.978 9.154 1.00 79.00 900 ARG A CA 1
ATOM 7335 C C . ARG A 1 900 ? 16.998 -29.395 10.548 1.00 79.00 900 ARG A C 1
ATOM 7337 O O . ARG A 1 900 ? 16.390 -29.005 11.543 1.00 79.00 900 ARG A O 1
ATOM 7344 N N . TRP A 1 901 ? 18.082 -30.168 10.635 1.00 80.56 901 TRP A N 1
ATOM 7345 C CA . TRP A 1 901 ? 18.617 -30.616 11.928 1.00 80.56 901 TRP A CA 1
ATOM 7346 C C . TRP A 1 901 ? 19.114 -29.436 12.771 1.00 80.56 901 TRP A C 1
ATOM 7348 O O . TRP A 1 901 ? 18.864 -29.370 13.974 1.00 80.56 901 TRP A O 1
ATOM 7358 N N . LYS A 1 902 ? 19.756 -28.462 12.116 1.00 85.31 902 LYS A N 1
ATOM 7359 C CA . LYS A 1 902 ? 20.243 -27.237 12.754 1.00 85.31 902 LYS A CA 1
ATOM 7360 C C . LYS A 1 902 ? 19.094 -26.397 13.323 1.00 85.31 902 LYS A C 1
ATOM 7362 O O . LYS A 1 902 ? 19.220 -25.914 14.444 1.00 85.31 902 LYS A O 1
ATOM 7367 N N . ILE A 1 903 ? 17.978 -26.271 12.597 1.00 86.62 903 ILE A N 1
ATOM 7368 C CA . ILE A 1 903 ? 16.757 -25.589 13.067 1.00 86.62 903 ILE A CA 1
ATOM 7369 C C . ILE A 1 903 ? 16.206 -26.276 14.315 1.00 86.62 903 ILE A C 1
ATOM 7371 O O . ILE A 1 903 ? 15.985 -25.613 15.325 1.00 86.62 903 ILE A O 1
ATOM 7375 N N . LYS A 1 904 ? 16.027 -27.603 14.268 1.00 87.44 904 LYS A N 1
ATOM 7376 C CA . LYS A 1 904 ? 15.489 -28.367 15.400 1.00 87.44 904 LYS A CA 1
ATOM 7377 C C . LYS A 1 904 ? 16.340 -28.195 16.658 1.00 87.44 904 LYS A C 1
ATOM 7379 O O . LYS A 1 904 ? 15.805 -27.865 17.710 1.00 87.44 904 LYS A O 1
ATOM 7384 N N . LYS A 1 905 ? 17.661 -28.345 16.526 1.00 88.94 905 LYS A N 1
ATOM 7385 C CA . LYS A 1 905 ? 18.597 -28.175 17.641 1.00 88.94 905 LYS A CA 1
ATOM 7386 C C . LYS A 1 905 ? 18.525 -26.766 18.242 1.00 88.94 905 LYS A C 1
ATOM 7388 O O . LYS A 1 905 ? 18.445 -26.622 19.455 1.00 88.94 905 LYS A O 1
ATOM 7393 N N . LEU A 1 906 ? 18.525 -25.731 17.397 1.00 91.00 906 LEU A N 1
ATOM 7394 C CA . LEU A 1 906 ? 18.417 -24.342 17.855 1.00 91.00 906 LEU A CA 1
ATOM 7395 C C . LEU A 1 906 ? 17.083 -24.075 18.565 1.00 91.00 906 LEU A C 1
ATOM 7397 O O . LEU A 1 906 ? 17.071 -23.370 19.566 1.00 91.00 906 LEU A O 1
ATOM 7401 N N . PHE A 1 907 ? 15.975 -24.641 18.078 1.00 92.44 907 PHE A N 1
ATOM 7402 C CA . PHE A 1 907 ? 14.671 -24.497 18.725 1.00 92.44 907 PHE A CA 1
ATOM 7403 C C . PHE A 1 907 ? 14.629 -25.159 20.107 1.00 92.44 907 PHE A C 1
ATOM 7405 O O . PHE A 1 907 ? 14.170 -24.528 21.053 1.00 92.44 907 PHE A O 1
ATOM 7412 N N . GLU A 1 908 ? 15.143 -26.384 20.249 1.00 91.56 908 GLU A N 1
ATOM 7413 C CA . GLU A 1 908 ? 15.199 -27.090 21.541 1.00 91.56 908 GLU A CA 1
ATOM 7414 C C . GLU A 1 908 ? 16.017 -26.310 22.589 1.00 91.56 908 GLU A C 1
ATOM 7416 O O . GLU A 1 908 ? 15.625 -26.248 23.752 1.00 91.56 908 GLU A O 1
ATOM 7421 N N . GLU A 1 909 ? 17.108 -25.650 22.179 1.00 91.06 909 GLU A N 1
ATOM 7422 C CA . GLU A 1 909 ? 17.910 -24.778 23.055 1.00 91.06 909 GLU A CA 1
ATOM 7423 C C . GLU A 1 909 ? 17.181 -23.480 23.467 1.00 91.06 909 GLU A C 1
ATOM 7425 O O . GLU A 1 909 ? 17.539 -22.867 24.474 1.00 91.06 909 GLU A O 1
ATOM 7430 N N . LEU A 1 910 ? 16.175 -23.047 22.699 1.00 91.88 910 LEU A N 1
ATOM 7431 C CA . LEU A 1 910 ? 15.473 -21.768 22.869 1.00 91.88 910 LEU A CA 1
ATOM 7432 C C . LEU A 1 910 ? 14.028 -21.908 23.377 1.00 91.88 910 LEU A C 1
ATOM 7434 O O . LEU A 1 910 ? 13.422 -20.893 23.717 1.00 91.88 910 LEU A O 1
ATOM 7438 N N . GLU A 1 911 ? 13.471 -23.123 23.439 1.00 91.50 911 GLU A N 1
ATOM 7439 C CA . GLU A 1 911 ? 12.038 -23.378 23.668 1.00 91.50 911 GLU A CA 1
ATOM 7440 C C . GLU A 1 911 ? 11.492 -22.643 24.902 1.00 91.50 911 GLU A C 1
ATOM 7442 O O . GLU A 1 911 ? 10.461 -21.978 24.815 1.00 91.50 911 GLU A O 1
ATOM 7447 N N . GLU A 1 912 ? 12.195 -22.713 26.032 1.00 87.88 912 GLU A N 1
ATOM 7448 C CA . GLU A 1 912 ? 11.750 -22.089 27.285 1.00 87.88 912 GLU A CA 1
ATOM 7449 C C . GLU A 1 912 ? 11.715 -20.555 27.191 1.00 87.88 912 GLU A C 1
ATOM 7451 O O . GLU A 1 912 ? 10.744 -19.930 27.610 1.00 87.88 912 GLU A O 1
ATOM 7456 N N . ILE A 1 913 ? 12.709 -19.945 26.540 1.00 85.31 913 ILE A N 1
ATOM 7457 C CA . ILE A 1 913 ? 12.754 -18.488 26.325 1.00 85.31 913 ILE A CA 1
ATOM 7458 C C . ILE A 1 913 ? 11.598 -18.060 25.421 1.00 85.31 913 ILE A C 1
ATOM 7460 O O . ILE A 1 913 ? 10.929 -17.062 25.677 1.00 85.31 913 ILE A O 1
ATOM 7464 N N . LEU A 1 914 ? 11.336 -18.822 24.357 1.00 85.06 914 LEU A N 1
ATOM 7465 C CA . LEU A 1 914 ? 10.243 -18.519 23.438 1.00 85.06 914 LEU A CA 1
ATOM 7466 C C . LEU A 1 914 ? 8.879 -18.634 24.141 1.00 85.06 914 LEU A C 1
ATOM 7468 O O . LEU A 1 914 ? 8.030 -17.755 23.957 1.00 85.06 914 LEU A O 1
ATOM 7472 N N . LYS A 1 915 ? 8.677 -19.649 24.999 1.00 84.25 915 LYS A N 1
ATOM 7473 C CA . LYS A 1 915 ? 7.448 -19.799 25.803 1.00 84.25 915 LYS A CA 1
ATOM 7474 C C . LYS A 1 915 ? 7.231 -18.631 26.756 1.00 84.25 915 LYS A C 1
ATOM 7476 O O . LYS A 1 915 ? 6.102 -18.151 26.859 1.00 84.25 915 LYS A O 1
ATOM 7481 N N . ASP A 1 916 ? 8.298 -18.149 27.390 1.00 77.69 916 ASP A N 1
ATOM 7482 C CA . ASP A 1 916 ? 8.249 -16.999 28.297 1.00 77.69 916 ASP A CA 1
ATOM 7483 C C . ASP A 1 916 ? 7.738 -15.719 27.619 1.00 77.69 916 ASP A C 1
ATOM 7485 O O . ASP A 1 916 ? 7.160 -14.851 28.286 1.00 77.69 916 ASP A O 1
ATOM 7489 N N . HIS A 1 917 ? 7.935 -15.596 26.302 1.00 76.31 917 HIS A N 1
ATOM 7490 C CA . HIS A 1 917 ? 7.396 -14.504 25.494 1.00 76.31 917 HIS A CA 1
ATOM 7491 C C . HIS A 1 917 ? 5.994 -14.812 24.953 1.00 76.31 917 HIS A C 1
ATOM 7493 O O . HIS A 1 917 ? 5.097 -13.971 25.064 1.00 76.31 917 HIS A O 1
ATOM 7499 N N . ASN A 1 918 ? 5.788 -15.997 24.367 1.00 76.38 918 ASN A N 1
ATOM 7500 C CA . ASN A 1 918 ? 4.497 -16.428 23.833 1.00 76.38 918 ASN A CA 1
ATOM 7501 C C . ASN A 1 918 ? 4.401 -17.962 23.743 1.00 76.38 918 ASN A C 1
ATOM 7503 O O . ASN A 1 918 ? 4.831 -18.586 22.768 1.00 76.38 918 ASN A O 1
ATOM 7507 N N . GLU A 1 919 ? 3.783 -18.570 24.751 1.00 79.00 919 GLU A N 1
ATOM 7508 C CA . GLU A 1 919 ? 3.576 -20.019 24.829 1.00 79.00 919 GLU A CA 1
ATOM 7509 C C . GLU A 1 919 ? 2.777 -20.579 23.637 1.00 79.00 919 GLU A C 1
ATOM 7511 O O . GLU A 1 919 ? 3.154 -21.601 23.064 1.00 79.00 919 GLU A O 1
ATOM 7516 N N . GLU A 1 920 ? 1.708 -19.892 23.219 1.00 73.06 920 GLU A N 1
ATOM 7517 C CA . GLU A 1 920 ? 0.836 -20.319 22.114 1.00 73.06 920 GLU A CA 1
ATOM 7518 C C . GLU A 1 920 ? 1.630 -20.413 20.801 1.00 73.06 920 GLU A C 1
ATOM 7520 O O . GLU A 1 920 ? 1.685 -21.474 20.177 1.00 73.06 920 GLU A O 1
ATOM 7525 N N . LYS A 1 921 ? 2.341 -19.339 20.432 1.00 78.69 921 LYS A N 1
ATOM 7526 C CA . LYS A 1 921 ? 3.168 -19.291 19.214 1.00 78.69 921 LYS A CA 1
ATOM 7527 C C . LYS A 1 921 ? 4.344 -20.262 19.250 1.00 78.69 921 LYS A C 1
ATOM 7529 O O . LYS A 1 921 ? 4.690 -20.843 18.223 1.00 78.69 921 LYS A O 1
ATOM 7534 N N . THR A 1 922 ? 4.931 -20.476 20.423 1.00 85.12 922 THR A N 1
ATOM 7535 C CA . THR A 1 922 ? 6.038 -21.425 20.590 1.00 85.12 922 THR A CA 1
ATOM 7536 C C . THR A 1 922 ? 5.580 -22.863 20.376 1.00 85.12 922 THR A C 1
ATOM 7538 O O . THR A 1 922 ? 6.254 -23.629 19.689 1.00 85.12 922 THR A O 1
ATOM 7541 N N . ASN A 1 923 ? 4.404 -23.227 20.891 1.00 81.75 923 ASN A N 1
ATOM 7542 C CA . ASN A 1 923 ? 3.820 -24.552 20.681 1.00 81.75 923 ASN A CA 1
ATOM 7543 C C . ASN A 1 923 ? 3.416 -24.785 19.213 1.00 81.75 923 ASN A C 1
ATOM 7545 O O . ASN A 1 923 ? 3.571 -25.898 18.697 1.00 81.75 923 ASN A O 1
ATOM 7549 N N . GLU A 1 924 ? 2.940 -23.744 18.519 1.00 80.50 924 GLU A N 1
ATOM 7550 C CA . GLU A 1 924 ? 2.707 -23.788 17.069 1.00 80.50 924 GLU A CA 1
ATOM 7551 C C . GLU A 1 924 ? 4.020 -24.044 16.298 1.00 80.50 924 GLU A C 1
ATOM 7553 O O . GLU A 1 924 ? 4.063 -24.946 15.456 1.00 80.50 924 GLU A O 1
ATOM 7558 N N . LEU A 1 925 ? 5.100 -23.318 16.623 1.00 85.50 925 LEU A N 1
ATOM 7559 C CA . LEU A 1 925 ? 6.421 -23.482 15.999 1.00 85.50 925 LEU A CA 1
ATOM 7560 C C . LEU A 1 925 ? 7.016 -24.872 16.272 1.00 85.50 925 LEU A C 1
ATOM 7562 O O . LEU A 1 925 ? 7.524 -25.517 15.355 1.00 85.50 925 LEU A O 1
ATOM 7566 N N . LYS A 1 926 ? 6.889 -25.377 17.505 1.00 86.62 926 LYS A N 1
ATOM 7567 C CA . LYS A 1 926 ? 7.300 -26.739 17.878 1.00 86.62 926 LYS A CA 1
ATOM 7568 C C . LYS A 1 926 ? 6.620 -27.784 17.005 1.00 86.62 926 LYS A C 1
ATOM 7570 O O . LYS A 1 926 ? 7.288 -28.609 16.387 1.00 86.62 926 LYS A O 1
ATOM 7575 N N . SER A 1 927 ? 5.294 -27.691 16.898 1.00 81.56 927 SER A N 1
ATOM 7576 C CA . SER A 1 927 ? 4.487 -28.604 16.084 1.00 81.56 927 SER A CA 1
ATOM 7577 C C . SER A 1 927 ? 4.893 -28.561 14.606 1.00 81.56 927 SER A C 1
ATOM 7579 O O . SER A 1 927 ? 4.875 -29.586 13.927 1.00 81.56 927 SER A O 1
ATOM 7581 N N . PHE A 1 928 ? 5.272 -27.382 14.104 1.00 78.38 928 PHE A N 1
ATOM 7582 C CA . PHE A 1 928 ? 5.746 -27.195 12.734 1.00 78.38 928 PHE A CA 1
ATOM 7583 C C . PHE A 1 928 ? 7.121 -27.842 12.488 1.00 78.38 928 PHE A C 1
ATOM 7585 O O . PHE A 1 928 ? 7.295 -28.562 11.504 1.00 78.38 928 PHE A O 1
ATOM 7592 N N . ILE A 1 929 ? 8.078 -27.650 13.402 1.00 80.88 929 ILE A N 1
ATOM 7593 C CA . ILE A 1 929 ? 9.429 -28.232 13.312 1.00 80.88 929 ILE A CA 1
ATOM 7594 C C . ILE A 1 929 ? 9.383 -29.761 13.462 1.00 80.88 929 ILE A C 1
ATOM 7596 O O . ILE A 1 929 ? 10.003 -30.481 12.677 1.00 80.88 929 ILE A O 1
ATOM 7600 N N . GLU A 1 930 ? 8.625 -30.276 14.434 1.00 78.69 930 GLU A N 1
ATOM 7601 C CA . GLU A 1 930 ? 8.464 -31.719 14.676 1.00 78.69 930 GLU A CA 1
ATOM 7602 C C . GLU A 1 930 ? 7.722 -32.433 13.536 1.00 78.69 930 GLU A C 1
ATOM 7604 O O . GLU A 1 930 ? 7.953 -33.619 13.300 1.00 78.69 930 GLU A O 1
ATOM 7609 N N . GLY A 1 931 ? 6.903 -31.701 12.772 1.00 70.00 931 GLY A N 1
ATOM 7610 C CA . GLY A 1 931 ? 6.280 -32.171 11.532 1.00 70.00 931 GLY A CA 1
ATOM 7611 C C . GLY A 1 931 ? 7.262 -32.464 10.387 1.00 70.00 931 GLY A C 1
ATOM 7612 O O . GLY A 1 931 ? 6.840 -32.966 9.347 1.00 70.00 931 GLY A O 1
ATOM 7613 N N . GLY A 1 932 ? 8.560 -32.183 10.561 1.00 60.59 932 GLY A N 1
ATOM 7614 C CA . GLY A 1 932 ? 9.634 -32.601 9.654 1.00 60.59 932 GLY A CA 1
ATOM 7615 C C . GLY A 1 932 ? 10.003 -31.605 8.551 1.00 60.59 932 GLY A C 1
ATOM 7616 O O . GLY A 1 932 ? 10.785 -31.974 7.669 1.00 60.59 932 GLY A O 1
ATOM 7617 N N . LEU A 1 933 ? 9.477 -30.370 8.596 1.00 65.00 933 LEU A N 1
ATOM 7618 C CA . LEU A 1 933 ? 9.664 -29.334 7.563 1.00 65.00 933 LEU A CA 1
ATOM 7619 C C . LEU A 1 933 ? 9.494 -29.919 6.143 1.00 65.00 933 LEU A C 1
ATOM 7621 O O . LEU A 1 933 ? 10.445 -29.925 5.355 1.00 65.00 933 LEU A O 1
ATOM 7625 N N . PRO A 1 934 ? 8.342 -30.548 5.846 1.00 56.16 934 PRO A N 1
ATOM 7626 C CA . PRO A 1 934 ? 8.172 -31.345 4.640 1.00 56.16 934 PRO A CA 1
ATOM 7627 C C . PRO A 1 934 ? 8.398 -30.495 3.386 1.00 56.16 934 PRO A C 1
ATOM 7629 O O . PRO A 1 934 ? 8.021 -29.328 3.337 1.00 56.16 934 PRO A O 1
ATOM 7632 N N . SER A 1 935 ? 8.992 -31.092 2.348 1.00 60.06 935 SER A N 1
ATOM 7633 C CA . SER A 1 935 ? 8.910 -30.505 1.012 1.00 60.06 935 SER A CA 1
ATOM 7634 C C . SER A 1 935 ? 7.476 -30.685 0.540 1.00 60.06 935 SER A C 1
ATOM 7636 O O . SER A 1 935 ? 7.051 -31.822 0.315 1.00 60.06 935 SER A O 1
ATOM 7638 N N . THR A 1 936 ? 6.730 -29.596 0.439 1.00 65.00 936 THR A N 1
ATOM 7639 C CA . THR A 1 936 ? 5.341 -29.635 -0.000 1.00 65.00 936 THR A CA 1
ATOM 7640 C C . THR A 1 936 ? 5.213 -28.897 -1.315 1.00 65.00 936 THR A C 1
ATOM 7642 O O . THR A 1 936 ? 6.017 -28.033 -1.664 1.00 65.00 936 THR A O 1
ATOM 7645 N N . SER A 1 937 ? 4.200 -29.286 -2.069 1.00 69.00 937 SER A N 1
ATOM 7646 C CA . SER A 1 937 ? 3.772 -28.559 -3.243 1.00 69.00 937 SER A CA 1
ATOM 7647 C C . SER A 1 937 ? 2.360 -28.078 -2.966 1.00 69.00 937 SER A C 1
ATOM 7649 O O . SER A 1 937 ? 1.529 -28.858 -2.485 1.00 69.00 937 SER A O 1
ATOM 7651 N N . LYS A 1 938 ? 2.091 -26.793 -3.186 1.00 72.12 938 LYS A N 1
ATOM 7652 C CA . LYS A 1 938 ? 0.751 -26.228 -3.019 1.00 72.12 938 LYS A CA 1
ATOM 7653 C C . LYS A 1 938 ? 0.374 -25.424 -4.244 1.00 72.12 938 LYS A C 1
ATOM 7655 O O . LYS A 1 938 ? 1.184 -24.691 -4.798 1.00 72.12 938 LYS A O 1
ATOM 7660 N N . SER A 1 939 ? -0.884 -25.571 -4.643 1.00 76.25 939 SER A N 1
ATOM 7661 C CA . SER A 1 939 ? -1.478 -24.728 -5.669 1.00 76.25 939 SER A CA 1
ATOM 7662 C C . SER A 1 939 ? -1.868 -23.389 -5.049 1.00 76.25 939 SER A C 1
ATOM 7664 O O . SER A 1 939 ? -2.622 -23.384 -4.073 1.00 76.25 939 SER A O 1
ATOM 7666 N N . MET A 1 940 ? -1.347 -22.283 -5.582 1.00 77.56 940 MET A N 1
ATOM 7667 C CA . MET A 1 940 ? -1.665 -20.937 -5.101 1.00 77.56 940 MET A CA 1
ATOM 7668 C C . MET A 1 940 ? -1.488 -19.852 -6.173 1.00 77.56 940 MET A C 1
ATOM 7670 O O . MET A 1 940 ? -0.838 -20.110 -7.195 1.00 77.56 940 MET A O 1
ATOM 7674 N N . PRO A 1 941 ? -2.028 -18.643 -5.932 1.00 80.50 941 PRO A N 1
ATOM 7675 C CA . PRO A 1 941 ? -1.780 -17.490 -6.780 1.00 80.50 941 PRO A CA 1
ATOM 7676 C C . PRO A 1 941 ? -0.292 -17.159 -6.859 1.00 80.50 941 PRO A C 1
ATOM 7678 O O . PRO A 1 941 ? 0.379 -17.002 -5.839 1.00 80.50 941 PRO A O 1
ATOM 7681 N N . THR A 1 942 ? 0.235 -17.085 -8.074 1.00 85.75 942 THR A N 1
ATOM 7682 C CA . THR A 1 942 ? 1.668 -16.909 -8.318 1.00 85.75 942 THR A CA 1
ATOM 7683 C C . THR A 1 942 ? 1.891 -15.997 -9.507 1.00 85.75 942 THR A C 1
ATOM 7685 O O . THR A 1 942 ? 1.284 -16.185 -10.560 1.00 85.75 942 THR A O 1
ATOM 7688 N N . ILE A 1 943 ? 2.799 -15.041 -9.346 1.00 88.94 943 ILE A N 1
ATOM 7689 C CA . ILE A 1 943 ? 3.326 -14.231 -10.437 1.00 88.94 943 ILE A CA 1
ATOM 7690 C C . ILE A 1 943 ? 4.610 -14.854 -10.965 1.00 88.94 943 ILE A C 1
ATOM 7692 O O . ILE A 1 943 ? 5.488 -15.243 -10.198 1.00 88.94 943 ILE A O 1
ATOM 7696 N N . ILE A 1 944 ? 4.746 -14.895 -12.284 1.00 91.31 944 ILE A N 1
ATOM 7697 C CA . ILE A 1 944 ? 5.961 -15.321 -12.969 1.00 91.31 944 ILE A CA 1
ATOM 7698 C C . ILE A 1 944 ? 6.382 -14.189 -13.906 1.00 91.31 944 ILE A C 1
ATOM 7700 O O . ILE A 1 944 ? 5.611 -13.839 -14.803 1.00 91.31 944 ILE A O 1
ATOM 7704 N N . PRO A 1 945 ? 7.558 -13.572 -13.708 1.00 92.38 945 PRO A N 1
ATOM 7705 C CA . PRO A 1 945 ? 8.044 -12.561 -14.633 1.00 92.38 945 PRO A CA 1
ATOM 7706 C C . PRO A 1 945 ? 8.385 -13.163 -15.993 1.00 92.38 945 PRO A C 1
ATOM 7708 O O . PRO A 1 945 ? 8.953 -14.253 -16.075 1.00 92.38 945 PRO A O 1
ATOM 7711 N N . VAL A 1 946 ? 8.099 -12.441 -17.073 1.00 93.88 946 VAL A N 1
ATOM 7712 C CA . VAL A 1 946 ? 8.341 -12.948 -18.432 1.00 93.88 946 VAL A CA 1
ATOM 7713 C C . VAL A 1 946 ? 9.828 -13.181 -18.688 1.00 93.88 946 VAL A C 1
ATOM 7715 O O . VAL A 1 946 ? 10.193 -14.173 -19.315 1.00 93.88 946 VAL A O 1
ATOM 7718 N N . TYR A 1 947 ? 10.711 -12.354 -18.126 1.00 93.25 947 TYR A N 1
ATOM 7719 C CA . TYR A 1 947 ? 12.155 -12.576 -18.219 1.00 93.25 947 TYR A CA 1
ATOM 7720 C C . TYR A 1 947 ? 12.610 -13.901 -17.589 1.00 93.25 947 TYR A C 1
ATOM 7722 O O . TYR A 1 947 ? 13.552 -14.508 -18.091 1.00 93.25 947 TYR A O 1
ATOM 7730 N N . ALA A 1 948 ? 11.932 -14.408 -16.552 1.00 93.19 948 ALA A N 1
ATOM 7731 C CA . ALA A 1 948 ? 12.229 -15.726 -15.983 1.00 93.19 948 ALA A CA 1
ATOM 7732 C C . ALA A 1 948 ? 11.935 -16.852 -16.990 1.00 93.19 948 ALA A C 1
ATOM 7734 O O . ALA A 1 948 ? 12.672 -17.839 -17.080 1.00 93.19 948 ALA A O 1
ATOM 7735 N N . LEU A 1 949 ? 10.884 -16.678 -17.797 1.00 91.56 949 LEU A N 1
ATOM 7736 C CA . LEU A 1 949 ? 10.557 -17.583 -18.897 1.00 91.56 949 LEU A CA 1
ATOM 7737 C C . LEU A 1 949 ? 11.607 -17.503 -19.995 1.00 91.56 949 LEU A C 1
ATOM 7739 O O . LEU A 1 949 ? 12.127 -18.534 -20.406 1.00 91.56 949 LEU A O 1
ATOM 7743 N N . VAL A 1 950 ? 11.965 -16.291 -20.427 1.00 94.19 950 VAL A N 1
ATOM 7744 C CA . VAL A 1 950 ? 12.971 -16.090 -21.478 1.00 94.19 950 VAL A CA 1
ATOM 7745 C C . VAL A 1 950 ? 14.308 -16.712 -21.079 1.00 94.19 950 VAL A C 1
ATOM 7747 O O . VAL A 1 950 ? 14.912 -17.425 -21.880 1.00 94.19 950 VAL A O 1
ATOM 7750 N N . LEU A 1 951 ? 14.743 -16.527 -19.829 1.00 94.06 951 LEU A N 1
ATOM 7751 C CA . LEU A 1 951 ? 15.958 -17.159 -19.315 1.00 94.06 951 LEU A CA 1
ATOM 7752 C C . LEU A 1 951 ? 15.878 -18.687 -19.396 1.00 94.06 951 LEU A C 1
ATOM 7754 O O . LEU A 1 951 ? 16.764 -19.316 -19.971 1.00 94.06 951 LEU A O 1
ATOM 7758 N N . THR A 1 952 ? 14.804 -19.274 -18.870 1.00 92.06 952 THR A N 1
ATOM 7759 C CA . THR A 1 952 ? 14.636 -20.734 -18.770 1.00 92.06 952 THR A CA 1
ATOM 7760 C C . THR A 1 952 ? 14.426 -21.408 -20.131 1.00 92.06 952 THR A C 1
ATOM 7762 O O . THR A 1 952 ? 14.872 -22.535 -20.342 1.00 92.06 952 THR A O 1
ATOM 7765 N N . GLU A 1 953 ? 13.751 -20.739 -21.067 1.00 90.69 953 GLU A N 1
ATOM 7766 C CA . GLU A 1 953 ? 13.429 -21.285 -22.390 1.00 90.69 953 GLU A CA 1
ATOM 7767 C C . GLU A 1 953 ? 14.547 -21.092 -23.419 1.00 90.69 953 GLU A C 1
ATOM 7769 O O . GLU A 1 953 ? 14.711 -21.933 -24.309 1.00 90.69 953 GLU A O 1
ATOM 7774 N N . HIS A 1 954 ? 15.319 -20.007 -23.307 1.00 94.19 954 HIS A N 1
ATOM 7775 C CA . HIS A 1 954 ? 16.246 -19.592 -24.360 1.00 94.19 954 HIS A CA 1
ATOM 7776 C C . HIS A 1 954 ? 17.709 -19.520 -23.930 1.00 94.19 954 HIS A C 1
ATOM 7778 O O . HIS A 1 954 ? 18.577 -19.864 -24.732 1.00 94.19 954 HIS A O 1
ATOM 7784 N N . PHE A 1 955 ? 18.013 -19.107 -22.698 1.00 94.25 955 PHE A N 1
ATOM 7785 C CA . PHE A 1 955 ? 19.393 -18.820 -22.288 1.00 94.25 955 PHE A CA 1
ATOM 7786 C C . PHE A 1 955 ? 20.034 -19.956 -21.499 1.00 94.25 955 PHE A C 1
ATOM 7788 O O . PHE A 1 955 ? 21.135 -20.375 -21.854 1.00 94.25 955 PHE A O 1
ATOM 7795 N N . LEU A 1 956 ? 19.351 -20.476 -20.479 1.00 93.06 956 LEU A N 1
ATOM 7796 C CA . LEU A 1 956 ? 19.912 -21.479 -19.577 1.00 93.06 956 LEU A CA 1
ATOM 7797 C C . LEU A 1 956 ? 20.172 -22.806 -20.288 1.00 93.06 956 LEU A C 1
ATOM 7799 O O . LEU A 1 956 ? 19.287 -23.382 -20.923 1.00 93.06 956 LEU A O 1
ATOM 7803 N N . ARG A 1 957 ? 21.392 -23.318 -20.135 1.00 91.00 957 ARG A N 1
ATOM 7804 C CA . ARG A 1 957 ? 21.762 -24.689 -20.498 1.00 91.00 957 ARG A CA 1
ATOM 7805 C C . ARG A 1 957 ? 21.411 -25.647 -19.361 1.00 91.00 957 ARG A C 1
ATOM 7807 O O . ARG A 1 957 ? 21.108 -25.243 -18.240 1.00 91.00 957 ARG A O 1
ATOM 7814 N N . GLU A 1 958 ? 21.464 -26.947 -19.641 1.00 88.12 958 GLU A N 1
ATOM 7815 C CA . GLU A 1 958 ? 21.207 -27.973 -18.628 1.00 88.12 958 GLU A CA 1
ATOM 7816 C C . GLU A 1 958 ? 22.126 -27.774 -17.410 1.00 88.12 958 GLU A C 1
ATOM 7818 O O . GLU A 1 958 ? 23.349 -27.711 -17.553 1.00 88.12 958 GLU A O 1
ATOM 7823 N N . LYS A 1 959 ? 21.527 -27.713 -16.214 1.00 86.44 959 LYS A N 1
ATOM 7824 C CA . LYS A 1 959 ? 22.171 -27.450 -14.914 1.00 86.44 959 LYS A CA 1
ATOM 7825 C C . LYS A 1 959 ? 22.652 -26.013 -14.673 1.00 86.44 959 LYS A C 1
ATOM 7827 O O . LYS A 1 959 ? 23.250 -25.774 -13.625 1.00 86.44 959 LYS A O 1
ATOM 7832 N N . GLU A 1 960 ? 22.394 -25.069 -15.575 1.00 87.25 960 GLU A N 1
ATOM 7833 C CA . GLU A 1 960 ? 22.597 -23.643 -15.291 1.00 87.25 960 GLU A CA 1
ATOM 7834 C C . GLU A 1 960 ? 21.439 -23.082 -14.453 1.00 87.25 960 GLU A C 1
ATOM 7836 O O . GLU A 1 960 ? 20.301 -23.561 -14.525 1.00 87.25 960 GLU A O 1
ATOM 7841 N N . MET A 1 961 ? 21.747 -22.068 -13.641 1.00 89.12 961 MET A N 1
ATOM 7842 C CA . MET A 1 961 ? 20.817 -21.429 -12.715 1.00 89.12 961 MET A CA 1
ATOM 7843 C C . MET A 1 961 ? 21.009 -19.912 -12.734 1.00 89.12 961 MET A C 1
ATOM 7845 O O . MET A 1 961 ? 22.142 -19.442 -12.819 1.00 89.12 961 MET A O 1
ATOM 7849 N N . VAL A 1 962 ? 19.910 -19.167 -12.617 1.00 90.81 962 VAL A N 1
ATOM 7850 C CA . VAL A 1 962 ? 19.920 -17.725 -12.318 1.00 90.81 962 VAL A CA 1
ATOM 7851 C C . VAL A 1 962 ? 19.108 -17.504 -11.051 1.00 90.81 962 VAL A C 1
ATOM 7853 O O . VAL A 1 962 ? 17.955 -17.938 -10.970 1.00 90.81 962 VAL A O 1
ATOM 7856 N N . GLU A 1 963 ? 19.717 -16.851 -10.069 1.00 89.31 963 GLU A N 1
ATOM 7857 C CA . GLU A 1 963 ? 19.139 -16.597 -8.754 1.00 89.31 963 GLU A CA 1
ATOM 7858 C C . GLU A 1 963 ? 18.479 -15.214 -8.691 1.00 89.31 963 GLU A C 1
ATOM 7860 O O . GLU A 1 963 ? 19.001 -14.222 -9.197 1.00 89.31 963 GLU A O 1
ATOM 7865 N N . PHE A 1 964 ? 17.321 -15.135 -8.037 1.00 87.75 964 PHE A N 1
ATOM 7866 C CA . PHE A 1 964 ? 16.590 -13.896 -7.820 1.00 87.75 964 PHE A CA 1
ATOM 7867 C C . PHE A 1 964 ? 16.237 -13.714 -6.351 1.00 87.75 964 PHE A C 1
ATOM 7869 O O . PHE A 1 964 ? 15.729 -14.623 -5.693 1.00 87.75 964 PHE A O 1
ATOM 7876 N N . ASN A 1 965 ? 16.395 -12.483 -5.873 1.00 83.81 965 ASN A N 1
ATOM 7877 C CA . ASN A 1 965 ? 15.836 -12.056 -4.597 1.00 83.81 965 ASN A CA 1
ATOM 7878 C C . ASN A 1 965 ? 14.455 -11.427 -4.805 1.00 83.81 965 ASN A C 1
ATOM 7880 O O . ASN A 1 965 ? 14.308 -10.471 -5.575 1.00 83.81 965 ASN A O 1
ATOM 7884 N N . ILE A 1 966 ? 13.446 -11.920 -4.086 1.00 80.25 966 ILE A N 1
ATOM 7885 C CA . ILE A 1 966 ? 12.108 -11.320 -4.087 1.00 80.25 966 ILE A CA 1
ATOM 7886 C C . ILE A 1 966 ? 12.118 -10.116 -3.142 1.00 80.25 966 ILE A C 1
ATOM 7888 O O . ILE A 1 966 ? 12.223 -10.239 -1.927 1.00 80.25 966 ILE A O 1
ATOM 7892 N N . MET A 1 967 ? 12.026 -8.919 -3.697 1.00 72.44 967 MET A N 1
ATOM 7893 C CA . MET A 1 967 ? 12.148 -7.651 -2.996 1.00 72.44 967 MET A CA 1
ATOM 7894 C C . MET A 1 967 ? 10.776 -7.074 -2.640 1.00 72.44 967 MET A C 1
ATOM 7896 O O . MET A 1 967 ? 10.183 -6.308 -3.394 1.00 72.44 967 MET A O 1
ATOM 7900 N N . GLY A 1 968 ? 10.317 -7.323 -1.415 1.00 68.25 968 GLY A N 1
ATOM 7901 C CA . GLY A 1 968 ? 9.217 -6.561 -0.825 1.00 68.25 968 GLY A CA 1
ATOM 7902 C C . GLY A 1 968 ? 7.857 -6.799 -1.489 1.00 68.25 968 GLY A C 1
ATOM 7903 O O . GLY A 1 968 ? 7.242 -7.836 -1.274 1.00 68.25 968 GLY A O 1
ATOM 7904 N N . ARG A 1 969 ? 7.338 -5.800 -2.206 1.00 70.06 969 ARG A N 1
ATOM 7905 C CA . ARG A 1 969 ? 5.975 -5.749 -2.765 1.00 70.06 969 ARG A CA 1
ATOM 7906 C C . ARG A 1 969 ? 6.031 -5.604 -4.288 1.00 70.06 969 ARG A C 1
ATOM 7908 O O . ARG A 1 969 ? 7.005 -5.035 -4.778 1.00 70.06 969 ARG A O 1
ATOM 7915 N N . ILE A 1 970 ? 5.005 -6.090 -4.991 1.00 72.12 970 ILE A N 1
ATOM 7916 C CA . ILE A 1 970 ? 4.915 -6.101 -6.467 1.00 72.12 970 ILE A CA 1
ATOM 7917 C C . ILE A 1 970 ? 3.706 -5.300 -6.953 1.00 72.12 970 ILE A C 1
ATOM 7919 O O . ILE A 1 970 ? 2.684 -5.218 -6.280 1.00 72.12 970 ILE A O 1
ATOM 7923 N N . GLY A 1 971 ? 3.812 -4.715 -8.134 1.00 69.88 971 GLY A N 1
ATOM 7924 C CA . GLY A 1 971 ? 2.870 -3.769 -8.698 1.00 69.88 971 GLY A CA 1
ATOM 7925 C C . GLY A 1 971 ? 2.991 -2.408 -8.021 1.00 69.88 971 GLY A C 1
ATOM 7926 O O . GLY A 1 971 ? 3.222 -2.293 -6.811 1.00 69.88 971 GLY A O 1
ATOM 7927 N N . ARG A 1 972 ? 2.751 -1.338 -8.783 1.00 63.66 972 ARG A N 1
ATOM 7928 C CA . ARG A 1 972 ? 2.808 0.024 -8.237 1.00 63.66 972 ARG A CA 1
ATOM 7929 C C . ARG A 1 972 ? 1.834 0.237 -7.081 1.00 63.66 972 ARG A C 1
ATOM 7931 O O . ARG A 1 972 ? 2.211 0.925 -6.143 1.00 63.66 972 ARG A O 1
ATOM 7938 N N . GLY A 1 973 ? 0.688 -0.444 -7.052 1.00 57.91 973 GLY A N 1
ATOM 7939 C CA . GLY A 1 973 ? -0.232 -0.439 -5.907 1.00 57.91 973 GLY A CA 1
ATOM 7940 C C . GLY A 1 973 ? 0.221 -1.251 -4.679 1.00 57.91 973 GLY A C 1
ATOM 7941 O O . GLY A 1 973 ? -0.547 -1.344 -3.727 1.00 57.91 973 GLY A O 1
ATOM 7942 N N . ASN A 1 974 ? 1.460 -1.769 -4.646 1.00 66.62 974 ASN A N 1
ATOM 7943 C CA . ASN A 1 974 ? 2.100 -2.389 -3.478 1.00 66.62 974 ASN A CA 1
ATOM 7944 C C . ASN A 1 974 ? 1.471 -3.740 -3.041 1.00 66.62 974 ASN A C 1
ATOM 7946 O O . ASN A 1 974 ? 1.207 -3.943 -1.854 1.00 66.62 974 ASN A O 1
ATOM 7950 N N . ALA A 1 975 ? 1.291 -4.698 -3.960 1.00 67.94 975 ALA A N 1
ATOM 7951 C CA . ALA A 1 975 ? 0.823 -6.045 -3.622 1.00 67.94 975 ALA A CA 1
ATOM 7952 C C . ALA A 1 975 ? 1.783 -6.781 -2.684 1.00 67.94 975 ALA A C 1
ATOM 7954 O O . ALA A 1 975 ? 2.989 -6.862 -2.935 1.00 67.94 975 ALA A O 1
ATOM 7955 N N . ASP A 1 976 ? 1.237 -7.342 -1.604 1.00 67.00 976 ASP A N 1
ATOM 7956 C CA . ASP A 1 976 ? 2.021 -8.122 -0.654 1.00 67.00 976 ASP A CA 1
ATOM 7957 C C . ASP A 1 976 ? 2.417 -9.470 -1.266 1.00 67.00 976 ASP A C 1
ATOM 7959 O O . ASP A 1 976 ? 1.577 -10.294 -1.640 1.00 67.00 976 ASP A O 1
ATOM 7963 N N . THR A 1 977 ? 3.723 -9.698 -1.335 1.00 71.50 977 THR A N 1
ATOM 7964 C CA . THR A 1 977 ? 4.287 -10.990 -1.721 1.00 71.50 977 THR A CA 1
ATOM 7965 C C . THR A 1 977 ? 4.414 -11.865 -0.479 1.00 71.50 977 THR A C 1
ATOM 7967 O O . THR A 1 977 ? 4.764 -11.366 0.600 1.00 71.50 977 THR A O 1
ATOM 7970 N N . LEU A 1 978 ? 4.138 -13.167 -0.610 1.00 69.75 978 LEU A N 1
ATOM 7971 C CA . LEU A 1 978 ? 4.444 -14.102 0.471 1.00 69.75 978 LEU A CA 1
ATOM 7972 C C . LEU A 1 978 ? 5.949 -14.025 0.750 1.00 69.75 978 LEU A C 1
ATOM 7974 O O . LEU A 1 978 ? 6.776 -14.094 -0.157 1.00 69.75 978 LEU A O 1
ATOM 7978 N N . MET A 1 979 ? 6.292 -13.847 2.019 1.00 65.31 979 MET A N 1
ATOM 7979 C CA . MET A 1 979 ? 7.636 -13.704 2.558 1.00 65.31 979 MET A CA 1
ATOM 7980 C C . MET A 1 979 ? 8.378 -12.435 2.095 1.00 65.31 979 MET A C 1
ATOM 7982 O O . MET A 1 979 ? 9.551 -12.265 2.411 1.00 65.31 979 MET A O 1
ATOM 7986 N N . GLY A 1 980 ? 7.723 -11.466 1.449 1.00 60.44 980 GLY A N 1
ATOM 7987 C CA . GLY A 1 980 ? 8.384 -10.276 0.888 1.00 60.44 980 GLY A CA 1
ATOM 7988 C C . GLY A 1 980 ? 9.236 -9.450 1.860 1.00 60.44 980 GLY A C 1
ATOM 7989 O O . GLY A 1 980 ? 10.246 -8.867 1.463 1.00 60.44 980 GLY A O 1
ATOM 7990 N N . ARG A 1 981 ? 8.878 -9.423 3.154 1.00 60.00 981 ARG A N 1
ATOM 7991 C CA . ARG A 1 981 ? 9.662 -8.738 4.206 1.00 60.00 981 ARG A CA 1
ATOM 7992 C C . ARG A 1 981 ? 11.016 -9.392 4.471 1.00 60.00 981 ARG A C 1
ATOM 7994 O O . ARG A 1 981 ? 11.951 -8.700 4.858 1.00 60.00 981 ARG A O 1
ATOM 8001 N N . VAL A 1 982 ? 11.101 -10.702 4.265 1.00 61.66 982 VAL A N 1
ATOM 8002 C CA . VAL A 1 982 ? 12.289 -11.511 4.553 1.00 61.66 982 VAL A CA 1
ATOM 8003 C C . VAL A 1 982 ? 13.119 -11.802 3.300 1.00 61.66 982 VAL A C 1
ATOM 8005 O O . VAL A 1 982 ? 14.147 -12.456 3.402 1.00 61.66 982 VAL A O 1
ATOM 8008 N N . LYS A 1 983 ? 12.708 -11.273 2.139 1.00 72.00 983 LYS A N 1
ATOM 8009 C CA . LYS A 1 983 ? 13.415 -11.354 0.853 1.00 72.00 983 LYS A CA 1
ATOM 8010 C C . LYS A 1 983 ? 13.845 -12.777 0.465 1.00 72.00 983 LYS A C 1
ATOM 8012 O O . LYS A 1 983 ? 15.041 -13.047 0.381 1.00 72.00 983 LYS A O 1
ATOM 8017 N N . PRO A 1 984 ? 12.895 -13.706 0.276 1.00 73.62 984 PRO A N 1
ATOM 8018 C CA . PRO A 1 984 ? 13.220 -15.079 -0.077 1.00 73.62 984 PRO A CA 1
ATOM 8019 C C . PRO A 1 984 ? 13.909 -15.154 -1.445 1.00 73.62 984 PRO A C 1
ATOM 8021 O O . PRO A 1 984 ? 13.681 -14.321 -2.330 1.00 73.62 984 PRO A O 1
ATOM 8024 N N . THR A 1 985 ? 14.697 -16.210 -1.612 1.00 79.50 985 THR A N 1
ATOM 8025 C CA . THR A 1 985 ? 15.348 -16.562 -2.872 1.00 79.50 985 THR A CA 1
ATOM 8026 C C . THR A 1 985 ? 14.419 -17.418 -3.740 1.00 79.50 985 THR A C 1
ATOM 8028 O O . THR A 1 985 ? 13.781 -18.359 -3.259 1.00 79.50 985 THR A O 1
ATOM 8031 N N . THR A 1 986 ? 14.373 -17.120 -5.037 1.00 86.56 986 THR A N 1
ATOM 8032 C CA . THR A 1 986 ? 13.748 -17.937 -6.092 1.00 86.56 986 THR A CA 1
ATOM 8033 C C . THR A 1 986 ? 14.731 -18.073 -7.256 1.00 86.56 986 THR A C 1
ATOM 8035 O O . THR A 1 986 ? 15.668 -17.282 -7.355 1.00 86.56 986 THR A O 1
ATOM 8038 N N . TYR A 1 987 ? 14.581 -19.065 -8.131 1.00 88.19 987 TYR A N 1
ATOM 8039 C CA . TYR A 1 987 ? 15.536 -19.257 -9.225 1.00 88.19 987 TYR A CA 1
ATOM 8040 C C . TYR A 1 987 ? 14.907 -19.792 -10.507 1.00 88.19 987 TYR A C 1
ATOM 8042 O O . TYR A 1 987 ? 13.888 -20.479 -10.499 1.00 88.19 987 TYR A O 1
ATOM 8050 N N . CYS A 1 988 ? 15.564 -19.489 -11.624 1.00 91.69 988 CYS A N 1
ATOM 8051 C CA . CYS A 1 988 ? 15.359 -20.183 -12.890 1.00 91.69 988 CYS A CA 1
ATOM 8052 C C . CYS A 1 988 ? 16.356 -21.337 -12.981 1.00 91.69 988 CYS A C 1
ATOM 8054 O O . CYS A 1 988 ? 17.548 -21.121 -12.759 1.00 91.69 988 CYS A O 1
ATOM 8056 N N . PHE A 1 989 ? 15.892 -22.542 -13.310 1.00 89.69 989 PHE A N 1
ATOM 8057 C CA . PHE A 1 989 ? 16.750 -23.722 -13.417 1.00 89.69 989 PHE A CA 1
ATOM 8058 C C . PHE A 1 989 ? 16.236 -24.718 -14.459 1.00 89.69 989 PHE A C 1
ATOM 8060 O O . PHE A 1 989 ? 15.045 -25.039 -14.517 1.00 89.69 989 PHE A O 1
ATOM 8067 N N . VAL A 1 990 ? 17.160 -25.258 -15.257 1.00 87.25 990 VAL A N 1
ATOM 8068 C CA . VAL A 1 990 ? 16.872 -26.290 -16.262 1.00 87.25 990 VAL A CA 1
ATOM 8069 C C . VAL A 1 990 ? 17.482 -27.622 -15.817 1.00 87.25 990 VAL A C 1
ATOM 8071 O O . VAL A 1 990 ? 18.658 -27.899 -16.061 1.00 87.25 990 VAL A O 1
ATOM 8074 N N . GLY A 1 991 ? 16.671 -28.457 -15.160 1.00 84.50 991 GLY A N 1
ATOM 8075 C CA . GLY A 1 991 ? 17.018 -29.832 -14.774 1.00 84.50 991 GLY A CA 1
ATOM 8076 C C . GLY A 1 991 ? 16.057 -30.870 -15.361 1.00 84.50 991 GLY A C 1
ATOM 8077 O O . GLY A 1 991 ? 15.530 -30.695 -16.457 1.00 84.50 991 GLY A O 1
ATOM 8078 N N . THR A 1 992 ? 15.779 -31.952 -14.617 1.00 81.12 992 THR A N 1
ATOM 8079 C CA . THR A 1 992 ? 14.768 -32.963 -15.008 1.00 81.12 992 THR A CA 1
ATOM 8080 C C . THR A 1 992 ? 13.386 -32.338 -15.215 1.00 81.12 992 THR A C 1
ATOM 8082 O O . THR A 1 992 ? 12.614 -32.770 -16.069 1.00 81.12 992 THR A O 1
ATOM 8085 N N . GLN A 1 993 ? 13.074 -31.317 -14.418 1.00 82.75 993 GLN A N 1
ATOM 8086 C CA . GLN A 1 993 ? 11.954 -30.412 -14.621 1.00 82.75 993 GLN A CA 1
ATOM 8087 C C . GLN A 1 993 ? 12.514 -28.995 -14.755 1.00 82.75 993 GLN A C 1
ATOM 8089 O O . GLN A 1 993 ? 13.539 -28.670 -14.153 1.00 82.75 993 GLN A O 1
ATOM 8094 N N . LYS A 1 994 ? 11.839 -28.169 -15.557 1.00 86.88 994 LYS A N 1
ATOM 8095 C CA . LYS A 1 994 ? 12.090 -26.730 -15.597 1.00 86.88 994 LYS A CA 1
ATOM 8096 C C . LYS A 1 994 ? 11.459 -26.081 -14.373 1.00 86.88 994 LYS A C 1
ATOM 8098 O O . LYS A 1 994 ? 10.286 -26.337 -14.075 1.00 86.88 994 LYS A O 1
ATOM 8103 N N . GLU A 1 995 ? 12.243 -25.252 -13.708 1.00 89.50 995 GLU A N 1
ATOM 8104 C CA . GLU A 1 995 ? 11.828 -24.430 -12.581 1.00 89.50 995 GLU A CA 1
ATOM 8105 C C . GLU A 1 995 ? 11.982 -22.965 -12.968 1.00 89.50 995 GLU A C 1
ATOM 8107 O O . GLU A 1 995 ? 12.969 -22.582 -13.600 1.00 89.50 995 GLU A O 1
ATOM 8112 N N . TYR A 1 996 ? 10.989 -22.161 -12.608 1.00 91.12 996 TYR A N 1
ATOM 8113 C CA . TYR A 1 996 ? 10.927 -20.759 -12.990 1.00 91.12 996 TYR A CA 1
ATOM 8114 C C . TYR A 1 996 ? 10.911 -19.892 -11.742 1.00 91.12 996 TYR A C 1
ATOM 8116 O O . TYR A 1 996 ? 10.163 -20.176 -10.795 1.00 91.12 996 TYR A O 1
ATOM 8124 N N . ALA A 1 997 ? 11.683 -18.805 -11.792 1.00 90.88 997 ALA A N 1
ATOM 8125 C CA . ALA A 1 997 ? 11.639 -17.778 -10.769 1.00 90.88 997 ALA A CA 1
ATOM 8126 C C . ALA A 1 997 ? 10.210 -17.238 -10.677 1.00 90.88 997 ALA A C 1
ATOM 8128 O O . ALA A 1 997 ? 9.599 -16.873 -11.685 1.00 90.88 997 ALA A O 1
ATOM 8129 N N . CYS A 1 998 ? 9.658 -17.230 -9.470 1.00 88.06 998 CYS A N 1
ATOM 8130 C CA . CYS A 1 998 ? 8.260 -16.893 -9.257 1.00 88.06 998 CYS A CA 1
ATOM 8131 C C . CYS A 1 998 ? 8.068 -16.156 -7.942 1.00 88.06 998 CYS A C 1
ATOM 8133 O O . CYS A 1 998 ? 8.875 -16.273 -7.021 1.00 88.06 998 CYS A O 1
ATOM 8135 N N . VAL A 1 999 ? 6.967 -15.422 -7.850 1.00 86.31 999 VAL A N 1
ATOM 8136 C CA . VAL A 1 999 ? 6.571 -14.724 -6.638 1.00 86.31 999 VAL A CA 1
ATOM 8137 C C . VAL A 1 999 ? 5.187 -15.197 -6.230 1.00 86.31 999 VAL A C 1
ATOM 8139 O O . VAL A 1 999 ? 4.193 -14.812 -6.852 1.00 86.31 999 VAL A O 1
ATOM 8142 N N . PRO A 1 1000 ? 5.093 -16.054 -5.204 1.00 79.50 1000 PRO A N 1
ATOM 8143 C CA . PRO A 1 1000 ? 3.806 -16.430 -4.656 1.00 79.50 1000 PRO A CA 1
ATOM 8144 C C . PRO A 1 1000 ? 3.160 -15.231 -3.980 1.00 79.50 1000 PRO A C 1
ATOM 8146 O O . PRO A 1 1000 ? 3.810 -14.466 -3.259 1.00 79.50 1000 PRO A O 1
ATOM 8149 N N . LEU A 1 1001 ? 1.866 -15.078 -4.205 1.00 77.12 1001 LEU A N 1
ATOM 8150 C CA . LEU A 1 1001 ? 1.102 -13.974 -3.652 1.00 77.12 1001 LEU A CA 1
ATOM 8151 C C . LEU A 1 1001 ? 0.376 -14.398 -2.383 1.00 77.12 1001 LEU A C 1
ATOM 8153 O O . LEU A 1 1001 ? -0.021 -15.555 -2.226 1.00 77.12 1001 LEU A O 1
ATOM 8157 N N . GLY A 1 1002 ? 0.222 -13.438 -1.469 1.00 66.12 1002 GLY A N 1
ATOM 8158 C CA . GLY A 1 1002 ? -0.569 -13.628 -0.259 1.00 66.12 1002 GLY A CA 1
ATOM 8159 C C . GLY A 1 1002 ? -2.033 -13.928 -0.574 1.00 66.12 1002 GLY A C 1
ATOM 8160 O O . GLY A 1 1002 ? -2.544 -13.606 -1.644 1.00 66.12 1002 GLY A O 1
ATOM 8161 N N . GLU A 1 1003 ? -2.720 -14.533 0.389 1.00 59.78 1003 GLU A N 1
ATOM 8162 C CA . GLU A 1 1003 ? -4.108 -14.995 0.238 1.00 59.78 1003 GLU A CA 1
ATOM 8163 C C . GLU A 1 1003 ? -5.125 -13.849 0.263 1.00 59.78 1003 GLU A C 1
ATOM 8165 O O . GLU A 1 1003 ? -6.249 -13.989 -0.211 1.00 59.78 1003 GLU A O 1
ATOM 8170 N N . ASP A 1 1004 ? -4.704 -12.702 0.790 1.00 58.31 1004 ASP A N 1
ATOM 8171 C CA . ASP A 1 1004 ? -5.601 -11.643 1.215 1.00 58.31 1004 ASP A CA 1
ATOM 8172 C C . ASP A 1 1004 ? -5.643 -10.448 0.262 1.00 58.31 1004 ASP A C 1
ATOM 8174 O O . ASP A 1 1004 ? -6.344 -9.494 0.544 1.00 58.31 1004 ASP A O 1
ATOM 8178 N N . TYR A 1 1005 ? -4.933 -10.453 -0.866 1.00 65.88 1005 TYR A N 1
ATOM 8179 C CA . TYR A 1 1005 ? -4.853 -9.268 -1.723 1.00 65.88 1005 TYR A CA 1
ATOM 8180 C C . TYR A 1 1005 ? -5.434 -9.511 -3.117 1.00 65.88 1005 TYR A C 1
ATOM 8182 O O . TYR A 1 1005 ? -4.956 -10.419 -3.795 1.00 65.88 1005 TYR A O 1
ATOM 8190 N N . PRO A 1 1006 ? -6.400 -8.708 -3.607 1.00 67.25 1006 PRO A N 1
ATOM 8191 C CA . PRO A 1 1006 ? -6.877 -8.770 -4.988 1.00 67.25 1006 PRO A CA 1
ATOM 8192 C C . PRO A 1 1006 ? -5.834 -8.126 -5.903 1.00 67.25 1006 PRO A C 1
ATOM 8194 O O . PRO A 1 1006 ? -5.983 -7.022 -6.426 1.00 67.25 1006 PRO A O 1
ATOM 8197 N N . TYR A 1 1007 ? -4.740 -8.858 -6.082 1.00 72.25 1007 TYR A N 1
ATOM 8198 C CA . TYR A 1 1007 ? -3.590 -8.485 -6.891 1.00 72.25 1007 TYR A CA 1
ATOM 8199 C C . TYR A 1 1007 ? -3.985 -8.109 -8.321 1.00 72.25 1007 TYR A C 1
ATOM 8201 O O . TYR A 1 1007 ? -3.296 -7.299 -8.923 1.00 72.25 1007 TYR A O 1
ATOM 8209 N N . LYS A 1 1008 ? -5.111 -8.609 -8.847 1.00 76.44 1008 LYS A N 1
ATOM 8210 C CA . LYS A 1 1008 ? -5.610 -8.270 -10.185 1.00 76.44 1008 LYS A CA 1
ATOM 8211 C C . LYS A 1 1008 ? -5.772 -6.770 -10.384 1.00 76.44 1008 LYS A C 1
ATOM 8213 O O . LYS A 1 1008 ? -5.197 -6.208 -11.311 1.00 76.44 1008 LYS A O 1
ATOM 8218 N N . GLU A 1 1009 ? -6.489 -6.106 -9.483 1.00 74.81 1009 GLU A N 1
ATOM 8219 C CA . GLU A 1 1009 ? -6.737 -4.666 -9.599 1.00 74.81 1009 GLU A CA 1
ATOM 8220 C C . GLU A 1 1009 ? -5.446 -3.861 -9.419 1.00 74.81 1009 GLU A C 1
ATOM 8222 O O . GLU A 1 1009 ? -5.226 -2.858 -10.095 1.00 74.81 1009 GLU A O 1
ATOM 8227 N N . VAL A 1 1010 ? -4.532 -4.341 -8.579 1.00 71.56 1010 VAL A N 1
ATOM 8228 C CA . VAL A 1 1010 ? -3.269 -3.648 -8.289 1.00 71.56 1010 VAL A CA 1
ATOM 8229 C C . VAL A 1 1010 ? -2.248 -3.793 -9.403 1.00 71.56 1010 VAL A C 1
ATOM 8231 O O . VAL A 1 1010 ? -1.560 -2.828 -9.737 1.00 71.56 1010 VAL A O 1
ATOM 8234 N N . LEU A 1 1011 ? -2.181 -4.969 -10.014 1.00 75.50 1011 LEU A N 1
ATOM 8235 C CA . LEU A 1 1011 ? -1.353 -5.223 -11.183 1.00 75.50 1011 LEU A CA 1
ATOM 8236 C C . LEU A 1 1011 ? -1.940 -4.572 -12.445 1.00 75.50 1011 LEU A C 1
ATOM 8238 O O . LEU A 1 1011 ? -1.194 -4.266 -13.370 1.00 75.50 1011 LEU A O 1
ATOM 8242 N N . SER A 1 1012 ? -3.253 -4.310 -12.485 1.00 71.50 1012 SER A N 1
ATOM 8243 C CA . SER A 1 1012 ? -3.918 -3.692 -13.642 1.00 71.50 1012 SER A CA 1
ATOM 8244 C C . SER A 1 1012 ? -3.549 -2.225 -13.892 1.00 71.50 1012 SER A C 1
ATOM 8246 O O . SER A 1 1012 ? -3.845 -1.705 -14.969 1.00 71.50 1012 SER A O 1
ATOM 8248 N N . GLY A 1 1013 ? -2.936 -1.542 -12.917 1.00 66.69 1013 GLY A N 1
ATOM 8249 C CA . GLY A 1 1013 ? -2.643 -0.111 -13.018 1.00 66.69 1013 GLY A CA 1
ATOM 8250 C C . GLY A 1 1013 ? -3.825 0.812 -12.712 1.00 66.69 1013 GLY A C 1
ATOM 8251 O O . GLY A 1 1013 ? -3.772 1.990 -13.041 1.00 66.69 1013 GLY A O 1
ATOM 8252 N N . ARG A 1 1014 ? -4.902 0.328 -12.076 1.00 68.50 1014 ARG A N 1
ATOM 8253 C CA . ARG A 1 1014 ? -5.958 1.223 -11.551 1.00 68.50 1014 ARG A CA 1
ATOM 8254 C C . ARG A 1 1014 ? -5.447 2.165 -10.455 1.00 68.50 1014 ARG A C 1
ATOM 8256 O O . ARG A 1 1014 ? -6.006 3.235 -10.244 1.00 68.50 1014 ARG A O 1
ATOM 8263 N N . PHE A 1 1015 ? -4.352 1.795 -9.797 1.00 66.38 1015 PHE A N 1
ATOM 8264 C CA . PHE A 1 1015 ? -3.712 2.589 -8.757 1.00 66.38 1015 PHE A CA 1
ATOM 8265 C C . PHE A 1 1015 ? -2.355 3.098 -9.240 1.00 66.38 1015 PHE A C 1
ATOM 8267 O O . PHE A 1 1015 ? -1.423 2.310 -9.423 1.00 66.38 1015 PHE A O 1
ATOM 8274 N N . ALA A 1 1016 ? -2.244 4.412 -9.444 1.00 61.91 1016 ALA A N 1
ATOM 8275 C CA . ALA A 1 1016 ? -1.021 5.044 -9.922 1.00 61.91 1016 ALA A CA 1
ATOM 8276 C C . ALA A 1 1016 ? -0.245 5.714 -8.782 1.00 61.91 1016 ALA A C 1
ATOM 8278 O O . ALA A 1 1016 ? -0.804 6.178 -7.783 1.00 61.91 1016 ALA A O 1
ATOM 8279 N N . LYS A 1 1017 ? 1.074 5.791 -8.963 1.00 62.78 1017 LYS A N 1
ATOM 8280 C CA . LYS A 1 1017 ? 1.964 6.535 -8.077 1.00 62.78 1017 LYS A CA 1
ATOM 8281 C C . LYS A 1 1017 ? 2.423 7.817 -8.755 1.00 62.78 1017 LYS A C 1
ATOM 8283 O O . LYS A 1 1017 ? 2.851 7.763 -9.902 1.00 62.78 1017 LYS A O 1
ATOM 8288 N N . PHE A 1 1018 ? 2.403 8.929 -8.033 1.00 62.53 1018 PHE A N 1
ATOM 8289 C CA . PHE A 1 1018 ? 2.839 10.237 -8.511 1.00 62.53 1018 PHE A CA 1
ATOM 8290 C C . PHE A 1 1018 ? 4.099 10.708 -7.773 1.00 62.53 1018 PHE A C 1
ATOM 8292 O O . PHE A 1 1018 ? 4.286 10.351 -6.607 1.00 62.53 1018 PHE A O 1
ATOM 8299 N N . PRO A 1 1019 ? 4.963 11.516 -8.413 1.00 60.41 1019 PRO A N 1
ATOM 8300 C CA . PRO A 1 1019 ? 6.056 12.197 -7.722 1.00 60.41 1019 PRO A CA 1
ATOM 8301 C C . PRO A 1 1019 ? 5.542 13.047 -6.554 1.00 60.41 1019 PRO A C 1
ATOM 8303 O O . PRO A 1 1019 ? 4.447 13.605 -6.617 1.00 60.41 1019 PRO A O 1
ATOM 8306 N N . ILE A 1 1020 ? 6.325 13.190 -5.489 1.00 59.88 1020 ILE A N 1
ATOM 8307 C CA . ILE A 1 1020 ? 5.903 13.965 -4.314 1.00 59.88 1020 ILE A CA 1
ATOM 8308 C C . ILE A 1 1020 ? 5.693 15.455 -4.630 1.00 59.88 1020 ILE A C 1
ATOM 8310 O O . ILE A 1 1020 ? 4.805 16.096 -4.068 1.00 59.88 1020 ILE A O 1
ATOM 8314 N N . GLU A 1 1021 ? 6.452 16.006 -5.576 1.00 61.59 1021 GLU A N 1
ATOM 8315 C CA . GLU A 1 1021 ? 6.293 17.378 -6.052 1.00 61.59 1021 GLU A CA 1
ATOM 8316 C C . GLU A 1 1021 ? 4.882 17.600 -6.594 1.00 61.59 1021 GLU A C 1
ATOM 8318 O O . GLU A 1 1021 ? 4.281 18.638 -6.333 1.00 61.59 1021 GLU A O 1
ATOM 8323 N N . PHE A 1 1022 ? 4.323 16.594 -7.273 1.00 61.00 1022 PHE A N 1
ATOM 8324 C CA . PHE A 1 1022 ? 2.948 16.621 -7.759 1.00 61.00 1022 PHE A CA 1
ATOM 8325 C C . PHE A 1 1022 ? 1.948 16.725 -6.595 1.00 61.00 1022 PHE A C 1
ATOM 8327 O O . PHE A 1 1022 ? 1.031 17.538 -6.638 1.00 61.00 1022 PHE A O 1
ATOM 8334 N N . ILE A 1 1023 ? 2.159 15.977 -5.508 1.00 58.94 1023 ILE A N 1
ATOM 8335 C CA . ILE A 1 1023 ? 1.274 15.989 -4.328 1.00 58.94 1023 ILE A CA 1
ATOM 8336 C C . ILE A 1 1023 ? 1.349 17.306 -3.556 1.00 58.94 1023 ILE A C 1
ATOM 8338 O O . ILE A 1 1023 ? 0.325 17.818 -3.114 1.00 58.94 1023 ILE A O 1
ATOM 8342 N N . ILE A 1 1024 ? 2.538 17.891 -3.412 1.00 59.06 1024 ILE A N 1
ATOM 8343 C CA . ILE A 1 1024 ? 2.687 19.186 -2.734 1.00 59.06 1024 ILE A CA 1
ATOM 8344 C C . ILE A 1 1024 ? 2.009 20.298 -3.527 1.00 59.06 1024 ILE A C 1
ATOM 8346 O O . ILE A 1 1024 ? 1.410 21.192 -2.942 1.00 59.06 1024 ILE A O 1
ATOM 8350 N N . LYS A 1 1025 ? 2.054 20.237 -4.858 1.00 62.34 1025 LYS A N 1
ATOM 8351 C CA . LYS A 1 1025 ? 1.338 21.198 -5.699 1.00 62.34 1025 LYS A CA 1
ATOM 8352 C C . LYS A 1 1025 ? -0.182 21.004 -5.646 1.00 62.34 1025 LYS A C 1
ATOM 8354 O O . LYS A 1 1025 ? -0.908 21.988 -5.684 1.00 62.34 1025 LYS A O 1
ATOM 8359 N N . LEU A 1 1026 ? -0.669 19.774 -5.441 1.00 53.44 1026 LEU A N 1
ATOM 8360 C CA . LEU A 1 1026 ? -2.092 19.502 -5.176 1.00 53.44 1026 LEU A CA 1
ATOM 8361 C C . LEU A 1 1026 ? -2.603 20.127 -3.863 1.00 53.44 1026 LEU A C 1
ATOM 8363 O O . LEU A 1 1026 ? -3.804 20.370 -3.737 1.00 53.44 1026 LEU A O 1
ATOM 8367 N N . LEU A 1 1027 ? -1.717 20.397 -2.899 1.00 54.44 1027 LEU A N 1
ATOM 8368 C CA . LEU A 1 1027 ? -2.067 21.009 -1.613 1.00 54.44 1027 LEU A CA 1
ATOM 8369 C C . LEU A 1 1027 ? -2.353 22.516 -1.683 1.00 54.44 1027 LEU A C 1
ATOM 8371 O O . LEU A 1 1027 ? -2.820 23.067 -0.690 1.00 54.44 1027 LEU A O 1
ATOM 8375 N N . GLY A 1 1028 ? -2.146 23.165 -2.835 1.00 51.34 1028 GLY A N 1
ATOM 8376 C CA . GLY A 1 1028 ? -2.522 24.567 -3.035 1.00 51.34 1028 GLY A CA 1
ATOM 8377 C C . GLY A 1 1028 ? -1.825 25.543 -2.084 1.00 51.34 1028 GLY A C 1
ATOM 8378 O O . GLY A 1 1028 ? -2.479 26.458 -1.582 1.00 51.34 1028 GLY A O 1
ATOM 8379 N N . GLU A 1 1029 ? -0.528 25.342 -1.829 1.00 45.59 1029 GLU A N 1
ATOM 8380 C CA . GLU A 1 1029 ? 0.324 26.323 -1.135 1.00 45.59 1029 GLU A CA 1
ATOM 8381 C C . GLU A 1 1029 ? 1.259 27.082 -2.078 1.00 45.59 1029 GLU A C 1
ATOM 8383 O O . GLU A 1 1029 ? 2.090 26.428 -2.762 1.00 45.59 1029 GLU A O 1
#

Foldseek 3Di:
DLVLLLVLLQLLLLLLLLLLQCVVPDPCSVVLLVVSLVVSLVSCVVSVVVVVNVLSVVVSVQPDDDLVDGDPVQFAQAFDDDSSVSSSLSSLLSNLQSNQVNVQFDDKAWDEQHPAAPDPAALALSGFNGWIDGPQETEGEDEDAALVVVQVNCCRHVLEHAPQDDDDFDFFFAQPLPAALLNVLVLVLVLLVLLLPDLADDPQNLLQLRSNSSVLNCCQVVVDPSHQKYKRWYEYSRHAIFIAMHTYPSDHSVVRNVVSSVSSVSNVPGHHLQLLLLDPDPVSVVVLVVVLVVLLVVLVVVLVVQQVDKDKFQFDALVVLLVVLLVVVVVVVPDPDQFAEEEEQAAFLSCNPPSNVLVVLLDDFFAEEEEAEQFVVVLVVVLVLVVCLLCVLVVNNDDDDPPPPSSVVSSVSCNVVVAHEAEADFDDDDPPDQPWDCPDPDTDRPPPPDQRLLVQLVVVVVVVVVVHRYYYYYDYLVSFAQEPVRDTSLVSCVVCLDLVNQVRYAYEYEYEALLLDQASLVSVVSVVVVSLSNVVSVGGYYYYHYHNLQQAQQVPVVVNVSCVPQQKDFFHWYKDAHDQWDWDDDPNHIYIYGYDFAFLASMEIEREAEAEFDPDPCRLLRVLVSVLVVCVVVQPPLQQAAEEEEDADLVSLLSNCVVNVVVPFFEAEAAPLFPVRLVCLAPNSGRYYYYHLRLSNPRQNAHLRHAHQHYEYEQADPPCLLVLLSSSSSSRNNHPNNNNSHHYHYYYYYYYDYQDDVVSLVSVCSVVVSRDSVSSSSSVSSVSSVRRVLVVVVSVQSVSVSRHRDHTMHIRGGHMHRRFYDDDDPLVLLVVLLVLLSVCLSVPPDPVLSVLSVVLSVLSQQQWEKWFWDDDPVDDWRDQPQKIKDAWTWMKIGGDPVSLVVNLVSLVVCLVVSVNRPVVSSVSVVVCSVVPRDGDIGIHIKIAGSSQSSCQGRHDDAFDKRKYWHAQADAQSGFGFRCNVVGHMYMFHHYPITITGMTGGDNGDPVVCRSNSNIRTRRSSVVVSSVVD

Radius of gyration: 30.49 Å; chains: 1; bounding box: 74×76×88 Å

Sequence (1029 aa):
MATLVVEVLGDVFEFAFKLGFLKGRVEDYESFKEGGFESIRFKFLDKELEELVFVWEQLKGLVPFELENPPQGLKNLGLGQTDKNTLLFLFLLGYYEGSFYGKGFRDVRLIKYQLGEGSQIAGIYPNADLLFVADGVLYVVDFKLGGAEGDIRALLDKGEGSIPYRIYGLPVNVSLGEVGFERFVFSLLEMEEELLSLETANPELKGFLQVVSYGVDYLCEEKPKDVREVSLSLFYPLAEPFSARFYWNGEDLSPYRERVRQLYEKIKEIDWEYSQAVAEGRARRERLLEEAPKEIERLKEEMQKRENTEEIIEPGKIAETRKHVGKELDEFFSKAQDVKALCLLHSAGSGKTTQTRNRILMQEGKHIVLYMATRKVLVDREYKKLKDLKDALEGNEKGIDPRDEEYKKVLEHLKNSNKSIGLVYEKRQDRKGRHVENIGDTYRNLSANSGILKRTVDRILNLIEDKKDIIWALCTQQALVESQFGKATSEHLNNLASRRITDQYTFHIILDEFLGDRNGLYAIEEMFNFLGKVKERGGKANLYLFDANGYSPAILGKLLEEYGEYKVVPESLVMVDFKEEEDFRHKDIEVSVRAKHGYPSPRIIVKGKFLFMDDAKNSDEELVSRIAGYIKLTFEDRHSQTAFLFLQNKELLAKLKDHLEDEGYSCLVATADSRKSQDRINQGNEDIILSTSALSRGIDLSRPHKPINKIYAIITDFGIESNLVEMIQAISRARGDEETEKNPKELHFVYPIYPQRDTLFERILQYEPNADEQILRLMITKHTLKQKLLLDRVVFGIVEQFVQSGKGKVLVPLPTQYATKYIPNEVANIEGFLSFLENIVPFVEDEEKREKVKKLSHTLLSAIFVNAVQIDFRKEFEYYHPYILFEKQEVRYAFENEKRWKIKKLFEELEEILKDHNEEKTNELKSFIEGGLPSTSKSMPTIIPVYALVLTEHFLREKEMVEFNIMGRIGRGNADTLMGRVKPTTYCFVGTQKEYACVPLGEDYPYKEVLSGRFAKFPIEFIIKLLGE

pLDDT: mean 80.82, std 13.22, range [23.84, 98.06]

Secondary structure (DSSP, 8-state):
-HHHHHHHHHHHHHHHHHHHHTTTT-TTHHHHHHHHHHHHHHHHHHTT-HHHHHHHHHHHTT-S--TTS--GGGS---S---HHHHHHHHHHHHHHHHHHHHHT-SSEEEEE-SSS-S-SSTT-GGG-SEEEEETTEEEEEEE--TTHHHHHHIIIIISEEEESB--SS-EEEE--TT--HHHHHHHHHHTHHHHHT-S---HHHHHHHHHHHHHHHHHHHH--SS--EEEEEEE-SSBPPEEEEEE------HHHHHHHHHHHHHHHTS--GGGGGG--SHHHHHHHHHHHHHHHHHHHHHHHHHHTPPEEE-PPBHHHHHHHHHHHHHHHHH---SEEEEEE-PPTTS-HHHHHHHHHHHSSSEEEEEEEESSHHHHHHHHHHHHHHHHHHTT---S--TT-HHHHHHHHHHHHHT--EEEEE--PPPS----EEEETTEEEE---PPPHHHHHHHHHHHHHHTT-SEEEEEEEGGG--EETTS-BGGGGGGGTT-HHHHTTEEEEEEEESGGGSTTHHHHHHHHHHHHHHHHHTT--EEEEEE-STT-STHHHHHHHHHHHHHSEE-SEEEEEE--SEEEEEETTEEEEEE----BSSS-EEEEEEEEEPPS-TTHHHHHHHHHHHHHHHH---TTT-EEEEEES-HHHHHHHHHHHHHTT--EEEE-TT-HHHHHHHHH---SEEEESGGGGGT-----TTS-EEEEEEE--SSS-HHHHHHHHHHHHTSTT-HHHHHSPEEEEEEEEEPPPPHHHHHHHHHH-TT--HHHHHHHHHHHHHHHHHHHHHHHHHHHHHHHS---SEEEEEE--EE--EE---SHHHHHHHHHHHHHHGGG--SHHHHHHHHHHHHHHHHTEEEEEES--TTS--EEETTEEEEEEEEEEEEE-HHHHHHHHHHHHHHHHHHHHHHHHHHHHHHHHHHTT---EEEEEEEEEEHHHHHIIIIIPPTT-EEEEEE-SEETTTTEEBTTGGG--EEEEEESSSEEE--EEBPTT--HHHHHTTSSEEEEHHHHHHHTT-